Protein AF-A0A4S4D0A0-F1 (afdb_monomer)

Foldseek 3Di:
DPQLQPDQEDACAQVQDQEDDQARQHQNHAYYHQEAHDQHAAHHLHHCVNPANHAYYAHAYDQPDPGAASHPDLNSCVNPARHAEYAYENYEDPDQQSCLNNQNYAYYAHESYEYADANLSLLNNQNHQEDAHHLYEYAAANALSSCLSNQNHQEYHAHNYDYPHDPARDLNVLVSQVNRQNHAEEEDEGAALVSHPQQDAGHQHVWYHYHHHHDPDRDGPVVDDTLAYHAEQYEDDCLSVQPRVLSSQLRHQHYAYYNYARAAELDECVSLVNDLPDDPVSQVRAGNYQEYHAYQHANHQENYDPVVPPRDLHAHDLNHAYYEHEQHANNAEEHAEQSNQQRVLNHAYYYAENNQRHAADYYNPPPPPLVVVVVVVVDPDDQRTNCQNHAYYEYYQHANYQEHEEPSVLQSPLNHAYAYHENHANHAAHYEAPPPDDDPDPDPLDQEERENNRHAEYADEQHQNYQENEQHCPSYAYDAQRHQEAEDENPQNHQFHYNHHDDDNVNHQFYHHDDPPPTHGCVRPDRRRCCVVQRNDQQPDLVCLVVLLVLLVDPDPVSNLVSLLVLLVQLPRSHCRVLVSNVVSVNLLSLLVQLPPLVNVSSVLSSLSSLLSLLLDAPVSLVSNVVSPNLLSLLVQLPPPDPSNVQSSLSSLLSQLQHAVVSLQVNQQSQNQVSLLVCLDPPHDPSSLLSSLSSLLSNLDDPPGFDDDDDRPGGHSLVCLLSLLVQCPDPDPSSVLSSLSSLLSQLPDDPVSVVSNVVSVNVVSLVVVVPPPDDDDSVSSVSVVVSPPPD

Organism: Camellia sinensis var. sinensis (NCBI:txid542762)

Radius of gyration: 34.3 Å; Cα contacts (8 Å, |Δi|>4): 1705; chains: 1; bounding box: 62×75×103 Å

Mean predicted aligned error: 17.69 Å

Structure (mmCIF, N/CA/C/O backbone):
data_AF-A0A4S4D0A0-F1
#
_entry.id   AF-A0A4S4D0A0-F1
#
loop_
_atom_site.group_PDB
_atom_site.id
_atom_site.type_symbol
_atom_site.label_atom_id
_atom_site.label_alt_id
_atom_site.label_comp_id
_atom_site.label_asym_id
_atom_site.label_entity_id
_atom_site.label_seq_id
_atom_site.pdbx_PDB_ins_code
_atom_site.Cartn_x
_atom_site.Cartn_y
_atom_site.Cartn_z
_atom_site.occupancy
_atom_site.B_iso_or_equiv
_atom_site.auth_seq_id
_atom_site.auth_comp_id
_atom_site.auth_asym_id
_atom_site.auth_atom_id
_atom_site.pdbx_PDB_model_num
ATOM 1 N N . MET A 1 1 ? -2.466 -32.183 -51.064 1.00 44.12 1 MET A N 1
ATOM 2 C CA . MET A 1 1 ? -1.767 -31.119 -50.324 1.00 44.12 1 MET A CA 1
ATOM 3 C C . MET A 1 1 ? -1.689 -29.957 -51.279 1.00 44.12 1 MET A C 1
ATOM 5 O O . MET A 1 1 ? -1.099 -30.126 -52.339 1.00 44.12 1 MET A O 1
ATOM 9 N N . ASP A 1 2 ? -2.381 -28.866 -50.972 1.00 50.31 2 ASP A N 1
ATOM 10 C CA . ASP A 1 2 ? -2.256 -27.630 -51.742 1.00 50.31 2 ASP A CA 1
ATOM 11 C C . ASP A 1 2 ? -0.807 -27.138 -51.645 1.00 50.31 2 ASP A C 1
ATOM 13 O O . ASP A 1 2 ? -0.173 -27.303 -50.598 1.00 50.31 2 ASP A O 1
ATOM 17 N N . SER A 1 3 ? -0.248 -26.618 -52.741 1.00 67.12 3 SER A N 1
ATOM 18 C CA . SER A 1 3 ? 1.126 -26.111 -52.716 1.00 67.12 3 SER A CA 1
ATOM 19 C C . SER A 1 3 ? 1.176 -24.865 -51.825 1.00 67.12 3 SER A C 1
ATOM 21 O O . SER A 1 3 ? 0.313 -23.986 -51.909 1.00 67.12 3 SER A O 1
ATOM 23 N N . LEU A 1 4 ? 2.161 -24.810 -50.924 1.00 67.94 4 LEU A N 1
ATOM 24 C CA . LEU A 1 4 ? 2.302 -23.714 -49.960 1.00 67.94 4 LEU A CA 1
ATOM 25 C C . LEU A 1 4 ? 2.791 -22.405 -50.620 1.00 67.94 4 LEU A C 1
ATOM 27 O O . LEU A 1 4 ? 2.812 -21.357 -49.976 1.00 67.94 4 LEU A O 1
ATOM 31 N N . ASP A 1 5 ? 3.090 -22.439 -51.922 1.00 72.75 5 ASP A N 1
ATOM 32 C CA . ASP A 1 5 ? 3.691 -21.350 -52.704 1.00 72.75 5 ASP A CA 1
ATOM 33 C C . ASP A 1 5 ? 2.823 -20.084 -52.808 1.00 72.75 5 ASP A C 1
ATOM 35 O O . ASP A 1 5 ? 3.295 -19.031 -53.245 1.00 72.75 5 ASP A O 1
ATOM 39 N N . GLN A 1 6 ? 1.535 -20.181 -52.465 1.00 76.94 6 GLN A N 1
ATOM 40 C CA . GLN A 1 6 ? 0.570 -19.083 -52.580 1.00 76.94 6 GLN A CA 1
ATOM 41 C C . GLN A 1 6 ? 0.388 -18.288 -51.282 1.00 76.94 6 GLN A C 1
ATOM 43 O O . GLN A 1 6 ? -0.185 -17.197 -51.324 1.00 76.94 6 GLN A O 1
ATOM 48 N N . TYR A 1 7 ? 0.842 -18.809 -50.140 1.00 79.69 7 TYR A N 1
ATOM 49 C CA . TYR A 1 7 ? 0.589 -18.183 -48.845 1.00 79.69 7 TYR A CA 1
ATOM 50 C C . TYR A 1 7 ? 1.586 -17.062 -48.549 1.00 79.69 7 TYR A C 1
ATOM 52 O O . TYR A 1 7 ? 2.797 -17.228 -48.665 1.00 79.69 7 TYR A O 1
ATOM 60 N N . ILE A 1 8 ? 1.047 -15.927 -48.102 1.00 86.00 8 ILE A N 1
ATOM 61 C CA . ILE A 1 8 ? 1.815 -14.743 -47.688 1.00 86.00 8 ILE A CA 1
ATOM 62 C C . ILE A 1 8 ? 2.095 -14.718 -46.180 1.00 86.00 8 ILE A C 1
ATOM 64 O O . ILE A 1 8 ? 2.952 -13.970 -45.721 1.00 86.00 8 ILE A O 1
ATOM 68 N N . GLY A 1 9 ? 1.402 -15.547 -45.397 1.00 89.25 9 GLY A N 1
ATOM 69 C CA . GLY A 1 9 ? 1.583 -15.641 -43.954 1.00 89.25 9 GLY A CA 1
ATOM 70 C C . GLY A 1 9 ? 1.304 -17.047 -43.442 1.00 89.25 9 GLY A C 1
ATOM 71 O O . GLY A 1 9 ? 0.321 -17.670 -43.841 1.00 89.25 9 GLY A O 1
ATOM 72 N N . ILE A 1 10 ? 2.164 -17.539 -42.554 1.00 85.75 10 ILE A N 1
ATOM 73 C CA . ILE A 1 10 ? 2.046 -18.844 -41.904 1.00 85.75 10 ILE A CA 1
ATOM 74 C C . ILE A 1 10 ? 2.204 -18.645 -40.397 1.00 85.75 10 ILE A C 1
ATOM 76 O O . ILE A 1 10 ? 3.176 -18.056 -39.930 1.00 85.75 10 ILE A O 1
ATOM 80 N N . SER A 1 11 ? 1.251 -19.172 -39.630 1.00 86.75 11 SER A N 1
ATOM 81 C CA . SER A 1 11 ? 1.311 -19.200 -38.171 1.00 86.75 11 SER A CA 1
ATOM 82 C C . SER A 1 11 ? 1.212 -20.633 -37.680 1.00 86.75 11 SER A C 1
ATOM 84 O O . SER A 1 11 ? 0.223 -21.318 -37.937 1.00 86.75 11 SER A O 1
ATOM 86 N N . LEU A 1 12 ? 2.247 -21.078 -36.975 1.00 83.62 12 LEU A N 1
ATOM 87 C CA . LEU A 1 12 ? 2.342 -22.397 -36.361 1.00 83.62 12 LEU A CA 1
ATOM 88 C C . LEU A 1 12 ? 2.643 -22.281 -34.862 1.00 83.62 12 LEU A C 1
ATOM 90 O O . LEU A 1 12 ? 3.371 -23.089 -34.289 1.00 83.62 12 LEU A O 1
ATOM 94 N N . ILE A 1 13 ? 2.048 -21.293 -34.201 1.00 83.56 13 ILE A N 1
ATOM 95 C CA . ILE A 1 13 ? 2.205 -21.043 -32.765 1.00 83.56 13 ILE A CA 1
ATOM 96 C C . ILE A 1 13 ? 1.686 -22.241 -31.952 1.00 83.56 13 ILE A C 1
ATOM 98 O O . ILE A 1 13 ? 0.561 -22.686 -32.169 1.00 83.56 13 ILE A O 1
ATOM 102 N N . ARG A 1 14 ? 2.483 -22.751 -31.002 1.00 80.94 14 ARG A N 1
ATOM 103 C CA . ARG A 1 14 ? 2.089 -23.821 -30.053 1.00 80.94 14 ARG A CA 1
ATOM 104 C C . ARG A 1 14 ? 1.618 -25.132 -30.701 1.00 80.94 14 ARG A C 1
ATOM 106 O O . ARG A 1 14 ? 0.795 -25.845 -30.132 1.00 80.94 14 ARG A O 1
ATOM 113 N N . ASN A 1 15 ? 2.167 -25.494 -31.860 1.00 79.19 15 ASN A N 1
ATOM 114 C CA . ASN A 1 15 ? 1.779 -26.707 -32.595 1.00 79.19 15 ASN A CA 1
ATOM 115 C C . ASN A 1 15 ? 2.594 -27.959 -32.229 1.00 79.19 15 ASN A C 1
ATOM 117 O O . ASN A 1 15 ? 2.508 -28.965 -32.927 1.00 79.19 15 ASN A O 1
ATOM 121 N N . GLN A 1 16 ? 3.381 -27.916 -31.146 1.00 78.12 16 GLN A N 1
ATOM 122 C CA . GLN A 1 16 ? 4.231 -29.034 -30.708 1.00 78.12 16 GLN A CA 1
ATOM 123 C C . GLN A 1 16 ? 5.165 -29.537 -31.827 1.00 78.12 16 GLN A C 1
ATOM 125 O O . GLN A 1 16 ? 5.450 -30.725 -31.951 1.00 78.12 16 GLN A O 1
ATOM 130 N N . ILE A 1 17 ? 5.657 -28.623 -32.669 1.00 76.81 17 ILE A N 1
ATOM 131 C CA . ILE A 1 17 ? 6.553 -28.988 -33.767 1.00 76.81 17 ILE A CA 1
ATOM 132 C C . ILE A 1 17 ? 7.895 -29.439 -33.189 1.00 76.81 17 ILE A C 1
ATOM 134 O O . ILE A 1 17 ? 8.588 -28.660 -32.532 1.00 76.81 17 ILE A O 1
ATOM 138 N N . SER A 1 18 ? 8.255 -30.693 -33.462 1.00 74.44 18 SER A N 1
ATOM 139 C CA . SER A 1 18 ? 9.509 -31.324 -33.033 1.00 74.44 18 SER A CA 1
ATOM 140 C C . SER A 1 18 ? 10.595 -31.298 -34.112 1.00 74.44 18 SER A C 1
ATOM 142 O O . SER A 1 18 ? 11.782 -31.273 -33.787 1.00 74.44 18 SER A O 1
ATOM 144 N N . ASN A 1 19 ? 10.203 -31.253 -35.391 1.00 74.19 19 ASN A N 1
ATOM 145 C CA . ASN A 1 19 ? 11.099 -31.211 -36.545 1.00 74.19 19 ASN A CA 1
ATOM 146 C C . ASN A 1 19 ? 10.542 -30.281 -37.628 1.00 74.19 19 ASN A C 1
ATOM 148 O O . ASN A 1 19 ? 9.353 -30.332 -37.941 1.00 74.19 19 ASN A O 1
ATOM 152 N N . LEU A 1 20 ? 11.417 -29.466 -38.215 1.00 77.00 20 LEU A N 1
ATOM 153 C CA . LEU A 1 20 ? 11.122 -28.664 -39.400 1.00 77.00 20 LEU A CA 1
ATOM 154 C C . LEU A 1 20 ? 11.726 -29.325 -40.645 1.00 77.00 20 LEU A C 1
ATOM 156 O O . LEU A 1 20 ? 12.728 -30.036 -40.519 1.00 77.00 20 LEU A O 1
ATOM 160 N N . PRO A 1 21 ? 11.138 -29.112 -41.836 1.00 79.75 21 PRO A N 1
ATOM 161 C CA . PRO A 1 21 ? 11.755 -29.557 -43.079 1.00 79.75 21 PRO A CA 1
ATOM 162 C C . PRO A 1 21 ? 13.109 -28.865 -43.289 1.00 79.75 21 PRO A C 1
ATOM 164 O O . PRO A 1 21 ? 13.346 -27.775 -42.775 1.00 79.75 21 PRO A O 1
ATOM 167 N N . GLU A 1 22 ? 13.994 -29.490 -44.063 1.00 82.25 22 GLU A N 1
ATOM 168 C CA . GLU A 1 22 ? 15.304 -28.911 -44.391 1.00 82.25 22 GLU A CA 1
ATOM 169 C C . GLU A 1 22 ? 15.174 -27.647 -45.252 1.00 82.25 22 GLU A C 1
ATOM 171 O O . GLU A 1 22 ? 15.924 -26.693 -45.061 1.00 82.25 22 GLU A O 1
ATOM 176 N N . VAL A 1 23 ? 14.177 -27.621 -46.139 1.00 82.38 23 VAL A N 1
ATOM 177 C CA . VAL A 1 23 ? 13.806 -26.485 -46.987 1.00 82.38 23 VAL A CA 1
ATOM 178 C C . VAL A 1 23 ? 12.287 -26.347 -46.962 1.00 82.38 23 VAL A C 1
ATOM 180 O O . VAL A 1 23 ? 11.574 -27.345 -47.080 1.00 82.38 23 VAL A O 1
ATOM 183 N N . LEU A 1 24 ? 11.783 -25.120 -46.824 1.00 82.50 24 LEU A N 1
ATOM 184 C CA . LEU A 1 24 ? 10.359 -24.816 -46.954 1.00 82.50 24 LEU A CA 1
ATOM 185 C C . LEU A 1 24 ? 10.135 -23.918 -48.182 1.00 82.50 24 LEU A C 1
ATOM 187 O O . LEU A 1 24 ? 10.548 -22.759 -48.203 1.00 82.50 24 LEU A O 1
ATOM 191 N N . GLU A 1 25 ? 9.509 -24.475 -49.221 1.00 84.31 25 GLU A N 1
ATOM 192 C CA . GLU A 1 25 ? 9.218 -23.781 -50.482 1.00 84.31 25 GLU A CA 1
ATOM 193 C C . GLU A 1 25 ? 8.000 -22.861 -50.325 1.00 84.31 25 GLU A C 1
ATOM 195 O O . GLU A 1 25 ? 6.860 -23.271 -50.522 1.00 84.31 25 GLU A O 1
ATOM 200 N N . CYS A 1 26 ? 8.253 -21.611 -49.927 1.00 85.94 26 CYS A N 1
ATOM 201 C CA . CYS A 1 26 ? 7.234 -20.563 -49.838 1.00 85.94 26 CYS A CA 1
ATOM 202 C C . CYS A 1 26 ? 7.806 -19.206 -50.315 1.00 85.94 26 CYS A C 1
ATOM 204 O O . CYS A 1 26 ? 8.085 -18.331 -49.491 1.00 85.94 26 CYS A O 1
ATOM 206 N N . PRO A 1 27 ? 8.002 -18.987 -51.631 1.00 85.69 27 PRO A N 1
ATOM 207 C CA . PRO A 1 27 ? 8.707 -17.807 -52.151 1.00 85.69 27 PRO A CA 1
ATOM 208 C C . PRO A 1 27 ? 7.995 -16.470 -51.914 1.00 85.69 27 PRO A C 1
ATOM 210 O O . PRO A 1 27 ? 8.669 -15.445 -51.854 1.00 85.69 27 PRO A O 1
ATOM 213 N N . LYS A 1 28 ? 6.664 -16.483 -51.757 1.00 85.88 28 LYS A N 1
ATOM 214 C CA . LYS A 1 28 ? 5.818 -15.302 -51.490 1.00 85.88 28 LYS A CA 1
ATOM 215 C C . LYS A 1 28 ? 5.557 -15.051 -50.001 1.00 85.88 28 LYS A C 1
ATOM 217 O O . LYS A 1 28 ? 4.750 -14.191 -49.652 1.00 85.88 28 LYS A O 1
ATOM 222 N N . LEU A 1 29 ? 6.151 -15.856 -49.120 1.00 88.75 29 LEU A N 1
ATOM 223 C CA . LEU A 1 29 ? 5.878 -15.780 -47.691 1.00 88.75 29 LEU A CA 1
ATOM 224 C C . LEU A 1 29 ? 6.487 -14.509 -47.107 1.00 88.75 29 LEU A C 1
ATOM 226 O O . LEU A 1 29 ? 7.693 -14.315 -47.201 1.00 88.75 29 LEU A O 1
ATOM 230 N N . GLN A 1 30 ? 5.654 -13.695 -46.464 1.00 88.94 30 GLN A N 1
ATOM 231 C CA . GLN A 1 30 ? 6.047 -12.448 -45.810 1.00 88.94 30 GLN A CA 1
ATOM 232 C C . GLN A 1 30 ? 6.069 -12.586 -44.288 1.00 88.94 30 GLN A C 1
ATOM 234 O O . GLN A 1 30 ? 6.922 -11.995 -43.634 1.00 88.94 30 GLN A O 1
ATOM 239 N N . ILE A 1 31 ? 5.169 -13.391 -43.716 1.00 90.69 31 ILE A N 1
ATOM 240 C CA . ILE A 1 31 ? 5.024 -13.544 -42.263 1.00 90.69 31 ILE A CA 1
ATOM 241 C C . ILE A 1 31 ? 5.182 -15.010 -41.868 1.00 90.69 31 ILE A C 1
ATOM 243 O O . ILE A 1 31 ? 4.470 -15.875 -42.381 1.00 90.69 31 ILE A O 1
ATOM 247 N N . LEU A 1 32 ? 6.056 -15.288 -40.904 1.00 88.31 32 LEU A N 1
ATOM 248 C CA . LEU A 1 32 ? 6.221 -16.618 -40.326 1.00 88.31 32 LEU A CA 1
ATOM 249 C C . LEU A 1 32 ? 6.270 -16.554 -38.795 1.00 88.31 32 LEU A C 1
ATOM 251 O O . LEU A 1 32 ? 7.184 -15.971 -38.217 1.00 88.31 32 LEU A O 1
ATOM 255 N N . LEU A 1 33 ? 5.299 -17.191 -38.137 1.00 87.88 33 LEU A N 1
ATOM 256 C CA . LEU A 1 33 ? 5.201 -17.255 -36.675 1.00 87.88 33 LEU A CA 1
ATOM 257 C C . LEU A 1 33 ? 5.378 -18.702 -36.201 1.00 87.88 33 LEU A C 1
ATOM 259 O O . LEU A 1 33 ? 4.558 -19.564 -36.517 1.00 87.88 33 LEU A O 1
ATOM 263 N N . LEU A 1 34 ? 6.432 -18.977 -35.432 1.00 85.06 34 LEU A N 1
ATOM 264 C CA . LEU A 1 34 ? 6.809 -20.319 -34.955 1.00 85.06 34 LEU A CA 1
ATOM 265 C C . LEU A 1 34 ? 6.924 -20.401 -33.422 1.00 85.06 34 LEU A C 1
ATOM 267 O O . LEU A 1 34 ? 7.586 -21.297 -32.889 1.00 85.06 34 LEU A O 1
ATOM 271 N N . GLN A 1 35 ? 6.268 -19.484 -32.714 1.00 85.06 35 GLN A N 1
ATOM 272 C CA . GLN A 1 35 ? 6.348 -19.349 -31.260 1.00 85.06 35 GLN A CA 1
ATOM 273 C C . GLN A 1 35 ? 5.979 -20.642 -30.509 1.00 85.06 35 GLN A C 1
ATOM 275 O O . GLN A 1 35 ? 5.084 -21.386 -30.923 1.00 85.06 35 GLN A O 1
ATOM 280 N N . ASP A 1 36 ? 6.614 -20.870 -29.355 1.00 76.75 36 ASP A N 1
ATOM 281 C CA . ASP A 1 36 ? 6.210 -21.877 -28.355 1.00 76.75 36 ASP A CA 1
ATOM 282 C C . ASP A 1 36 ? 6.034 -23.321 -28.889 1.00 76.75 36 ASP A C 1
ATOM 284 O O . ASP A 1 36 ? 5.210 -24.098 -28.400 1.00 76.75 36 ASP A O 1
ATOM 288 N N . ASN A 1 37 ? 6.810 -23.707 -29.902 1.00 75.12 37 ASN A N 1
ATOM 289 C CA . ASN A 1 37 ? 6.929 -25.102 -30.348 1.00 75.12 37 ASN A CA 1
ATOM 290 C C . ASN A 1 37 ? 7.916 -25.899 -29.465 1.00 75.12 37 ASN A C 1
ATOM 292 O O . ASN A 1 37 ? 8.571 -25.312 -28.600 1.00 75.12 37 ASN A O 1
ATOM 296 N N . GLU A 1 38 ? 8.043 -27.224 -29.660 1.00 67.56 38 GLU A N 1
ATOM 297 C CA . GLU A 1 38 ? 8.786 -28.103 -28.734 1.00 67.56 38 GLU A CA 1
ATOM 298 C C . GLU A 1 38 ? 10.220 -27.621 -28.413 1.00 67.56 38 GLU A C 1
ATOM 300 O O . GLU A 1 38 ? 10.859 -26.833 -29.110 1.00 67.56 38 GLU A O 1
ATOM 305 N N . THR A 1 39 ? 10.787 -28.065 -27.298 1.00 58.25 39 THR A N 1
ATOM 306 C CA . THR A 1 39 ? 12.047 -27.497 -26.787 1.00 58.25 39 THR A CA 1
ATOM 307 C C . THR A 1 39 ? 13.295 -27.899 -27.588 1.00 58.25 39 THR A C 1
ATOM 309 O O . THR A 1 39 ? 14.342 -27.275 -27.414 1.00 58.25 39 THR A O 1
ATOM 312 N N . ALA A 1 40 ? 13.199 -28.896 -28.477 1.00 55.34 40 ALA A N 1
ATOM 313 C CA . ALA A 1 40 ? 14.341 -29.510 -29.162 1.00 55.34 40 ALA A CA 1
ATOM 314 C C . ALA A 1 40 ? 14.500 -29.166 -30.658 1.00 55.34 40 ALA A C 1
ATOM 316 O O . ALA A 1 40 ? 15.570 -29.458 -31.211 1.00 55.34 40 ALA A O 1
ATOM 317 N N . TRP A 1 41 ? 13.492 -28.562 -31.304 1.00 63.69 41 TRP A N 1
ATOM 318 C CA . TRP A 1 41 ? 13.555 -28.271 -32.742 1.00 63.69 41 TRP A CA 1
ATOM 319 C C . TRP A 1 41 ? 14.592 -27.187 -33.054 1.00 63.69 41 TRP A C 1
ATOM 321 O O . TRP A 1 41 ? 14.869 -26.302 -32.240 1.00 63.69 41 TRP A O 1
ATOM 331 N N . SER A 1 42 ? 15.181 -27.278 -34.244 1.00 66.88 42 SER A N 1
ATOM 332 C CA . SER A 1 42 ? 16.131 -26.300 -34.766 1.00 66.88 42 SER A CA 1
ATOM 333 C C . SER A 1 42 ? 15.939 -26.093 -36.258 1.00 66.88 42 SER A C 1
ATOM 335 O O . SER A 1 42 ? 15.625 -27.053 -36.959 1.00 66.88 42 SER A O 1
ATOM 337 N N . CYS A 1 43 ? 16.192 -24.880 -36.742 1.00 72.75 43 CYS A N 1
ATOM 338 C CA . CYS A 1 43 ? 16.231 -24.606 -38.175 1.00 72.75 43 CYS A CA 1
ATOM 339 C C . CYS A 1 43 ? 17.523 -25.164 -38.791 1.00 72.75 43 CYS A C 1
ATOM 341 O O . CYS A 1 43 ? 18.603 -25.037 -38.201 1.00 72.75 43 CYS A O 1
ATOM 343 N N . SER A 1 44 ? 17.418 -25.761 -39.980 1.00 75.44 44 SER A N 1
ATOM 344 C CA . SER A 1 44 ? 18.571 -25.998 -40.854 1.00 75.44 44 SER A CA 1
ATOM 345 C C . SER A 1 44 ? 19.101 -24.660 -41.392 1.00 75.44 44 SER A C 1
ATOM 347 O O . SER A 1 44 ? 18.411 -23.638 -41.371 1.00 75.44 44 SER A O 1
ATOM 349 N N . ASN A 1 45 ? 20.326 -24.669 -41.912 1.00 77.44 45 ASN A N 1
ATOM 350 C CA . ASN A 1 45 ? 20.913 -23.544 -42.645 1.00 77.44 45 ASN A CA 1
ATOM 351 C C . ASN A 1 45 ? 20.150 -23.208 -43.943 1.00 77.44 45 ASN A C 1
ATOM 353 O O . ASN A 1 45 ? 20.210 -22.076 -44.410 1.00 77.44 45 ASN A O 1
ATOM 357 N N . GLU A 1 46 ? 19.418 -24.161 -44.522 1.00 82.25 46 GLU A N 1
ATOM 358 C CA . GLU A 1 46 ? 18.647 -23.945 -45.753 1.00 82.25 46 GLU A CA 1
ATOM 359 C C . GLU A 1 46 ? 17.164 -23.632 -45.515 1.00 82.25 46 GLU A C 1
ATOM 361 O O . GLU A 1 46 ? 16.454 -23.310 -46.472 1.00 82.25 46 GLU A O 1
ATOM 366 N N . PHE A 1 47 ? 16.689 -23.654 -44.264 1.00 84.81 47 PHE A N 1
ATOM 367 C CA . PHE A 1 47 ? 15.262 -23.556 -43.944 1.00 84.81 47 PHE A CA 1
ATOM 368 C C . PHE A 1 47 ? 14.606 -22.307 -44.545 1.00 84.81 47 PHE A C 1
ATOM 370 O O . PHE A 1 47 ? 13.558 -22.397 -45.182 1.00 84.81 47 PHE A O 1
ATOM 377 N N . PHE A 1 48 ? 15.262 -21.153 -44.407 1.00 85.12 48 PHE A N 1
ATOM 378 C CA . PHE A 1 48 ? 14.772 -19.872 -44.917 1.00 85.12 48 PHE A CA 1
ATOM 379 C C . PHE A 1 48 ? 15.230 -19.567 -46.356 1.00 85.12 48 PHE A C 1
ATOM 381 O O . PHE A 1 48 ? 14.911 -18.511 -46.895 1.00 85.12 48 PHE A O 1
ATOM 388 N N . SER A 1 49 ? 15.980 -20.459 -47.013 1.00 84.25 49 SER A N 1
ATOM 389 C CA . SER A 1 49 ? 16.652 -20.169 -48.294 1.00 84.25 49 SER A CA 1
ATOM 390 C C . SER A 1 49 ? 15.708 -19.896 -49.472 1.00 84.25 49 SER A C 1
ATOM 392 O O . SER A 1 49 ? 16.124 -19.291 -50.459 1.00 84.25 49 SER A O 1
ATOM 394 N N . ARG A 1 50 ? 14.449 -20.347 -49.386 1.00 86.31 50 ARG A N 1
ATOM 395 C CA . ARG A 1 50 ? 13.413 -20.173 -50.418 1.00 86.31 50 ARG A CA 1
ATOM 396 C C . ARG A 1 50 ? 12.322 -19.171 -50.028 1.00 86.31 50 ARG A C 1
ATOM 398 O O . ARG A 1 50 ? 11.334 -19.073 -50.745 1.00 86.31 50 ARG A O 1
ATOM 405 N N . MET A 1 51 ? 12.496 -18.421 -48.937 1.00 88.25 51 MET A N 1
ATOM 406 C CA . MET A 1 51 ? 11.557 -17.395 -48.460 1.00 88.25 51 MET A CA 1
ATOM 407 C C . MET A 1 51 ? 12.113 -15.994 -48.747 1.00 88.25 51 MET A C 1
ATOM 409 O O . MET A 1 51 ? 12.629 -15.323 -47.855 1.00 88.25 51 MET A O 1
ATOM 413 N N . ASN A 1 52 ? 12.070 -15.570 -50.011 1.00 82.69 52 ASN A N 1
ATOM 414 C CA . ASN A 1 52 ? 12.746 -14.341 -50.453 1.00 82.69 52 ASN A CA 1
ATOM 415 C C . ASN A 1 52 ? 12.010 -13.052 -50.036 1.00 82.69 52 ASN A C 1
ATOM 417 O O . ASN A 1 52 ? 12.626 -11.990 -49.941 1.00 82.69 52 ASN A O 1
ATOM 421 N N . GLU A 1 53 ? 10.701 -13.143 -49.793 1.00 88.56 53 GLU A N 1
ATOM 422 C CA . GLU A 1 53 ? 9.839 -12.011 -49.427 1.00 88.56 53 GLU A CA 1
ATOM 423 C C . GLU A 1 53 ? 9.576 -11.916 -47.914 1.00 88.56 53 GLU A C 1
ATOM 425 O O . GLU A 1 53 ? 8.737 -11.123 -47.495 1.00 88.56 53 GLU A O 1
ATOM 430 N N . LEU A 1 54 ? 10.278 -12.698 -47.083 1.00 90.19 54 LEU A N 1
ATOM 431 C CA . LEU A 1 54 ? 10.025 -12.755 -45.643 1.00 90.19 54 LEU A CA 1
ATOM 432 C C . LEU A 1 54 ? 10.380 -11.421 -44.972 1.00 90.19 54 LEU A C 1
ATOM 434 O O . LEU A 1 54 ? 11.541 -11.015 -44.958 1.00 90.19 54 LEU A O 1
ATOM 438 N N . THR A 1 55 ? 9.379 -10.758 -44.393 1.00 92.38 55 THR A N 1
ATOM 439 C CA . THR A 1 55 ? 9.516 -9.465 -43.706 1.00 92.38 55 THR A CA 1
ATOM 440 C C . THR A 1 55 ? 9.329 -9.577 -42.196 1.00 92.38 55 THR A C 1
ATOM 442 O O . THR A 1 55 ? 9.939 -8.799 -41.464 1.00 92.38 55 THR A O 1
ATOM 445 N N . VAL A 1 56 ? 8.552 -10.552 -41.711 1.00 94.25 56 VAL A N 1
ATOM 446 C CA . VAL A 1 56 ? 8.263 -10.759 -40.284 1.00 94.25 56 VAL A CA 1
ATOM 447 C C . VAL A 1 56 ? 8.549 -12.200 -39.880 1.00 94.25 56 VAL A C 1
ATOM 449 O O . VAL A 1 56 ? 7.966 -13.137 -40.430 1.00 94.25 56 VAL A O 1
ATOM 452 N N . LEU A 1 57 ? 9.398 -12.369 -38.867 1.00 91.50 57 LEU A N 1
ATOM 453 C CA . LEU A 1 57 ? 9.725 -13.665 -38.289 1.00 91.50 57 LEU A CA 1
ATOM 454 C C . LEU A 1 57 ? 9.653 -13.628 -36.763 1.00 91.50 57 LEU A C 1
ATOM 456 O O . LEU A 1 57 ? 10.320 -12.819 -36.120 1.00 91.50 57 LEU A O 1
ATOM 460 N N . ASP A 1 58 ? 8.905 -14.567 -36.190 1.00 90.25 58 ASP A N 1
ATOM 461 C CA . ASP A 1 58 ? 8.822 -14.749 -34.743 1.00 90.25 58 ASP A CA 1
ATOM 462 C C . ASP A 1 58 ? 9.155 -16.190 -34.343 1.00 90.25 58 ASP A C 1
ATOM 464 O O . ASP A 1 58 ? 8.456 -17.136 -34.722 1.00 90.25 58 ASP A O 1
ATOM 468 N N . LEU A 1 59 ? 10.231 -16.349 -33.568 1.00 87.50 59 LEU A N 1
ATOM 469 C CA . LEU A 1 59 ? 10.715 -17.632 -33.046 1.00 87.50 59 LEU A CA 1
ATOM 470 C C . LEU A 1 59 ? 10.669 -17.692 -31.508 1.00 87.50 59 LEU A C 1
ATOM 472 O O . LEU A 1 59 ? 11.381 -18.502 -30.905 1.00 87.50 59 LEU A O 1
ATOM 476 N N . SER A 1 60 ? 9.870 -16.831 -30.879 1.00 86.44 60 SER A N 1
ATOM 477 C CA . SER A 1 60 ? 9.848 -16.636 -29.429 1.00 86.44 60 SER A CA 1
ATOM 478 C C . SER A 1 60 ? 9.460 -17.890 -28.654 1.00 86.44 60 SER A C 1
ATOM 480 O O . SER A 1 60 ? 8.712 -18.752 -29.130 1.00 86.44 60 SER A O 1
ATOM 482 N N . LYS A 1 61 ? 9.948 -17.987 -27.417 1.00 79.38 61 LYS A N 1
ATOM 483 C CA . LYS A 1 61 ? 9.607 -19.066 -26.488 1.00 79.38 61 LYS A CA 1
ATOM 484 C C . LYS A 1 61 ? 9.268 -18.533 -25.101 1.00 79.38 61 LYS A C 1
ATOM 486 O O . LYS A 1 61 ? 9.820 -17.534 -24.653 1.00 79.38 61 LYS A O 1
ATOM 491 N N . GLN A 1 62 ? 8.400 -19.255 -24.390 1.00 71.19 62 GLN A N 1
ATOM 492 C CA . GLN A 1 62 ? 8.074 -18.953 -22.996 1.00 71.19 62 GLN A CA 1
ATOM 493 C C . GLN A 1 62 ? 9.339 -18.851 -22.102 1.00 71.19 62 GLN A C 1
ATOM 495 O O . GLN A 1 62 ? 10.164 -19.771 -22.104 1.00 71.19 62 GLN A O 1
ATOM 500 N N . PRO A 1 63 ? 9.458 -17.802 -21.264 1.00 58.91 63 PRO A N 1
ATOM 501 C CA . PRO A 1 63 ? 10.700 -17.414 -20.577 1.00 58.91 63 PRO A CA 1
ATOM 502 C C . PRO A 1 63 ? 11.153 -18.326 -19.415 1.00 58.91 63 PRO A C 1
ATOM 504 O O . PRO A 1 63 ? 12.193 -18.078 -18.806 1.00 58.91 63 PRO A O 1
ATOM 507 N N . PHE A 1 64 ? 10.412 -19.395 -19.093 1.00 58.97 64 PHE A N 1
ATOM 508 C CA . PHE A 1 64 ? 10.615 -20.196 -17.870 1.00 58.97 64 PHE A CA 1
ATOM 509 C C . PHE A 1 64 ? 11.138 -21.620 -18.085 1.00 58.97 64 PHE A C 1
ATOM 511 O O . PHE A 1 64 ? 11.301 -22.371 -17.123 1.00 58.97 64 PHE A O 1
ATOM 518 N N . TYR A 1 65 ? 11.433 -22.011 -19.321 1.00 53.84 65 TYR A N 1
ATOM 519 C CA . TYR A 1 65 ? 11.988 -23.330 -19.611 1.00 53.84 65 TYR A CA 1
ATOM 520 C C . TYR A 1 65 ? 13.484 -23.206 -19.947 1.00 53.84 65 TYR A C 1
ATOM 522 O O . TYR A 1 65 ? 13.914 -22.287 -20.640 1.00 53.84 65 TYR A O 1
ATOM 530 N N . ASN A 1 66 ? 14.301 -24.150 -19.473 1.00 51.38 66 ASN A N 1
ATOM 531 C CA . ASN A 1 66 ? 15.737 -24.230 -19.768 1.00 51.38 66 ASN A CA 1
ATOM 532 C C . ASN A 1 66 ? 15.950 -24.693 -21.229 1.00 51.38 66 ASN A C 1
ATOM 534 O O . ASN A 1 66 ? 16.204 -25.872 -21.483 1.00 51.38 66 ASN A O 1
ATOM 538 N N . ILE A 1 67 ? 15.730 -23.796 -22.199 1.00 58.53 67 ILE A N 1
ATOM 539 C CA . ILE A 1 67 ? 15.564 -24.155 -23.618 1.00 58.53 67 ILE A CA 1
ATOM 540 C C . ILE A 1 67 ? 16.830 -23.873 -24.442 1.00 58.53 67 ILE A C 1
ATOM 542 O O . ILE A 1 67 ? 17.538 -22.885 -24.248 1.00 58.53 67 ILE A O 1
ATOM 546 N N . ARG A 1 68 ? 17.110 -24.768 -25.399 1.00 62.47 68 ARG A N 1
ATOM 547 C CA . ARG A 1 68 ? 18.169 -24.619 -26.408 1.00 62.47 68 ARG A CA 1
ATOM 548 C C . ARG A 1 68 ? 17.758 -23.617 -27.493 1.00 62.47 68 ARG A C 1
ATOM 550 O O . ARG A 1 68 ? 16.598 -23.576 -27.888 1.00 62.47 68 ARG A O 1
ATOM 557 N N . ASN A 1 69 ? 18.729 -22.873 -28.021 1.00 67.69 69 ASN A N 1
ATOM 558 C CA . ASN A 1 69 ? 18.532 -21.991 -29.171 1.00 67.69 69 ASN A CA 1
ATOM 559 C C . ASN A 1 69 ? 17.997 -22.781 -30.388 1.00 67.69 69 ASN A C 1
ATOM 561 O O . ASN A 1 69 ? 18.665 -23.740 -30.797 1.00 67.69 69 ASN A O 1
ATOM 565 N N . PRO A 1 70 ? 16.837 -22.419 -30.977 1.00 64.69 70 PRO A N 1
ATOM 566 C CA . PRO A 1 70 ? 16.367 -23.040 -32.218 1.00 64.69 70 PRO A CA 1
ATOM 567 C C . PRO A 1 70 ? 17.265 -22.691 -33.420 1.00 64.69 70 PRO A C 1
ATOM 569 O O . PRO A 1 70 ? 17.305 -23.430 -34.404 1.00 64.69 70 PRO A O 1
ATOM 572 N N . ILE A 1 71 ? 18.044 -21.611 -33.334 1.00 70.69 71 ILE A N 1
ATOM 573 C CA . ILE A 1 71 ? 19.035 -21.209 -34.333 1.00 70.69 71 ILE A CA 1
ATOM 574 C C . ILE A 1 71 ? 20.352 -21.930 -34.008 1.00 70.69 71 ILE A C 1
ATOM 576 O O . ILE A 1 71 ? 21.156 -21.461 -33.204 1.00 70.69 71 ILE A O 1
ATOM 580 N N . ARG A 1 72 ? 20.565 -23.117 -34.595 1.00 64.56 72 ARG A N 1
ATOM 581 C CA . ARG A 1 72 ? 21.812 -23.893 -34.410 1.00 64.56 72 ARG A CA 1
ATOM 582 C C . ARG A 1 72 ? 22.941 -23.462 -35.341 1.00 64.56 72 ARG A C 1
ATOM 584 O O . ARG A 1 72 ? 24.103 -23.590 -34.968 1.00 64.56 72 ARG A O 1
ATOM 591 N N . SER A 1 73 ? 22.601 -22.982 -36.535 1.00 68.06 73 SER A N 1
ATOM 592 C CA . SER A 1 73 ? 23.544 -22.409 -37.491 1.00 68.06 73 SER A CA 1
ATOM 593 C C . SER A 1 73 ? 23.112 -20.971 -37.789 1.00 68.06 73 SER A C 1
ATOM 595 O O . SER A 1 73 ? 22.019 -20.771 -38.325 1.00 68.06 73 SER A O 1
ATOM 597 N N . PRO A 1 74 ? 23.938 -19.971 -37.442 1.00 66.75 74 PRO A N 1
ATOM 598 C CA . PRO A 1 74 ? 23.661 -18.578 -37.774 1.00 66.75 74 PRO A CA 1
ATOM 599 C C . PRO A 1 74 ? 23.568 -18.330 -39.295 1.00 66.75 74 PRO A C 1
ATOM 601 O O . PRO A 1 74 ? 22.936 -17.362 -39.712 1.00 66.75 74 PRO A O 1
ATOM 604 N N . ASP A 1 75 ? 24.104 -19.244 -40.119 1.00 72.06 75 ASP A N 1
ATOM 605 C CA . ASP A 1 75 ? 24.061 -19.187 -41.588 1.00 72.06 75 ASP A CA 1
ATOM 606 C C . ASP A 1 75 ? 22.649 -19.296 -42.176 1.00 72.06 75 ASP A C 1
ATOM 608 O O . ASP A 1 75 ? 22.439 -18.935 -43.334 1.00 72.06 75 ASP A O 1
ATOM 612 N N . ALA A 1 76 ? 21.667 -19.753 -41.388 1.00 74.12 76 ALA A N 1
ATOM 613 C CA . ALA A 1 76 ? 20.269 -19.835 -41.814 1.00 74.12 76 ALA A CA 1
ATOM 614 C C . ALA A 1 76 ? 19.711 -18.485 -42.303 1.00 74.12 76 ALA A C 1
ATOM 616 O O . ALA A 1 76 ? 18.773 -18.445 -43.098 1.00 74.12 76 ALA A O 1
ATOM 617 N N . PHE A 1 77 ? 20.308 -17.380 -41.850 1.00 79.12 77 PHE A N 1
ATOM 618 C CA . PHE A 1 77 ? 19.912 -16.020 -42.193 1.00 79.12 77 PHE A CA 1
ATOM 619 C C . PHE A 1 77 ? 20.734 -15.390 -43.328 1.00 79.12 77 PHE A C 1
ATOM 621 O O . PHE A 1 77 ? 20.400 -14.288 -43.751 1.00 79.12 77 PHE A O 1
ATOM 628 N N . ASN A 1 78 ? 21.751 -16.068 -43.879 1.00 73.25 78 ASN A N 1
ATOM 629 C CA . ASN A 1 78 ? 22.675 -15.476 -44.864 1.00 73.25 78 ASN A CA 1
ATOM 630 C C . ASN A 1 78 ? 21.971 -14.941 -46.130 1.00 73.25 78 ASN A C 1
ATOM 632 O O . ASN A 1 78 ? 22.456 -14.003 -46.757 1.00 73.25 78 ASN A O 1
ATOM 636 N N . ASN A 1 79 ? 20.820 -15.515 -46.499 1.00 71.56 79 ASN A N 1
ATOM 637 C CA . ASN A 1 79 ? 20.044 -15.116 -47.681 1.00 71.56 79 ASN A CA 1
ATOM 638 C C . ASN A 1 79 ? 18.857 -14.188 -47.354 1.00 71.56 79 ASN A C 1
ATOM 640 O O . ASN A 1 79 ? 18.115 -13.795 -48.255 1.00 71.56 79 ASN A O 1
ATOM 644 N N . GLN A 1 80 ? 18.656 -13.842 -46.080 1.00 78.31 80 GLN A N 1
ATOM 645 C CA . GLN A 1 80 ? 17.522 -13.041 -45.625 1.00 78.31 80 GLN A CA 1
ATOM 646 C C . GLN A 1 80 ? 17.817 -11.549 -45.792 1.00 78.31 80 GLN A C 1
ATOM 648 O O . GLN A 1 80 ? 18.387 -10.898 -44.921 1.00 78.31 80 GLN A O 1
ATOM 653 N N . THR A 1 81 ? 17.426 -11.015 -46.950 1.00 80.12 81 THR A N 1
ATOM 654 C CA . THR A 1 81 ? 17.682 -9.620 -47.355 1.00 80.12 81 THR A CA 1
ATOM 655 C C . THR A 1 81 ? 16.466 -8.703 -47.242 1.00 80.12 81 THR A C 1
ATOM 657 O O . THR A 1 81 ? 16.613 -7.502 -47.439 1.00 80.12 81 THR A O 1
ATOM 660 N N . SER A 1 82 ? 15.290 -9.249 -46.919 1.00 88.19 82 SER A N 1
ATOM 661 C CA . SER A 1 82 ? 14.017 -8.510 -46.848 1.00 88.19 82 SER A CA 1
ATOM 662 C C . SER A 1 82 ? 13.470 -8.376 -45.423 1.00 88.19 82 SER A C 1
ATOM 664 O O . SER A 1 82 ? 12.461 -7.705 -45.216 1.00 88.19 82 SER A O 1
ATOM 666 N N . LEU A 1 83 ? 14.107 -9.020 -44.439 1.00 92.31 83 LEU A N 1
ATOM 667 C CA . LEU A 1 83 ? 13.561 -9.145 -43.091 1.00 92.31 83 LEU A CA 1
ATOM 668 C C . LEU A 1 83 ? 13.552 -7.788 -42.374 1.00 92.31 83 LEU A C 1
ATOM 670 O O . LEU A 1 83 ? 14.597 -7.153 -42.236 1.00 92.31 83 LEU A O 1
ATOM 674 N N . GLN A 1 84 ? 12.377 -7.363 -41.911 1.00 95.00 84 GLN A N 1
ATOM 675 C CA . GLN A 1 84 ? 12.147 -6.075 -41.246 1.00 95.00 84 GLN A CA 1
ATOM 676 C C . GLN A 1 84 ? 11.865 -6.239 -39.751 1.00 95.00 84 GLN A C 1
ATOM 678 O O . GLN A 1 84 ? 12.296 -5.411 -38.955 1.00 95.00 84 GLN A O 1
ATOM 683 N N . THR A 1 85 ? 11.168 -7.308 -39.356 1.00 96.69 85 THR A N 1
ATOM 684 C CA . THR A 1 85 ? 10.817 -7.605 -37.962 1.00 96.69 85 THR A CA 1
ATOM 685 C C . THR A 1 85 ? 11.314 -8.984 -37.564 1.00 96.69 85 THR A C 1
ATOM 687 O O . THR A 1 85 ? 11.007 -9.978 -38.226 1.00 96.69 85 THR A O 1
ATOM 690 N N . LEU A 1 86 ? 12.046 -9.042 -36.454 1.00 94.38 86 LEU A N 1
ATOM 691 C CA . LEU A 1 86 ? 12.578 -10.272 -35.886 1.00 94.38 86 LEU A CA 1
ATOM 692 C C . LEU A 1 86 ? 12.323 -10.312 -34.378 1.00 94.38 86 LEU A C 1
ATOM 694 O O . LEU A 1 86 ? 12.810 -9.461 -33.634 1.00 94.38 86 LEU A O 1
ATOM 698 N N . VAL A 1 87 ? 11.582 -11.324 -33.931 1.00 93.38 87 VAL A N 1
ATOM 699 C CA . VAL A 1 87 ? 11.245 -11.536 -32.517 1.00 93.38 87 VAL A CA 1
ATOM 700 C C . VAL A 1 87 ? 11.859 -12.854 -32.053 1.00 93.38 87 VAL A C 1
ATOM 702 O O . VAL A 1 87 ? 11.582 -13.922 -32.605 1.00 93.38 87 VAL A O 1
ATOM 705 N N . LEU A 1 88 ? 12.746 -12.762 -31.065 1.00 90.56 88 LEU A N 1
ATOM 706 C CA . LEU A 1 88 ? 13.558 -13.859 -30.541 1.00 90.56 88 LEU A CA 1
ATOM 707 C C . LEU A 1 88 ? 13.491 -13.890 -29.005 1.00 90.56 88 LEU A C 1
ATOM 709 O O . LEU A 1 88 ? 14.506 -14.063 -28.320 1.00 90.56 88 LEU A O 1
ATOM 713 N N . ASP A 1 89 ? 12.291 -13.711 -28.461 1.00 89.44 89 ASP A N 1
ATOM 714 C CA . ASP A 1 89 ? 12.087 -13.624 -27.019 1.00 89.44 89 ASP A CA 1
ATOM 715 C C . ASP A 1 89 ? 12.298 -14.985 -26.339 1.00 89.44 89 ASP A C 1
ATOM 717 O O . ASP A 1 89 ? 11.968 -16.044 -26.881 1.00 89.44 89 ASP A O 1
ATOM 721 N N . GLY A 1 90 ? 12.882 -14.971 -25.141 1.00 85.38 90 GLY A N 1
ATOM 722 C CA . GLY A 1 90 ? 13.155 -16.169 -24.344 1.00 85.38 90 GLY A CA 1
ATOM 723 C C . GLY A 1 90 ? 14.244 -17.081 -24.925 1.00 85.38 90 GLY A C 1
ATOM 724 O O . GLY A 1 90 ? 14.369 -18.235 -24.509 1.00 85.38 90 GLY A O 1
ATOM 725 N N . ILE A 1 91 ? 15.037 -16.602 -25.893 1.00 84.75 91 ILE A N 1
ATOM 726 C CA . ILE A 1 91 ? 16.091 -17.393 -26.544 1.00 84.75 91 ILE A CA 1
ATOM 727 C C . ILE A 1 91 ? 17.433 -17.277 -25.811 1.00 84.75 91 ILE A C 1
ATOM 729 O O . ILE A 1 91 ? 17.847 -16.209 -25.362 1.00 84.75 91 ILE A O 1
ATOM 733 N N . LYS A 1 92 ? 18.160 -18.400 -25.735 1.00 84.94 92 LYS A N 1
ATOM 734 C CA . LYS A 1 92 ? 19.537 -18.470 -25.233 1.00 84.94 92 LYS A CA 1
ATOM 735 C C . LYS A 1 92 ? 20.558 -18.331 -26.366 1.00 84.94 92 LYS A C 1
ATOM 737 O O . LYS A 1 92 ? 20.715 -19.245 -27.171 1.00 84.94 92 LYS A O 1
ATOM 742 N N . PHE A 1 93 ? 21.306 -17.237 -26.399 1.00 82.81 93 PHE A N 1
ATOM 743 C CA . PHE A 1 93 ? 22.337 -16.957 -27.395 1.00 82.81 93 PHE A CA 1
ATOM 744 C C . PHE A 1 93 ? 23.736 -17.370 -26.930 1.00 82.81 93 PHE A C 1
ATOM 746 O O . PHE A 1 93 ? 24.192 -16.976 -25.856 1.00 82.81 93 PHE A O 1
ATOM 753 N N . GLY A 1 94 ? 24.415 -18.147 -27.781 1.00 76.69 94 GLY A N 1
ATOM 754 C CA . GLY A 1 94 ? 25.852 -18.420 -27.680 1.00 76.69 94 GLY A CA 1
ATOM 755 C C . GLY A 1 94 ? 26.689 -17.510 -28.587 1.00 76.69 94 GLY A C 1
ATOM 756 O O . GLY A 1 94 ? 27.677 -16.964 -28.122 1.00 76.69 94 GLY A O 1
ATOM 757 N N . ASP A 1 95 ? 26.262 -17.327 -29.843 1.00 79.44 95 ASP A N 1
ATOM 758 C CA . ASP A 1 95 ? 26.842 -16.402 -30.832 1.00 79.44 95 ASP A CA 1
ATOM 759 C C . ASP A 1 95 ? 25.716 -15.515 -31.392 1.00 79.44 95 ASP A C 1
ATOM 761 O O . ASP A 1 95 ? 24.618 -15.999 -31.686 1.00 79.44 95 ASP A O 1
ATOM 765 N N . THR A 1 96 ? 25.979 -14.215 -31.514 1.00 86.12 96 THR A N 1
ATOM 766 C CA . THR A 1 96 ? 25.024 -13.198 -31.990 1.00 86.12 96 THR A CA 1
ATOM 767 C C . THR A 1 96 ? 25.462 -12.495 -33.279 1.00 86.12 96 THR A C 1
ATOM 769 O O . THR A 1 96 ? 24.772 -11.595 -33.755 1.00 86.12 96 THR A O 1
ATOM 772 N N . LYS A 1 97 ? 26.582 -12.900 -33.895 1.00 86.62 97 LYS A N 1
ATOM 773 C CA . LYS A 1 97 ? 27.180 -12.226 -35.064 1.00 86.62 97 LYS A CA 1
ATOM 774 C C . LYS A 1 97 ? 26.258 -12.128 -36.273 1.00 86.62 97 LYS A C 1
ATOM 776 O O . LYS A 1 97 ? 26.333 -11.139 -37.000 1.00 86.62 97 LYS A O 1
ATOM 781 N N . PHE A 1 98 ? 25.391 -13.118 -36.482 1.00 85.94 98 PHE A N 1
ATOM 782 C CA . PHE A 1 98 ? 24.452 -13.120 -37.608 1.00 85.94 98 PHE A CA 1
ATOM 783 C C . PHE A 1 98 ? 23.489 -11.936 -37.584 1.00 85.94 98 PHE A C 1
ATOM 785 O O . PHE A 1 98 ? 23.109 -11.462 -38.651 1.00 85.94 98 PHE A O 1
ATOM 792 N N . LEU A 1 99 ? 23.147 -11.414 -36.396 1.00 89.88 99 LEU A N 1
ATOM 793 C CA . LEU A 1 99 ? 22.273 -10.247 -36.280 1.00 89.88 99 LEU A CA 1
ATOM 794 C C . LEU A 1 99 ? 22.826 -9.084 -37.107 1.00 89.88 99 LEU A C 1
ATOM 796 O O . LEU A 1 99 ? 22.074 -8.440 -37.822 1.00 89.88 99 LEU A O 1
ATOM 800 N N . GLY A 1 100 ? 24.146 -8.878 -37.119 1.00 89.25 100 GLY A N 1
ATOM 801 C CA . GLY A 1 100 ? 24.767 -7.773 -37.853 1.00 89.25 100 GLY A CA 1
ATOM 802 C C . GLY A 1 100 ? 24.667 -7.856 -39.382 1.00 89.25 100 GLY A C 1
ATOM 803 O O . GLY A 1 100 ? 24.981 -6.872 -40.060 1.00 89.25 100 GLY A O 1
ATOM 804 N N . GLN A 1 101 ? 24.239 -8.997 -39.934 1.00 88.44 101 GLN A N 1
ATOM 805 C CA . GLN A 1 101 ? 24.029 -9.197 -41.371 1.00 88.44 101 GLN A CA 1
ATOM 806 C C . GLN A 1 101 ? 22.626 -8.769 -41.831 1.00 88.44 101 GLN A C 1
ATOM 808 O O . GLN A 1 101 ? 22.440 -8.466 -43.007 1.00 88.44 101 GLN A O 1
ATOM 813 N N . LEU A 1 102 ? 21.655 -8.681 -40.915 1.00 91.69 102 LEU A N 1
ATOM 814 C CA . LEU A 1 102 ? 20.249 -8.375 -41.203 1.00 91.69 102 LEU A CA 1
ATOM 815 C C . LEU A 1 102 ? 20.022 -6.866 -41.401 1.00 91.69 102 LEU A C 1
ATOM 817 O O . LEU A 1 102 ? 19.314 -6.213 -40.642 1.00 91.69 102 LEU A O 1
ATOM 821 N N . LYS A 1 103 ? 20.653 -6.276 -42.422 1.00 91.19 103 LYS A N 1
ATOM 822 C CA . LYS A 1 103 ? 20.721 -4.812 -42.613 1.00 91.19 103 LYS A CA 1
ATOM 823 C C . LYS A 1 103 ? 19.371 -4.115 -42.817 1.00 91.19 103 LYS A C 1
ATOM 825 O O . LYS A 1 103 ? 19.292 -2.903 -42.632 1.00 91.19 103 LYS A O 1
ATOM 830 N N . THR A 1 104 ? 18.334 -4.842 -43.217 1.00 93.38 104 THR A N 1
ATOM 831 C CA . THR A 1 104 ? 16.977 -4.313 -43.438 1.00 93.38 104 THR A CA 1
ATOM 832 C C . THR A 1 104 ? 16.118 -4.275 -42.181 1.00 93.38 104 THR A C 1
ATOM 834 O O . THR A 1 104 ? 14.986 -3.807 -42.247 1.00 93.38 104 THR A O 1
ATOM 837 N N . LEU A 1 105 ? 16.632 -4.768 -41.052 1.00 95.88 105 LEU A N 1
ATOM 838 C CA . LEU A 1 105 ? 15.852 -4.908 -39.835 1.00 95.88 105 LEU A CA 1
ATOM 839 C C . LEU A 1 105 ? 15.498 -3.541 -39.234 1.00 95.88 105 LEU A C 1
ATOM 841 O O . LEU A 1 105 ? 16.378 -2.720 -38.971 1.00 95.88 105 LEU A O 1
ATOM 845 N N . GLU A 1 106 ? 14.207 -3.337 -38.985 1.00 97.31 106 GLU A N 1
ATOM 846 C CA . GLU A 1 106 ? 13.639 -2.158 -38.328 1.00 97.31 106 GLU A CA 1
ATOM 847 C C . GLU A 1 106 ? 13.217 -2.466 -36.883 1.00 97.31 106 GLU A C 1
ATOM 849 O O . GLU A 1 106 ? 13.314 -1.599 -36.017 1.00 97.31 106 GLU A O 1
ATOM 854 N N . VAL A 1 107 ? 12.787 -3.700 -36.601 1.00 98.00 107 VAL A N 1
ATOM 855 C CA . VAL A 1 107 ? 12.270 -4.127 -35.293 1.00 98.00 107 VAL A CA 1
ATOM 856 C C . VAL A 1 107 ? 12.997 -5.387 -34.832 1.00 98.00 107 VAL A C 1
ATOM 858 O O . VAL A 1 107 ? 12.967 -6.414 -35.515 1.00 98.00 107 VAL A O 1
ATOM 861 N N . LEU A 1 108 ? 13.620 -5.318 -33.655 1.00 97.44 108 LEU A N 1
ATOM 862 C CA . LEU A 1 108 ? 14.290 -6.446 -33.013 1.00 97.44 108 LEU A CA 1
ATOM 863 C C . LEU A 1 108 ? 13.833 -6.587 -31.562 1.00 97.44 108 LEU A C 1
ATOM 865 O O . LEU A 1 108 ? 14.090 -5.704 -30.743 1.00 97.44 108 LEU A O 1
ATOM 869 N N . SER A 1 109 ? 13.217 -7.725 -31.243 1.00 95.88 109 SER A N 1
ATOM 870 C CA . SER A 1 109 ? 12.850 -8.088 -29.872 1.00 95.88 109 SER A CA 1
ATOM 871 C C . SER A 1 109 ? 13.673 -9.273 -29.372 1.00 95.88 109 SER A C 1
ATOM 873 O O . SER A 1 109 ? 13.817 -10.290 -30.055 1.00 95.88 109 SER A O 1
ATOM 875 N N . LEU A 1 110 ? 14.244 -9.103 -28.184 1.00 92.62 110 LEU A N 1
ATOM 876 C CA . LEU A 1 110 ? 15.113 -10.025 -27.456 1.00 92.62 110 LEU A CA 1
ATOM 877 C C . LEU A 1 110 ? 14.681 -10.089 -25.980 1.00 92.62 110 LEU A C 1
ATOM 879 O O . LEU A 1 110 ? 15.521 -10.189 -25.075 1.00 92.62 110 LEU A O 1
ATOM 883 N N . ARG A 1 111 ? 13.377 -9.983 -25.704 1.00 89.94 111 ARG A N 1
ATOM 884 C CA . ARG A 1 111 ? 12.868 -9.974 -24.331 1.00 89.94 111 ARG A CA 1
ATOM 885 C C . ARG A 1 111 ? 13.173 -11.285 -23.639 1.00 89.94 111 ARG A C 1
ATOM 887 O O . ARG A 1 111 ? 13.079 -12.350 -24.242 1.00 89.94 111 ARG A O 1
ATOM 894 N N . HIS A 1 112 ? 13.525 -11.232 -22.360 1.00 87.88 112 HIS A N 1
ATOM 895 C CA . HIS A 1 112 ? 13.868 -12.415 -21.566 1.00 87.88 112 HIS A CA 1
ATOM 896 C C . HIS A 1 112 ? 14.970 -13.297 -22.197 1.00 87.88 112 HIS A C 1
ATOM 898 O O . HIS A 1 112 ? 15.129 -14.459 -21.815 1.00 87.88 112 HIS A O 1
ATOM 904 N N . ALA A 1 113 ? 15.733 -12.778 -23.167 1.00 88.12 113 ALA A N 1
ATOM 905 C CA . ALA A 1 113 ? 16.814 -13.513 -23.804 1.00 88.12 113 ALA A CA 1
ATOM 906 C C . ALA A 1 113 ? 17.981 -13.717 -22.832 1.00 88.12 113 ALA A C 1
ATOM 908 O O . ALA A 1 113 ? 18.210 -12.915 -21.927 1.00 88.12 113 ALA A O 1
ATOM 909 N N . PHE A 1 114 ? 18.753 -14.782 -23.035 1.00 86.62 114 PHE A N 1
ATOM 910 C CA . PHE A 1 114 ? 19.979 -15.043 -22.285 1.00 86.62 114 PHE A CA 1
ATOM 911 C C . PHE A 1 114 ? 21.188 -14.903 -23.201 1.00 86.62 114 PHE A C 1
ATOM 913 O O . PHE A 1 114 ? 21.277 -15.620 -24.194 1.00 86.62 114 PHE A O 1
ATOM 920 N N . PHE A 1 115 ? 22.150 -14.056 -22.847 1.00 85.31 115 PHE A N 1
ATOM 921 C CA . PHE A 1 115 ? 23.361 -13.847 -23.638 1.00 85.31 115 PHE A CA 1
ATOM 922 C C . PHE A 1 115 ? 24.602 -14.363 -22.913 1.00 85.31 115 PHE A C 1
ATOM 924 O O . PHE A 1 115 ? 24.903 -13.941 -21.795 1.00 85.31 115 PHE A O 1
ATOM 931 N N . SER A 1 116 ? 25.361 -15.234 -23.581 1.00 84.69 116 SER A N 1
ATOM 932 C CA . SER A 1 116 ? 26.699 -15.636 -23.129 1.00 84.69 116 SER A CA 1
ATOM 933 C C . SER A 1 116 ? 27.784 -14.600 -23.451 1.00 84.69 116 SER A C 1
ATOM 935 O O . SER A 1 116 ? 28.797 -14.553 -22.761 1.00 84.69 116 SER A O 1
ATOM 937 N N . GLU A 1 117 ? 27.576 -13.758 -24.465 1.00 84.75 117 GLU A N 1
ATOM 938 C CA . GLU A 1 117 ? 28.493 -12.690 -24.883 1.00 84.75 117 GLU A CA 1
ATOM 939 C C . GLU A 1 117 ? 27.727 -11.425 -25.293 1.00 84.75 117 GLU A C 1
ATOM 941 O O . GLU A 1 117 ? 26.543 -11.495 -25.634 1.00 84.75 117 GLU A O 1
ATOM 946 N N . ALA A 1 118 ? 28.396 -10.267 -25.260 1.00 84.31 118 ALA A N 1
ATOM 947 C CA . ALA A 1 118 ? 27.782 -8.996 -25.633 1.00 84.31 118 ALA A CA 1
ATOM 948 C C . ALA A 1 118 ? 27.309 -9.018 -27.096 1.00 84.31 118 ALA A C 1
ATOM 950 O O . ALA A 1 118 ? 28.135 -9.303 -27.971 1.00 84.31 118 ALA A O 1
ATOM 951 N N . PRO A 1 119 ? 26.037 -8.668 -27.394 1.00 88.12 119 PRO A N 1
ATOM 952 C CA . PRO A 1 119 ? 25.487 -8.700 -28.748 1.00 88.12 119 PRO A CA 1
ATOM 953 C C . PRO A 1 119 ? 25.963 -7.513 -29.602 1.00 88.12 119 PRO A C 1
ATOM 955 O O . PRO A 1 119 ? 25.185 -6.775 -30.201 1.00 88.12 119 PRO A O 1
ATOM 958 N N . ASN A 1 120 ? 27.282 -7.334 -29.691 1.00 89.31 120 ASN A N 1
ATOM 959 C CA . ASN A 1 120 ? 27.947 -6.210 -30.350 1.00 89.31 120 ASN A CA 1
ATOM 960 C C . ASN A 1 120 ? 27.592 -6.080 -31.834 1.00 89.31 120 ASN A C 1
ATOM 962 O O . ASN A 1 120 ? 27.709 -4.992 -32.389 1.00 89.31 120 ASN A O 1
ATOM 966 N N . ALA A 1 121 ? 27.160 -7.167 -32.475 1.00 91.69 121 ALA A N 1
ATOM 967 C CA . ALA A 1 121 ? 26.718 -7.160 -33.863 1.00 91.69 121 ALA A CA 1
ATOM 968 C C . ALA A 1 121 ? 25.453 -6.315 -34.086 1.00 91.69 121 ALA A C 1
ATOM 970 O O . ALA A 1 121 ? 25.235 -5.865 -35.204 1.00 91.69 121 ALA A O 1
ATOM 971 N N . ILE A 1 122 ? 24.664 -6.020 -33.043 1.00 94.62 122 ILE A N 1
ATOM 972 C CA . ILE A 1 122 ? 23.501 -5.120 -33.141 1.00 94.62 122 ILE A CA 1
ATOM 973 C C . ILE A 1 122 ? 23.911 -3.733 -33.655 1.00 94.62 122 ILE A C 1
ATOM 975 O O . ILE A 1 122 ? 23.159 -3.126 -34.407 1.00 94.62 122 ILE A O 1
ATOM 979 N N . ARG A 1 123 ? 25.135 -3.266 -33.365 1.00 94.62 123 ARG A N 1
ATOM 980 C CA . ARG A 1 123 ? 25.663 -1.969 -33.837 1.00 94.62 123 ARG A CA 1
ATOM 981 C C . ARG A 1 123 ? 25.649 -1.805 -35.364 1.00 94.62 123 ARG A C 1
ATOM 983 O O . ARG A 1 123 ? 25.777 -0.705 -35.884 1.00 94.62 123 ARG A O 1
ATOM 990 N N . GLU A 1 124 ? 25.587 -2.922 -36.078 1.00 94.88 124 GLU A N 1
ATOM 991 C CA . GLU A 1 124 ? 25.633 -3.006 -37.530 1.00 94.88 124 GLU A CA 1
ATOM 992 C C . GLU A 1 124 ? 24.236 -2.833 -38.174 1.00 94.88 124 GLU A C 1
ATOM 994 O O . GLU A 1 124 ? 24.142 -2.759 -39.405 1.00 94.88 124 GLU A O 1
ATOM 999 N N . LEU A 1 125 ? 23.170 -2.781 -37.359 1.00 95.38 125 LEU A N 1
ATOM 1000 C CA . LEU A 1 125 ? 21.756 -2.665 -37.738 1.00 95.38 125 LEU A CA 1
ATOM 1001 C C . LEU A 1 125 ? 21.301 -1.200 -37.818 1.00 95.38 125 LEU A C 1
ATOM 1003 O O . LEU A 1 125 ? 20.437 -0.746 -37.079 1.00 95.38 125 LEU A O 1
ATOM 1007 N N . THR A 1 126 ? 21.884 -0.418 -38.720 1.00 94.06 126 THR A N 1
ATOM 1008 C CA . THR A 1 126 ? 21.681 1.045 -38.759 1.00 94.06 126 THR A CA 1
ATOM 1009 C C . THR A 1 126 ? 20.264 1.508 -39.131 1.00 94.06 126 THR A C 1
ATOM 1011 O O . THR A 1 126 ? 19.957 2.687 -38.964 1.00 94.06 126 THR A O 1
ATOM 1014 N N . ASN A 1 127 ? 19.409 0.616 -39.642 1.00 95.06 127 ASN A N 1
ATOM 1015 C CA . ASN A 1 127 ? 17.997 0.892 -39.948 1.00 95.06 127 ASN A CA 1
ATOM 1016 C C . ASN A 1 127 ? 17.054 0.585 -38.774 1.00 95.06 127 ASN A C 1
ATOM 1018 O O . ASN A 1 127 ? 15.849 0.790 -38.895 1.00 95.06 127 ASN A O 1
ATOM 1022 N N . LEU A 1 128 ? 17.588 0.100 -37.649 1.00 97.75 128 LEU A N 1
ATOM 1023 C CA . LEU A 1 128 ? 16.782 -0.306 -36.511 1.00 97.75 128 LEU A CA 1
ATOM 1024 C C . LEU A 1 128 ? 16.056 0.900 -35.904 1.00 97.75 128 LEU A C 1
ATOM 1026 O O . LEU A 1 128 ? 16.675 1.915 -35.577 1.00 97.75 128 LEU A O 1
ATOM 1030 N N . ARG A 1 129 ? 14.743 0.753 -35.739 1.00 97.44 129 ARG A N 1
ATOM 1031 C CA . ARG A 1 129 ? 13.824 1.727 -35.141 1.00 97.44 129 ARG A CA 1
ATOM 1032 C C . ARG A 1 129 ? 13.382 1.284 -33.749 1.00 97.44 129 ARG A C 1
ATOM 1034 O O . ARG A 1 129 ? 13.211 2.138 -32.888 1.00 97.44 129 ARG A O 1
ATOM 1041 N N . LEU A 1 130 ? 13.271 -0.023 -33.503 1.00 98.25 130 LEU A N 1
ATOM 1042 C CA . LEU A 1 130 ? 12.919 -0.591 -32.200 1.00 98.25 130 LEU A CA 1
ATOM 1043 C C . LEU A 1 130 ? 13.921 -1.666 -31.782 1.00 98.25 130 LEU A C 1
ATOM 1045 O O . LEU A 1 130 ? 14.138 -2.637 -32.510 1.00 98.25 130 LEU A O 1
ATOM 1049 N N . LEU A 1 131 ? 14.479 -1.508 -30.580 1.00 97.31 131 LEU A N 1
ATOM 1050 C CA . LEU A 1 131 ? 15.259 -2.537 -29.896 1.00 97.31 131 LEU A CA 1
ATOM 1051 C C . LEU A 1 131 ? 14.659 -2.834 -28.520 1.00 97.31 131 LEU A C 1
ATOM 1053 O O . LEU A 1 131 ? 14.689 -1.976 -27.635 1.00 97.31 131 LEU A O 1
ATOM 1057 N N . ASP A 1 132 ? 14.183 -4.063 -28.325 1.00 95.31 132 ASP A N 1
ATOM 1058 C CA . ASP A 1 132 ? 13.692 -4.542 -27.035 1.00 95.31 132 ASP A CA 1
ATOM 1059 C C . ASP A 1 132 ? 14.604 -5.628 -26.459 1.00 95.31 132 ASP A C 1
ATOM 1061 O O . ASP A 1 132 ? 14.825 -6.668 -27.069 1.00 95.31 132 ASP A O 1
ATOM 1065 N N . MET A 1 133 ? 15.160 -5.377 -25.277 1.00 92.50 133 MET A N 1
ATOM 1066 C CA . MET A 1 133 ? 15.959 -6.320 -24.491 1.00 92.50 133 MET A CA 1
ATOM 1067 C C . MET A 1 133 ? 15.426 -6.443 -23.055 1.00 92.50 133 MET A C 1
ATOM 1069 O O . MET A 1 133 ? 16.182 -6.787 -22.137 1.00 92.50 133 MET A O 1
ATOM 1073 N N . THR A 1 134 ? 14.143 -6.137 -22.844 1.00 89.06 134 THR A N 1
ATOM 1074 C CA . THR A 1 134 ? 13.486 -6.142 -21.534 1.00 89.06 134 THR A CA 1
ATOM 1075 C C . THR A 1 134 ? 13.678 -7.483 -20.839 1.00 89.06 134 THR A C 1
ATOM 1077 O O . THR A 1 134 ? 13.488 -8.545 -21.430 1.00 89.06 134 THR A O 1
ATOM 1080 N N . GLU A 1 135 ? 14.081 -7.438 -19.571 1.00 86.06 135 GLU A N 1
ATOM 1081 C CA . GLU A 1 135 ? 14.276 -8.610 -18.713 1.00 86.06 135 GLU A CA 1
ATOM 1082 C C . GLU A 1 135 ? 15.256 -9.661 -19.254 1.00 86.06 135 GLU A C 1
ATOM 1084 O O . GLU A 1 135 ? 15.245 -10.823 -18.837 1.00 86.06 135 GLU A O 1
ATOM 1089 N N . SER A 1 136 ? 16.146 -9.257 -20.163 1.00 86.75 136 SER A N 1
ATOM 1090 C CA . SER A 1 136 ? 17.235 -10.112 -20.620 1.00 86.75 136 SER A CA 1
ATOM 1091 C C . SER A 1 136 ? 18.268 -10.373 -19.514 1.00 86.75 136 SER A C 1
ATOM 1093 O O . SER A 1 136 ? 18.442 -9.599 -18.565 1.00 86.75 136 SER A O 1
ATOM 1095 N N . ARG A 1 137 ? 18.948 -11.517 -19.623 1.00 84.00 137 ARG A N 1
ATOM 1096 C CA . ARG A 1 137 ? 19.947 -12.013 -18.671 1.00 84.00 137 ARG A CA 1
ATOM 1097 C C . ARG A 1 137 ? 21.309 -12.107 -19.336 1.00 84.00 137 ARG A C 1
ATOM 1099 O O . ARG A 1 137 ? 21.425 -12.678 -20.420 1.00 84.00 137 ARG A O 1
ATOM 1106 N N . HIS A 1 138 ? 22.347 -11.608 -18.677 1.00 81.81 138 HIS A N 1
ATOM 1107 C CA . HIS A 1 138 ? 23.710 -11.680 -19.203 1.00 81.81 138 HIS A CA 1
ATOM 1108 C C . HIS A 1 138 ? 24.792 -11.535 -18.123 1.00 81.81 138 HIS A C 1
ATOM 1110 O O . HIS A 1 138 ? 24.503 -11.212 -16.976 1.00 81.81 138 HIS A O 1
ATOM 1116 N N . GLU A 1 139 ? 26.057 -11.766 -18.482 1.00 80.94 139 GLU A N 1
ATOM 1117 C CA . GLU A 1 139 ? 27.224 -11.674 -17.578 1.00 80.94 139 GLU A CA 1
ATOM 1118 C C . GLU A 1 139 ? 28.263 -10.627 -18.034 1.00 80.94 139 GLU A C 1
ATOM 1120 O O . GLU A 1 139 ? 29.447 -10.726 -17.725 1.00 80.94 139 GLU A O 1
ATOM 1125 N N . PHE A 1 140 ? 27.833 -9.607 -18.782 1.00 82.31 140 PHE A N 1
ATOM 1126 C CA . PHE A 1 140 ? 28.670 -8.495 -19.271 1.00 82.31 140 PHE A CA 1
ATOM 1127 C C . PHE A 1 140 ? 27.963 -7.133 -19.121 1.00 82.31 140 PHE A C 1
ATOM 1129 O O . PHE A 1 140 ? 26.766 -7.086 -18.854 1.00 82.31 140 PHE A O 1
ATOM 1136 N N . LEU A 1 141 ? 28.680 -6.019 -19.304 1.00 82.44 141 LEU A N 1
ATOM 1137 C CA . LEU A 1 141 ? 28.075 -4.688 -19.466 1.00 82.44 141 LEU A CA 1
ATOM 1138 C C . LEU A 1 141 ? 27.607 -4.506 -20.914 1.00 82.44 141 LEU A C 1
ATOM 1140 O O . LEU A 1 141 ? 28.343 -4.854 -21.835 1.00 82.44 141 LEU A O 1
ATOM 1144 N N . ILE A 1 142 ? 26.413 -3.952 -21.124 1.00 86.12 142 ILE A N 1
ATOM 1145 C CA . ILE A 1 142 ? 25.936 -3.542 -22.449 1.00 86.12 142 ILE A CA 1
ATOM 1146 C C . ILE A 1 142 ? 26.734 -2.304 -22.858 1.00 86.12 142 ILE A C 1
ATOM 1148 O O . ILE A 1 142 ? 26.574 -1.252 -22.229 1.00 86.12 142 ILE A O 1
ATOM 1152 N N . PRO A 1 143 ? 27.589 -2.398 -23.890 1.00 87.44 143 PRO A N 1
ATOM 1153 C CA . PRO A 1 143 ? 28.494 -1.314 -24.205 1.00 87.44 143 PRO A CA 1
ATOM 1154 C C . PRO A 1 143 ? 27.766 -0.195 -24.948 1.00 87.44 143 PRO A C 1
ATOM 1156 O O . PRO A 1 143 ? 26.944 -0.441 -25.834 1.00 87.44 143 PRO A O 1
ATOM 1159 N N . ALA A 1 144 ? 28.133 1.054 -24.659 1.00 89.31 144 ALA A N 1
ATOM 1160 C CA . ALA A 1 144 ? 27.601 2.225 -25.368 1.00 89.31 144 ALA A CA 1
ATOM 1161 C C . ALA A 1 144 ? 27.777 2.112 -26.895 1.00 89.31 144 ALA A C 1
ATOM 1163 O O . ALA A 1 144 ? 26.918 2.521 -27.676 1.00 89.31 144 ALA A O 1
ATOM 1164 N N . THR A 1 145 ? 28.889 1.511 -27.327 1.00 90.75 145 THR A N 1
ATOM 1165 C CA . THR A 1 145 ? 29.241 1.302 -28.739 1.00 90.75 145 THR A CA 1
ATOM 1166 C C . THR A 1 145 ? 28.271 0.391 -29.489 1.00 90.75 145 THR A C 1
ATOM 1168 O O . THR A 1 145 ? 28.270 0.417 -30.718 1.00 90.75 145 THR A O 1
ATOM 1171 N N . MET A 1 146 ? 27.439 -0.380 -28.782 1.00 91.94 146 MET A N 1
ATOM 1172 C CA . MET A 1 146 ? 26.382 -1.190 -29.386 1.00 91.94 146 MET A CA 1
ATOM 1173 C C . MET A 1 146 ? 25.238 -0.326 -29.924 1.00 91.94 146 MET A C 1
ATOM 1175 O O . MET A 1 146 ? 24.716 -0.608 -30.997 1.00 91.94 146 MET A O 1
ATOM 1179 N N . VAL A 1 147 ? 24.854 0.722 -29.190 1.00 92.00 147 VAL A N 1
ATOM 1180 C CA . VAL A 1 147 ? 23.675 1.546 -29.508 1.00 92.00 147 VAL A CA 1
ATOM 1181 C C . VAL A 1 147 ? 24.023 2.849 -30.221 1.00 92.00 147 VAL A C 1
ATOM 1183 O O . VAL A 1 147 ? 23.201 3.362 -30.969 1.00 92.00 147 VAL A O 1
ATOM 1186 N N . LEU A 1 148 ? 25.236 3.384 -30.034 1.00 91.81 148 LEU A N 1
ATOM 1187 C CA . LEU A 1 148 ? 25.661 4.657 -30.636 1.00 91.81 148 LEU A CA 1
ATOM 1188 C C . LEU A 1 148 ? 25.471 4.736 -32.167 1.00 91.81 148 LEU A C 1
ATOM 1190 O O . LEU A 1 148 ? 25.096 5.807 -32.641 1.00 91.81 148 LEU A O 1
ATOM 1194 N N . PRO A 1 149 ? 25.700 3.666 -32.956 1.00 94.75 149 PRO A N 1
ATOM 1195 C CA . PRO A 1 149 ? 25.486 3.714 -34.404 1.00 94.75 149 PRO A CA 1
ATOM 1196 C C . PRO A 1 149 ? 24.016 3.631 -34.845 1.00 94.75 149 PRO A C 1
ATOM 1198 O O . PRO A 1 149 ? 23.744 3.750 -36.037 1.00 94.75 149 PRO A O 1
ATOM 1201 N N . LEU A 1 150 ? 23.066 3.414 -33.931 1.00 94.69 150 LEU A N 1
ATOM 1202 C CA . LEU A 1 150 ? 21.643 3.225 -34.235 1.00 94.69 150 LEU A CA 1
ATOM 1203 C C . LEU A 1 150 ? 20.919 4.576 -34.309 1.00 94.69 150 LEU A C 1
ATOM 1205 O O . LEU A 1 150 ? 20.067 4.904 -33.488 1.00 94.69 150 LEU A O 1
ATOM 1209 N N . PHE A 1 151 ? 21.292 5.406 -35.280 1.00 90.69 151 PHE A N 1
ATOM 1210 C CA . PHE A 1 151 ? 20.826 6.794 -35.350 1.00 90.69 151 PHE A CA 1
ATOM 1211 C C . PHE A 1 151 ? 19.328 6.945 -35.662 1.00 90.69 151 PHE A C 1
ATOM 1213 O O . PHE A 1 151 ? 18.760 7.974 -35.306 1.00 90.69 151 PHE A O 1
ATOM 1220 N N . HIS A 1 152 ? 18.690 5.937 -36.269 1.00 94.56 152 HIS A N 1
ATOM 1221 C CA . HIS A 1 152 ? 17.243 5.893 -36.534 1.00 94.56 152 HIS A CA 1
ATOM 1222 C C . HIS A 1 152 ? 16.410 5.304 -35.387 1.00 94.56 152 HIS A C 1
ATOM 1224 O O . HIS A 1 152 ? 15.198 5.170 -35.536 1.00 94.56 152 HIS A O 1
ATOM 1230 N N . LEU A 1 153 ? 17.032 4.934 -34.263 1.00 97.19 153 LEU A N 1
ATOM 1231 C CA . LEU A 1 153 ? 16.330 4.273 -33.169 1.00 97.19 153 LEU A CA 1
ATOM 1232 C C . LEU A 1 153 ? 15.276 5.209 -32.555 1.00 97.19 153 LEU A C 1
ATOM 1234 O O . LEU A 1 153 ? 15.602 6.284 -32.049 1.00 97.19 153 LEU A O 1
ATOM 1238 N N . GLU A 1 154 ? 14.019 4.775 -32.598 1.00 97.19 154 GLU A N 1
ATOM 1239 C CA . GLU A 1 154 ? 12.840 5.462 -32.062 1.00 97.19 154 GLU A CA 1
ATOM 1240 C C . GLU A 1 154 ? 12.450 4.909 -30.686 1.00 97.19 154 GLU A C 1
ATOM 1242 O O . GLU A 1 154 ? 12.016 5.666 -29.814 1.00 97.19 154 GLU A O 1
ATOM 1247 N N . GLU A 1 155 ? 12.657 3.610 -30.461 1.00 97.38 155 GLU A N 1
ATOM 1248 C CA . GLU A 1 155 ? 12.260 2.912 -29.242 1.00 97.38 155 GLU A CA 1
ATOM 1249 C C . GLU A 1 155 ? 13.380 2.015 -28.702 1.00 97.38 155 GLU A C 1
ATOM 1251 O O . GLU A 1 155 ? 13.953 1.192 -29.423 1.00 97.38 155 GLU A O 1
ATOM 1256 N N . LEU A 1 156 ? 13.686 2.169 -27.412 1.00 96.06 156 LEU A N 1
ATOM 1257 C CA . LEU A 1 156 ? 14.725 1.405 -26.726 1.00 96.06 156 LEU A CA 1
ATOM 1258 C C . LEU A 1 156 ? 14.227 0.887 -25.374 1.00 96.06 156 LEU A C 1
ATOM 1260 O O . LEU A 1 156 ? 14.008 1.662 -24.437 1.00 96.06 156 LEU A O 1
ATOM 1264 N N . TYR A 1 157 ? 14.128 -0.435 -25.252 1.00 93.75 157 TYR A N 1
ATOM 1265 C CA . TYR A 1 157 ? 13.663 -1.096 -24.039 1.00 93.75 157 TYR A CA 1
ATOM 1266 C C . TYR A 1 157 ? 14.784 -1.902 -23.377 1.00 93.75 157 TYR A C 1
ATOM 1268 O O . TYR A 1 157 ? 15.183 -2.963 -23.844 1.00 93.75 157 TYR A O 1
ATOM 1276 N N . LEU A 1 158 ? 15.315 -1.376 -22.274 1.00 90.50 158 LEU A N 1
ATOM 1277 C CA . LEU A 1 158 ? 16.399 -1.959 -21.476 1.00 90.50 158 LEU A CA 1
ATOM 1278 C C . LEU A 1 158 ? 15.995 -2.166 -20.005 1.00 90.50 158 LEU A C 1
ATOM 1280 O O . LEU A 1 158 ? 16.836 -2.146 -19.101 1.00 90.50 158 LEU A O 1
ATOM 1284 N N . PHE A 1 159 ? 14.698 -2.289 -19.728 1.00 84.62 159 PHE A N 1
ATOM 1285 C CA . PHE A 1 159 ? 14.194 -2.419 -18.365 1.00 84.62 159 PHE A CA 1
ATOM 1286 C C . PHE A 1 159 ? 14.363 -3.842 -17.824 1.00 84.62 159 PHE A C 1
ATOM 1288 O O . PHE A 1 159 ? 14.259 -4.808 -18.570 1.00 84.62 159 PHE A O 1
ATOM 1295 N N . GLY A 1 160 ? 14.617 -3.990 -16.520 1.00 76.31 160 GLY A N 1
ATOM 1296 C CA . GLY A 1 160 ? 14.664 -5.308 -15.870 1.00 76.31 160 GLY A CA 1
ATOM 1297 C C . GLY A 1 160 ? 15.839 -6.196 -16.291 1.00 76.31 160 GLY A C 1
ATOM 1298 O O . GLY A 1 160 ? 15.852 -7.380 -15.974 1.00 76.31 160 GLY A O 1
ATOM 1299 N N . ILE A 1 161 ? 16.830 -5.652 -16.997 1.00 75.25 161 ILE A N 1
ATOM 1300 C CA . ILE A 1 161 ? 18.024 -6.393 -17.399 1.00 75.25 161 ILE A CA 1
ATOM 1301 C C . ILE A 1 161 ? 18.811 -6.820 -16.155 1.00 75.25 161 ILE A C 1
ATOM 1303 O O . ILE A 1 161 ? 19.144 -5.990 -15.305 1.00 75.25 161 ILE A O 1
ATOM 1307 N N . THR A 1 162 ? 19.117 -8.114 -16.049 1.00 69.19 162 THR A N 1
ATOM 1308 C CA . THR A 1 162 ? 19.743 -8.703 -14.854 1.00 69.19 162 THR A CA 1
ATOM 1309 C C . THR A 1 162 ? 21.061 -9.404 -15.162 1.00 69.19 162 THR A C 1
ATOM 1311 O O . THR A 1 162 ? 21.253 -10.007 -16.219 1.00 69.19 162 THR A O 1
ATOM 1314 N N . SER A 1 163 ? 21.973 -9.363 -14.191 1.00 68.31 163 SER A N 1
ATOM 1315 C CA . SER A 1 163 ? 23.208 -10.140 -14.198 1.00 68.31 163 SER A CA 1
ATOM 1316 C C . SER A 1 163 ? 23.522 -10.634 -12.786 1.00 68.31 163 SER A C 1
ATOM 1318 O O . SER A 1 163 ? 23.363 -9.899 -11.813 1.00 68.31 163 SER A O 1
ATOM 1320 N N . SER A 1 164 ? 23.943 -11.895 -12.671 1.00 64.31 164 SER A N 1
ATOM 1321 C CA . SER A 1 164 ? 24.344 -12.526 -11.404 1.00 64.31 164 SER A CA 1
ATOM 1322 C C . S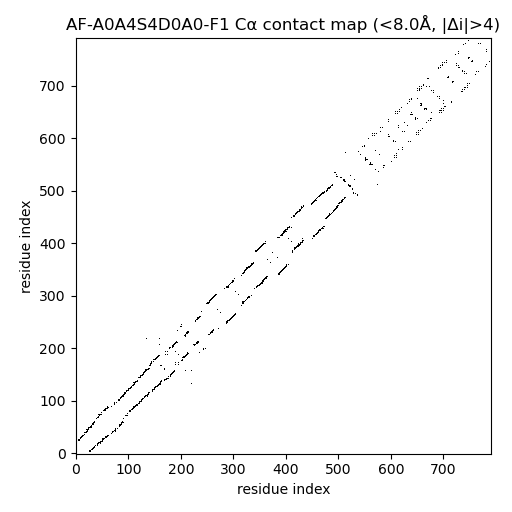ER A 1 164 ? 25.703 -12.027 -10.906 1.00 64.31 164 SER A C 1
ATOM 1324 O O . SER A 1 164 ? 25.962 -12.041 -9.705 1.00 64.31 164 SER A O 1
ATOM 1326 N N . SER A 1 165 ? 26.569 -11.596 -11.824 1.00 61.16 165 SER A N 1
ATOM 1327 C CA . SER A 1 165 ? 27.956 -11.205 -11.562 1.00 61.16 165 SER A CA 1
ATOM 1328 C C . SER A 1 165 ? 28.180 -9.694 -11.639 1.00 61.16 165 SER A C 1
ATOM 1330 O O . SER A 1 165 ? 29.111 -9.182 -11.017 1.00 61.16 165 SER A O 1
ATOM 1332 N N . ILE A 1 166 ? 27.334 -8.965 -12.372 1.00 60.81 166 ILE A N 1
ATOM 1333 C CA . ILE A 1 166 ? 27.504 -7.535 -12.633 1.00 60.81 166 ILE A CA 1
ATOM 1334 C C . ILE A 1 166 ? 26.270 -6.781 -12.144 1.00 60.81 166 ILE A C 1
ATOM 1336 O O . ILE A 1 166 ? 25.180 -6.917 -12.679 1.00 60.81 166 ILE A O 1
ATOM 1340 N N . GLY A 1 167 ? 26.428 -5.929 -11.134 1.00 62.97 167 GLY A N 1
ATOM 1341 C CA . GLY A 1 167 ? 25.279 -5.231 -10.547 1.00 62.97 167 GLY A CA 1
ATOM 1342 C C . GLY A 1 167 ? 24.543 -4.265 -11.492 1.00 62.97 167 GLY A C 1
ATOM 1343 O O . GLY A 1 167 ? 23.389 -3.941 -11.232 1.00 62.97 167 GLY A O 1
ATOM 1344 N N . CYS A 1 168 ? 25.191 -3.780 -12.563 1.00 68.31 168 CYS A N 1
ATOM 1345 C CA . CYS A 1 168 ? 24.753 -2.589 -13.308 1.00 68.31 168 CYS A CA 1
ATOM 1346 C C . CYS A 1 168 ? 24.869 -2.751 -14.839 1.00 68.31 168 CYS A C 1
ATOM 1348 O O . CYS A 1 168 ? 25.753 -2.146 -15.446 1.00 68.31 168 CYS A O 1
ATOM 1350 N N . PRO A 1 169 ? 24.012 -3.542 -15.504 1.00 69.56 169 PRO A N 1
ATOM 1351 C CA . PRO A 1 169 ? 24.343 -4.048 -16.832 1.00 69.56 169 PRO A CA 1
ATOM 1352 C C . PRO A 1 169 ? 24.197 -3.023 -17.974 1.00 69.56 169 PRO A C 1
ATOM 1354 O O . PRO A 1 169 ? 24.970 -3.073 -18.922 1.00 69.56 169 PRO A O 1
ATOM 1357 N N . ALA A 1 170 ? 23.280 -2.052 -17.883 1.00 77.56 170 ALA A N 1
ATOM 1358 C CA . ALA A 1 170 ? 23.017 -1.056 -18.939 1.00 77.56 170 ALA A CA 1
ATOM 1359 C C . ALA A 1 170 ? 23.727 0.301 -18.734 1.00 77.56 170 ALA A C 1
ATOM 1361 O O . ALA A 1 170 ? 23.379 1.305 -19.354 1.00 77.56 170 ALA A O 1
ATOM 1362 N N . VAL A 1 171 ? 24.707 0.364 -17.832 1.00 79.12 171 VAL A N 1
ATOM 1363 C CA . VAL A 1 171 ? 25.250 1.630 -17.326 1.00 79.12 171 VAL A CA 1
ATOM 1364 C C . VAL A 1 171 ? 25.934 2.496 -18.390 1.00 79.12 171 VAL A C 1
ATOM 1366 O O . VAL A 1 171 ? 25.762 3.713 -18.402 1.00 79.12 171 VAL A O 1
ATOM 1369 N N . GLU A 1 172 ? 26.666 1.887 -19.326 1.00 84.88 172 GLU A N 1
ATOM 1370 C CA . GLU A 1 172 ? 27.370 2.627 -20.379 1.00 84.88 172 GLU A CA 1
ATOM 1371 C C . GLU A 1 172 ? 26.400 3.247 -21.393 1.00 84.88 172 GLU A C 1
ATOM 1373 O O . GLU A 1 172 ? 26.674 4.312 -21.951 1.00 84.88 172 GLU A O 1
ATOM 1378 N N . VAL A 1 173 ? 25.234 2.623 -21.593 1.00 88.12 173 VAL A N 1
ATOM 1379 C CA . VAL A 1 173 ? 24.204 3.101 -22.523 1.00 88.12 173 VAL A CA 1
ATOM 1380 C C . VAL A 1 173 ? 23.660 4.465 -22.102 1.00 88.12 173 VAL A C 1
ATOM 1382 O O . VAL A 1 173 ? 23.361 5.282 -22.971 1.00 88.12 173 VAL A O 1
ATOM 1385 N N . VAL A 1 174 ? 23.611 4.768 -20.798 1.00 88.12 174 VAL A N 1
ATOM 1386 C CA . VAL A 1 174 ? 23.103 6.049 -20.274 1.00 88.12 174 VAL A CA 1
ATOM 1387 C C . VAL A 1 174 ? 23.787 7.237 -20.956 1.00 88.12 174 VAL A C 1
ATOM 1389 O O . VAL A 1 174 ? 23.114 8.145 -21.437 1.00 88.12 174 VAL A O 1
ATOM 1392 N N . ALA A 1 175 ? 25.116 7.211 -21.084 1.00 83.38 175 ALA A N 1
ATOM 1393 C CA . ALA A 1 175 ? 25.869 8.288 -21.726 1.00 83.38 175 ALA A CA 1
ATOM 1394 C C . ALA A 1 175 ? 25.630 8.379 -23.247 1.00 83.38 175 ALA A C 1
ATOM 1396 O O . ALA A 1 175 ? 25.785 9.459 -23.828 1.00 83.38 175 ALA A O 1
ATOM 1397 N N . ALA A 1 176 ? 25.250 7.270 -23.888 1.00 89.56 176 ALA A N 1
ATOM 1398 C CA . ALA A 1 176 ? 24.963 7.203 -25.318 1.00 89.56 176 ALA A CA 1
ATOM 1399 C C . ALA A 1 176 ? 23.589 7.780 -25.679 1.00 89.56 176 ALA A C 1
ATOM 1401 O O . ALA A 1 176 ? 23.459 8.339 -26.766 1.00 89.56 176 ALA A O 1
ATOM 1402 N N . LEU A 1 177 ? 22.604 7.718 -24.771 1.00 90.44 177 LEU A N 1
ATOM 1403 C CA . LEU A 1 177 ? 21.215 8.136 -25.024 1.00 90.44 177 LEU A CA 1
ATOM 1404 C C . LEU A 1 177 ? 21.101 9.542 -25.631 1.00 90.44 177 LEU A C 1
ATOM 1406 O O . LEU A 1 177 ? 20.326 9.746 -26.556 1.00 90.44 177 LEU A O 1
ATOM 1410 N N . ARG A 1 178 ? 21.917 10.505 -25.176 1.00 86.31 178 ARG A N 1
ATOM 1411 C CA . ARG A 1 178 ? 21.924 11.888 -25.705 1.00 86.31 178 ARG A CA 1
ATOM 1412 C C . ARG A 1 178 ? 22.293 11.997 -27.191 1.00 86.31 178 ARG A C 1
ATOM 1414 O O . ARG A 1 178 ? 22.111 13.053 -27.783 1.00 86.31 178 ARG A O 1
ATOM 1421 N N . SER A 1 179 ? 22.887 10.946 -27.752 1.00 88.88 179 SER A N 1
ATOM 1422 C CA . SER A 1 179 ? 23.365 10.888 -29.137 1.00 88.88 179 SER A CA 1
ATOM 1423 C C . SER A 1 179 ? 22.377 10.168 -30.060 1.00 88.88 179 SER A C 1
ATOM 1425 O O . SER A 1 179 ? 22.699 9.966 -31.225 1.00 88.88 179 SER A O 1
ATOM 1427 N N . LEU A 1 180 ? 21.201 9.776 -29.552 1.00 92.19 180 LEU A N 1
ATOM 1428 C CA . LEU A 1 180 ? 20.128 9.128 -30.308 1.00 92.19 180 LEU A CA 1
ATOM 1429 C C . LEU A 1 180 ? 19.051 10.177 -30.650 1.00 92.19 180 LEU A C 1
ATOM 1431 O O . LEU A 1 180 ? 18.206 10.479 -29.805 1.00 92.19 180 LEU A O 1
ATOM 1435 N N . PRO A 1 181 ? 19.086 10.788 -31.852 1.00 89.81 181 PRO A N 1
ATOM 1436 C CA . PRO A 1 181 ? 18.296 11.983 -32.163 1.00 89.81 181 PRO A CA 1
ATOM 1437 C C . PRO A 1 181 ? 16.798 11.715 -32.354 1.00 89.81 181 PRO A C 1
ATOM 1439 O O . PRO A 1 181 ? 16.001 12.643 -32.236 1.00 89.81 181 PRO A O 1
ATOM 1442 N N . HIS A 1 182 ? 16.415 10.473 -32.661 1.00 93.69 182 HIS A N 1
ATOM 1443 C CA . HIS A 1 182 ? 15.032 10.080 -32.946 1.00 93.69 182 HIS A CA 1
ATOM 1444 C C . HIS A 1 182 ? 14.367 9.303 -31.805 1.00 93.69 182 HIS A C 1
ATOM 1446 O O . HIS A 1 182 ? 13.214 8.903 -31.948 1.00 93.69 182 HIS A O 1
ATOM 1452 N N . LEU A 1 183 ? 15.054 9.124 -30.670 1.00 95.44 183 LEU A N 1
ATOM 1453 C CA . LEU A 1 183 ? 14.549 8.322 -29.562 1.00 95.44 183 LEU A CA 1
ATOM 1454 C C . LEU A 1 183 ? 13.342 8.996 -28.896 1.00 95.44 183 LEU A C 1
ATOM 1456 O O . LEU A 1 183 ? 13.463 10.061 -28.290 1.00 95.44 183 LEU A O 1
ATOM 1460 N N . LYS A 1 184 ? 12.189 8.332 -28.977 1.00 93.75 184 LYS A N 1
ATOM 1461 C CA . LYS A 1 184 ? 10.897 8.772 -28.435 1.00 93.75 184 LYS A CA 1
ATOM 1462 C C . LYS A 1 184 ? 10.461 7.948 -27.232 1.00 93.75 184 LYS A C 1
ATOM 1464 O O . LYS A 1 184 ? 9.848 8.504 -26.321 1.00 93.75 184 LYS A O 1
ATOM 1469 N N . MET A 1 185 ? 10.781 6.655 -27.225 1.00 94.88 185 MET A N 1
ATOM 1470 C CA . MET A 1 185 ? 10.365 5.710 -26.189 1.00 94.88 185 MET A CA 1
ATOM 1471 C C . MET A 1 185 ? 11.586 5.119 -25.492 1.00 94.88 185 MET A C 1
ATOM 1473 O O . MET A 1 185 ? 12.492 4.606 -26.149 1.00 94.88 185 MET A O 1
ATOM 1477 N N . LEU A 1 186 ? 11.616 5.182 -24.161 1.00 94.25 186 LEU A N 1
ATOM 1478 C CA . LEU A 1 186 ? 12.726 4.644 -23.376 1.00 94.25 186 LEU A CA 1
ATOM 1479 C C . LEU A 1 186 ? 12.234 3.943 -22.117 1.00 94.25 186 LEU A C 1
ATOM 1481 O O . LEU A 1 186 ? 11.628 4.571 -21.251 1.00 94.25 186 LEU A O 1
ATOM 1485 N N . THR A 1 187 ? 12.608 2.680 -21.942 1.00 92.44 187 THR A N 1
ATOM 1486 C CA . THR A 1 187 ? 12.502 2.021 -20.635 1.00 92.44 187 THR A CA 1
ATOM 1487 C C . THR A 1 187 ? 13.888 1.620 -20.157 1.00 92.44 187 THR A C 1
ATOM 1489 O O . THR A 1 187 ? 14.587 0.901 -20.866 1.00 92.44 187 THR A O 1
ATOM 1492 N N . ILE A 1 188 ? 14.317 2.080 -18.984 1.00 88.94 188 ILE A N 1
ATOM 1493 C CA . ILE A 1 188 ? 15.670 1.813 -18.480 1.00 88.94 188 ILE A CA 1
ATOM 1494 C C . ILE A 1 188 ? 15.696 1.779 -16.954 1.00 88.94 188 ILE A C 1
ATOM 1496 O O . ILE A 1 188 ? 15.012 2.555 -16.285 1.00 88.94 188 ILE A O 1
ATOM 1500 N N . SER A 1 189 ? 16.525 0.889 -16.411 1.00 85.75 189 SER A N 1
ATOM 1501 C CA . SER A 1 189 ? 16.872 0.867 -14.992 1.00 85.75 189 SER A CA 1
ATOM 1502 C C . SER A 1 189 ? 18.333 1.269 -14.812 1.00 85.75 189 SER A C 1
ATOM 1504 O O . SER A 1 189 ? 19.240 0.643 -15.359 1.00 85.75 189 SER A O 1
ATOM 1506 N N . ILE A 1 190 ? 18.555 2.319 -14.034 1.00 82.75 190 ILE A N 1
ATOM 1507 C CA . ILE A 1 190 ? 19.854 2.878 -13.689 1.00 82.75 190 ILE A CA 1
ATOM 1508 C C . ILE A 1 190 ? 20.063 2.605 -12.196 1.00 82.75 190 ILE A C 1
ATOM 1510 O O . ILE A 1 190 ? 19.261 3.035 -11.384 1.00 82.75 190 ILE A O 1
ATOM 1514 N N . PRO A 1 191 ? 21.111 1.894 -11.782 1.00 77.00 191 PRO A N 1
ATOM 1515 C CA . PRO A 1 191 ? 21.227 1.420 -10.399 1.00 77.00 191 PRO A CA 1
ATOM 1516 C C . PRO A 1 191 ? 21.585 2.512 -9.386 1.00 77.00 191 PRO A C 1
ATOM 1518 O O . PRO A 1 191 ? 21.308 2.355 -8.199 1.00 77.00 191 PRO A O 1
ATOM 1521 N N . ASP A 1 192 ? 22.209 3.599 -9.835 1.00 77.81 192 ASP A N 1
ATOM 1522 C CA . ASP A 1 192 ? 22.629 4.711 -8.985 1.00 77.81 192 ASP A CA 1
ATOM 1523 C C . ASP A 1 192 ? 22.733 6.007 -9.807 1.00 77.81 192 ASP A C 1
ATOM 1525 O O . ASP A 1 192 ? 23.057 5.981 -10.997 1.00 77.81 192 ASP A O 1
ATOM 1529 N N . ILE A 1 193 ? 22.477 7.151 -9.172 1.00 76.56 193 ILE A N 1
ATOM 1530 C CA . ILE A 1 193 ? 22.566 8.470 -9.807 1.00 76.56 193 ILE A CA 1
ATOM 1531 C C . ILE A 1 193 ? 23.984 8.810 -10.282 1.00 76.56 193 ILE A C 1
ATOM 1533 O O . ILE A 1 193 ? 24.144 9.548 -11.249 1.00 76.56 193 ILE A O 1
ATOM 1537 N N . THR A 1 194 ? 25.015 8.253 -9.644 1.00 78.75 194 THR A N 1
ATOM 1538 C CA . THR A 1 194 ? 26.432 8.457 -9.993 1.00 78.75 194 THR A CA 1
ATOM 1539 C C . THR A 1 194 ? 26.775 8.040 -11.423 1.00 78.75 194 THR A C 1
ATOM 1541 O O . THR A 1 194 ? 27.754 8.529 -11.985 1.00 78.75 194 THR A O 1
ATOM 1544 N N . TYR A 1 195 ? 25.955 7.183 -12.034 1.00 79.19 195 TYR A N 1
ATOM 1545 C CA . TYR A 1 195 ? 26.102 6.766 -13.426 1.00 79.19 195 TYR A CA 1
ATOM 1546 C C . TYR A 1 195 ? 25.488 7.740 -14.434 1.00 79.19 195 TYR A C 1
ATOM 1548 O O . TYR A 1 195 ? 25.727 7.613 -15.634 1.00 79.19 195 TYR A O 1
ATOM 1556 N N . ILE A 1 196 ? 24.715 8.721 -13.967 1.00 80.88 196 ILE A N 1
ATOM 1557 C CA . ILE A 1 196 ? 24.203 9.805 -14.799 1.00 80.88 196 ILE A CA 1
ATOM 1558 C C . ILE A 1 196 ? 25.241 10.937 -14.792 1.00 80.88 196 ILE A C 1
ATOM 1560 O O . ILE A 1 196 ? 25.529 11.500 -13.732 1.00 80.88 196 ILE A O 1
ATOM 1564 N N . PRO A 1 197 ? 25.820 11.311 -15.950 1.00 80.06 197 PRO A N 1
ATOM 1565 C CA . PRO A 1 197 ? 26.747 12.438 -16.012 1.00 80.06 197 PRO A CA 1
ATOM 1566 C C . PRO A 1 197 ? 26.100 13.732 -15.490 1.00 80.06 197 PRO A C 1
ATOM 1568 O O . PRO A 1 197 ? 24.930 13.990 -15.754 1.00 80.06 197 PRO A O 1
ATOM 1571 N N . LYS A 1 198 ? 26.863 14.591 -14.801 1.00 74.94 198 LYS A N 1
ATOM 1572 C CA . LYS A 1 198 ? 26.323 15.817 -14.167 1.00 74.94 198 LYS A CA 1
ATOM 1573 C C . LYS A 1 198 ? 25.578 16.745 -15.138 1.00 74.94 198 LYS A C 1
ATOM 1575 O O . LYS A 1 198 ? 24.536 17.288 -14.791 1.00 74.94 198 LYS A O 1
ATOM 1580 N N . ASP A 1 199 ? 26.087 16.884 -16.361 1.00 75.25 199 ASP A N 1
ATOM 1581 C CA . ASP A 1 199 ? 25.486 17.710 -17.420 1.00 75.25 199 ASP A CA 1
ATOM 1582 C C . ASP A 1 199 ? 24.583 16.918 -18.375 1.00 75.25 199 ASP A C 1
ATOM 1584 O O . ASP A 1 199 ? 24.233 17.409 -19.453 1.00 75.25 199 ASP A O 1
ATOM 1588 N N . PHE A 1 200 ? 24.238 15.679 -18.016 1.00 81.44 200 PHE A N 1
ATOM 1589 C CA . PHE A 1 200 ? 23.387 14.832 -18.835 1.00 81.44 200 PHE A CA 1
ATOM 1590 C C . PHE A 1 200 ? 22.007 15.459 -19.021 1.00 81.44 200 PHE A C 1
ATOM 1592 O O . PHE A 1 200 ? 21.489 16.162 -18.155 1.00 81.44 200 PHE A O 1
ATOM 1599 N N . VAL A 1 201 ? 21.421 15.193 -20.182 1.00 81.25 201 VAL A N 1
ATOM 1600 C CA . VAL A 1 201 ? 20.070 15.587 -20.552 1.00 81.25 201 VAL A CA 1
ATOM 1601 C C . VAL A 1 201 ? 19.487 14.416 -21.333 1.00 81.25 201 VAL A C 1
ATOM 1603 O O . VAL A 1 201 ? 20.093 13.969 -22.307 1.00 81.25 201 VAL A O 1
ATOM 1606 N N . PHE A 1 202 ? 18.339 13.905 -20.886 1.00 85.56 202 PHE A N 1
ATOM 1607 C CA . PHE A 1 202 ? 17.603 12.898 -21.645 1.00 85.56 202 PHE A CA 1
ATOM 1608 C C . PHE A 1 202 ? 17.119 13.494 -22.980 1.00 85.56 202 PHE A C 1
ATOM 1610 O O . PHE A 1 202 ? 16.800 14.687 -23.016 1.00 85.56 202 PHE A O 1
ATOM 1617 N N . PRO A 1 203 ? 17.029 12.685 -24.054 1.00 86.00 203 PRO A N 1
ATOM 1618 C CA . PRO A 1 203 ? 16.340 13.073 -25.284 1.00 86.00 203 PRO A CA 1
ATOM 1619 C C . PRO A 1 203 ? 14.907 13.560 -25.023 1.00 86.00 203 PRO A C 1
ATOM 1621 O O . PRO A 1 203 ? 14.344 13.341 -23.946 1.00 86.00 203 PRO A O 1
ATOM 1624 N N . GLU A 1 204 ? 14.290 14.208 -26.012 1.00 83.62 204 GLU A N 1
ATOM 1625 C CA . GLU A 1 204 ? 12.884 14.617 -25.925 1.00 83.62 204 GLU A CA 1
ATOM 1626 C C . GLU A 1 204 ? 11.939 13.413 -26.060 1.00 83.62 204 GLU A C 1
ATOM 1628 O O . GLU A 1 204 ? 11.322 13.187 -27.096 1.00 83.62 204 GLU A O 1
ATOM 1633 N N . LEU A 1 205 ? 11.823 12.640 -24.981 1.00 89.94 205 LEU A N 1
ATOM 1634 C CA . LEU A 1 205 ? 11.014 11.426 -24.931 1.00 89.94 205 LEU A CA 1
ATOM 1635 C C . LEU A 1 205 ? 9.509 11.753 -24.971 1.00 89.94 205 LEU A C 1
ATOM 1637 O O . LEU A 1 205 ? 9.017 12.637 -24.258 1.00 89.94 205 LEU A O 1
ATOM 1641 N N . GLU A 1 206 ? 8.765 11.017 -25.792 1.00 90.81 206 GLU A N 1
ATOM 1642 C CA . GLU A 1 206 ? 7.299 11.029 -25.840 1.00 90.81 206 GLU A CA 1
ATOM 1643 C C . GLU A 1 206 ? 6.708 10.151 -24.728 1.00 90.81 206 GLU A C 1
ATOM 1645 O O . GLU A 1 206 ? 5.709 10.532 -24.112 1.00 90.81 206 GLU A O 1
ATOM 1650 N N . SER A 1 207 ? 7.359 9.026 -24.414 1.00 92.62 207 SER A N 1
ATOM 1651 C CA . SER A 1 207 ? 7.033 8.204 -23.249 1.00 92.62 207 SER A CA 1
ATOM 1652 C C . SER A 1 207 ? 8.257 7.493 -22.677 1.00 92.62 207 SER A C 1
ATOM 1654 O O . SER A 1 207 ? 9.201 7.147 -23.388 1.00 92.62 207 SER A O 1
ATOM 1656 N N . PHE A 1 208 ? 8.256 7.284 -21.360 1.00 93.12 208 PHE A N 1
ATOM 1657 C CA . PHE A 1 208 ? 9.359 6.617 -20.683 1.00 93.12 208 PHE A CA 1
ATOM 1658 C C . PHE A 1 208 ? 8.947 5.843 -19.428 1.00 93.12 208 PHE A C 1
ATOM 1660 O O . PHE A 1 208 ? 7.971 6.186 -18.763 1.00 93.12 208 PHE A O 1
ATOM 1667 N N . ILE A 1 209 ? 9.748 4.838 -19.077 1.00 92.44 209 ILE A N 1
ATOM 1668 C CA . ILE A 1 209 ? 9.751 4.179 -17.766 1.00 92.44 209 ILE A CA 1
ATOM 1669 C C . ILE A 1 209 ? 11.198 4.196 -17.274 1.00 92.44 209 ILE A C 1
ATOM 1671 O O . ILE A 1 209 ? 12.036 3.417 -17.727 1.00 92.44 209 ILE A O 1
ATOM 1675 N N . ILE A 1 210 ? 11.514 5.131 -16.383 1.00 90.38 210 ILE A N 1
ATOM 1676 C CA . ILE A 1 210 ? 12.880 5.354 -15.904 1.00 90.38 210 ILE A CA 1
ATOM 1677 C C . ILE A 1 210 ? 12.933 5.034 -14.420 1.00 90.38 210 ILE A C 1
ATOM 1679 O O . ILE A 1 210 ? 12.224 5.630 -13.610 1.00 90.38 210 ILE A O 1
ATOM 1683 N N . PHE A 1 211 ? 13.796 4.094 -14.066 1.00 88.19 211 PHE A N 1
ATOM 1684 C CA . PHE A 1 211 ? 14.079 3.738 -12.686 1.00 88.19 211 PHE A CA 1
ATOM 1685 C C . PHE A 1 211 ? 15.518 4.117 -12.381 1.00 88.19 211 PHE A C 1
ATOM 1687 O O . PHE A 1 211 ? 16.417 3.771 -13.139 1.00 88.19 211 PHE A O 1
ATOM 1694 N N . ILE A 1 212 ? 15.738 4.854 -11.298 1.00 85.88 212 ILE A N 1
ATOM 1695 C CA . ILE A 1 212 ? 17.066 5.269 -10.851 1.00 85.88 212 ILE A CA 1
ATOM 1696 C C . ILE A 1 212 ? 17.194 4.876 -9.387 1.00 85.88 212 ILE A C 1
ATOM 1698 O O . ILE A 1 212 ? 16.432 5.366 -8.557 1.00 85.88 212 ILE A O 1
ATOM 1702 N N . GLY A 1 213 ? 18.140 3.997 -9.073 1.00 80.50 213 GLY A N 1
ATOM 1703 C CA . GLY A 1 213 ? 18.306 3.439 -7.742 1.00 80.50 213 GLY A CA 1
ATOM 1704 C C . GLY A 1 213 ? 18.280 1.923 -7.664 1.00 80.50 213 GLY A C 1
ATOM 1705 O O . GLY A 1 213 ?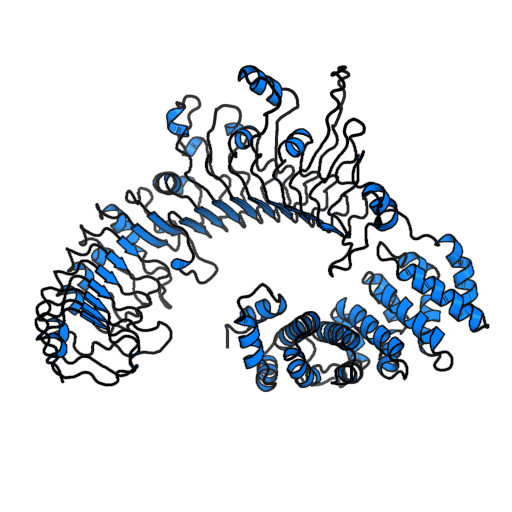 17.788 1.235 -8.560 1.00 80.50 213 GLY A O 1
ATOM 1706 N N . LYS A 1 214 ? 18.742 1.390 -6.530 1.00 69.81 214 LYS A N 1
ATOM 1707 C CA . LYS A 1 214 ? 18.560 -0.028 -6.202 1.00 69.81 214 LYS A CA 1
ATOM 1708 C C . LYS A 1 214 ? 17.086 -0.304 -5.926 1.00 69.81 214 LYS A C 1
ATOM 1710 O O . LYS A 1 214 ? 16.486 0.352 -5.078 1.00 69.81 214 LYS A O 1
ATOM 1715 N N . LEU A 1 215 ? 16.519 -1.295 -6.603 1.00 60.91 215 LEU A N 1
ATOM 1716 C CA . LEU A 1 215 ? 15.153 -1.749 -6.356 1.00 60.91 215 LEU A CA 1
ATOM 1717 C C . LEU A 1 215 ? 15.142 -2.809 -5.257 1.00 60.91 215 LEU A C 1
ATOM 1719 O O . LEU A 1 215 ? 16.030 -3.654 -5.189 1.00 60.91 215 LEU A O 1
ATOM 1723 N N . SER A 1 216 ? 14.143 -2.751 -4.379 1.00 49.00 216 SER A N 1
ATOM 1724 C CA . SER A 1 216 ? 13.983 -3.674 -3.247 1.00 49.00 216 SER A CA 1
ATOM 1725 C C . SER A 1 216 ? 13.218 -4.960 -3.600 1.00 49.00 216 SER A C 1
ATOM 1727 O O . SER A 1 216 ? 13.029 -5.809 -2.734 1.00 49.00 216 SER A O 1
ATOM 1729 N N . TYR A 1 217 ? 12.773 -5.116 -4.851 1.00 53.81 217 TYR A N 1
ATOM 1730 C CA . TYR A 1 217 ? 11.998 -6.258 -5.353 1.00 53.81 217 TYR A CA 1
ATOM 1731 C C . TYR A 1 217 ? 12.193 -6.427 -6.870 1.00 53.81 217 TYR A C 1
ATOM 1733 O O . TYR A 1 217 ? 12.666 -5.507 -7.536 1.00 53.81 217 TYR A O 1
ATOM 1741 N N . GLN A 1 218 ? 11.850 -7.601 -7.421 1.00 54.69 218 GLN A N 1
ATOM 1742 C CA . GLN A 1 218 ? 11.835 -7.820 -8.875 1.00 54.69 218 GLN A CA 1
ATOM 1743 C C . GLN A 1 218 ? 10.762 -6.942 -9.519 1.00 54.69 218 GLN A C 1
ATOM 1745 O O . GLN A 1 218 ? 9.612 -6.942 -9.082 1.00 54.69 218 GLN A O 1
ATOM 1750 N N . VAL A 1 219 ? 11.149 -6.191 -10.548 1.00 61.28 219 VAL A N 1
ATOM 1751 C CA . VAL A 1 219 ? 10.280 -5.229 -11.222 1.00 61.28 219 VAL A CA 1
ATOM 1752 C C . VAL A 1 219 ? 10.118 -5.627 -12.684 1.00 61.28 219 VAL A C 1
ATOM 1754 O O . VAL A 1 219 ? 11.114 -5.859 -13.361 1.00 61.28 219 VAL A O 1
ATOM 1757 N N . VAL A 1 220 ? 8.868 -5.681 -13.149 1.00 62.12 220 VAL A N 1
ATOM 1758 C CA . VAL A 1 220 ? 8.477 -6.033 -14.525 1.00 62.12 220 VAL A CA 1
ATOM 1759 C C . VAL A 1 220 ? 7.964 -4.777 -15.221 1.00 62.12 220 VAL A C 1
ATOM 1761 O O . VAL A 1 220 ? 7.099 -4.092 -14.671 1.00 62.12 220 VAL A O 1
ATOM 1764 N N . ALA A 1 221 ? 8.488 -4.462 -16.409 1.00 62.28 221 ALA A N 1
ATOM 1765 C CA . ALA A 1 221 ? 8.195 -3.205 -17.114 1.00 62.28 221 ALA A CA 1
ATOM 1766 C C . ALA A 1 221 ? 6.697 -3.020 -17.418 1.00 62.28 221 ALA A C 1
ATOM 1768 O O . ALA A 1 221 ? 6.177 -1.911 -17.323 1.00 62.28 221 ALA A O 1
ATOM 1769 N N . GLU A 1 222 ? 6.002 -4.116 -17.733 1.00 65.12 222 GLU A N 1
ATOM 1770 C CA . GLU A 1 222 ? 4.588 -4.138 -18.142 1.00 65.12 222 GLU A CA 1
ATOM 1771 C C . GLU A 1 222 ? 3.616 -3.665 -17.049 1.00 65.12 222 GLU A C 1
ATOM 1773 O O . GLU A 1 222 ? 2.475 -3.321 -17.342 1.00 65.12 222 GLU A O 1
ATOM 1778 N N . ASN A 1 223 ? 4.065 -3.600 -15.792 1.00 76.12 223 ASN A N 1
ATOM 1779 C CA . ASN A 1 223 ? 3.239 -3.171 -14.662 1.00 76.12 223 ASN A CA 1
ATOM 1780 C C . ASN A 1 223 ? 3.186 -1.644 -14.476 1.00 76.12 223 ASN A C 1
ATOM 1782 O O . ASN A 1 223 ? 2.569 -1.175 -13.517 1.00 76.12 223 ASN A O 1
ATOM 1786 N N . TYR A 1 224 ? 3.846 -0.865 -15.339 1.00 81.31 224 TYR A N 1
ATOM 1787 C CA . TYR A 1 224 ? 3.989 0.580 -15.168 1.00 81.31 224 TYR A CA 1
ATOM 1788 C C . TYR A 1 224 ? 3.342 1.373 -16.296 1.00 81.31 224 TYR A C 1
ATOM 1790 O O . TYR A 1 224 ? 3.509 1.085 -17.479 1.00 81.31 224 TYR A O 1
ATOM 1798 N N . SER A 1 225 ? 2.636 2.432 -15.904 1.00 84.38 225 SER A N 1
ATOM 1799 C CA . SER A 1 225 ? 2.092 3.423 -16.827 1.00 84.38 225 SER A CA 1
ATOM 1800 C C . SER A 1 225 ? 3.211 4.147 -17.595 1.00 84.38 225 SER A C 1
ATOM 1802 O O . SER A 1 225 ? 4.308 4.330 -17.063 1.00 84.38 225 SER A O 1
ATOM 1804 N N . PRO A 1 226 ? 2.944 4.646 -18.812 1.00 89.38 226 PRO A N 1
ATOM 1805 C CA . PRO A 1 226 ? 3.849 5.553 -19.514 1.00 89.38 226 PRO A CA 1
ATOM 1806 C C . PRO A 1 226 ? 4.201 6.800 -18.692 1.00 89.38 226 PRO A C 1
ATOM 1808 O O . PRO A 1 226 ? 3.369 7.316 -17.944 1.00 89.38 226 PRO A O 1
ATOM 1811 N N . ASN A 1 227 ? 5.401 7.342 -18.914 1.00 93.31 227 ASN A N 1
ATOM 1812 C CA . ASN A 1 227 ? 5.946 8.522 -18.226 1.00 93.31 227 ASN A CA 1
ATOM 1813 C C . ASN A 1 227 ? 6.107 8.326 -16.708 1.00 93.31 227 ASN A C 1
ATOM 1815 O O . ASN A 1 227 ? 5.811 9.222 -15.908 1.00 93.31 227 ASN A O 1
ATOM 1819 N N . TYR A 1 228 ? 6.591 7.143 -16.327 1.00 92.94 228 TYR A N 1
ATOM 1820 C CA . TYR A 1 228 ? 6.851 6.754 -14.946 1.00 92.94 228 TYR A CA 1
ATOM 1821 C C . TYR A 1 228 ? 8.313 7.004 -14.573 1.00 92.94 228 TYR A C 1
ATOM 1823 O O . TYR A 1 228 ? 9.231 6.504 -15.229 1.00 92.94 228 TYR A O 1
ATOM 1831 N N . LEU A 1 229 ? 8.530 7.755 -13.493 1.00 91.81 229 LEU A N 1
ATOM 1832 C CA . LEU A 1 229 ? 9.846 7.989 -12.907 1.00 91.81 229 LEU A CA 1
ATOM 1833 C C . LEU A 1 229 ? 9.901 7.424 -11.484 1.00 91.81 229 LEU A C 1
ATOM 1835 O O . LEU A 1 229 ? 9.180 7.882 -10.596 1.00 91.81 229 LEU A O 1
ATOM 1839 N N . SER A 1 230 ? 10.800 6.467 -11.258 1.00 90.00 230 SER A N 1
ATOM 1840 C CA . SER A 1 230 ? 11.127 5.955 -9.926 1.00 90.00 230 SER A CA 1
ATOM 1841 C C . SER A 1 230 ? 12.517 6.405 -9.509 1.00 90.00 230 SER A C 1
ATOM 1843 O O . SER A 1 230 ? 13.485 6.139 -10.216 1.00 90.00 230 SER A O 1
ATOM 1845 N N . LEU A 1 231 ? 12.627 7.014 -8.336 1.00 88.19 231 LEU A N 1
ATOM 1846 C CA . LEU A 1 231 ? 13.882 7.353 -7.675 1.00 88.19 231 LEU A CA 1
ATOM 1847 C C . LEU A 1 231 ? 13.945 6.566 -6.363 1.00 88.19 231 LEU A C 1
ATOM 1849 O O . LEU A 1 231 ? 13.071 6.729 -5.517 1.00 88.19 231 LEU A O 1
ATOM 1853 N N . ALA A 1 232 ? 14.930 5.689 -6.191 1.00 87.06 232 ALA A N 1
ATOM 1854 C CA . ALA A 1 232 ? 15.031 4.830 -5.014 1.00 87.06 232 ALA A CA 1
ATOM 1855 C C . ALA A 1 232 ? 16.455 4.793 -4.448 1.00 87.06 232 ALA A C 1
ATOM 1857 O O . ALA A 1 232 ? 17.415 4.716 -5.203 1.00 87.06 232 ALA A O 1
ATOM 1858 N N . ASN A 1 233 ? 16.623 4.778 -3.124 1.00 79.38 233 ASN A N 1
ATOM 1859 C CA . ASN A 1 233 ? 17.930 4.551 -2.483 1.00 79.38 233 ASN A CA 1
ATOM 1860 C C . ASN A 1 233 ? 19.050 5.496 -2.979 1.00 79.38 233 ASN A C 1
ATOM 1862 O O . ASN A 1 233 ? 20.208 5.087 -3.085 1.00 79.38 233 ASN A O 1
ATOM 1866 N N . LEU A 1 234 ? 18.713 6.740 -3.337 1.00 74.69 234 LEU A N 1
ATOM 1867 C CA . LEU A 1 234 ? 19.690 7.694 -3.860 1.00 74.69 234 LEU A CA 1
ATOM 1868 C C . LEU A 1 234 ? 20.448 8.369 -2.714 1.00 74.69 234 LEU A C 1
ATOM 1870 O O . LEU A 1 234 ? 19.838 8.885 -1.776 1.00 74.69 234 LEU A O 1
ATOM 1874 N N . VAL A 1 235 ? 21.778 8.394 -2.832 1.00 64.50 235 VAL A N 1
ATOM 1875 C CA . VAL A 1 235 ? 22.693 9.051 -1.891 1.00 64.50 235 VAL A CA 1
ATOM 1876 C C . VAL A 1 235 ? 23.244 10.322 -2.547 1.00 64.50 235 VAL A C 1
ATOM 1878 O O . VAL A 1 235 ? 23.912 10.251 -3.578 1.00 64.50 235 VAL A O 1
ATOM 1881 N N . GLY A 1 236 ? 22.944 11.490 -1.974 1.00 60.47 236 GLY A N 1
ATOM 1882 C CA . GLY A 1 236 ? 23.452 12.795 -2.412 1.00 60.47 236 GLY A CA 1
ATOM 1883 C C . GLY A 1 236 ? 22.383 13.890 -2.525 1.00 60.47 236 GLY A C 1
ATOM 1884 O O . GLY A 1 236 ? 21.197 13.612 -2.698 1.00 60.47 236 GLY A O 1
ATOM 1885 N N . THR A 1 237 ? 22.828 15.149 -2.476 1.00 57.41 237 THR A N 1
ATOM 1886 C CA . THR A 1 237 ? 21.964 16.339 -2.468 1.00 57.41 237 THR A CA 1
ATOM 1887 C C . THR A 1 237 ? 21.241 16.570 -3.805 1.00 57.41 237 THR A C 1
ATOM 1889 O O . THR A 1 237 ? 21.786 16.291 -4.881 1.00 57.41 237 THR A O 1
ATOM 1892 N N . MET A 1 238 ? 20.027 17.147 -3.753 1.00 54.94 238 MET A N 1
ATOM 1893 C CA . MET A 1 238 ? 19.212 17.490 -4.939 1.00 54.94 238 MET A CA 1
ATOM 1894 C C . MET A 1 238 ? 19.913 18.418 -5.943 1.00 54.94 238 MET A C 1
ATOM 1896 O O . MET A 1 238 ? 19.570 18.412 -7.129 1.00 54.94 238 MET A O 1
ATOM 1900 N N . VAL A 1 239 ? 20.960 19.131 -5.519 1.00 52.75 239 VAL A N 1
ATOM 1901 C CA . VAL A 1 239 ? 21.783 19.995 -6.378 1.00 52.75 239 VAL A CA 1
ATOM 1902 C C . VAL A 1 239 ? 22.333 19.211 -7.578 1.00 52.75 239 VAL A C 1
ATOM 1904 O O . VAL A 1 239 ? 22.371 19.728 -8.698 1.00 52.75 239 VAL A O 1
ATOM 1907 N N . ASN A 1 240 ? 22.667 17.928 -7.382 1.00 54.44 240 ASN A N 1
ATOM 1908 C CA . ASN A 1 240 ? 23.148 17.031 -8.440 1.00 54.44 240 ASN A CA 1
ATOM 1909 C C . ASN A 1 240 ? 22.041 16.541 -9.396 1.00 54.44 240 ASN A C 1
ATOM 1911 O O . ASN A 1 240 ? 22.338 15.912 -10.409 1.00 54.44 240 ASN A O 1
ATOM 1915 N N . TRP A 1 241 ? 20.766 16.779 -9.080 1.00 62.50 241 TRP A N 1
ATOM 1916 C CA . TRP A 1 241 ? 19.617 16.246 -9.819 1.00 62.50 241 TRP A CA 1
ATOM 1917 C C . TRP A 1 241 ? 19.068 17.281 -10.816 1.00 62.50 241 TRP A C 1
ATOM 1919 O O . TRP A 1 241 ? 18.335 16.956 -11.746 1.00 62.50 241 TRP A O 1
ATOM 1929 N N . SER A 1 242 ? 19.442 18.549 -10.651 1.00 62.00 242 SER A N 1
ATOM 1930 C CA . SER A 1 242 ? 18.643 19.699 -11.079 1.00 62.00 242 SER A CA 1
ATOM 1931 C C . SER A 1 242 ? 18.429 19.888 -12.589 1.00 62.00 242 SER A C 1
ATOM 1933 O O . SER A 1 242 ? 17.447 20.528 -12.958 1.00 62.00 242 SER A O 1
ATOM 1935 N N . LYS A 1 243 ? 19.285 19.388 -13.491 1.00 69.69 243 LYS A N 1
ATOM 1936 C CA . LYS A 1 243 ? 19.146 19.681 -14.935 1.00 69.69 243 LYS A CA 1
ATOM 1937 C C . LYS A 1 243 ? 18.293 18.655 -15.682 1.00 69.69 243 LYS A C 1
ATOM 1939 O O . LYS A 1 243 ? 17.266 19.022 -16.253 1.00 69.69 243 LYS A O 1
ATOM 1944 N N . TRP A 1 244 ? 18.680 17.379 -15.657 1.00 76.69 244 TRP A N 1
ATOM 1945 C CA . TRP A 1 244 ? 17.931 16.316 -16.338 1.00 76.69 244 TRP A CA 1
ATOM 1946 C C . TRP A 1 244 ? 16.600 16.020 -15.638 1.00 76.69 244 TRP A C 1
ATOM 1948 O O . TRP A 1 244 ? 15.596 15.810 -16.320 1.00 76.69 244 TRP A O 1
ATOM 1958 N N . LEU A 1 245 ? 16.557 16.069 -14.298 1.00 77.00 245 LEU A N 1
ATOM 1959 C CA . LEU A 1 245 ? 15.353 15.732 -13.537 1.00 77.00 245 LEU A CA 1
ATOM 1960 C C . LEU A 1 245 ? 14.211 16.686 -13.876 1.00 77.00 245 LEU A C 1
ATOM 1962 O O . LEU A 1 245 ? 13.096 16.240 -14.116 1.00 77.00 245 LEU A O 1
ATOM 1966 N N . LYS A 1 246 ? 14.489 17.990 -13.994 1.00 74.31 246 LYS A N 1
ATOM 1967 C CA . LYS A 1 246 ? 13.483 18.980 -14.408 1.00 74.31 246 LYS A CA 1
ATOM 1968 C C . LYS A 1 246 ? 12.875 18.659 -15.769 1.00 74.31 246 LYS A C 1
ATOM 1970 O O . LYS A 1 246 ? 11.686 18.884 -15.964 1.00 74.31 246 LYS A O 1
ATOM 1975 N N . MET A 1 247 ? 13.672 18.167 -16.718 1.00 74.50 247 MET A N 1
ATOM 1976 C CA . MET A 1 247 ? 13.183 17.843 -18.061 1.00 74.50 247 MET A CA 1
ATOM 1977 C C . MET A 1 247 ? 12.292 16.604 -18.054 1.00 74.50 247 MET A C 1
ATOM 1979 O O . MET A 1 247 ? 11.207 16.641 -18.631 1.00 74.50 247 MET A O 1
ATOM 1983 N N . VAL A 1 248 ? 12.705 15.551 -17.347 1.00 80.88 248 VAL A N 1
ATOM 1984 C CA . VAL A 1 248 ? 11.914 14.318 -17.220 1.00 80.88 248 VAL A CA 1
ATOM 1985 C C . VAL A 1 248 ? 10.630 14.582 -16.425 1.00 80.88 248 VAL A C 1
ATOM 1987 O O . VAL A 1 248 ? 9.542 14.203 -16.854 1.00 80.88 248 VAL A O 1
ATOM 1990 N N . LEU A 1 249 ? 10.716 15.331 -15.321 1.00 79.69 249 LEU A N 1
ATOM 1991 C CA . LEU A 1 249 ? 9.568 15.664 -14.478 1.00 79.69 249 LEU A CA 1
ATOM 1992 C C . LEU A 1 249 ? 8.507 16.527 -15.177 1.00 79.69 249 LEU A C 1
ATOM 1994 O O . LEU A 1 249 ? 7.329 16.421 -14.843 1.00 79.69 249 LEU A O 1
ATOM 1998 N N . LYS A 1 250 ? 8.873 17.352 -16.170 1.00 79.00 250 LYS A N 1
ATOM 1999 C CA . LYS A 1 250 ? 7.885 18.092 -16.983 1.00 79.00 250 LYS A CA 1
ATOM 2000 C C . LYS A 1 250 ? 6.910 17.157 -17.706 1.00 79.00 250 LYS A C 1
ATOM 2002 O O . LYS A 1 250 ? 5.760 17.532 -17.935 1.00 79.00 250 LYS A O 1
ATOM 2007 N N . ARG A 1 251 ? 7.361 15.958 -18.079 1.00 85.25 251 ARG A N 1
ATOM 2008 C CA . ARG A 1 251 ? 6.564 14.959 -18.805 1.00 85.25 251 ARG A CA 1
ATOM 2009 C C . ARG A 1 251 ? 6.057 13.826 -17.913 1.00 85.25 251 ARG A C 1
ATOM 2011 O O . ARG A 1 251 ? 5.075 13.194 -18.280 1.00 85.25 251 ARG A O 1
ATOM 2018 N N . ALA A 1 252 ? 6.678 13.609 -16.753 1.00 88.88 252 ALA A N 1
ATOM 2019 C CA . ALA A 1 252 ? 6.274 12.575 -15.808 1.00 88.88 252 ALA A CA 1
ATOM 2020 C C . ALA A 1 252 ? 4.803 12.724 -15.390 1.00 88.88 252 ALA A C 1
ATOM 2022 O O . ALA A 1 252 ? 4.370 13.798 -14.963 1.00 88.88 252 ALA A O 1
ATOM 2023 N N . THR A 1 253 ? 4.062 11.622 -15.491 1.00 92.69 253 THR A N 1
ATOM 2024 C CA . THR A 1 253 ? 2.693 11.478 -14.971 1.00 92.69 253 THR A CA 1
ATOM 2025 C C . THR A 1 253 ? 2.693 10.732 -13.639 1.00 92.69 253 THR A C 1
ATOM 2027 O O . THR A 1 253 ? 1.832 10.984 -12.802 1.00 92.69 253 THR A O 1
ATOM 2030 N N . HIS A 1 254 ? 3.696 9.884 -13.399 1.00 93.25 254 HIS A N 1
ATOM 2031 C CA . HIS A 1 254 ? 3.863 9.136 -12.156 1.00 93.25 254 HIS A CA 1
ATOM 2032 C C . HIS A 1 254 ? 5.275 9.354 -11.610 1.00 93.25 254 HIS A C 1
ATOM 2034 O O . HIS A 1 254 ? 6.264 9.173 -12.324 1.00 93.25 254 HIS A O 1
ATOM 2040 N N . LEU A 1 255 ? 5.369 9.737 -10.337 1.00 91.44 255 LEU A N 1
ATOM 2041 C CA . LEU A 1 255 ? 6.629 9.967 -9.641 1.00 91.44 255 LEU A CA 1
ATOM 2042 C C . LEU A 1 255 ? 6.622 9.205 -8.326 1.00 91.44 255 LEU A C 1
ATOM 2044 O O . LEU A 1 255 ? 5.794 9.459 -7.450 1.00 91.44 255 LEU A O 1
ATOM 2048 N N . ARG A 1 256 ? 7.592 8.310 -8.173 1.00 90.75 256 ARG A N 1
ATOM 2049 C CA . ARG A 1 256 ? 7.837 7.571 -6.939 1.00 90.75 256 ARG A CA 1
ATOM 2050 C C . ARG A 1 256 ? 9.230 7.895 -6.422 1.00 90.75 256 ARG A C 1
ATOM 2052 O O . ARG A 1 256 ? 10.201 7.723 -7.150 1.00 90.75 256 ARG A O 1
ATOM 2059 N N . ILE A 1 257 ? 9.329 8.338 -5.173 1.00 89.38 257 ILE A N 1
ATOM 2060 C CA . ILE A 1 257 ? 10.599 8.607 -4.491 1.00 89.38 257 ILE A CA 1
ATOM 2061 C C . ILE A 1 257 ? 10.638 7.787 -3.207 1.00 89.38 257 ILE A C 1
ATOM 2063 O O . ILE A 1 257 ? 9.790 7.975 -2.332 1.00 89.38 257 ILE A O 1
ATOM 2067 N N . GLU A 1 258 ? 11.604 6.875 -3.093 1.00 89.44 258 GLU A N 1
ATOM 2068 C CA . GLU A 1 258 ? 11.726 5.976 -1.945 1.00 89.44 258 GLU A CA 1
ATOM 2069 C C . GLU A 1 258 ? 13.149 5.928 -1.374 1.00 89.44 258 GLU A C 1
ATOM 2071 O O . GLU A 1 258 ? 14.118 5.853 -2.122 1.00 89.44 258 GLU A O 1
ATOM 2076 N N . TYR A 1 259 ? 13.300 5.899 -0.048 1.00 86.75 259 TYR A N 1
ATOM 2077 C CA . TYR A 1 259 ? 14.597 5.662 0.613 1.00 86.75 259 TYR A CA 1
ATOM 2078 C C . TYR A 1 259 ? 15.724 6.652 0.232 1.00 86.75 259 TYR A C 1
ATOM 2080 O O . TYR A 1 259 ? 16.902 6.300 0.250 1.00 86.75 259 TYR A O 1
ATOM 2088 N N . CYS A 1 260 ? 15.392 7.894 -0.132 1.00 84.25 260 CYS A N 1
ATOM 2089 C CA . CYS A 1 260 ? 16.383 8.932 -0.433 1.00 84.25 260 CYS A CA 1
ATOM 2090 C C . CYS A 1 260 ? 16.728 9.711 0.847 1.00 84.25 260 CYS A C 1
ATOM 2092 O O . CYS A 1 260 ? 15.943 10.547 1.300 1.00 84.25 260 CYS A O 1
ATOM 2094 N N . SER A 1 261 ? 17.899 9.443 1.432 1.00 78.31 261 SER A N 1
ATOM 2095 C CA . SER A 1 261 ? 18.263 9.904 2.783 1.00 78.31 261 SER A CA 1
ATOM 2096 C C . SER A 1 261 ? 18.491 11.413 2.909 1.00 78.31 261 SER A C 1
ATOM 2098 O O . SER A 1 261 ? 18.314 11.962 3.990 1.00 78.31 261 SER A O 1
ATOM 2100 N N . GLU A 1 262 ? 18.868 12.099 1.829 1.00 79.31 262 GLU A N 1
ATOM 2101 C CA . GLU A 1 262 ? 19.135 13.551 1.814 1.00 79.31 262 GLU A CA 1
ATOM 2102 C C . GLU A 1 262 ? 17.999 14.366 1.163 1.00 79.31 262 GLU A C 1
ATOM 2104 O O . GLU A 1 262 ? 18.147 15.556 0.884 1.00 79.31 262 GLU A O 1
ATOM 2109 N N . PHE A 1 263 ? 16.853 13.737 0.888 1.00 82.00 263 PHE A N 1
ATOM 2110 C CA . PHE A 1 263 ? 15.750 14.375 0.174 1.00 82.00 263 PHE A CA 1
ATOM 2111 C C . PHE A 1 263 ? 14.850 15.176 1.124 1.00 82.00 263 PHE A C 1
ATOM 2113 O O . PHE A 1 263 ? 13.929 14.630 1.730 1.00 82.00 263 PHE A O 1
ATOM 2120 N N . GLU A 1 264 ? 15.117 16.478 1.257 1.00 85.19 264 GLU A N 1
ATOM 2121 C CA . GLU A 1 264 ? 14.359 17.350 2.166 1.00 85.19 264 GLU A CA 1
ATOM 2122 C C . GLU A 1 264 ? 13.066 17.912 1.561 1.00 85.19 264 GLU A C 1
ATOM 2124 O O . GLU A 1 264 ? 12.036 17.936 2.233 1.00 85.19 264 GLU A O 1
ATOM 2129 N N . TYR A 1 265 ? 13.109 18.363 0.306 1.00 79.88 265 TYR A N 1
ATOM 2130 C CA . TYR A 1 265 ? 11.980 18.991 -0.380 1.00 79.88 265 TYR A CA 1
ATOM 2131 C C . TYR A 1 265 ? 11.897 18.511 -1.822 1.00 79.88 265 TYR A C 1
ATOM 2133 O O . TYR A 1 265 ? 12.925 18.286 -2.446 1.00 79.88 265 TYR A O 1
ATOM 2141 N N . LEU A 1 266 ? 10.688 18.412 -2.379 1.00 77.38 266 LEU A N 1
ATOM 2142 C CA . LEU A 1 266 ? 10.512 18.081 -3.799 1.00 77.38 266 LEU A CA 1
ATOM 2143 C C . LEU A 1 266 ? 10.837 19.271 -4.714 1.00 77.38 266 LEU A C 1
ATOM 2145 O O . LEU A 1 266 ? 11.323 19.089 -5.831 1.00 77.38 266 LEU A O 1
ATOM 2149 N N . ILE A 1 267 ? 10.561 20.489 -4.247 1.00 72.75 267 ILE A N 1
ATOM 2150 C CA . ILE A 1 267 ? 10.776 21.731 -4.990 1.00 72.75 267 ILE A CA 1
ATOM 2151 C C . ILE A 1 267 ? 11.552 22.709 -4.106 1.00 72.75 267 ILE A C 1
ATOM 2153 O O . ILE A 1 267 ? 11.071 23.106 -3.046 1.00 72.75 267 ILE A O 1
ATOM 2157 N N . THR A 1 268 ? 12.728 23.140 -4.561 1.00 65.44 268 THR A N 1
ATOM 2158 C CA . THR A 1 268 ? 13.566 24.158 -3.908 1.00 65.44 268 THR A CA 1
ATOM 2159 C C . THR A 1 268 ? 13.603 25.438 -4.761 1.00 65.44 268 THR A C 1
ATOM 2161 O O . THR A 1 268 ? 13.707 25.393 -5.988 1.00 65.44 268 THR A O 1
ATOM 2164 N N . THR A 1 269 ? 13.480 26.613 -4.138 1.00 59.22 269 THR A N 1
ATOM 2165 C CA . THR A 1 269 ? 13.417 27.913 -4.843 1.00 59.22 269 THR A CA 1
ATOM 2166 C C . THR A 1 269 ? 14.701 28.236 -5.605 1.00 59.22 269 THR A C 1
ATOM 2168 O O . THR A 1 269 ? 14.646 28.694 -6.748 1.00 59.22 269 THR A O 1
ATOM 2171 N N . GLU A 1 270 ? 15.850 27.963 -4.986 1.00 59.22 270 GLU A N 1
ATOM 2172 C CA . GLU A 1 270 ? 17.180 28.229 -5.542 1.00 59.22 270 GLU A CA 1
ATOM 2173 C C . GLU A 1 270 ? 17.461 27.369 -6.777 1.00 59.22 270 GLU A C 1
ATOM 2175 O O . GLU A 1 270 ? 17.876 27.885 -7.816 1.00 59.22 270 GLU A O 1
ATOM 2180 N N . GLU A 1 271 ? 17.178 26.065 -6.710 1.00 58.62 271 GLU A N 1
ATOM 2181 C CA . GLU A 1 271 ? 17.516 25.156 -7.804 1.00 58.62 271 GLU A CA 1
ATOM 2182 C C . GLU A 1 271 ? 16.589 25.355 -8.993 1.00 58.62 271 GLU A C 1
ATOM 2184 O O . GLU A 1 271 ? 17.046 25.268 -10.127 1.00 58.62 271 GLU A O 1
ATOM 2189 N N . TRP A 1 272 ? 15.306 25.658 -8.782 1.00 58.03 272 TRP A N 1
ATOM 2190 C CA . TRP A 1 272 ? 14.358 25.900 -9.873 1.00 58.03 272 TRP A CA 1
ATOM 2191 C C . TRP A 1 272 ? 14.486 27.293 -10.513 1.00 58.03 272 TRP A C 1
ATOM 2193 O O . TRP A 1 272 ? 13.752 27.586 -11.454 1.00 58.03 272 TRP A O 1
ATOM 2203 N N . GLY A 1 273 ? 15.457 28.114 -10.087 1.00 52.56 273 GLY A N 1
ATOM 2204 C CA . GLY A 1 273 ? 15.721 29.435 -10.672 1.00 52.56 273 GLY A CA 1
ATOM 2205 C C . GLY A 1 273 ? 14.620 30.451 -10.371 1.00 52.56 273 GLY A C 1
ATOM 2206 O O . GLY A 1 273 ? 14.427 31.410 -11.120 1.00 52.56 273 GLY A O 1
ATOM 2207 N N . ILE A 1 274 ? 13.879 30.231 -9.286 1.00 53.06 274 ILE A N 1
ATOM 2208 C CA . ILE A 1 274 ? 12.714 31.026 -8.910 1.00 53.06 274 ILE A CA 1
ATOM 2209 C C . ILE A 1 274 ? 13.233 32.221 -8.122 1.00 53.06 274 ILE A C 1
ATOM 2211 O O . ILE A 1 274 ? 13.199 32.276 -6.896 1.00 53.06 274 ILE A O 1
ATOM 2215 N N . LEU A 1 275 ? 13.799 33.171 -8.863 1.00 50.00 275 LEU A N 1
ATOM 2216 C CA . LEU A 1 275 ? 14.113 34.493 -8.344 1.00 50.00 275 LEU A CA 1
ATOM 2217 C C . LEU A 1 275 ? 12.808 35.145 -7.877 1.00 50.00 275 LEU A C 1
ATOM 2219 O O . LEU A 1 275 ? 11.757 34.951 -8.488 1.00 50.00 275 LEU A O 1
ATOM 2223 N N . SER A 1 276 ? 12.879 36.002 -6.860 1.00 49.75 276 SER A N 1
ATOM 2224 C CA . SER A 1 276 ? 11.743 36.811 -6.382 1.00 49.75 276 SER A CA 1
ATOM 2225 C C . SER A 1 276 ? 11.088 37.691 -7.468 1.00 49.75 276 SER A C 1
ATOM 2227 O O . SER A 1 276 ? 10.044 38.289 -7.224 1.00 49.75 276 SER A O 1
ATOM 2229 N N . GLN A 1 277 ? 11.682 37.759 -8.667 1.00 48.22 277 GLN A N 1
ATOM 2230 C CA . GLN A 1 277 ? 11.223 38.492 -9.851 1.00 48.22 277 GLN A CA 1
ATOM 2231 C C . GLN A 1 277 ? 10.844 37.595 -11.055 1.00 48.22 277 GLN A C 1
ATOM 2233 O O . GLN A 1 277 ? 10.598 38.123 -12.140 1.00 48.22 277 GLN A O 1
ATOM 2238 N N . ALA A 1 278 ? 10.812 36.261 -10.917 1.00 43.81 278 ALA A N 1
ATOM 2239 C CA . ALA A 1 278 ? 10.491 35.348 -12.023 1.00 43.81 278 ALA A CA 1
ATOM 2240 C C . ALA A 1 278 ? 9.061 35.573 -12.567 1.00 43.81 278 ALA A C 1
ATOM 2242 O O . ALA A 1 278 ? 8.103 35.729 -11.805 1.00 43.81 278 ALA A O 1
ATOM 2243 N N . GLN A 1 279 ? 8.903 35.606 -13.897 1.00 47.22 279 GLN A N 1
ATOM 2244 C CA . GLN A 1 279 ? 7.606 35.833 -14.544 1.00 47.22 279 GLN A CA 1
ATOM 2245 C C . GLN A 1 279 ? 6.700 34.591 -14.455 1.00 47.22 279 GLN A C 1
ATOM 2247 O O . GLN A 1 279 ? 7.153 33.452 -14.535 1.00 47.22 279 GLN A O 1
ATOM 2252 N N . LEU A 1 280 ? 5.382 34.820 -14.378 1.00 45.22 280 LEU A N 1
ATOM 2253 C CA . LEU A 1 280 ? 4.321 33.808 -14.210 1.00 45.22 280 LEU A CA 1
ATOM 2254 C C . LEU A 1 280 ? 4.374 32.629 -15.212 1.00 45.22 280 LEU A C 1
ATOM 2256 O O . LEU A 1 280 ? 3.827 31.564 -14.935 1.00 45.22 280 LEU A O 1
ATOM 2260 N N . ARG A 1 281 ? 4.991 32.819 -16.388 1.00 45.62 281 ARG A N 1
ATOM 2261 C CA . ARG A 1 281 ? 5.039 31.826 -17.476 1.00 45.62 281 ARG A CA 1
ATOM 2262 C C . ARG A 1 281 ? 6.048 30.700 -17.235 1.00 45.62 281 ARG A C 1
ATOM 2264 O O . ARG A 1 281 ? 5.814 29.596 -17.716 1.00 45.62 281 ARG A O 1
ATOM 2271 N N . ASP A 1 282 ? 7.097 30.930 -16.446 1.00 44.41 282 ASP A N 1
ATOM 2272 C CA . ASP A 1 282 ? 8.122 29.906 -16.179 1.00 44.41 282 ASP A CA 1
ATOM 2273 C C . ASP A 1 282 ? 7.659 28.867 -15.139 1.00 44.41 282 ASP A C 1
ATOM 2275 O O . ASP A 1 282 ? 8.136 27.733 -15.120 1.00 44.41 282 ASP A O 1
ATOM 2279 N N . LEU A 1 283 ? 6.661 29.227 -14.322 1.00 49.16 283 LEU A N 1
ATOM 2280 C CA . LEU A 1 283 ? 6.084 28.392 -13.260 1.00 49.16 283 LEU A CA 1
ATOM 2281 C C . LEU A 1 283 ? 4.864 27.568 -13.710 1.00 49.16 283 LEU A C 1
ATOM 2283 O O . LEU A 1 283 ? 4.443 26.670 -12.989 1.00 49.16 283 LEU A O 1
ATOM 2287 N N . GLN A 1 284 ? 4.305 27.823 -14.902 1.00 50.19 284 GLN A N 1
ATOM 2288 C CA . GLN A 1 284 ? 3.166 27.063 -15.453 1.00 50.19 284 GLN A CA 1
ATOM 2289 C C . GLN A 1 284 ? 3.513 25.613 -15.850 1.00 50.19 284 GLN A C 1
ATOM 2291 O O . GLN A 1 284 ? 2.619 24.842 -16.188 1.00 50.19 284 GLN A O 1
ATOM 2296 N N . LEU A 1 285 ? 4.793 25.230 -15.828 1.00 51.75 285 LEU A N 1
ATOM 2297 C CA . LEU A 1 285 ? 5.298 23.968 -16.389 1.00 51.75 285 LEU A CA 1
ATOM 2298 C C . LEU A 1 285 ? 5.524 22.859 -15.353 1.00 51.75 285 LEU A C 1
ATOM 2300 O O . LEU A 1 285 ? 6.073 21.806 -15.686 1.00 51.75 285 LEU A O 1
ATOM 2304 N N . LEU A 1 286 ? 5.147 23.090 -14.099 1.00 57.12 286 LEU A N 1
ATOM 2305 C CA . LEU A 1 286 ? 5.447 22.178 -13.006 1.00 57.12 286 LEU A CA 1
ATOM 2306 C C . LEU A 1 286 ? 4.396 21.064 -12.941 1.00 57.12 286 LEU A C 1
ATOM 2308 O O . LEU A 1 286 ? 3.430 21.093 -12.176 1.00 57.12 286 LEU A O 1
ATOM 2312 N N . PHE A 1 287 ? 4.715 20.058 -13.755 1.00 64.81 287 PHE A N 1
ATOM 2313 C CA . PHE A 1 287 ? 4.347 18.653 -13.654 1.00 64.81 287 PHE A CA 1
ATOM 2314 C C . PHE A 1 287 ? 2.996 18.269 -14.270 1.00 64.81 287 PHE A C 1
ATOM 2316 O O . PHE A 1 287 ? 1.926 18.648 -13.798 1.00 64.81 287 PHE A O 1
ATOM 2323 N N . ASN A 1 288 ? 3.056 17.388 -15.274 1.00 78.81 288 ASN A N 1
ATOM 2324 C CA . ASN A 1 288 ? 1.917 16.592 -15.745 1.00 78.81 288 ASN A CA 1
ATOM 2325 C C . ASN A 1 288 ? 1.553 15.466 -14.759 1.00 78.81 288 ASN A C 1
ATOM 2327 O O . ASN A 1 288 ? 0.929 14.484 -15.149 1.00 78.81 288 ASN A O 1
ATOM 2331 N N . LEU A 1 289 ? 1.963 15.603 -13.497 1.00 86.62 289 LEU A N 1
ATOM 2332 C CA . LEU A 1 289 ? 1.892 14.548 -12.509 1.00 86.62 289 LEU A CA 1
ATOM 2333 C C . LEU A 1 289 ? 0.446 14.282 -12.114 1.00 86.62 289 LEU A C 1
ATOM 2335 O O . LEU A 1 289 ? -0.266 15.189 -11.686 1.00 86.62 289 LEU A O 1
ATOM 2339 N N . GLU A 1 290 ? 0.058 13.025 -12.240 1.00 91.88 290 GLU A N 1
ATOM 2340 C CA . GLU A 1 290 ? -1.224 12.465 -11.832 1.00 91.88 290 GLU A CA 1
ATOM 2341 C C . GLU A 1 290 ? -1.068 11.673 -10.528 1.00 91.88 290 GLU A C 1
ATOM 2343 O O . GLU A 1 290 ? -1.965 11.706 -9.684 1.00 91.88 290 GLU A O 1
ATOM 2348 N N . GLU A 1 291 ? 0.093 11.048 -10.302 1.00 92.62 291 GLU A N 1
ATOM 2349 C CA . GLU A 1 291 ? 0.404 10.309 -9.075 1.00 92.62 291 GLU A CA 1
ATOM 2350 C C . GLU A 1 291 ? 1.772 10.684 -8.485 1.00 92.62 291 GLU A C 1
ATOM 2352 O O . GLU A 1 291 ? 2.802 10.627 -9.161 1.00 92.62 291 GLU A O 1
ATOM 2357 N N . LEU A 1 292 ? 1.779 11.011 -7.189 1.00 92.06 292 LEU A N 1
ATOM 2358 C CA . LEU A 1 292 ? 2.978 11.264 -6.392 1.00 92.06 292 LEU A CA 1
ATOM 2359 C C . LEU A 1 292 ? 3.052 10.302 -5.202 1.00 92.06 292 LEU A C 1
ATOM 2361 O O . LEU A 1 292 ? 2.184 10.314 -4.328 1.00 92.06 292 LEU A O 1
ATOM 2365 N N . VAL A 1 293 ? 4.128 9.519 -5.133 1.00 92.75 293 VAL A N 1
ATOM 2366 C CA . VAL A 1 293 ? 4.417 8.606 -4.020 1.00 92.75 293 VAL A CA 1
ATOM 2367 C C . VAL A 1 293 ? 5.751 8.968 -3.376 1.00 92.75 293 VAL A C 1
ATOM 2369 O O . VAL A 1 293 ? 6.796 8.916 -4.019 1.00 92.75 293 VAL A O 1
ATOM 2372 N N . LEU A 1 294 ? 5.715 9.290 -2.087 1.00 92.56 294 LEU A N 1
ATOM 2373 C CA . LEU A 1 294 ? 6.871 9.603 -1.252 1.00 92.56 294 LEU A CA 1
ATOM 2374 C C . LEU A 1 294 ? 6.942 8.578 -0.120 1.00 92.56 294 LEU A C 1
ATOM 2376 O O . LEU A 1 294 ? 5.991 8.457 0.654 1.00 92.56 294 LEU A O 1
ATOM 2380 N N . ARG A 1 295 ? 8.033 7.810 -0.032 1.00 92.44 295 ARG A N 1
ATOM 2381 C CA . ARG A 1 295 ? 8.121 6.685 0.906 1.00 92.44 295 ARG A CA 1
ATOM 2382 C C . ARG A 1 295 ? 9.477 6.577 1.603 1.00 92.44 295 ARG A C 1
ATOM 2384 O O . ARG A 1 295 ? 10.505 6.578 0.941 1.00 92.44 295 ARG A O 1
ATOM 2391 N N . ASN A 1 296 ? 9.494 6.364 2.917 1.00 90.75 296 ASN A N 1
ATOM 2392 C CA . ASN A 1 296 ? 10.727 6.149 3.691 1.00 90.75 296 ASN A CA 1
ATOM 2393 C C . ASN A 1 296 ? 11.755 7.278 3.473 1.00 90.75 296 ASN A C 1
ATOM 2395 O O . ASN A 1 296 ? 12.904 7.017 3.121 1.00 90.75 296 ASN A O 1
ATOM 2399 N N . LEU A 1 297 ? 11.317 8.534 3.589 1.00 89.75 297 LEU A N 1
ATOM 2400 C CA . LEU A 1 297 ? 12.171 9.706 3.391 1.00 89.75 297 LEU A CA 1
ATOM 2401 C C . LEU A 1 297 ? 12.439 10.370 4.743 1.00 89.75 297 LEU A C 1
ATOM 2403 O O . LEU A 1 297 ? 11.675 11.222 5.199 1.00 89.75 297 LEU A O 1
ATOM 2407 N N . ASP A 1 298 ? 13.524 9.958 5.395 1.00 87.50 298 ASP A N 1
ATOM 2408 C CA . ASP A 1 298 ? 13.809 10.329 6.786 1.00 87.50 298 ASP A CA 1
ATOM 2409 C C . ASP A 1 298 ? 14.043 11.830 6.979 1.00 87.50 298 ASP A C 1
ATOM 2411 O O . ASP A 1 298 ? 13.651 12.377 8.006 1.00 87.50 298 ASP A O 1
ATOM 2415 N N . CYS A 1 299 ? 14.624 12.513 5.989 1.00 88.81 299 CYS A N 1
ATOM 2416 C CA . CYS A 1 299 ? 14.899 13.954 6.028 1.00 88.81 299 CYS A CA 1
ATOM 2417 C C . CYS A 1 299 ? 13.827 14.808 5.336 1.00 88.81 299 CYS A C 1
ATOM 2419 O O . CYS A 1 299 ? 13.966 16.030 5.308 1.00 88.81 299 CYS A O 1
ATOM 2421 N N . PHE A 1 300 ? 12.765 14.205 4.787 1.00 89.19 300 PHE A N 1
ATOM 2422 C CA . PHE A 1 300 ? 11.735 14.938 4.050 1.00 89.19 300 PHE A CA 1
ATOM 2423 C C . PHE A 1 300 ? 10.940 15.855 4.977 1.00 89.19 300 PHE A C 1
ATOM 2425 O O . PHE A 1 300 ? 10.295 15.393 5.915 1.00 89.19 300 PHE A O 1
ATOM 2432 N N . LYS A 1 301 ? 10.991 17.158 4.697 1.00 86.56 301 LYS A N 1
ATOM 2433 C CA . LYS A 1 301 ? 10.378 18.234 5.487 1.00 86.56 301 LYS A CA 1
ATOM 2434 C C . LYS A 1 301 ? 9.084 18.759 4.872 1.00 86.56 301 LYS A C 1
ATOM 2436 O O . LYS A 1 301 ? 8.301 19.378 5.582 1.00 86.56 301 LYS A O 1
ATOM 2441 N N . GLY A 1 302 ? 8.848 18.535 3.580 1.00 82.31 302 GLY A N 1
ATOM 2442 C CA . GLY A 1 302 ? 7.633 18.978 2.899 1.00 82.31 302 GLY A CA 1
ATOM 2443 C C . GLY A 1 302 ? 7.797 19.045 1.386 1.00 82.31 302 GLY A C 1
ATOM 2444 O O . GLY A 1 302 ? 8.886 18.872 0.851 1.00 82.31 302 GLY A O 1
ATOM 2445 N N . ILE A 1 303 ? 6.713 19.315 0.660 1.00 78.94 303 ILE A N 1
ATOM 2446 C CA . ILE A 1 303 ? 6.780 19.413 -0.808 1.00 78.94 303 ILE A CA 1
ATOM 2447 C C . ILE A 1 303 ? 7.630 20.622 -1.238 1.00 78.94 303 ILE A C 1
ATOM 2449 O O . ILE A 1 303 ? 8.408 20.526 -2.188 1.00 78.94 303 ILE A O 1
ATOM 2453 N N . CYS A 1 304 ? 7.523 21.736 -0.513 1.00 73.50 304 CYS A N 1
ATOM 2454 C CA . CYS A 1 304 ? 8.322 22.941 -0.714 1.00 73.50 304 CYS A CA 1
ATOM 2455 C C . CYS A 1 304 ? 8.637 23.626 0.634 1.00 73.50 304 CYS A C 1
ATOM 2457 O O . CYS A 1 304 ? 7.886 23.440 1.596 1.00 73.50 304 CYS A O 1
ATOM 2459 N N . PRO A 1 305 ? 9.729 24.410 0.733 1.00 70.25 305 PRO A N 1
ATOM 2460 C CA . PRO A 1 305 ? 10.044 25.184 1.931 1.00 70.25 305 PRO A CA 1
ATOM 2461 C C . PRO A 1 305 ? 8.978 26.240 2.245 1.00 70.25 305 PRO A C 1
ATOM 2463 O O . PRO A 1 305 ? 8.480 26.913 1.344 1.00 70.25 305 PRO A O 1
ATOM 2466 N N . ALA A 1 306 ? 8.700 26.474 3.531 1.00 63.34 306 ALA A N 1
ATOM 2467 C CA . ALA A 1 306 ? 7.705 27.461 3.967 1.00 63.34 306 ALA A CA 1
ATOM 2468 C C . ALA A 1 306 ? 7.991 28.893 3.462 1.00 63.34 306 ALA A C 1
ATOM 2470 O O . ALA A 1 306 ? 7.072 29.636 3.124 1.00 63.34 306 ALA A O 1
ATOM 2471 N N . SER A 1 307 ? 9.269 29.267 3.333 1.00 57.62 307 SER A N 1
ATOM 2472 C CA . SER A 1 307 ? 9.708 30.562 2.791 1.00 57.62 307 SER A CA 1
ATOM 2473 C C . SER A 1 307 ? 9.357 30.771 1.311 1.00 57.62 307 SER A C 1
ATOM 2475 O O . SER A 1 307 ? 9.267 31.912 0.861 1.00 57.62 307 SER A O 1
ATOM 2477 N N . ALA A 1 308 ? 9.132 29.694 0.551 1.00 55.62 308 ALA A N 1
ATOM 2478 C CA . ALA A 1 308 ? 8.717 29.760 -0.848 1.00 55.62 308 ALA A CA 1
ATOM 2479 C C . ALA A 1 308 ? 7.240 30.168 -0.998 1.00 55.62 308 ALA A C 1
ATOM 2481 O O . ALA A 1 308 ? 6.849 30.748 -2.010 1.00 55.62 308 ALA A O 1
ATOM 2482 N N . LEU A 1 309 ? 6.413 29.896 0.017 1.00 54.12 309 LEU A N 1
ATOM 2483 C CA . LEU A 1 309 ? 4.957 30.047 -0.040 1.00 54.12 309 LEU A CA 1
ATOM 2484 C C . LEU A 1 309 ? 4.477 31.488 0.180 1.00 54.12 309 LEU A C 1
ATOM 2486 O O . LEU A 1 309 ? 3.349 31.804 -0.184 1.00 54.12 309 LEU A O 1
ATOM 2490 N N . THR A 1 310 ? 5.304 32.372 0.740 1.00 47.91 310 THR A N 1
ATOM 2491 C CA . THR A 1 310 ? 4.901 33.741 1.115 1.00 47.91 310 THR A CA 1
ATOM 2492 C C . THR A 1 310 ? 5.042 34.770 -0.012 1.00 47.91 310 THR A C 1
ATOM 2494 O O . THR A 1 310 ? 4.572 35.895 0.134 1.00 47.91 310 THR A O 1
ATOM 2497 N N . THR A 1 311 ? 5.675 34.422 -1.140 1.00 43.88 311 THR A N 1
ATOM 2498 C CA . THR A 1 311 ? 6.121 35.417 -2.138 1.00 43.88 311 THR A CA 1
ATOM 2499 C C . THR A 1 311 ? 5.624 35.207 -3.571 1.00 43.88 311 THR A C 1
ATOM 2501 O O . THR A 1 311 ? 5.819 36.095 -4.397 1.00 43.88 311 THR A O 1
ATOM 2504 N N . SER A 1 312 ? 4.977 34.087 -3.921 1.00 48.22 312 SER A N 1
ATOM 2505 C CA . SER A 1 312 ? 4.648 33.800 -5.333 1.00 48.22 312 SER A CA 1
ATOM 2506 C C . SER A 1 312 ? 3.305 33.087 -5.540 1.00 48.22 312 SER A C 1
ATOM 2508 O O . SER A 1 312 ? 2.854 32.292 -4.722 1.00 48.22 312 SER A O 1
ATOM 2510 N N . ARG A 1 313 ? 2.649 33.363 -6.678 1.00 51.66 313 ARG A N 1
ATOM 2511 C CA . ARG A 1 313 ? 1.489 32.609 -7.189 1.00 51.66 313 ARG A CA 1
ATOM 2512 C C . ARG A 1 313 ? 1.983 31.308 -7.839 1.00 51.66 313 ARG A C 1
ATOM 2514 O O . ARG A 1 313 ? 2.123 31.248 -9.058 1.00 51.66 313 ARG A O 1
ATOM 2521 N N . TRP A 1 314 ? 2.298 30.296 -7.036 1.00 52.28 314 TRP A N 1
ATOM 2522 C CA . TRP A 1 314 ? 2.755 28.990 -7.527 1.00 52.28 314 TRP A CA 1
ATOM 2523 C C . TRP A 1 314 ? 1.595 28.184 -8.129 1.00 52.28 314 TRP A C 1
ATOM 2525 O O . TRP A 1 314 ? 0.531 28.072 -7.525 1.00 52.28 314 TRP A O 1
ATOM 2535 N N . LEU A 1 315 ? 1.805 27.597 -9.311 1.00 54.25 315 LEU A N 1
ATOM 2536 C CA . LEU A 1 315 ? 0.952 26.547 -9.877 1.00 54.25 315 LEU A CA 1
ATOM 2537 C C . LEU A 1 315 ? 1.756 25.246 -9.872 1.00 54.25 315 LEU A C 1
ATOM 2539 O O . LEU A 1 315 ? 2.604 25.050 -10.734 1.00 54.25 315 LEU A O 1
ATOM 2543 N N . CYS A 1 316 ? 1.532 24.375 -8.893 1.00 61.72 316 CYS A N 1
ATOM 2544 C CA . CYS A 1 316 ? 2.164 23.056 -8.853 1.00 61.72 316 CYS A CA 1
ATOM 2545 C C . CYS A 1 316 ? 1.086 21.973 -8.941 1.00 61.72 316 CYS A C 1
ATOM 2547 O O . CYS A 1 316 ? 0.080 22.046 -8.240 1.00 61.72 316 CYS A O 1
ATOM 2549 N N . PHE A 1 317 ? 1.315 20.979 -9.803 1.00 73.62 317 PHE A N 1
ATOM 2550 C CA . PHE A 1 317 ? 0.523 19.750 -9.921 1.00 73.62 317 PHE A CA 1
ATOM 2551 C C . PHE A 1 317 ? -0.969 19.913 -10.294 1.00 73.62 317 PHE A C 1
ATOM 2553 O O . PHE A 1 317 ? -1.839 19.323 -9.651 1.00 73.62 317 PHE A O 1
ATOM 2560 N N . PRO A 1 318 ? -1.305 20.639 -11.377 1.00 74.06 318 PRO A N 1
ATOM 2561 C CA . PRO A 1 318 ? -2.693 20.870 -11.785 1.00 74.06 318 PRO A CA 1
ATOM 2562 C C . PRO A 1 318 ? -3.439 19.606 -12.240 1.00 74.06 318 PRO A C 1
ATOM 2564 O O . PRO A 1 318 ? -4.617 19.707 -12.550 1.00 74.06 318 PRO A O 1
ATOM 2567 N N . LYS A 1 319 ? -2.779 18.445 -12.343 1.00 83.44 319 LYS A N 1
ATOM 2568 C CA . LYS A 1 319 ? -3.374 17.162 -12.756 1.00 83.44 319 LYS A CA 1
ATOM 2569 C C . LYS A 1 319 ? -3.335 16.090 -11.663 1.00 83.44 319 LYS A C 1
ATOM 2571 O O . LYS A 1 319 ? -3.762 14.970 -11.923 1.00 83.44 319 LYS A O 1
ATOM 2576 N N . LEU A 1 320 ? -2.834 16.407 -10.466 1.00 87.75 320 LEU A N 1
ATOM 2577 C CA . LEU A 1 320 ? -2.602 15.399 -9.432 1.00 87.75 320 LEU A CA 1
ATOM 2578 C C . LEU A 1 320 ? -3.917 14.798 -8.953 1.00 87.75 320 LEU A C 1
ATOM 2580 O O . LEU A 1 320 ? -4.791 15.526 -8.490 1.00 87.75 320 LEU A O 1
ATOM 2584 N N . ARG A 1 321 ? -4.013 13.472 -9.042 1.00 91.81 321 ARG A N 1
ATOM 2585 C CA . ARG A 1 321 ? -5.147 12.656 -8.598 1.00 91.81 321 ARG A CA 1
ATOM 2586 C C . ARG A 1 321 ? -4.824 11.848 -7.354 1.00 91.81 321 ARG A C 1
ATOM 2588 O O . ARG A 1 321 ? -5.703 11.638 -6.527 1.00 91.81 321 ARG A O 1
ATOM 2595 N N . SER A 1 322 ? -3.575 11.422 -7.196 1.00 93.88 322 SER A N 1
ATOM 2596 C CA . SER A 1 322 ? -3.150 10.580 -6.079 1.00 93.88 322 SER A CA 1
ATOM 2597 C C . SER A 1 322 ? -1.896 11.134 -5.413 1.00 93.88 322 SER A C 1
ATOM 2599 O O . SER A 1 322 ? -0.885 11.379 -6.072 1.00 93.88 322 SER A O 1
ATOM 2601 N N . LEU A 1 323 ? -1.960 11.309 -4.093 1.00 93.62 323 LEU A N 1
ATOM 2602 C CA . LEU A 1 323 ? -0.822 11.657 -3.250 1.00 93.62 323 LEU A CA 1
ATOM 2603 C C . LEU A 1 323 ? -0.692 10.641 -2.113 1.00 93.62 323 LEU A C 1
ATOM 2605 O O . LEU A 1 323 ? -1.588 10.499 -1.282 1.00 93.62 323 LEU A O 1
ATOM 2609 N N . THR A 1 324 ? 0.444 9.952 -2.055 1.00 95.62 324 THR A N 1
ATOM 2610 C CA . THR A 1 324 ? 0.791 9.040 -0.961 1.00 95.62 324 THR A CA 1
ATOM 2611 C C . THR A 1 324 ? 2.090 9.482 -0.304 1.00 95.62 324 THR A C 1
ATOM 2613 O O . THR A 1 324 ? 3.125 9.557 -0.960 1.00 95.62 324 THR A O 1
ATOM 2616 N N . VAL A 1 325 ? 2.044 9.714 1.006 1.00 95.19 325 VAL A N 1
ATOM 2617 C CA . VAL A 1 325 ? 3.206 10.005 1.850 1.00 95.19 325 VAL A CA 1
ATOM 2618 C C . VAL A 1 325 ? 3.273 8.944 2.938 1.00 95.19 325 VAL A C 1
ATOM 2620 O O . VAL A 1 325 ? 2.334 8.784 3.713 1.00 95.19 325 VAL A O 1
ATOM 2623 N N . ASN A 1 326 ? 4.354 8.170 2.966 1.00 95.06 326 ASN A N 1
ATOM 2624 C CA . ASN A 1 326 ? 4.486 7.023 3.855 1.00 95.06 326 ASN A CA 1
ATOM 2625 C C . ASN A 1 326 ? 5.859 7.005 4.529 1.00 95.06 326 ASN A C 1
ATOM 2627 O O . ASN A 1 326 ? 6.881 6.981 3.850 1.00 95.06 326 ASN A O 1
ATOM 2631 N N . ASN A 1 327 ? 5.884 6.936 5.856 1.00 92.75 327 ASN A N 1
ATOM 2632 C CA . ASN A 1 327 ? 7.098 6.816 6.652 1.00 92.75 327 ASN A CA 1
ATOM 2633 C C . ASN A 1 327 ? 8.094 7.962 6.376 1.00 92.75 327 ASN A C 1
ATOM 2635 O O . ASN A 1 327 ? 9.257 7.734 6.055 1.00 92.75 327 ASN A O 1
ATOM 2639 N N . CYS A 1 328 ? 7.612 9.206 6.446 1.00 91.81 328 CYS A N 1
ATOM 2640 C CA . CYS A 1 328 ? 8.437 10.415 6.347 1.00 91.81 328 CYS A CA 1
ATOM 2641 C C . CYS A 1 328 ? 8.510 11.074 7.731 1.00 91.81 328 CYS A C 1
ATOM 2643 O O . CYS A 1 328 ? 7.610 11.822 8.114 1.00 91.81 328 CYS A O 1
ATOM 2645 N N . SER A 1 329 ? 9.550 10.750 8.501 1.00 87.56 329 SER A N 1
ATOM 2646 C CA . SER A 1 329 ? 9.630 11.038 9.942 1.00 87.56 329 SER A CA 1
ATOM 2647 C C . SER A 1 329 ? 10.016 12.483 10.287 1.00 87.56 329 SER A C 1
ATOM 2649 O O . SER A 1 329 ? 9.711 12.945 11.387 1.00 87.56 329 SER A O 1
ATOM 2651 N N . SER A 1 330 ? 10.655 13.221 9.371 1.00 89.06 330 SER A N 1
ATOM 2652 C CA . SER A 1 330 ? 10.991 14.647 9.557 1.00 89.06 330 SER A CA 1
ATOM 2653 C C . SER A 1 330 ? 9.919 15.623 9.072 1.00 89.06 330 SER A C 1
ATOM 2655 O O . SER A 1 330 ? 10.068 16.828 9.275 1.00 89.06 330 SER A O 1
ATOM 2657 N N . LEU A 1 331 ? 8.831 15.130 8.480 1.00 87.50 331 LEU A N 1
ATOM 2658 C CA . LEU A 1 331 ? 7.711 15.956 8.045 1.00 87.50 331 LEU A CA 1
ATOM 2659 C C . LEU A 1 331 ? 6.929 16.411 9.285 1.00 87.50 331 LEU A C 1
ATOM 2661 O O . LEU A 1 331 ? 6.168 15.624 9.844 1.00 87.50 331 LEU A O 1
ATOM 2665 N N . SER A 1 332 ? 7.159 17.646 9.745 1.00 79.69 332 SER A N 1
ATOM 2666 C CA . SER A 1 332 ? 6.673 18.092 11.059 1.00 79.69 332 SER A CA 1
ATOM 2667 C C . SER A 1 332 ? 5.510 19.083 11.030 1.00 79.69 332 SER A C 1
ATOM 2669 O O . SER A 1 332 ? 4.598 18.952 11.829 1.00 79.69 332 SER A O 1
ATOM 2671 N N . THR A 1 333 ? 5.499 20.074 10.138 1.00 78.69 333 THR A N 1
ATOM 2672 C CA . THR A 1 333 ? 4.519 21.172 10.229 1.00 78.69 333 THR A CA 1
ATOM 2673 C C . THR A 1 333 ? 3.241 20.882 9.446 1.00 78.69 333 THR A C 1
ATOM 2675 O O . THR A 1 333 ? 2.225 20.493 10.014 1.00 78.69 333 THR A O 1
ATOM 2678 N N . VAL A 1 334 ? 3.292 21.065 8.129 1.00 81.75 334 VAL A N 1
ATOM 2679 C CA . VAL A 1 334 ? 2.131 21.035 7.238 1.00 81.75 334 VAL A CA 1
ATOM 2680 C C . VAL A 1 334 ? 2.496 20.257 5.984 1.00 81.75 334 VAL A C 1
ATOM 2682 O O . VAL A 1 334 ? 3.484 20.581 5.322 1.00 81.75 334 VAL A O 1
ATOM 2685 N N . LEU A 1 335 ? 1.680 19.267 5.616 1.00 83.38 335 LEU A N 1
ATOM 2686 C CA . LEU A 1 335 ? 1.866 18.567 4.343 1.00 83.38 335 LEU A CA 1
ATOM 2687 C C . LEU A 1 335 ? 1.362 19.401 3.154 1.00 83.38 335 LEU A C 1
ATOM 2689 O O . LEU A 1 335 ? 2.089 19.574 2.174 1.00 83.38 335 LEU A O 1
ATOM 2693 N N . LEU A 1 336 ? 0.123 19.899 3.231 1.00 83.56 336 LEU A N 1
ATOM 2694 C CA . LEU A 1 336 ? -0.538 20.647 2.160 1.00 83.56 336 LEU A CA 1
ATOM 2695 C C . LEU A 1 336 ? -0.887 22.081 2.601 1.00 83.56 336 LEU A C 1
ATOM 2697 O O . LEU A 1 336 ? -1.950 22.303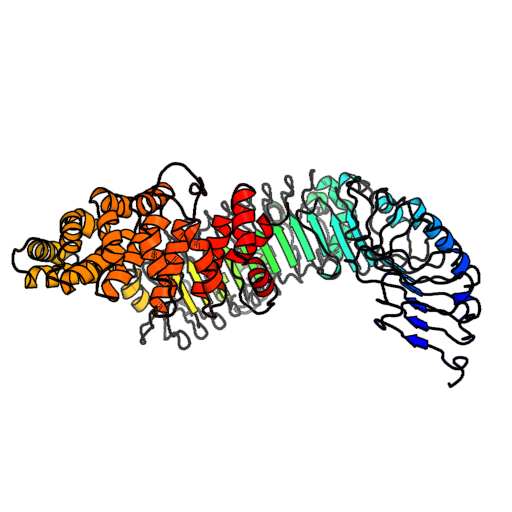 3.186 1.00 83.56 336 LEU A O 1
ATOM 2701 N N . PRO A 1 337 ? -0.019 23.068 2.313 1.00 76.00 337 PRO A N 1
ATOM 2702 C CA . PRO A 1 337 ? -0.268 24.468 2.648 1.00 76.00 337 PRO A CA 1
ATOM 2703 C C . PRO A 1 337 ? -1.356 25.105 1.771 1.00 76.00 337 PRO A C 1
ATOM 2705 O O . PRO A 1 337 ? -1.583 24.676 0.639 1.00 76.00 337 PRO A O 1
ATOM 2708 N N . PHE A 1 338 ? -1.972 26.193 2.242 1.00 71.31 338 PHE A N 1
ATOM 2709 C CA . PHE A 1 338 ? -3.137 26.838 1.610 1.00 71.31 338 PHE A CA 1
ATOM 2710 C C . PHE A 1 338 ? -2.964 27.109 0.109 1.00 71.31 338 PHE A C 1
ATOM 2712 O O . PHE A 1 338 ? -3.831 26.784 -0.705 1.00 71.31 338 PHE A O 1
ATOM 2719 N N . ASN A 1 339 ? -1.805 27.645 -0.283 1.00 65.31 339 ASN A N 1
ATOM 2720 C CA . ASN A 1 339 ? -1.511 27.973 -1.681 1.00 65.31 339 ASN A CA 1
ATOM 2721 C C . ASN A 1 339 ? -1.493 26.739 -2.598 1.00 65.31 339 ASN A C 1
ATOM 2723 O O . ASN A 1 339 ? -1.787 26.859 -3.787 1.00 65.31 339 ASN A O 1
ATOM 2727 N N . PHE A 1 340 ? -1.187 25.558 -2.055 1.00 69.75 340 PHE A N 1
ATOM 2728 C CA . PHE A 1 340 ? -1.286 24.288 -2.774 1.00 69.75 340 PHE A CA 1
ATOM 2729 C C . PHE A 1 340 ? -2.746 23.834 -2.918 1.00 69.75 340 PHE A C 1
ATOM 2731 O O . PHE A 1 340 ? -3.150 23.362 -3.981 1.00 69.75 340 PHE A O 1
ATOM 2738 N N . LEU A 1 341 ? -3.568 24.029 -1.884 1.00 71.25 341 LEU A N 1
ATOM 2739 C CA . LEU A 1 341 ? -4.963 23.568 -1.847 1.00 71.25 341 LEU A CA 1
ATOM 2740 C C . LEU A 1 341 ? -5.861 24.236 -2.891 1.00 71.25 341 LEU A C 1
ATOM 2742 O O . LEU A 1 341 ? -6.781 23.603 -3.406 1.00 71.25 341 LEU A O 1
ATOM 2746 N N . LEU A 1 342 ? -5.563 25.481 -3.274 1.00 64.75 342 LEU A N 1
ATOM 2747 C CA . LEU A 1 342 ? -6.301 26.215 -4.309 1.00 64.75 342 LEU A CA 1
ATOM 2748 C C . LEU A 1 342 ? -6.178 25.621 -5.724 1.00 64.75 342 LEU A C 1
ATOM 2750 O O . LEU A 1 342 ? -6.805 26.150 -6.644 1.00 64.75 342 LEU A O 1
ATOM 2754 N N . ARG A 1 343 ? -5.324 24.610 -5.938 1.00 69.44 343 ARG A N 1
ATOM 2755 C CA . ARG A 1 343 ? -5.009 24.070 -7.274 1.00 69.44 343 ARG A CA 1
ATOM 2756 C C . ARG A 1 343 ? -4.992 22.543 -7.359 1.00 69.44 343 ARG A C 1
ATOM 2758 O O . ARG A 1 343 ? -4.849 22.014 -8.457 1.00 69.44 343 ARG A O 1
ATOM 2765 N N . LEU A 1 344 ? -5.230 21.837 -6.253 1.00 75.44 344 LEU A N 1
ATOM 2766 C CA . LEU A 1 344 ? -5.392 20.376 -6.208 1.00 75.44 344 LEU A CA 1
ATOM 2767 C C . LEU A 1 344 ? -6.821 19.945 -6.580 1.00 75.44 344 LEU A C 1
ATOM 2769 O O . LEU A 1 344 ? -7.422 19.091 -5.935 1.00 75.44 344 LEU A O 1
ATOM 2773 N N . GLN A 1 345 ? -7.367 20.544 -7.640 1.00 75.00 345 GLN A N 1
ATOM 2774 C CA . GLN A 1 345 ? -8.770 20.373 -8.023 1.00 75.00 345 GLN A CA 1
ATOM 2775 C C . GLN A 1 345 ? -9.113 18.962 -8.510 1.00 75.00 345 GLN A C 1
ATOM 2777 O O . GLN A 1 345 ? -10.280 18.598 -8.550 1.00 75.00 345 GLN A O 1
ATOM 2782 N N . HIS A 1 346 ? -8.116 18.164 -8.895 1.00 85.00 346 HIS A N 1
ATOM 2783 C CA . HIS A 1 346 ? -8.301 16.793 -9.373 1.00 85.00 346 HIS A CA 1
ATOM 2784 C C . HIS A 1 346 ? -7.877 15.738 -8.352 1.00 85.00 346 HIS A C 1
ATOM 2786 O O . HIS A 1 346 ? -7.914 14.560 -8.687 1.00 85.00 346 HIS A O 1
ATOM 2792 N N . LEU A 1 347 ? -7.473 16.131 -7.137 1.00 89.12 347 LEU A N 1
ATOM 2793 C CA . LEU A 1 347 ? -6.995 15.178 -6.143 1.00 89.12 347 LEU A CA 1
ATOM 2794 C C . LEU A 1 347 ? -8.155 14.294 -5.680 1.00 89.12 347 LEU A C 1
ATOM 2796 O O . LEU A 1 347 ? -9.114 14.797 -5.109 1.00 89.12 347 LEU A O 1
ATOM 2800 N N . GLU A 1 348 ? -8.042 12.990 -5.912 1.00 93.69 348 GLU A N 1
ATOM 2801 C CA . GLU A 1 348 ? -9.043 11.963 -5.605 1.00 93.69 348 GLU A CA 1
ATOM 2802 C C . GLU A 1 348 ? -8.640 11.102 -4.404 1.00 93.69 348 GLU A C 1
ATOM 2804 O O . GLU A 1 348 ? -9.496 10.645 -3.645 1.00 93.69 348 GLU A O 1
ATOM 2809 N N . MET A 1 349 ? -7.337 10.895 -4.211 1.00 95.19 349 MET A N 1
ATOM 2810 C CA . MET A 1 349 ? -6.783 10.036 -3.172 1.00 95.19 349 MET A CA 1
ATOM 2811 C C . MET A 1 349 ? -5.661 10.743 -2.415 1.00 95.19 349 MET A C 1
ATOM 2813 O O . MET A 1 349 ? -4.677 11.183 -3.010 1.00 95.19 349 MET A O 1
ATOM 2817 N N . LEU A 1 350 ? -5.769 10.755 -1.087 1.00 95.50 350 LEU A N 1
ATOM 2818 C CA . LEU A 1 350 ? -4.706 11.178 -0.183 1.00 95.50 350 LEU A CA 1
ATOM 2819 C C . LEU A 1 350 ? -4.444 10.097 0.870 1.00 95.50 350 LEU A C 1
ATOM 2821 O O . LEU A 1 350 ? -5.355 9.670 1.582 1.00 95.50 350 LEU A O 1
ATOM 2825 N N . ARG A 1 351 ? -3.188 9.654 0.984 1.00 97.44 351 ARG A N 1
ATOM 2826 C CA . ARG A 1 351 ? -2.738 8.744 2.046 1.00 97.44 351 ARG A CA 1
ATOM 2827 C C . ARG A 1 351 ? -1.548 9.328 2.784 1.00 97.44 351 ARG A C 1
ATOM 2829 O O . ARG A 1 351 ? -0.551 9.675 2.154 1.00 97.44 351 ARG A O 1
ATOM 2836 N N . VAL A 1 352 ? -1.641 9.376 4.105 1.00 96.69 352 VAL A N 1
ATOM 2837 C CA . VAL A 1 352 ? -0.579 9.833 5.001 1.00 96.69 352 VAL A CA 1
ATOM 2838 C C . VAL A 1 352 ? -0.375 8.766 6.069 1.00 96.69 352 VAL A C 1
ATOM 2840 O O . VAL A 1 352 ? -1.248 8.535 6.898 1.00 96.69 352 VAL A O 1
ATOM 2843 N N . ILE A 1 353 ? 0.747 8.058 6.009 1.00 95.44 353 ILE A N 1
ATOM 2844 C CA . ILE A 1 353 ? 0.989 6.855 6.812 1.00 95.44 353 ILE A CA 1
ATOM 2845 C C . ILE A 1 353 ? 2.327 7.008 7.531 1.00 95.44 353 ILE A C 1
ATOM 2847 O O . ILE A 1 353 ? 3.328 7.313 6.891 1.00 95.44 353 ILE A O 1
ATOM 2851 N N . LYS A 1 354 ? 2.380 6.758 8.843 1.00 93.62 354 LYS A N 1
ATOM 2852 C CA . LYS A 1 354 ? 3.621 6.763 9.644 1.00 93.62 354 LYS A CA 1
ATOM 2853 C C . LYS A 1 354 ? 4.419 8.075 9.547 1.00 93.62 354 LYS A C 1
ATOM 2855 O O . LYS A 1 354 ? 5.645 8.072 9.481 1.00 93.62 354 LYS A O 1
ATOM 2860 N N . CYS A 1 355 ? 3.730 9.213 9.519 1.00 92.94 355 CYS A N 1
ATOM 2861 C CA . CYS A 1 355 ? 4.346 10.540 9.591 1.00 92.94 355 CYS A CA 1
ATOM 2862 C C . CYS A 1 355 ? 4.269 11.055 11.033 1.00 92.94 355 CYS A C 1
ATOM 2864 O O . CYS A 1 355 ? 3.414 11.867 11.373 1.00 92.94 355 CYS A O 1
ATOM 2866 N N . GLU A 1 356 ? 5.134 10.534 11.907 1.00 88.06 356 GLU A N 1
ATOM 2867 C CA . GLU A 1 356 ? 4.998 10.680 13.365 1.00 88.06 356 GLU A CA 1
ATOM 2868 C C . GLU A 1 356 ? 5.029 12.130 13.863 1.00 88.06 356 GLU A C 1
ATOM 2870 O O . GLU A 1 356 ? 4.312 12.458 14.806 1.00 88.06 356 GLU A O 1
ATOM 2875 N N . LYS A 1 357 ? 5.829 12.995 13.227 1.00 90.69 357 LYS A N 1
ATOM 2876 C CA . LYS A 1 357 ? 5.968 14.406 13.614 1.00 90.69 357 LYS A CA 1
ATOM 2877 C C . LYS A 1 357 ? 4.919 15.329 12.999 1.00 90.69 357 LYS A C 1
ATOM 2879 O O . LYS A 1 357 ? 4.905 16.490 13.381 1.00 90.69 357 LYS A O 1
ATOM 2884 N N . LEU A 1 358 ? 4.090 14.852 12.068 1.00 91.50 358 LEU A N 1
ATOM 2885 C CA . LEU A 1 358 ? 3.175 15.699 11.306 1.00 91.50 358 LEU A CA 1
ATOM 2886 C C . LEU A 1 358 ? 2.094 16.296 12.214 1.00 91.50 358 LEU A C 1
ATOM 2888 O O . LEU A 1 358 ? 1.279 15.562 12.770 1.00 91.50 358 LEU A O 1
ATOM 2892 N N . GLU A 1 359 ? 2.069 17.622 12.312 1.00 89.56 359 GLU A N 1
ATOM 2893 C CA . GLU A 1 359 ? 1.094 18.366 13.114 1.00 89.56 359 GLU A CA 1
ATOM 2894 C C . GLU A 1 359 ? -0.208 18.643 12.357 1.00 89.56 359 GLU A C 1
ATOM 2896 O O . GLU A 1 359 ? -1.274 18.625 12.969 1.00 89.56 359 GLU A O 1
ATOM 2901 N N . GLN A 1 360 ? -0.142 18.897 11.043 1.00 87.69 360 GLN A N 1
ATOM 2902 C CA . GLN A 1 360 ? -1.310 19.215 10.214 1.00 87.69 360 GLN A CA 1
ATOM 2903 C C . GLN A 1 360 ? -1.202 18.614 8.807 1.00 87.69 360 GLN A C 1
ATOM 2905 O O . GLN A 1 360 ? -0.202 18.768 8.106 1.00 87.69 360 GLN A O 1
ATOM 2910 N N . VAL A 1 361 ? -2.274 17.966 8.339 1.00 88.00 361 VAL A N 1
ATOM 2911 C CA . VAL A 1 361 ? -2.354 17.495 6.943 1.00 88.00 361 VAL A CA 1
ATOM 2912 C C . VAL A 1 361 ? -2.591 18.670 5.992 1.00 88.00 361 VAL A C 1
ATOM 2914 O O . VAL A 1 361 ? -1.945 18.761 4.948 1.00 88.00 361 VAL A O 1
ATOM 2917 N N . PHE A 1 362 ? -3.485 19.582 6.373 1.00 84.62 362 PHE A N 1
ATOM 2918 C CA . PHE A 1 362 ? -3.917 20.729 5.582 1.00 84.62 362 PHE A CA 1
ATOM 2919 C C . PHE A 1 362 ? -3.763 22.021 6.392 1.00 84.62 362 PHE A C 1
ATOM 2921 O O . PHE A 1 362 ? -4.144 22.036 7.558 1.00 84.62 362 PHE A O 1
ATOM 2928 N N . ASP A 1 363 ? -3.281 23.097 5.770 1.00 74.69 363 ASP A N 1
ATOM 2929 C CA . ASP A 1 363 ? -3.205 24.439 6.374 1.00 74.69 363 ASP A CA 1
ATOM 2930 C C . ASP A 1 363 ? -3.955 25.453 5.502 1.00 74.69 363 ASP A C 1
ATOM 2932 O O . ASP A 1 363 ? -3.777 25.477 4.285 1.00 74.69 363 ASP A O 1
ATOM 2936 N N . PHE A 1 364 ? -4.798 26.285 6.117 1.00 59.91 364 PHE A N 1
ATOM 2937 C CA . PHE A 1 364 ? -5.596 27.326 5.459 1.00 59.91 364 PHE A CA 1
ATOM 2938 C C . PHE A 1 364 ? -5.159 28.761 5.813 1.00 59.91 364 PHE A C 1
ATOM 2940 O O . PHE A 1 364 ? -5.783 29.725 5.363 1.00 59.91 364 PHE A O 1
ATOM 2947 N N . GLY A 1 365 ? -4.069 28.911 6.574 1.00 57.00 365 GLY A N 1
ATOM 2948 C CA . GLY A 1 365 ? -3.677 30.172 7.197 1.00 57.00 365 GLY A CA 1
ATOM 2949 C C . GLY A 1 365 ? -4.613 30.568 8.345 1.00 57.00 365 GLY A C 1
ATOM 2950 O O . GLY A 1 365 ? -5.614 29.906 8.618 1.00 57.00 365 GLY A O 1
ATOM 2951 N N . SER A 1 366 ? -4.299 31.666 9.038 1.00 52.69 366 SER A N 1
ATOM 2952 C CA . SER A 1 366 ? -5.201 32.231 10.047 1.00 52.69 366 SER A CA 1
ATOM 2953 C C . SER A 1 366 ? -6.498 32.728 9.393 1.00 52.69 366 SER A C 1
ATOM 2955 O O . SER A 1 366 ? -6.476 33.298 8.294 1.00 52.69 366 SER A O 1
ATOM 2957 N N . GLU A 1 367 ? -7.636 32.513 10.065 1.00 46.28 367 GLU A N 1
ATOM 2958 C CA . GLU A 1 367 ? -8.952 33.015 9.650 1.00 46.28 367 GLU A CA 1
ATOM 2959 C C . GLU A 1 367 ? -8.893 34.546 9.488 1.00 46.28 367 GLU A C 1
ATOM 2961 O O . GLU A 1 367 ? -8.967 35.310 10.444 1.00 46.28 367 GLU A O 1
ATOM 2966 N N . GLY A 1 368 ? -8.651 35.013 8.261 1.00 40.78 368 GLY A N 1
ATOM 2967 C CA . GLY A 1 368 ? -8.505 36.437 7.955 1.00 40.78 368 GLY A CA 1
ATOM 2968 C C . GLY A 1 368 ? -7.642 36.728 6.728 1.00 40.78 368 GLY A C 1
ATOM 2969 O O . GLY A 1 368 ? -8.023 37.565 5.910 1.00 40.78 368 GLY A O 1
ATOM 2970 N N . GLU A 1 369 ? -6.524 36.023 6.530 1.00 42.09 369 GLU A N 1
ATOM 2971 C CA . GLU A 1 369 ? -5.685 36.206 5.329 1.00 42.09 369 GLU A CA 1
ATOM 2972 C C . GLU A 1 369 ? -6.220 35.426 4.126 1.00 42.09 369 GLU A C 1
ATOM 2974 O O . GLU A 1 369 ? -6.330 35.990 3.033 1.00 42.09 369 GLU A O 1
ATOM 2979 N N . GLY A 1 370 ? -6.669 34.182 4.342 1.00 42.66 370 GLY A N 1
ATOM 2980 C CA . GLY A 1 370 ? -7.380 33.401 3.328 1.00 42.66 370 GLY A CA 1
ATOM 2981 C C . GLY A 1 370 ? -8.625 34.139 2.825 1.00 42.66 370 GLY A C 1
ATOM 2982 O O . GLY A 1 370 ? -8.786 34.334 1.623 1.00 42.66 370 GLY A O 1
ATOM 2983 N N . MET A 1 371 ? -9.453 34.674 3.732 1.00 37.59 371 MET A N 1
ATOM 2984 C CA . MET A 1 371 ? -10.649 35.452 3.367 1.00 37.59 371 MET A CA 1
ATOM 2985 C C . MET A 1 371 ? -10.335 36.793 2.675 1.00 37.59 371 MET A C 1
ATOM 2987 O O . MET A 1 371 ? -11.058 37.181 1.755 1.00 37.59 371 MET A O 1
ATOM 2991 N N . LYS A 1 372 ? -9.249 37.493 3.044 1.00 40.31 372 LYS A N 1
ATOM 2992 C CA . LYS A 1 372 ? -8.806 38.730 2.361 1.00 40.31 372 LYS A CA 1
ATOM 2993 C C . LYS A 1 372 ? -8.260 38.482 0.950 1.00 40.31 372 LYS A C 1
ATOM 2995 O O . LYS A 1 372 ? -8.492 39.288 0.051 1.00 40.31 372 LYS A O 1
ATOM 3000 N N . LEU A 1 373 ? -7.553 37.374 0.722 1.00 42.12 373 LEU A N 1
ATOM 3001 C CA . LEU A 1 373 ? -7.095 36.993 -0.620 1.00 42.12 373 LEU A CA 1
ATOM 3002 C C . LEU A 1 373 ? -8.265 36.560 -1.512 1.00 42.12 373 LEU A C 1
ATOM 3004 O O . LEU A 1 373 ? -8.315 36.935 -2.685 1.00 42.12 373 LEU A O 1
ATOM 3008 N N . LEU A 1 374 ? -9.238 35.846 -0.946 1.00 38.75 374 LEU A N 1
ATOM 3009 C CA . LEU A 1 374 ? -10.449 35.407 -1.642 1.00 38.75 374 LEU A CA 1
ATOM 3010 C C . LEU A 1 374 ? -11.371 36.575 -2.030 1.00 38.75 374 LEU A C 1
ATOM 3012 O O . LEU A 1 374 ? -11.936 36.558 -3.124 1.00 38.75 374 LEU A O 1
ATOM 3016 N N . SER A 1 375 ? -11.462 37.625 -1.204 1.00 38.56 375 SER A N 1
ATOM 3017 C CA . SER A 1 375 ? -12.217 38.842 -1.541 1.00 38.56 375 SER A CA 1
ATOM 3018 C C . SER A 1 375 ? -11.549 39.680 -2.641 1.00 38.56 375 SER A C 1
ATOM 3020 O O . SER A 1 375 ? -12.243 40.276 -3.463 1.00 38.56 375 SER A O 1
ATOM 3022 N N . SER A 1 376 ? -10.214 39.652 -2.750 1.00 38.31 376 SER A N 1
ATOM 3023 C CA . SER A 1 376 ? -9.473 40.316 -3.840 1.00 38.31 376 SER A CA 1
ATOM 3024 C C . SER A 1 376 ? -9.613 39.636 -5.215 1.00 38.31 376 SER A C 1
ATOM 3026 O O . SER A 1 376 ? -9.334 40.257 -6.241 1.00 38.31 376 SER A O 1
ATOM 3028 N N . LEU A 1 377 ? -10.066 38.375 -5.256 1.00 39.66 377 LEU A N 1
ATOM 3029 C CA . LEU A 1 377 ? -10.262 37.588 -6.484 1.00 39.66 377 LEU A CA 1
ATOM 3030 C C . LEU A 1 377 ? -11.672 37.727 -7.091 1.00 39.66 377 LEU A C 1
ATOM 3032 O O . LEU A 1 377 ? -12.005 36.992 -8.018 1.00 39.66 377 LEU A O 1
ATOM 3036 N N . ASN A 1 378 ? -12.489 38.671 -6.604 1.00 34.16 378 ASN A N 1
ATOM 3037 C CA . ASN A 1 378 ? -13.840 38.966 -7.102 1.00 34.16 378 ASN A CA 1
ATOM 3038 C C . ASN A 1 378 ? -14.726 37.710 -7.266 1.00 34.16 378 ASN A C 1
ATOM 3040 O O . ASN A 1 378 ? -15.496 37.589 -8.217 1.00 34.16 378 ASN A O 1
ATOM 3044 N N . CYS A 1 379 ? -14.586 36.748 -6.350 1.00 33.31 379 CYS A N 1
ATOM 3045 C CA . CYS A 1 379 ? -15.392 35.533 -6.321 1.00 33.31 379 CYS A CA 1
ATOM 3046 C C . CYS A 1 379 ? -16.554 35.742 -5.352 1.00 33.31 379 CYS A C 1
ATOM 3048 O O . CYS A 1 379 ? -16.405 35.649 -4.136 1.00 33.31 379 CYS A O 1
ATOM 3050 N N . SER A 1 380 ? -17.717 36.070 -5.899 1.00 31.58 380 SER A N 1
ATOM 3051 C CA . SER A 1 380 ? -18.966 36.124 -5.150 1.00 31.58 380 SER A CA 1
ATOM 3052 C C . SER A 1 380 ? -19.391 34.690 -4.805 1.00 31.58 380 SER A C 1
ATOM 3054 O O . SER A 1 380 ? -19.606 33.882 -5.701 1.00 31.58 380 SER A O 1
ATOM 3056 N N . SER A 1 381 ? -19.570 34.403 -3.513 1.00 37.78 381 SER A N 1
ATOM 3057 C CA . SER A 1 381 ? -20.208 33.206 -2.928 1.00 37.78 381 SER A CA 1
ATOM 3058 C C . SER A 1 381 ? -19.410 31.878 -2.856 1.00 37.78 381 SER A C 1
ATOM 3060 O O . SER A 1 381 ? -19.075 31.252 -3.853 1.00 37.78 381 SER A O 1
ATOM 3062 N N . ARG A 1 382 ? -19.198 31.407 -1.613 1.00 41.84 382 ARG A N 1
ATOM 3063 C CA . ARG A 1 382 ? -19.207 30.001 -1.126 1.00 41.84 382 ARG A CA 1
ATOM 3064 C C . ARG A 1 382 ? -18.327 28.915 -1.804 1.00 41.84 382 ARG A C 1
ATOM 3066 O O . ARG A 1 382 ? -18.490 27.751 -1.461 1.00 41.84 382 ARG A O 1
ATOM 3073 N N . GLN A 1 383 ? -17.367 29.232 -2.678 1.00 44.72 383 GLN A N 1
ATOM 3074 C CA . GLN A 1 383 ? -16.552 28.238 -3.425 1.00 44.72 383 GLN A CA 1
ATOM 3075 C C . GLN A 1 383 ? -15.046 28.241 -3.077 1.00 44.72 383 GLN A C 1
ATOM 3077 O O . GLN A 1 383 ? -14.193 28.326 -3.960 1.00 44.72 383 GLN A O 1
ATOM 3082 N N . HIS A 1 384 ? -14.677 28.203 -1.797 1.00 49.66 384 HIS A N 1
ATOM 3083 C CA . HIS A 1 384 ? -13.338 28.660 -1.393 1.00 49.66 384 HIS A CA 1
ATOM 3084 C C . HIS A 1 384 ? -12.263 27.588 -1.109 1.00 49.66 384 HIS A C 1
ATOM 3086 O O . HIS A 1 384 ? -11.145 27.953 -0.753 1.00 49.66 384 HIS A O 1
ATOM 3092 N N . VAL A 1 385 ? -12.517 26.300 -1.384 1.00 53.16 385 VAL A N 1
ATOM 3093 C CA . VAL A 1 385 ? -11.485 25.235 -1.428 1.00 53.16 385 VAL A CA 1
ATOM 3094 C C . VAL A 1 385 ? -11.797 24.267 -2.574 1.00 53.16 385 VAL A C 1
ATOM 3096 O O . VAL A 1 385 ? -12.919 23.779 -2.667 1.00 53.16 385 VAL A O 1
ATOM 3099 N N . GLN A 1 386 ? -10.825 23.967 -3.442 1.00 59.31 386 GLN A N 1
ATOM 3100 C CA . GLN A 1 386 ? -11.028 23.113 -4.626 1.00 59.31 386 GLN A CA 1
ATOM 3101 C C . GLN A 1 386 ? -10.744 21.620 -4.379 1.00 59.31 386 GLN A C 1
ATOM 3103 O O . GLN A 1 386 ? -10.643 20.866 -5.336 1.00 59.31 386 GLN A O 1
ATOM 3108 N N . LEU A 1 387 ? -10.685 21.137 -3.132 1.00 67.25 387 LEU A N 1
ATOM 3109 C CA . LEU A 1 387 ? -10.577 19.692 -2.836 1.00 67.25 387 LEU A CA 1
ATOM 3110 C C . LEU A 1 387 ? -11.877 18.914 -3.137 1.00 67.25 387 LEU A C 1
ATOM 3112 O O . LEU A 1 387 ? -12.127 17.851 -2.575 1.00 67.25 387 LEU A O 1
ATOM 3116 N N . SER A 1 388 ? -12.719 19.439 -4.026 1.00 68.31 388 SER A N 1
ATOM 3117 C CA . SER A 1 388 ? -14.054 18.932 -4.317 1.00 68.31 388 SER A CA 1
ATOM 3118 C C . SER A 1 388 ? -14.056 17.509 -4.851 1.00 68.31 388 SER A C 1
ATOM 3120 O O . SER A 1 388 ? -15.072 16.855 -4.708 1.00 68.31 388 SER A O 1
ATOM 3122 N N . ASN A 1 389 ? -12.958 17.039 -5.449 1.00 83.38 389 ASN A N 1
ATOM 3123 C CA . ASN A 1 389 ? -12.874 15.710 -6.056 1.00 83.38 389 ASN A CA 1
ATOM 3124 C C . ASN A 1 389 ? -12.236 14.650 -5.146 1.00 83.38 389 ASN A C 1
ATOM 3126 O O . ASN A 1 389 ? -12.068 13.514 -5.583 1.00 83.38 389 ASN A O 1
ATOM 3130 N N . LEU A 1 390 ? -11.881 14.985 -3.898 1.00 90.12 390 LEU A N 1
ATOM 3131 C CA . LEU A 1 390 ? -11.258 14.025 -2.988 1.00 90.12 390 LEU A CA 1
ATOM 3132 C C . LEU A 1 390 ? -12.284 12.967 -2.571 1.00 90.12 390 LEU A C 1
ATOM 3134 O O . LEU A 1 390 ? -13.293 13.302 -1.962 1.00 90.12 390 LEU A O 1
ATOM 3138 N N . ARG A 1 391 ? -12.003 11.693 -2.872 1.00 94.44 391 ARG A N 1
ATOM 3139 C CA . ARG A 1 391 ? -12.883 10.537 -2.614 1.00 94.44 391 ARG A CA 1
ATOM 3140 C C . ARG A 1 391 ? -12.355 9.630 -1.511 1.00 94.44 391 ARG A C 1
ATOM 3142 O O . ARG A 1 391 ? -13.144 9.010 -0.804 1.00 94.44 391 ARG A O 1
ATOM 3149 N N . TYR A 1 392 ? -11.037 9.548 -1.348 1.00 96.69 392 TYR A N 1
ATOM 3150 C CA . TYR A 1 392 ? -10.396 8.659 -0.383 1.00 96.69 392 TYR A CA 1
ATOM 3151 C C . TYR A 1 392 ? -9.358 9.409 0.451 1.00 96.69 392 TYR A C 1
ATOM 3153 O O . TYR A 1 392 ? -8.384 9.936 -0.093 1.00 96.69 392 TYR A O 1
ATOM 3161 N N . LEU A 1 393 ? -9.535 9.398 1.773 1.00 96.88 393 LEU A N 1
ATOM 3162 C CA . LEU A 1 393 ? -8.557 9.897 2.733 1.00 96.88 393 LEU A CA 1
ATOM 3163 C C . LEU A 1 393 ? -8.205 8.816 3.754 1.00 96.88 393 LEU A C 1
ATOM 3165 O O . LEU A 1 393 ? -9.077 8.285 4.441 1.00 96.88 393 LEU A O 1
ATOM 3169 N N . HIS A 1 394 ? -6.911 8.538 3.886 1.00 97.88 394 HIS A N 1
ATOM 3170 C CA . HIS A 1 394 ? -6.382 7.609 4.878 1.00 97.88 394 HIS A CA 1
ATOM 3171 C C . HIS A 1 394 ? -5.239 8.261 5.647 1.00 97.88 394 HIS A C 1
ATOM 3173 O O . HIS A 1 394 ? -4.219 8.620 5.058 1.00 97.88 394 HIS A O 1
ATOM 3179 N N . VAL A 1 395 ? -5.405 8.375 6.962 1.00 97.44 395 VAL A N 1
ATOM 3180 C CA . VAL A 1 395 ? -4.369 8.803 7.900 1.00 97.44 395 VAL A CA 1
ATOM 3181 C C . VAL A 1 395 ? -4.066 7.673 8.886 1.00 97.44 395 VAL A C 1
ATOM 3183 O O . VAL A 1 395 ? -4.946 7.250 9.628 1.00 97.44 395 VAL A O 1
ATOM 3186 N N . GLU A 1 396 ? -2.832 7.177 8.904 1.00 96.38 396 GLU A N 1
ATOM 3187 C CA . GLU A 1 396 ? -2.415 6.070 9.774 1.00 96.38 396 GLU A CA 1
ATOM 3188 C C . GLU A 1 396 ? -1.131 6.416 10.530 1.00 96.38 396 GLU A C 1
ATOM 3190 O O . GLU A 1 396 ? -0.180 6.932 9.942 1.00 96.38 396 GLU A O 1
ATOM 3195 N N . SER A 1 397 ? -1.073 6.111 11.829 1.00 94.00 397 SER A N 1
ATOM 3196 C CA . SER A 1 397 ? 0.140 6.240 12.655 1.00 94.00 397 SER A CA 1
ATOM 3197 C C . SER A 1 397 ? 0.806 7.628 12.592 1.00 94.00 397 SER A C 1
ATOM 3199 O O . SER A 1 397 ? 2.031 7.740 12.524 1.00 94.00 397 SER A O 1
ATOM 3201 N N . CYS A 1 398 ? 0.013 8.704 12.583 1.00 92.31 398 CYS A N 1
ATOM 3202 C CA . CYS A 1 398 ? 0.503 10.088 12.612 1.00 92.31 398 CYS A CA 1
ATOM 3203 C C . CYS A 1 398 ? 0.410 10.636 14.044 1.00 92.31 398 CYS A C 1
ATOM 3205 O O . CYS A 1 398 ? -0.630 11.141 14.463 1.00 92.31 398 CYS A O 1
ATOM 3207 N N . GLY A 1 399 ? 1.490 10.470 14.813 1.00 85.69 399 GLY A N 1
ATOM 3208 C CA . GLY A 1 399 ? 1.499 10.627 16.272 1.00 85.69 399 GLY A CA 1
ATOM 3209 C C . GLY A 1 399 ? 1.211 12.034 16.802 1.00 85.69 399 GLY A C 1
ATOM 3210 O O . GLY A 1 399 ? 0.613 12.136 17.865 1.00 85.69 399 GLY A O 1
ATOM 3211 N N . LYS A 1 400 ? 1.593 13.096 16.079 1.00 92.31 400 LYS A N 1
ATOM 3212 C CA . LYS A 1 400 ? 1.390 14.505 16.483 1.00 92.31 400 LYS A CA 1
ATOM 3213 C C . LYS A 1 400 ? 0.123 15.161 15.937 1.00 92.31 400 LYS A C 1
ATOM 3215 O O . LYS A 1 400 ? -0.179 16.300 16.290 1.00 92.31 400 LYS A O 1
ATOM 3220 N N . LEU A 1 401 ? -0.623 14.457 15.092 1.00 93.31 401 LEU A N 1
ATOM 3221 C CA . LEU A 1 401 ? -1.807 15.003 14.450 1.00 93.31 401 LEU A CA 1
ATOM 3222 C C . LEU A 1 401 ? -2.981 15.017 15.435 1.00 93.31 401 LEU A C 1
ATOM 3224 O O . LEU A 1 401 ? -3.465 13.960 15.841 1.00 93.31 401 LEU A O 1
ATOM 3228 N N . LYS A 1 402 ? -3.458 16.216 15.783 1.00 92.88 402 LYS A N 1
ATOM 3229 C CA . LYS A 1 402 ? -4.577 16.408 16.724 1.00 92.88 402 LYS A CA 1
ATOM 3230 C C . LYS A 1 402 ? -5.949 16.409 16.068 1.00 92.88 402 LYS A C 1
ATOM 3232 O O . LYS A 1 402 ? -6.933 16.057 16.713 1.00 92.88 402 LYS A O 1
ATOM 3237 N N . TYR A 1 403 ? -6.005 16.823 14.808 1.00 92.75 403 TYR A N 1
ATOM 3238 C CA . TYR A 1 403 ? -7.211 16.821 13.995 1.00 92.75 403 TYR A CA 1
ATOM 3239 C C . TYR A 1 403 ? -6.884 16.591 12.526 1.00 92.75 403 TYR A C 1
ATOM 3241 O O . TYR A 1 403 ? -5.773 16.867 12.079 1.00 92.75 403 TYR A O 1
ATOM 3249 N N . VAL A 1 404 ? -7.850 16.081 11.760 1.00 91.00 404 VAL A N 1
ATOM 3250 C CA . VAL A 1 404 ? -7.681 15.866 10.314 1.00 91.00 404 VAL A CA 1
ATOM 3251 C C . VAL A 1 404 ? -8.099 17.108 9.533 1.00 91.00 404 VAL A C 1
ATOM 3253 O O . VAL A 1 404 ? -7.401 17.521 8.609 1.00 91.00 404 VAL A O 1
ATOM 3256 N N . PHE A 1 405 ? -9.225 17.715 9.914 1.00 84.94 405 PHE A N 1
ATOM 3257 C CA . PHE A 1 405 ? -9.817 18.846 9.207 1.00 84.94 405 PHE A CA 1
ATOM 3258 C C . PHE A 1 405 ? -10.083 20.030 10.129 1.00 84.94 405 PHE A C 1
ATOM 3260 O O . PHE A 1 405 ? -10.470 19.861 11.281 1.00 84.94 405 PHE A O 1
ATOM 3267 N N . GLN A 1 406 ? -9.993 21.232 9.572 1.00 79.94 406 GLN A N 1
ATOM 3268 C CA . GLN A 1 406 ? -10.730 22.388 10.079 1.00 79.94 406 GLN A CA 1
ATOM 3269 C C . GLN A 1 406 ? -12.152 22.397 9.475 1.00 79.94 406 GLN A C 1
ATOM 3271 O O . GLN A 1 406 ? -12.345 21.833 8.389 1.00 79.94 406 GLN A O 1
ATOM 3276 N N . PRO A 1 407 ? -13.150 23.045 10.109 1.00 78.00 407 PRO A N 1
ATOM 3277 C CA . PRO A 1 407 ? -14.533 23.059 9.618 1.00 78.00 407 PRO A CA 1
ATOM 3278 C C . PRO A 1 407 ? -14.681 23.541 8.167 1.00 78.00 407 PRO A C 1
ATOM 3280 O O . PRO A 1 407 ? -15.439 22.960 7.393 1.00 78.00 407 PRO A O 1
ATOM 3283 N N . SER A 1 408 ? -13.908 24.555 7.771 1.00 74.06 408 SER A N 1
ATOM 3284 C CA . SER A 1 408 ? -13.878 25.099 6.405 1.00 74.06 408 SER A CA 1
ATOM 3285 C C . SER A 1 408 ? -13.463 24.063 5.352 1.00 74.06 408 SER A C 1
ATOM 3287 O O . SER A 1 408 ? -14.016 24.035 4.253 1.00 74.06 408 SER A O 1
ATOM 3289 N N . ILE A 1 409 ? -12.522 23.177 5.694 1.00 77.00 409 ILE A N 1
ATOM 3290 C CA . ILE A 1 409 ? -12.049 22.101 4.815 1.00 77.00 409 ILE A CA 1
ATOM 3291 C C . ILE A 1 409 ? -13.084 20.987 4.755 1.00 77.00 409 ILE A C 1
ATOM 3293 O O . ILE A 1 409 ? -13.429 20.543 3.664 1.00 77.00 409 ILE A O 1
ATOM 3297 N N . ALA A 1 410 ? -13.611 20.569 5.908 1.00 79.94 410 ALA A N 1
ATOM 3298 C CA . ALA A 1 410 ? -14.643 19.539 5.981 1.00 79.94 410 ALA A CA 1
ATOM 3299 C C . ALA A 1 410 ? -15.843 19.875 5.076 1.00 79.94 410 ALA A C 1
ATOM 3301 O O . ALA A 1 410 ? -16.327 19.009 4.352 1.00 79.94 410 ALA A O 1
ATOM 3302 N N . GLN A 1 411 ? -16.247 21.150 5.032 1.00 75.75 411 GLN A N 1
ATOM 3303 C CA . GLN A 1 411 ? -17.339 21.624 4.180 1.00 75.75 411 GLN A CA 1
ATOM 3304 C C . GLN A 1 411 ? -17.053 21.495 2.675 1.00 75.75 411 GLN A C 1
ATOM 3306 O O . GLN A 1 411 ? -17.973 21.312 1.879 1.00 75.75 411 GLN A O 1
ATOM 3311 N N . ALA A 1 412 ? -15.791 21.587 2.260 1.00 74.62 412 ALA A N 1
ATOM 3312 C CA . ALA A 1 412 ? -15.423 21.487 0.852 1.00 74.62 412 ALA A CA 1
ATOM 3313 C C . ALA A 1 412 ? -15.411 20.041 0.322 1.00 74.62 412 ALA A C 1
ATOM 3315 O O . ALA A 1 412 ? -15.485 19.831 -0.891 1.00 74.62 412 ALA A O 1
ATOM 3316 N N . LEU A 1 413 ? -15.357 19.044 1.211 1.00 79.00 413 LEU A N 1
ATOM 3317 C CA . LEU A 1 413 ? -15.144 17.624 0.902 1.00 79.00 413 LEU A CA 1
ATOM 3318 C C . LEU A 1 413 ? -16.447 16.843 0.648 1.00 79.00 413 LEU A C 1
ATOM 3320 O O . LEU A 1 413 ? -16.642 15.735 1.144 1.00 79.00 413 LEU A O 1
ATOM 3324 N N . HIS A 1 414 ? -17.349 17.402 -0.157 1.00 78.62 414 HIS A N 1
ATOM 3325 C CA . HIS A 1 414 ? -18.670 16.819 -0.434 1.00 78.62 414 HIS A CA 1
ATOM 3326 C C . HIS A 1 414 ? -18.639 15.498 -1.236 1.00 78.62 414 HIS A C 1
ATOM 3328 O O . HIS A 1 414 ? -19.590 14.713 -1.159 1.00 78.62 414 HIS A O 1
ATOM 3334 N N . GLN A 1 415 ? -17.561 15.225 -1.985 1.00 86.44 415 GLN A N 1
ATOM 3335 C CA . GLN A 1 415 ? -17.362 13.966 -2.727 1.00 86.44 415 GLN A CA 1
ATOM 3336 C C . GLN A 1 415 ? -16.556 12.910 -1.956 1.00 86.44 415 GLN A C 1
ATOM 3338 O O . GLN A 1 415 ? -16.296 11.838 -2.502 1.00 86.44 415 GLN A O 1
ATOM 3343 N N . LEU A 1 416 ? -16.161 13.177 -0.705 1.00 92.44 416 LEU A N 1
ATOM 3344 C CA . LEU A 1 416 ? -15.401 12.209 0.085 1.00 92.44 416 LEU A CA 1
ATOM 3345 C C . LEU A 1 416 ? -16.253 10.964 0.330 1.00 92.44 416 LEU A C 1
ATOM 3347 O O . LEU A 1 416 ? -17.348 11.075 0.867 1.00 92.44 416 LEU A O 1
ATOM 3351 N N . GLU A 1 417 ? -15.748 9.792 -0.055 1.00 96.06 417 GLU A N 1
ATOM 3352 C CA . GLU A 1 417 ? -16.438 8.501 0.062 1.00 96.06 417 GLU A CA 1
ATOM 3353 C C . GLU A 1 417 ? -15.881 7.648 1.205 1.00 96.06 417 GLU A C 1
ATOM 3355 O O . GLU A 1 417 ? -16.644 6.954 1.879 1.00 96.06 417 GLU A O 1
ATOM 3360 N N . TYR A 1 418 ? -14.571 7.727 1.452 1.00 97.31 418 TYR A N 1
ATOM 3361 C CA . TYR A 1 418 ? -13.868 6.913 2.442 1.00 97.31 418 TYR A CA 1
ATOM 3362 C C . TYR A 1 418 ? -12.975 7.781 3.325 1.00 97.31 418 TYR A C 1
ATOM 3364 O O . TYR A 1 418 ? -12.107 8.501 2.822 1.00 97.31 418 TYR A O 1
ATOM 3372 N N . LEU A 1 419 ? -13.156 7.665 4.640 1.00 97.62 419 LEU A N 1
ATOM 3373 C CA . LEU A 1 419 ? -12.335 8.332 5.645 1.00 97.62 419 LEU A CA 1
ATOM 3374 C C . LEU A 1 419 ? -11.821 7.328 6.674 1.00 97.62 419 LEU A C 1
ATOM 3376 O O . LEU A 1 419 ? -12.579 6.853 7.524 1.00 97.62 419 LEU A O 1
ATOM 3380 N N . TRP A 1 420 ? -10.530 7.016 6.615 1.00 97.56 420 TRP A N 1
ATOM 3381 C CA . TRP A 1 420 ? -9.884 6.086 7.541 1.00 97.56 420 TRP A CA 1
ATOM 3382 C C . TRP A 1 420 ? -8.839 6.812 8.381 1.00 97.56 420 TRP A C 1
ATOM 3384 O O . TRP A 1 420 ? -7.935 7.451 7.844 1.00 97.56 420 TRP A O 1
ATOM 3394 N N . VAL A 1 421 ? -8.966 6.705 9.701 1.00 97.50 421 VAL A N 1
ATOM 3395 C CA . VAL A 1 421 ? -8.038 7.286 10.672 1.00 97.50 421 VAL A CA 1
ATOM 3396 C C . VAL A 1 421 ? -7.675 6.215 11.692 1.00 97.50 421 VAL A C 1
ATOM 3398 O O . VAL A 1 421 ? -8.527 5.772 12.470 1.00 97.50 421 VAL A O 1
ATOM 3401 N N . THR A 1 422 ? -6.422 5.762 11.674 1.00 94.94 422 THR A N 1
ATOM 3402 C CA . THR A 1 422 ? -5.985 4.610 12.472 1.00 94.94 422 THR A CA 1
ATOM 3403 C C . THR A 1 422 ? -4.672 4.865 13.210 1.00 94.94 422 THR A C 1
ATOM 3405 O O . THR A 1 422 ? -3.748 5.444 12.654 1.00 94.94 422 THR A O 1
ATOM 3408 N N . ASP A 1 423 ? -4.548 4.416 14.460 1.00 93.00 423 ASP A N 1
ATOM 3409 C CA . ASP A 1 423 ? -3.296 4.496 15.245 1.00 93.00 423 ASP A CA 1
ATOM 3410 C C . ASP A 1 423 ? -2.704 5.911 15.425 1.00 93.00 423 ASP A C 1
ATOM 3412 O O . ASP A 1 423 ? -1.499 6.065 15.612 1.00 93.00 423 ASP A O 1
ATOM 3416 N N . CYS A 1 424 ? -3.518 6.968 15.379 1.00 93.25 424 CYS A N 1
ATOM 3417 C CA . CYS A 1 424 ? -3.071 8.332 15.679 1.00 93.25 424 CYS A CA 1
ATOM 3418 C C . CYS A 1 424 ? -3.287 8.637 17.171 1.00 93.25 424 CYS A C 1
ATOM 3420 O O . CYS A 1 424 ? -4.412 8.884 17.609 1.00 93.25 424 CYS A O 1
ATOM 3422 N N . GLU A 1 425 ? -2.214 8.589 17.965 1.00 90.94 425 GLU A N 1
ATOM 3423 C CA . GLU A 1 425 ? -2.291 8.635 19.432 1.00 90.94 425 GLU A CA 1
ATOM 3424 C C . GLU A 1 425 ? -2.757 9.984 19.999 1.00 90.94 425 GLU A C 1
ATOM 3426 O O . GLU A 1 425 ? -3.576 9.992 20.918 1.00 90.94 425 GLU A O 1
ATOM 3431 N N . GLU A 1 426 ? -2.279 11.116 19.467 1.00 94.38 426 GLU A N 1
ATOM 3432 C CA . GLU A 1 426 ? -2.672 12.468 19.911 1.00 94.38 426 GLU A CA 1
ATOM 3433 C C . GLU A 1 426 ? -3.928 13.009 19.211 1.00 94.38 426 GLU A C 1
ATOM 3435 O O . GLU A 1 426 ? -4.301 14.152 19.450 1.00 94.38 426 GLU A O 1
ATOM 3440 N N . MET A 1 427 ? -4.613 12.205 18.391 1.00 95.38 427 MET A N 1
ATOM 3441 C CA . MET A 1 427 ? -5.850 12.620 17.724 1.00 95.38 427 MET A CA 1
ATOM 3442 C C . MET A 1 427 ? -6.923 12.973 18.765 1.00 95.38 427 MET A C 1
ATOM 3444 O O . MET A 1 427 ? -7.379 12.098 19.501 1.00 95.38 427 MET A O 1
ATOM 3448 N N . GLU A 1 428 ? -7.325 14.243 18.821 1.00 93.50 428 GLU A N 1
ATOM 3449 C CA . GLU A 1 428 ? -8.319 14.791 19.751 1.00 93.50 428 GLU A CA 1
ATOM 3450 C C . GLU A 1 428 ? -9.713 14.838 19.098 1.00 93.50 428 GLU A C 1
ATOM 3452 O O . GLU A 1 428 ? -10.703 14.457 19.730 1.00 93.50 428 GLU A O 1
ATOM 3457 N N . GLU A 1 429 ? -9.798 15.239 17.826 1.00 92.94 429 GLU A N 1
ATOM 3458 C CA . GLU A 1 429 ? -11.038 15.349 17.039 1.00 92.94 429 GLU A CA 1
ATOM 3459 C C . GLU A 1 429 ? -10.783 15.022 15.563 1.00 92.94 429 GLU A C 1
ATOM 3461 O O . GLU A 1 429 ? -9.666 15.162 15.094 1.00 92.94 429 GLU A O 1
ATOM 3466 N N . ILE A 1 430 ? -11.789 14.624 14.781 1.00 93.69 430 ILE A N 1
ATOM 3467 C CA . ILE A 1 430 ? -11.600 14.457 13.323 1.00 93.69 430 ILE A CA 1
ATOM 3468 C C . ILE A 1 430 ? -11.703 15.807 12.609 1.00 93.69 430 ILE A C 1
ATOM 3470 O O . ILE A 1 430 ? -10.855 16.143 11.779 1.00 93.69 430 ILE A O 1
ATOM 3474 N N . VAL A 1 431 ? -12.716 16.591 12.969 1.00 89.44 431 VAL A N 1
ATOM 3475 C CA . VAL A 1 431 ? -12.905 17.985 12.572 1.00 89.44 431 VAL A CA 1
ATOM 3476 C C . VAL A 1 431 ? -12.726 18.847 13.817 1.00 89.44 431 VAL A C 1
ATOM 3478 O O . VAL A 1 431 ? -13.481 18.694 14.777 1.00 89.44 431 VAL A O 1
ATOM 3481 N N . ALA A 1 432 ? -11.743 19.744 13.794 1.00 86.69 432 ALA A N 1
ATOM 3482 C CA . ALA A 1 432 ? -11.463 20.658 14.894 1.00 86.69 432 ALA A CA 1
ATOM 3483 C C . ALA A 1 432 ? -12.675 21.548 15.199 1.00 86.69 432 ALA A C 1
ATOM 3485 O O . ALA A 1 432 ? -13.276 22.124 14.289 1.00 86.69 432 ALA A O 1
ATOM 3486 N N . ALA A 1 433 ? -13.001 21.706 16.478 1.00 73.62 433 ALA A N 1
ATOM 3487 C CA . ALA A 1 433 ? -13.908 22.750 16.940 1.00 73.62 433 ALA A CA 1
ATOM 3488 C C . ALA A 1 433 ? -13.359 24.153 16.605 1.00 73.62 433 ALA A C 1
ATOM 3490 O O . ALA A 1 433 ? -12.148 24.377 16.668 1.00 73.62 433 ALA A O 1
ATOM 3491 N N . LYS A 1 434 ? -14.230 25.130 16.297 1.00 63.94 434 LYS A N 1
ATOM 3492 C CA . LYS A 1 434 ? -13.812 26.541 16.166 1.00 63.94 434 LYS A CA 1
ATOM 3493 C C . LYS A 1 434 ? -13.129 26.992 17.465 1.00 63.94 434 LYS A C 1
ATOM 3495 O O . LYS A 1 434 ? -13.786 27.119 18.498 1.00 63.94 434 LYS A O 1
ATOM 3500 N N . GLN A 1 435 ? -11.824 27.247 17.430 1.00 51.66 435 GLN A N 1
ATOM 3501 C CA . GLN A 1 435 ? -11.116 27.848 18.559 1.00 51.66 435 GLN A CA 1
ATOM 3502 C C . GLN A 1 435 ? -11.350 29.362 18.545 1.00 51.66 435 GLN A C 1
ATOM 3504 O O . GLN A 1 435 ? -10.595 30.113 17.939 1.00 51.66 435 GLN A O 1
ATOM 3509 N N . ASN A 1 436 ? -12.400 29.823 19.227 1.00 43.12 436 ASN A N 1
ATOM 3510 C CA . ASN A 1 436 ? -12.561 31.244 19.538 1.00 43.12 436 ASN A CA 1
ATOM 3511 C C . ASN A 1 436 ? -11.628 31.630 20.697 1.00 43.12 436 ASN A C 1
ATOM 3513 O O . ASN A 1 436 ? -12.070 31.792 21.835 1.00 43.12 436 ASN A O 1
ATOM 3517 N N . GLU A 1 437 ? -10.336 31.814 20.425 1.00 38.84 437 GLU A N 1
ATOM 3518 C CA . GLU A 1 437 ? -9.475 32.575 21.333 1.00 38.84 437 GLU A CA 1
ATOM 3519 C C . GLU A 1 437 ? -9.632 34.081 21.053 1.00 38.84 437 GLU A C 1
ATOM 3521 O O . GLU A 1 437 ? -8.928 34.687 20.251 1.00 38.84 437 GLU A O 1
ATOM 3526 N N . GLY A 1 438 ? -10.580 34.710 21.755 1.00 37.47 438 GLY A N 1
ATOM 3527 C CA . GLY A 1 438 ? -10.402 36.092 22.215 1.00 37.47 438 GLY A CA 1
ATOM 3528 C C . GLY A 1 438 ? -10.908 37.260 21.360 1.00 37.47 438 GLY A C 1
ATOM 3529 O O . GLY A 1 438 ? -10.647 38.396 21.750 1.00 37.47 438 GLY A O 1
ATOM 3530 N N . GLN A 1 439 ? -11.657 37.067 20.270 1.00 36.44 439 GLN A N 1
ATOM 3531 C CA . GLN A 1 439 ? -12.298 38.195 19.572 1.00 36.44 439 GLN A CA 1
ATOM 3532 C C . GLN A 1 439 ? -13.819 38.050 19.539 1.00 36.44 439 GLN A C 1
ATOM 3534 O O . GLN A 1 439 ? -14.391 37.314 18.745 1.00 36.44 439 GLN A O 1
ATOM 3539 N N . GLN A 1 440 ? -14.473 38.797 20.432 1.00 36.16 440 GLN A N 1
ATOM 3540 C CA . GLN A 1 440 ? -15.886 39.143 20.326 1.00 36.16 440 GLN A CA 1
ATOM 3541 C C . GLN A 1 440 ? -16.071 40.023 19.083 1.00 36.16 440 GLN A C 1
ATOM 3543 O O . GLN A 1 440 ? -15.956 41.245 19.153 1.00 36.16 440 GLN A O 1
ATOM 3548 N N . GLN A 1 441 ? -16.332 39.410 17.936 1.00 37.41 441 GLN A N 1
ATOM 3549 C CA . GLN A 1 441 ? -17.070 40.070 16.869 1.00 37.41 441 GLN A CA 1
ATOM 3550 C C . GLN A 1 441 ? -18.337 39.257 16.636 1.00 37.41 441 GLN A C 1
ATOM 3552 O O . GLN A 1 441 ? -18.283 38.048 16.431 1.00 37.41 441 GLN A O 1
ATOM 3557 N N . GLU A 1 442 ? -19.479 39.932 16.766 1.00 39.22 442 GLU A N 1
ATOM 3558 C CA . GLU A 1 442 ? -20.796 39.431 16.385 1.00 39.22 442 GLU A CA 1
ATOM 3559 C C . GLU A 1 442 ? -20.798 39.176 14.869 1.00 39.22 442 GLU A C 1
ATOM 3561 O O . GLU A 1 442 ? -21.242 40.010 14.084 1.00 39.22 442 GLU A O 1
ATOM 3566 N N . GLU A 1 443 ? -20.242 38.048 14.429 1.00 40.97 443 GLU A N 1
ATOM 3567 C CA . GLU A 1 443 ? -20.498 37.545 13.083 1.00 40.97 443 GLU A CA 1
ATOM 3568 C C . GLU A 1 443 ? -21.945 37.042 13.030 1.00 40.97 443 GLU A C 1
ATOM 3570 O O . GLU A 1 443 ? -22.407 36.336 13.932 1.00 40.97 443 GLU A O 1
ATOM 3575 N N . GLU A 1 444 ? -22.680 37.441 11.987 1.00 37.59 444 GLU A N 1
ATOM 3576 C CA . GLU A 1 444 ? -24.034 36.962 11.710 1.00 37.59 444 GLU A CA 1
ATOM 3577 C C . GLU A 1 444 ? -24.094 35.440 11.897 1.00 37.59 444 GLU A C 1
ATOM 3579 O O . GLU A 1 444 ? -23.320 34.702 11.284 1.00 37.59 444 GLU A O 1
ATOM 3584 N N . ARG A 1 445 ? -25.031 34.967 12.733 1.00 40.31 445 ARG A N 1
ATOM 3585 C CA . ARG A 1 445 ? -25.412 33.551 12.821 1.00 40.31 445 ARG A CA 1
ATOM 3586 C C . ARG A 1 445 ? -25.884 33.094 11.447 1.00 40.31 445 ARG A C 1
ATOM 3588 O O . ARG A 1 445 ? -27.070 33.153 11.130 1.00 40.31 445 ARG A O 1
ATOM 3595 N N . VAL A 1 446 ? -24.960 32.657 10.611 1.00 45.00 446 VAL A N 1
ATOM 3596 C CA . VAL A 1 446 ? -25.315 31.929 9.411 1.00 45.00 446 VAL A CA 1
ATOM 3597 C C . VAL A 1 446 ? -25.506 30.484 9.848 1.00 45.00 446 VAL A C 1
ATOM 3599 O O . VAL A 1 446 ? -24.574 29.838 10.320 1.00 45.00 446 VAL A O 1
ATOM 3602 N N . ASP A 1 447 ? -26.748 30.028 9.733 1.00 48.66 447 ASP A N 1
ATOM 3603 C CA . ASP A 1 447 ? -27.207 28.662 9.976 1.00 48.66 447 ASP A CA 1
ATOM 3604 C C . ASP A 1 447 ? -26.515 27.726 8.967 1.00 48.66 447 ASP A C 1
ATOM 3606 O O . ASP A 1 447 ? -26.996 27.478 7.857 1.00 48.66 447 ASP A O 1
ATOM 3610 N N . TYR A 1 448 ? -25.277 27.338 9.272 1.00 63.06 448 TYR A N 1
ATOM 3611 C CA . TYR A 1 448 ? -24.495 26.437 8.437 1.00 63.06 448 TYR A CA 1
ATOM 3612 C C . TYR A 1 448 ? -24.816 25.000 8.838 1.00 63.06 448 TYR A C 1
ATOM 3614 O O . TYR A 1 448 ? -25.002 24.684 10.002 1.00 63.06 448 TYR A O 1
ATOM 3622 N N . LYS A 1 449 ? -24.879 24.105 7.858 1.00 73.62 449 LYS A N 1
ATOM 3623 C CA . LYS A 1 449 ? -25.133 22.678 8.051 1.00 73.62 449 LYS A CA 1
ATOM 3624 C C . LYS A 1 449 ? -24.013 21.902 7.377 1.00 73.62 449 LYS A C 1
ATOM 3626 O O . LYS A 1 449 ? -23.682 22.200 6.228 1.00 73.62 449 LYS A O 1
ATOM 3631 N N . MET A 1 450 ? -23.428 20.934 8.077 1.00 80.44 450 MET A N 1
ATOM 3632 C CA . MET A 1 450 ? -22.313 20.135 7.568 1.00 80.44 450 MET A CA 1
ATOM 3633 C C . MET A 1 450 ? -22.837 18.820 6.988 1.00 80.44 450 MET A C 1
ATOM 3635 O O . MET A 1 450 ? -23.233 17.922 7.727 1.00 80.44 450 MET A O 1
ATOM 3639 N N . VAL A 1 451 ? -22.854 18.697 5.660 1.00 84.31 451 VAL A N 1
ATOM 3640 C CA . VAL A 1 451 ? -23.407 17.520 4.972 1.00 84.31 451 VAL A CA 1
ATOM 3641 C C . VAL A 1 451 ? -22.295 16.758 4.258 1.00 84.31 451 VAL A C 1
ATOM 3643 O O . VAL A 1 451 ? -21.721 17.252 3.289 1.00 84.31 451 VAL A O 1
ATOM 3646 N N . PHE A 1 452 ? -22.023 15.531 4.703 1.00 87.50 452 PHE A N 1
ATOM 3647 C CA . PHE A 1 452 ? -21.118 14.606 4.017 1.00 87.50 452 PHE A CA 1
ATOM 3648 C C . PHE A 1 452 ? -21.913 13.738 3.034 1.00 87.50 452 PHE A C 1
ATOM 3650 O O . PHE A 1 452 ? -22.261 12.592 3.322 1.00 87.50 452 PHE A O 1
ATOM 3657 N N . GLU A 1 453 ? -22.247 14.307 1.874 1.00 87.44 453 GLU A N 1
ATOM 3658 C CA . GLU A 1 453 ? -23.232 13.721 0.957 1.00 87.44 453 GLU A CA 1
ATOM 3659 C C . GLU A 1 453 ? -22.804 12.375 0.353 1.00 87.44 453 GLU A C 1
ATOM 3661 O O . GLU A 1 453 ? -23.631 11.470 0.207 1.00 87.44 453 GLU A O 1
ATOM 3666 N N . SER A 1 454 ? -21.511 12.213 0.065 1.00 92.00 454 SER A N 1
ATOM 3667 C CA . SER A 1 454 ? -20.967 11.021 -0.603 1.00 92.00 454 SER A CA 1
ATOM 3668 C C . SER A 1 454 ? -20.275 10.032 0.338 1.00 92.00 454 SER A C 1
ATOM 3670 O O . SER A 1 454 ? -19.854 8.971 -0.119 1.00 92.00 454 SER A O 1
ATOM 3672 N N . LEU A 1 455 ? -20.162 10.342 1.635 1.00 94.56 455 LEU A N 1
ATOM 3673 C CA . LEU A 1 455 ? -19.348 9.566 2.574 1.00 94.56 455 LEU A CA 1
ATOM 3674 C C . LEU A 1 455 ? -20.014 8.229 2.887 1.00 94.56 455 LEU A C 1
ATOM 3676 O O . LEU A 1 455 ? -21.055 8.191 3.537 1.00 94.56 455 LEU A O 1
ATOM 3680 N N . LYS A 1 456 ? -19.407 7.140 2.408 1.00 95.44 456 LYS A N 1
ATOM 3681 C CA . LYS A 1 456 ? -19.896 5.760 2.536 1.00 95.44 456 LYS A CA 1
ATOM 3682 C C . LYS A 1 456 ? -19.318 5.063 3.752 1.00 95.44 456 LYS A C 1
ATOM 3684 O O . LYS A 1 456 ? -20.001 4.249 4.371 1.00 95.44 456 LYS A O 1
ATOM 3689 N N . GLU A 1 457 ? -18.070 5.368 4.093 1.00 95.12 457 GLU A N 1
ATOM 3690 C CA . GLU A 1 457 ? -17.346 4.617 5.108 1.00 95.12 457 GLU A CA 1
ATOM 3691 C C . GLU A 1 457 ? -16.443 5.492 5.974 1.00 95.12 457 GLU A C 1
ATOM 3693 O O . GLU A 1 457 ? -15.590 6.232 5.477 1.00 95.12 457 GLU A O 1
ATOM 3698 N N . ILE A 1 458 ? -16.600 5.335 7.288 1.00 95.94 458 ILE A N 1
ATOM 3699 C CA . ILE A 1 458 ? -15.744 5.944 8.305 1.00 95.94 458 ILE A CA 1
ATOM 3700 C C . ILE A 1 458 ? -15.124 4.827 9.147 1.00 95.94 458 ILE A C 1
ATOM 3702 O O . ILE A 1 458 ? -15.844 4.018 9.733 1.00 95.94 458 ILE A O 1
ATOM 3706 N N . ARG A 1 459 ? -13.791 4.806 9.253 1.00 94.94 459 ARG A N 1
ATOM 3707 C CA . ARG A 1 459 ? -13.061 3.914 10.169 1.00 94.94 459 ARG A CA 1
ATOM 3708 C C . ARG A 1 459 ? -12.211 4.722 11.132 1.00 94.94 459 ARG A C 1
ATOM 3710 O O . ARG A 1 459 ? -11.251 5.357 10.705 1.00 94.94 459 ARG A O 1
ATOM 3717 N N . LEU A 1 460 ? -12.540 4.659 12.418 1.00 95.44 460 LEU A N 1
ATOM 3718 C CA . LEU A 1 460 ? -11.799 5.286 13.509 1.00 95.44 460 LEU A CA 1
ATOM 3719 C C . LEU A 1 460 ? -11.287 4.182 14.438 1.00 95.44 460 LEU A C 1
ATOM 3721 O O . LEU A 1 460 ? -12.054 3.567 15.179 1.00 95.44 460 LEU A O 1
ATOM 3725 N N . ILE A 1 461 ? -9.993 3.874 14.357 1.00 90.06 461 ILE A N 1
ATOM 3726 C CA . ILE A 1 461 ? -9.425 2.660 14.964 1.00 90.06 461 ILE A CA 1
ATOM 3727 C C . ILE A 1 461 ? -8.178 3.014 15.776 1.00 90.06 461 ILE A C 1
ATOM 3729 O O . ILE A 1 461 ? -7.247 3.621 15.266 1.00 90.06 461 ILE A O 1
ATOM 3733 N N . ARG A 1 462 ? -8.115 2.575 17.037 1.00 87.94 462 ARG A N 1
ATOM 3734 C CA . ARG A 1 462 ? -6.976 2.790 17.950 1.00 87.94 462 ARG A CA 1
ATOM 3735 C C . ARG A 1 462 ? -6.619 4.276 18.104 1.00 87.94 462 ARG A C 1
ATOM 3737 O O . ARG A 1 462 ? -5.462 4.655 17.987 1.00 87.94 462 ARG A O 1
ATOM 3744 N N . LEU A 1 463 ? -7.624 5.101 18.408 1.00 93.00 463 LEU A N 1
ATOM 3745 C CA . LEU A 1 463 ? -7.473 6.541 18.662 1.00 93.00 463 LEU A CA 1
ATOM 3746 C C . LEU A 1 463 ? -7.744 6.843 20.150 1.00 93.00 463 LEU A C 1
ATOM 3748 O O . LEU A 1 463 ? -8.864 7.209 20.516 1.00 93.00 463 LEU A O 1
ATOM 3752 N N . PRO A 1 464 ? -6.766 6.634 21.053 1.00 86.62 464 PRO A N 1
ATOM 3753 C CA . PRO A 1 464 ? -6.998 6.644 22.498 1.00 86.62 464 PRO A CA 1
ATOM 3754 C C . PRO A 1 464 ? -7.417 8.012 23.055 1.00 86.62 464 PRO A C 1
ATOM 3756 O O . PRO A 1 464 ? -8.087 8.043 24.089 1.00 86.62 464 PRO A O 1
ATOM 3759 N N . ASN A 1 465 ? -7.046 9.115 22.393 1.00 91.88 465 ASN A N 1
ATOM 3760 C CA . ASN A 1 465 ? -7.377 10.477 22.818 1.00 91.88 465 ASN A CA 1
ATOM 3761 C C . ASN A 1 465 ? -8.585 11.099 22.106 1.00 91.88 465 ASN A C 1
ATOM 3763 O O . ASN A 1 465 ? -9.010 12.182 22.510 1.00 91.88 465 ASN A O 1
ATOM 3767 N N . LEU A 1 466 ? -9.175 10.401 21.130 1.00 93.75 466 LEU A N 1
ATOM 3768 C CA . LEU A 1 466 ? -10.270 10.943 20.335 1.00 93.75 466 LEU A CA 1
ATOM 3769 C C . LEU A 1 466 ? -11.482 11.210 21.225 1.00 93.75 466 LEU A C 1
ATOM 3771 O O . LEU A 1 466 ? -12.009 10.290 21.848 1.00 93.75 466 LEU A O 1
ATOM 3775 N N . SER A 1 467 ? -11.928 12.460 21.256 1.00 91.00 467 SER A N 1
ATOM 3776 C CA . SER A 1 467 ? -13.078 12.929 22.029 1.00 91.00 467 SER A CA 1
ATOM 3777 C C . SER A 1 467 ? -14.391 12.888 21.238 1.00 91.00 467 SER A C 1
ATOM 3779 O O . SER A 1 467 ? -15.459 12.730 21.827 1.00 91.00 467 SER A O 1
ATOM 3781 N N . GLY A 1 468 ? -14.321 12.949 19.911 1.00 90.94 468 GLY A N 1
ATOM 3782 C CA . GLY A 1 468 ? -15.457 12.836 19.001 1.00 90.94 468 GLY A CA 1
ATOM 3783 C C . GLY A 1 468 ? -15.033 13.081 17.556 1.00 90.94 468 GLY A C 1
ATOM 3784 O O . GLY A 1 468 ? -13.892 13.452 17.289 1.00 90.94 468 GLY A O 1
ATOM 3785 N N . PHE A 1 469 ? -15.950 12.892 16.610 1.00 90.81 469 PHE A N 1
ATOM 3786 C CA . PHE A 1 469 ? -15.765 13.355 15.234 1.00 90.81 469 PHE A CA 1
ATOM 3787 C C . PHE A 1 469 ? -15.631 14.884 15.198 1.00 90.81 469 PHE A C 1
ATOM 3789 O O . PHE A 1 469 ? -14.740 15.396 14.531 1.00 90.81 469 PHE A O 1
ATOM 3796 N N . CYS A 1 470 ? -16.471 15.597 15.952 1.00 87.81 470 CYS A N 1
ATOM 3797 C CA . CYS A 1 470 ? -16.375 17.038 16.204 1.00 87.81 470 CYS A CA 1
ATOM 3798 C C . CYS A 1 470 ? -17.147 17.371 17.490 1.00 87.81 470 CYS A C 1
ATOM 3800 O O . CYS A 1 470 ? -18.324 17.033 17.587 1.00 87.81 470 CYS A O 1
ATOM 3802 N N . THR A 1 471 ? -16.521 17.988 18.488 1.00 79.94 471 THR A N 1
ATOM 3803 C CA . THR A 1 471 ? -17.107 18.226 19.821 1.00 79.94 471 THR A CA 1
ATOM 3804 C C . THR A 1 471 ? -17.501 19.676 20.084 1.00 79.94 471 THR A C 1
ATOM 3806 O O . THR A 1 471 ? -18.348 19.905 20.943 1.00 79.94 471 THR A O 1
ATOM 3809 N N . GLY A 1 472 ? -16.966 20.642 19.330 1.00 70.06 472 GLY A N 1
ATOM 3810 C CA . GLY A 1 472 ? -17.420 22.036 19.342 1.00 70.06 472 GLY A CA 1
ATOM 3811 C C . GLY A 1 472 ? -18.102 22.407 18.027 1.00 70.06 472 GLY A C 1
ATOM 3812 O O . GLY A 1 472 ? -17.467 22.429 16.976 1.00 70.06 472 GLY A O 1
ATOM 3813 N N . GLY A 1 473 ? -19.407 22.672 18.086 1.00 59.34 473 GLY A N 1
ATOM 3814 C CA . GLY A 1 473 ? -20.236 22.892 16.898 1.00 59.34 473 GLY A CA 1
ATOM 3815 C C . GLY A 1 473 ? -21.724 23.039 17.209 1.00 59.34 473 GLY A C 1
ATOM 3816 O O . GLY A 1 473 ? -22.557 22.625 16.409 1.00 59.34 473 GLY A O 1
ATOM 3817 N N . ASP A 1 474 ? -22.079 23.605 18.366 1.00 58.03 474 ASP A N 1
ATOM 3818 C CA . ASP A 1 474 ? -23.487 23.851 18.727 1.00 58.03 474 ASP A CA 1
ATOM 3819 C C . ASP A 1 474 ? -24.203 24.761 17.705 1.00 58.03 474 ASP A C 1
ATOM 3821 O O . ASP A 1 474 ? -25.431 24.779 17.638 1.00 58.03 474 ASP A O 1
ATOM 3825 N N . ASP A 1 475 ? -23.431 25.470 16.875 1.00 57.66 475 ASP A N 1
ATOM 3826 C CA . ASP A 1 475 ? -23.903 26.365 15.821 1.00 57.66 475 ASP A CA 1
ATOM 3827 C C . ASP A 1 475 ? -24.212 25.672 14.473 1.00 57.66 475 ASP A C 1
ATOM 3829 O O . ASP A 1 475 ? -24.754 26.334 13.590 1.00 57.66 475 ASP A O 1
ATOM 3833 N N . PHE A 1 476 ? -23.867 24.387 14.260 1.00 69.00 476 PHE A N 1
ATOM 3834 C CA . PHE A 1 476 ? -24.124 23.691 12.983 1.00 69.00 476 PHE A CA 1
ATOM 3835 C C . PHE A 1 476 ? -24.258 22.156 13.101 1.00 69.00 476 PHE A C 1
ATOM 3837 O O . PHE A 1 476 ? -23.341 21.493 13.589 1.00 69.00 476 PHE A O 1
ATOM 3844 N N . PRO A 1 477 ? -25.336 21.539 12.576 1.00 77.44 477 PRO A N 1
ATOM 3845 C CA . PRO A 1 477 ? -25.513 20.093 12.649 1.00 77.44 477 PRO A CA 1
ATOM 3846 C C . PRO A 1 477 ? -24.832 19.316 11.518 1.00 77.44 477 PRO A C 1
ATOM 3848 O O . PRO A 1 477 ? -24.728 19.788 10.382 1.00 77.44 477 PRO A O 1
ATOM 3851 N N . PHE A 1 478 ? -24.443 18.075 11.825 1.00 85.00 478 PHE A N 1
ATOM 3852 C CA . PHE A 1 478 ? -23.885 17.116 10.866 1.00 85.00 478 PHE A CA 1
ATOM 3853 C C . PHE A 1 478 ? -24.949 16.175 10.273 1.00 85.00 478 PHE A C 1
ATOM 3855 O O . PHE A 1 478 ? -25.852 15.721 10.987 1.00 85.00 478 PHE A O 1
ATOM 3862 N N . GLU A 1 479 ? -24.795 15.831 8.990 1.00 86.44 479 GLU A N 1
ATOM 3863 C CA . GLU A 1 479 ? -25.585 14.816 8.276 1.00 86.44 479 GLU A CA 1
ATOM 3864 C C . GLU A 1 479 ? -24.741 13.838 7.452 1.00 86.44 479 GLU A C 1
ATOM 3866 O O . GLU A 1 479 ? -23.739 14.209 6.837 1.00 86.44 479 GLU A O 1
ATOM 3871 N N . TRP A 1 480 ? -25.223 12.590 7.392 1.00 89.69 480 TRP A N 1
ATOM 3872 C CA . TRP A 1 480 ? -24.527 11.443 6.793 1.00 89.69 480 TRP A CA 1
ATOM 3873 C C . TRP A 1 480 ? -25.464 10.622 5.878 1.00 89.69 480 TRP A C 1
ATOM 3875 O O . TRP A 1 480 ? -25.743 9.451 6.154 1.00 89.69 480 TRP A O 1
ATOM 3885 N N . PRO A 1 481 ? -26.014 11.209 4.800 1.00 90.00 481 PRO A N 1
ATOM 3886 C CA . PRO A 1 481 ? -27.054 10.569 3.986 1.00 90.00 481 PRO A CA 1
ATOM 3887 C C . PRO A 1 481 ? -26.591 9.285 3.276 1.00 90.00 481 PRO A C 1
ATOM 3889 O O . PRO A 1 481 ? -27.411 8.407 2.995 1.00 90.00 481 PRO A O 1
ATOM 3892 N N . SER A 1 482 ? -25.289 9.152 3.001 1.00 94.00 482 SER A N 1
ATOM 3893 C CA . SER A 1 482 ? -24.720 8.007 2.278 1.00 94.00 482 SER A CA 1
ATOM 3894 C C . SER A 1 482 ? -23.919 7.031 3.138 1.00 94.00 482 SER A C 1
ATOM 3896 O O . SER A 1 482 ? -23.389 6.074 2.582 1.00 94.00 482 SER A O 1
ATOM 3898 N N . LEU A 1 483 ? -23.851 7.227 4.459 1.00 94.38 483 LEU A N 1
ATOM 3899 C CA . LEU A 1 483 ? -22.998 6.414 5.326 1.00 94.38 483 LEU A CA 1
ATOM 3900 C C . LEU A 1 483 ? -23.531 4.982 5.429 1.00 94.38 483 LEU A C 1
ATOM 3902 O O . LEU A 1 483 ? -24.626 4.756 5.936 1.00 94.38 483 LEU A O 1
ATOM 3906 N N . GLU A 1 484 ? -22.747 4.021 4.949 1.00 93.06 484 GLU A N 1
ATOM 3907 C CA . GLU A 1 484 ? -23.077 2.593 4.893 1.00 93.06 484 GLU A CA 1
ATOM 3908 C C . GLU A 1 484 ? -22.329 1.793 5.963 1.00 93.06 484 GLU A C 1
ATOM 3910 O O . GLU A 1 484 ? -22.863 0.814 6.485 1.00 93.06 484 GLU A O 1
ATOM 3915 N N . ARG A 1 485 ? -21.106 2.216 6.311 1.00 91.50 485 ARG A N 1
ATOM 3916 C CA . ARG A 1 485 ? -20.257 1.540 7.294 1.00 91.50 485 ARG A CA 1
ATOM 3917 C C . ARG A 1 485 ? -19.588 2.532 8.240 1.00 91.50 485 ARG A C 1
ATOM 3919 O O . ARG A 1 485 ? -18.931 3.478 7.809 1.00 91.50 485 ARG A O 1
ATOM 3926 N N . LEU A 1 486 ? -19.704 2.262 9.536 1.00 93.19 486 LEU A N 1
ATOM 3927 C CA . LEU A 1 486 ? -18.991 2.973 10.591 1.00 93.19 486 LEU A CA 1
ATOM 3928 C C . LEU A 1 486 ? -18.264 1.958 11.476 1.00 93.19 486 LEU A C 1
ATOM 3930 O O . LEU A 1 486 ? -18.900 1.076 12.047 1.00 93.19 486 LEU A O 1
ATOM 3934 N N . GLU A 1 487 ? -16.947 2.093 11.604 1.00 89.69 487 GLU A N 1
ATOM 3935 C CA . GLU A 1 487 ? -16.129 1.296 12.523 1.00 89.69 487 GLU A CA 1
ATOM 3936 C C . GLU A 1 487 ? -15.514 2.207 13.591 1.00 89.69 487 GLU A C 1
ATOM 3938 O O . GLU A 1 487 ? -14.798 3.156 13.266 1.00 89.69 487 GLU A O 1
ATOM 3943 N N . LEU A 1 488 ? -15.788 1.912 14.864 1.00 89.62 488 LEU A N 1
ATOM 3944 C CA . LEU A 1 488 ? -15.257 2.614 16.033 1.00 89.62 488 LEU A CA 1
ATOM 3945 C C . LEU A 1 488 ? -14.553 1.603 16.939 1.00 89.62 488 LEU A C 1
ATOM 3947 O O . LEU A 1 488 ? -15.193 0.869 17.685 1.00 89.62 488 LEU A O 1
ATOM 3951 N N . PHE A 1 489 ? -13.224 1.553 16.914 1.00 85.25 489 PHE A N 1
ATOM 3952 C CA . PHE A 1 489 ? -12.474 0.575 17.702 1.00 85.25 489 PHE A CA 1
ATOM 3953 C C . PHE A 1 489 ? -11.413 1.235 18.574 1.00 85.25 489 PHE A C 1
ATOM 3955 O O . PHE A 1 489 ? -10.569 1.972 18.081 1.00 85.25 489 PHE A O 1
ATOM 3962 N N . LYS A 1 490 ? -11.384 0.917 19.875 1.00 82.25 490 LYS A N 1
ATOM 3963 C CA . LYS A 1 490 ? -10.389 1.446 20.836 1.00 82.25 490 LYS A CA 1
ATOM 3964 C C . LYS A 1 490 ? -10.304 2.996 20.876 1.00 82.25 490 LYS A C 1
ATOM 3966 O O . LYS A 1 490 ? -9.220 3.540 21.076 1.00 82.25 490 LYS A O 1
ATOM 3971 N N . CYS A 1 491 ? -11.438 3.698 20.776 1.00 85.06 491 CYS A N 1
ATOM 3972 C CA . CYS A 1 491 ? -11.562 5.163 20.916 1.00 85.06 491 CYS A CA 1
ATOM 3973 C C . CYS A 1 491 ? -12.015 5.572 22.335 1.00 85.06 491 CYS A C 1
ATOM 3975 O O . CYS A 1 491 ? -13.139 6.013 22.548 1.00 85.06 491 CYS A O 1
ATOM 3977 N N . ARG A 1 492 ? -11.163 5.353 23.344 1.00 79.31 492 ARG A N 1
ATOM 3978 C CA . ARG A 1 492 ? -11.579 5.302 24.766 1.00 79.31 492 ARG A CA 1
ATOM 3979 C C . ARG A 1 492 ? -12.029 6.629 25.389 1.00 79.31 492 ARG A C 1
ATOM 3981 O O . ARG A 1 492 ? -12.726 6.598 26.396 1.00 79.31 492 ARG A O 1
ATOM 3988 N N . LYS A 1 493 ? -11.592 7.774 24.858 1.00 86.81 493 LYS A N 1
ATOM 3989 C CA . LYS A 1 493 ? -11.953 9.105 25.380 1.00 86.81 493 LYS A CA 1
ATOM 3990 C C . LYS A 1 493 ? -13.141 9.743 24.661 1.00 86.81 493 LYS A C 1
ATOM 3992 O O . LYS A 1 493 ? -13.472 10.889 24.968 1.00 86.81 493 LYS A O 1
ATOM 3997 N N . MET A 1 494 ? -13.774 9.020 23.740 1.00 88.50 494 MET A N 1
ATOM 3998 C CA . MET A 1 494 ? -14.872 9.547 22.942 1.00 88.50 494 MET A CA 1
ATOM 3999 C C . MET A 1 494 ? -16.040 9.892 23.865 1.00 88.50 494 MET A C 1
ATOM 4001 O O . MET A 1 494 ? -16.406 9.078 24.699 1.00 88.50 494 MET A O 1
ATOM 4005 N N . LYS A 1 495 ? -16.583 11.107 23.759 1.00 86.62 495 LYS A N 1
ATOM 4006 C CA . LYS A 1 495 ? -17.679 11.651 24.585 1.00 86.62 495 LYS A CA 1
ATOM 4007 C C . LYS A 1 495 ? -18.963 11.873 23.796 1.00 86.62 495 LYS A C 1
ATOM 4009 O O . LYS A 1 495 ? -20.032 11.995 24.381 1.00 86.62 495 LYS A O 1
ATOM 4014 N N . THR A 1 496 ? -18.859 11.950 22.480 1.00 86.75 496 THR A N 1
ATOM 4015 C CA . THR A 1 496 ? -19.977 12.056 21.546 1.00 86.75 496 THR A CA 1
ATOM 4016 C C . THR A 1 496 ? -19.489 11.618 20.168 1.00 86.75 496 THR A C 1
ATOM 4018 O O . THR A 1 496 ? -18.277 11.526 19.953 1.00 86.75 496 THR A O 1
ATOM 4021 N N . PHE A 1 497 ? -20.398 11.349 19.229 1.00 89.44 497 PHE A N 1
ATOM 4022 C CA . PHE A 1 497 ? -19.998 11.253 17.830 1.00 89.44 497 PHE A CA 1
ATOM 4023 C C . PHE A 1 497 ? -19.772 12.652 17.258 1.00 89.44 497 PHE A C 1
ATOM 4025 O O . PHE A 1 497 ? -18.648 12.966 16.894 1.00 89.44 497 PHE A O 1
ATOM 4032 N N . ALA A 1 498 ? -20.778 13.526 17.270 1.00 86.50 498 ALA A N 1
ATOM 4033 C CA . ALA A 1 498 ? -20.644 14.937 16.895 1.00 86.50 498 ALA A CA 1
ATOM 4034 C C . ALA A 1 498 ? -21.436 15.856 17.850 1.00 86.50 498 ALA A C 1
ATOM 4036 O O . ALA A 1 498 ? -22.355 15.384 18.519 1.00 86.50 498 ALA A O 1
ATOM 4037 N N . ALA A 1 499 ? -21.098 17.149 17.933 1.00 76.44 499 ALA A N 1
ATOM 4038 C CA . ALA A 1 499 ? -21.740 18.122 18.831 1.00 76.44 499 ALA A CA 1
ATOM 4039 C C . ALA A 1 499 ? -23.264 18.180 18.634 1.00 76.44 499 ALA A C 1
ATOM 4041 O O . ALA A 1 499 ? -24.030 17.951 19.569 1.00 76.44 499 ALA A O 1
ATOM 4042 N N . THR A 1 500 ? -23.706 18.360 17.388 1.00 71.06 500 THR A N 1
ATOM 4043 C CA . THR A 1 500 ? -25.113 18.260 16.994 1.00 71.06 500 THR A CA 1
ATOM 4044 C C . THR A 1 500 ? -25.248 17.354 15.765 1.00 71.06 500 THR A C 1
ATOM 4046 O O . THR A 1 500 ? -24.522 17.474 14.777 1.00 71.06 500 THR A O 1
ATOM 4049 N N . THR A 1 501 ? -26.172 16.394 15.823 1.00 67.12 501 THR A N 1
ATOM 4050 C CA . THR A 1 501 ? -26.540 15.538 14.683 1.00 67.12 501 THR A CA 1
ATOM 4051 C C . THR A 1 501 ? -28.014 15.791 14.372 1.00 67.12 501 THR A C 1
ATOM 4053 O O . THR A 1 501 ? -28.834 15.812 15.286 1.00 67.12 501 THR A O 1
ATOM 4056 N N . SER A 1 502 ? -28.355 16.085 13.109 1.00 56.72 502 SER A N 1
ATOM 4057 C CA . SER A 1 502 ? -29.709 16.570 12.744 1.00 56.72 502 SER A CA 1
ATOM 4058 C C . SER A 1 502 ? -30.662 15.508 12.191 1.00 56.72 502 SER A C 1
ATOM 4060 O O . SER A 1 502 ? -31.814 15.825 11.900 1.00 56.72 502 SER A O 1
ATOM 4062 N N . GLY A 1 503 ? -30.248 14.245 12.071 1.00 60.75 503 GLY A N 1
ATOM 4063 C CA . GLY A 1 503 ? -31.131 13.224 11.512 1.00 60.75 503 GLY A CA 1
ATOM 4064 C C . GLY A 1 503 ? -30.523 11.836 11.366 1.00 60.75 503 GLY A C 1
ATOM 4065 O O . GLY A 1 503 ? -29.341 11.614 11.629 1.00 60.75 503 GLY A O 1
ATOM 4066 N N . SER A 1 504 ? -31.383 10.899 10.947 1.00 65.94 504 SER A N 1
ATOM 4067 C CA . SER A 1 504 ? -31.067 9.484 10.730 1.00 65.94 504 SER A CA 1
ATOM 4068 C C . SER A 1 504 ? -29.909 9.299 9.753 1.00 65.94 504 SER A C 1
ATOM 4070 O O . SER A 1 504 ? -29.816 10.028 8.769 1.00 65.94 504 SER A O 1
ATOM 4072 N N . THR A 1 505 ? -29.105 8.263 9.957 1.00 84.38 505 THR A N 1
ATOM 4073 C CA . THR A 1 505 ? -28.139 7.737 8.988 1.00 84.38 505 THR A CA 1
ATOM 4074 C C . THR A 1 505 ? -28.809 6.619 8.173 1.00 84.38 505 THR A C 1
ATOM 4076 O O . THR A 1 505 ? -28.722 5.448 8.536 1.00 84.38 505 THR A O 1
ATOM 4079 N N . PRO A 1 506 ? -29.542 6.932 7.084 1.00 84.12 506 PRO A N 1
ATOM 4080 C CA . PRO A 1 506 ? -30.556 6.031 6.522 1.00 84.12 506 PRO A CA 1
ATOM 4081 C C . PRO A 1 506 ? -29.982 4.737 5.932 1.00 84.12 506 PRO A C 1
ATOM 4083 O O . PRO A 1 506 ? -30.684 3.730 5.854 1.00 84.12 506 PRO A O 1
ATOM 4086 N N . LYS A 1 507 ? -28.718 4.760 5.496 1.00 89.81 507 LYS A N 1
ATOM 4087 C CA . LYS A 1 507 ? -28.031 3.596 4.924 1.00 89.81 507 LYS A CA 1
ATOM 4088 C C . LYS A 1 507 ? -27.224 2.799 5.954 1.00 89.81 507 LYS A C 1
ATOM 4090 O O . LYS A 1 507 ? -26.856 1.661 5.664 1.00 89.81 507 LYS A O 1
ATOM 4095 N N . LEU A 1 508 ? -26.985 3.351 7.146 1.00 90.75 508 LEU A N 1
ATOM 4096 C CA . LEU A 1 508 ? -26.167 2.714 8.172 1.00 90.75 508 LEU A CA 1
ATOM 4097 C C . LEU A 1 508 ? -27.017 1.716 8.958 1.00 90.75 508 LEU A C 1
ATOM 4099 O O . LEU A 1 508 ? -27.937 2.094 9.681 1.00 90.75 508 LEU A O 1
ATOM 4103 N N . LYS A 1 509 ? -26.700 0.428 8.825 1.00 86.81 509 LYS A N 1
ATOM 4104 C CA . LYS A 1 509 ? -27.440 -0.647 9.508 1.00 86.81 509 LYS A CA 1
ATOM 4105 C C . LYS A 1 509 ? -26.824 -1.026 10.847 1.00 86.81 509 LYS A C 1
ATOM 4107 O O . LYS A 1 509 ? -27.551 -1.292 11.803 1.00 86.81 509 LYS A O 1
ATOM 4112 N N . GLU A 1 510 ? -25.501 -1.054 10.906 1.00 85.19 510 GLU A N 1
ATOM 4113 C CA . GLU A 1 510 ? -24.731 -1.512 12.055 1.00 85.19 510 GLU A CA 1
ATOM 4114 C C . GLU A 1 510 ? -23.434 -0.715 12.201 1.00 85.19 510 GLU A C 1
ATOM 4116 O O . GLU A 1 510 ? -22.935 -0.136 11.234 1.00 85.19 510 GLU A O 1
ATOM 4121 N N . VAL A 1 511 ? -22.894 -0.692 13.417 1.00 85.19 511 VAL A N 1
ATOM 4122 C CA . VAL A 1 511 ? -21.616 -0.054 13.745 1.00 85.19 511 VAL A CA 1
ATOM 4123 C C . VAL A 1 511 ? -20.652 -1.117 14.259 1.00 85.19 511 VAL A C 1
ATOM 4125 O O . VAL A 1 511 ? -20.955 -1.826 15.218 1.00 85.19 511 VAL A O 1
ATOM 4128 N N . GLY A 1 512 ? -19.486 -1.241 13.627 1.00 82.00 512 GLY A N 1
ATOM 4129 C CA . GLY A 1 512 ? -18.455 -2.201 14.017 1.00 82.00 512 GLY A CA 1
ATOM 4130 C C . GLY A 1 512 ? -17.633 -1.705 15.206 1.00 82.00 512 GLY A C 1
ATOM 4131 O O . GLY A 1 512 ? -17.056 -0.622 15.138 1.00 82.00 512 GLY A O 1
ATOM 4132 N N . LEU A 1 513 ? -17.533 -2.508 16.271 1.00 72.00 513 LEU A N 1
ATOM 4133 C CA . LEU A 1 513 ? -16.744 -2.199 17.478 1.00 72.00 513 LEU A CA 1
ATOM 4134 C C . LEU A 1 513 ? -15.560 -3.161 17.699 1.00 72.00 513 LEU A C 1
ATOM 4136 O O . LEU A 1 513 ? -15.003 -3.227 18.793 1.00 72.00 513 LEU A O 1
ATOM 4140 N N . GLY A 1 514 ? -15.146 -3.918 16.676 1.00 61.56 514 GLY A N 1
ATOM 4141 C CA . GLY A 1 514 ? -14.104 -4.945 16.787 1.00 61.56 514 GLY A CA 1
ATOM 4142 C C . GLY A 1 514 ? -13.513 -5.391 15.446 1.00 61.56 514 GLY A C 1
ATOM 4143 O O . GLY A 1 514 ? -14.009 -5.032 14.384 1.00 61.56 514 GLY A O 1
ATOM 4144 N N . TRP A 1 515 ? -12.450 -6.203 15.501 1.00 46.16 515 TRP A N 1
ATOM 4145 C CA . TRP A 1 515 ? -11.673 -6.648 14.329 1.00 46.16 515 TRP A CA 1
ATOM 4146 C C . TRP A 1 515 ? -12.413 -7.616 13.389 1.00 46.16 515 TRP A C 1
ATOM 4148 O O . TRP A 1 515 ? -11.931 -7.857 12.287 1.00 46.16 515 TRP A O 1
ATOM 4158 N N . PHE A 1 516 ? -13.546 -8.188 13.813 1.00 44.84 516 PHE A N 1
ATOM 4159 C CA . PHE A 1 516 ? -14.177 -9.338 13.146 1.00 44.84 516 PHE A CA 1
ATOM 4160 C C . PHE A 1 516 ? -15.579 -9.068 12.578 1.00 44.84 516 PHE A C 1
ATOM 4162 O O . PHE A 1 516 ? -16.317 -10.007 12.306 1.00 44.84 516 PHE A O 1
ATOM 4169 N N . GLY A 1 517 ? -15.961 -7.804 12.376 1.00 44.88 517 GLY A N 1
ATOM 4170 C CA . GLY A 1 517 ? -17.183 -7.480 11.629 1.00 44.88 517 GLY A CA 1
ATOM 4171 C C . GLY A 1 517 ? -18.506 -7.852 12.312 1.00 44.88 517 GLY A C 1
ATOM 4172 O O . GLY A 1 517 ? -19.539 -7.824 11.655 1.00 44.88 517 GLY A O 1
ATOM 4173 N N . SER A 1 518 ? -18.520 -8.167 13.612 1.00 56.47 518 SER A N 1
ATOM 4174 C CA . SER A 1 518 ? -19.763 -8.165 14.391 1.00 56.47 518 SER A CA 1
ATOM 4175 C C . SER A 1 518 ? -20.188 -6.712 14.616 1.00 56.47 518 SER A C 1
ATOM 4177 O O . SER A 1 518 ? -19.703 -6.043 15.532 1.00 56.47 518 SER A O 1
ATOM 4179 N N . GLY A 1 519 ? -21.020 -6.190 13.717 1.00 65.00 519 GLY A N 1
ATOM 4180 C CA . GLY A 1 519 ? -21.628 -4.878 13.871 1.00 65.00 519 GLY A CA 1
ATOM 4181 C C . GLY A 1 519 ? -22.759 -4.918 14.895 1.00 65.00 519 GLY A C 1
ATOM 4182 O O . GLY A 1 519 ? -23.552 -5.858 14.928 1.00 65.00 519 GLY A O 1
ATOM 4183 N N . ILE A 1 520 ? -22.855 -3.891 15.737 1.00 74.56 520 ILE A N 1
ATOM 4184 C CA . ILE A 1 520 ? -24.032 -3.695 16.583 1.00 74.56 520 ILE A CA 1
ATOM 4185 C C . ILE A 1 520 ? -25.090 -2.981 15.738 1.00 74.56 520 ILE A C 1
ATOM 4187 O O . ILE A 1 520 ? -24.810 -1.890 15.228 1.00 74.56 520 ILE A O 1
ATOM 4191 N N . PRO A 1 521 ? -26.301 -3.545 15.582 1.00 80.06 521 PRO A N 1
ATOM 4192 C CA . PRO A 1 521 ? -27.365 -2.894 14.832 1.00 80.06 521 PRO A CA 1
ATOM 4193 C C . PRO A 1 521 ? -27.714 -1.523 15.422 1.00 80.06 521 PRO A C 1
ATOM 4195 O O . PRO A 1 521 ? -27.857 -1.381 16.635 1.00 80.06 521 PRO A O 1
ATOM 4198 N N . LEU A 1 522 ? -27.917 -0.522 14.564 1.00 80.81 522 LEU A N 1
ATOM 4199 C CA . LEU A 1 522 ? -28.210 0.848 14.993 1.00 80.81 522 LEU A CA 1
ATOM 4200 C C . LEU A 1 522 ? -29.619 0.983 15.607 1.00 80.81 522 LEU A C 1
ATOM 4202 O O . LEU A 1 522 ? -29.855 1.859 16.427 1.00 80.81 522 LEU A O 1
ATOM 4206 N N . GLN A 1 523 ? -30.564 0.115 15.221 1.00 80.75 523 GLN A N 1
ATOM 4207 C CA . GLN A 1 523 ? -31.935 0.037 15.770 1.00 80.75 523 GLN A CA 1
ATOM 4208 C C . GLN A 1 523 ? -32.700 1.378 15.826 1.00 80.75 523 GLN A C 1
ATOM 4210 O O . GLN A 1 523 ? -33.563 1.572 16.676 1.00 80.75 523 GLN A O 1
ATOM 4215 N N . GLY A 1 524 ? -32.403 2.307 14.913 1.00 77.62 524 GLY A N 1
ATOM 4216 C CA . GLY A 1 524 ? -33.031 3.632 14.879 1.00 77.62 524 GLY A CA 1
ATOM 4217 C C . GLY A 1 524 ? -32.459 4.647 15.876 1.00 77.62 524 GLY A C 1
ATOM 4218 O O . GLY A 1 524 ? -32.973 5.761 15.933 1.00 77.62 524 GLY A O 1
ATOM 4219 N N . MET A 1 525 ? -31.406 4.296 16.624 1.00 82.88 525 MET A N 1
ATOM 4220 C CA . MET A 1 525 ? -30.626 5.254 17.410 1.00 82.88 525 MET A CA 1
ATOM 4221 C C . MET A 1 525 ? -29.906 6.241 16.487 1.00 82.88 525 MET A C 1
ATOM 4223 O O . MET A 1 525 ? -29.455 5.875 15.400 1.00 82.88 525 MET A O 1
ATOM 4227 N N . ASP A 1 526 ? -29.740 7.483 16.934 1.00 87.31 526 ASP A N 1
ATOM 4228 C CA . ASP A 1 526 ? -28.760 8.372 16.309 1.00 87.31 526 ASP A CA 1
ATOM 4229 C C . ASP A 1 526 ? -27.321 7.981 16.714 1.00 87.31 526 ASP A C 1
ATOM 4231 O O . ASP A 1 526 ? -27.093 7.186 17.633 1.00 87.31 526 ASP A O 1
ATOM 4235 N N . LEU A 1 527 ? -26.320 8.524 16.014 1.00 88.88 527 LEU A N 1
ATOM 4236 C CA . LEU A 1 527 ? -24.915 8.185 16.268 1.00 88.88 527 LEU A CA 1
ATOM 4237 C C . LEU A 1 527 ? -24.437 8.614 17.663 1.00 88.88 527 LEU A C 1
ATOM 4239 O O . LEU A 1 527 ? -23.599 7.934 18.255 1.00 88.88 527 LEU A O 1
ATOM 4243 N N . ASN A 1 528 ? -24.965 9.712 18.210 1.00 88.69 528 ASN A N 1
ATOM 4244 C CA . ASN A 1 528 ? -24.600 10.173 19.546 1.00 88.69 528 ASN A CA 1
ATOM 4245 C C . ASN A 1 528 ? -25.180 9.240 20.612 1.00 88.69 528 ASN A C 1
ATOM 4247 O O . ASN A 1 528 ? -24.449 8.828 21.508 1.00 88.69 528 ASN A O 1
ATOM 4251 N N . GLN A 1 529 ? -26.450 8.847 20.494 1.00 86.38 529 GLN A N 1
ATOM 4252 C CA . GLN A 1 529 ? -27.097 7.839 21.337 1.00 86.38 529 GLN A CA 1
ATOM 4253 C C . GLN A 1 529 ? -26.346 6.511 21.281 1.00 86.38 529 GLN A C 1
ATOM 4255 O O . GLN A 1 529 ? -26.059 5.921 22.324 1.00 86.38 529 GLN A O 1
ATOM 4260 N N . PHE A 1 530 ? -25.972 6.068 20.076 1.00 86.19 530 PHE A N 1
ATOM 4261 C CA . PHE A 1 530 ? -25.193 4.852 19.897 1.00 86.19 530 PHE A CA 1
ATOM 4262 C C . PHE A 1 530 ? -23.863 4.930 20.657 1.00 86.19 530 PHE A C 1
ATOM 4264 O O . PHE A 1 530 ? -23.551 4.018 21.422 1.00 86.19 530 PHE A O 1
ATOM 4271 N N . VAL A 1 531 ? -23.110 6.025 20.497 1.00 86.25 531 VAL A N 1
ATOM 4272 C CA . VAL A 1 531 ? -21.838 6.255 21.201 1.00 86.25 531 VAL A CA 1
ATOM 4273 C C . VAL A 1 531 ? -22.045 6.345 22.715 1.00 86.25 531 VAL A C 1
ATOM 4275 O O . VAL A 1 531 ? -21.277 5.744 23.463 1.00 86.25 531 VAL A O 1
ATOM 4278 N N . GLN A 1 532 ? -23.101 7.005 23.197 1.00 84.06 532 GLN A N 1
ATOM 4279 C CA . GLN A 1 532 ? -23.412 7.040 24.629 1.00 84.06 532 GLN A CA 1
ATOM 4280 C C . GLN A 1 532 ? -23.642 5.640 25.191 1.00 84.06 532 GLN A C 1
ATOM 4282 O O . GLN A 1 532 ? -23.052 5.292 26.207 1.00 84.06 532 GLN A O 1
ATOM 4287 N N . ILE A 1 533 ? -24.451 4.818 24.526 1.00 77.31 533 ILE A N 1
ATOM 4288 C CA . ILE A 1 533 ? -24.811 3.488 25.027 1.00 77.31 533 ILE A CA 1
ATOM 4289 C C . ILE A 1 533 ? -23.647 2.506 24.874 1.00 77.31 533 ILE A C 1
ATOM 4291 O O . ILE A 1 533 ? -23.312 1.805 25.823 1.00 77.31 533 ILE A O 1
ATOM 4295 N N . HIS A 1 534 ? -23.010 2.458 23.708 1.00 77.00 534 HIS A N 1
ATOM 4296 C CA . HIS A 1 534 ? -22.086 1.377 23.367 1.00 77.00 534 HIS A CA 1
ATOM 4297 C C . HIS A 1 534 ? -20.614 1.760 23.494 1.00 77.00 534 HIS A C 1
ATOM 4299 O O . HIS A 1 534 ? -19.795 0.860 23.564 1.00 77.00 534 HIS A O 1
ATOM 4305 N N . VAL A 1 535 ? -20.243 3.043 23.527 1.00 76.31 535 VAL A N 1
ATOM 4306 C CA . VAL A 1 535 ? -18.829 3.473 23.592 1.00 76.31 535 VAL A CA 1
ATOM 4307 C C . VAL A 1 535 ? -18.491 4.128 24.936 1.00 76.31 535 VAL A C 1
ATOM 4309 O O . VAL A 1 535 ? -17.419 3.872 25.479 1.00 76.31 535 VAL A O 1
ATOM 4312 N N . ILE A 1 536 ? -19.395 4.951 25.480 1.00 73.25 536 ILE A N 1
ATOM 4313 C CA . ILE A 1 536 ? -19.168 5.754 26.697 1.00 73.25 536 ILE A CA 1
ATOM 4314 C C . ILE A 1 536 ? -19.701 5.087 27.946 1.00 73.25 536 ILE A C 1
ATOM 4316 O O . ILE A 1 536 ? -19.041 5.148 28.987 1.00 73.25 536 ILE A O 1
ATOM 4320 N N . SER A 1 537 ? -20.932 4.563 27.888 1.00 57.88 537 SER A N 1
ATOM 4321 C CA . SER A 1 537 ? -21.612 4.168 29.109 1.00 57.88 537 SER A CA 1
ATOM 4322 C C . SER A 1 537 ? -20.778 3.113 29.816 1.00 57.88 537 SER A C 1
ATOM 4324 O O . SER A 1 537 ? -20.398 2.084 29.253 1.00 57.88 537 SER A O 1
ATOM 4326 N N . LYS A 1 538 ? -20.434 3.420 31.073 1.00 51.31 538 LYS A N 1
ATOM 4327 C CA . LYS A 1 538 ? -19.838 2.425 31.951 1.00 51.31 538 LYS A CA 1
ATOM 4328 C C . LYS A 1 538 ? -20.806 1.251 32.003 1.00 51.31 538 LYS A C 1
ATOM 4330 O O . LYS A 1 538 ? -22.014 1.488 32.092 1.00 51.31 538 LYS A O 1
ATOM 4335 N N . PRO A 1 539 ? -20.295 0.014 31.996 1.00 48.66 539 PRO A N 1
ATOM 4336 C CA . PRO A 1 539 ? -21.131 -1.168 32.044 1.00 48.66 539 PRO A CA 1
ATOM 4337 C C . PRO A 1 539 ? -22.155 -1.024 33.183 1.00 48.66 539 PRO A C 1
ATOM 4339 O O . PRO A 1 539 ? -21.757 -0.851 34.343 1.00 48.66 539 PRO A O 1
ATOM 4342 N N . PRO A 1 540 ? -23.469 -1.042 32.897 1.00 45.50 540 PRO A N 1
ATOM 4343 C CA . PRO A 1 540 ? -24.472 -0.941 33.942 1.00 45.50 540 PRO A CA 1
ATOM 4344 C C . PRO A 1 540 ? -24.396 -2.233 34.760 1.00 45.50 540 PRO A C 1
ATOM 4346 O O . PRO A 1 540 ? -24.790 -3.271 34.229 1.00 45.50 540 PRO A O 1
ATOM 4349 N N . LYS A 1 541 ? -23.821 -2.168 35.985 1.00 56.53 541 LYS A N 1
ATOM 4350 C CA . LYS A 1 541 ? -23.883 -3.137 37.127 1.00 56.53 541 LYS A CA 1
ATOM 4351 C C . LYS A 1 541 ? -22.675 -3.143 38.093 1.00 56.53 541 LYS A C 1
ATOM 4353 O O . LYS A 1 541 ? -22.581 -4.031 38.932 1.00 56.53 541 LYS A O 1
ATOM 4358 N N . LEU A 1 542 ? -21.753 -2.177 38.061 1.00 62.19 542 LEU A N 1
ATOM 4359 C CA . LEU A 1 542 ? -20.630 -2.157 39.027 1.00 62.19 542 LEU A CA 1
ATOM 4360 C C . LEU A 1 542 ? -21.082 -2.130 40.510 1.00 62.19 542 LEU A C 1
ATOM 4362 O O . LEU A 1 542 ? -20.431 -2.737 41.356 1.00 62.19 542 LEU A O 1
ATOM 4366 N N . GLU A 1 543 ? -22.223 -1.505 40.825 1.00 68.81 543 GLU A N 1
ATOM 4367 C CA . GLU A 1 543 ? -22.782 -1.443 42.190 1.00 68.81 543 GLU A CA 1
ATOM 4368 C C . GLU A 1 543 ? -23.243 -2.804 42.740 1.00 68.81 543 GLU A C 1
ATOM 4370 O O . GLU A 1 543 ? -23.277 -2.990 43.955 1.00 68.81 543 GLU A O 1
ATOM 4375 N N . SER A 1 544 ? -23.568 -3.778 41.878 1.00 79.19 544 SER A N 1
ATOM 4376 C CA . SER A 1 544 ? -24.015 -5.108 42.312 1.00 79.19 544 SER A CA 1
ATOM 4377 C C . SER A 1 544 ? -22.866 -6.079 42.584 1.00 79.19 544 SER A C 1
ATOM 4379 O O . SER A 1 544 ? -23.119 -7.169 43.098 1.00 79.19 544 SER A O 1
ATOM 4381 N N . ILE A 1 545 ? -21.610 -5.703 42.293 1.00 87.75 545 ILE A N 1
ATOM 4382 C CA . ILE A 1 545 ? -20.441 -6.572 42.500 1.00 87.75 545 ILE A CA 1
ATOM 4383 C C . ILE A 1 545 ? -20.379 -7.126 43.932 1.00 87.75 545 ILE A C 1
ATOM 4385 O O . ILE A 1 545 ? -20.224 -8.337 44.056 1.00 87.75 545 ILE A O 1
ATOM 4389 N N . PRO A 1 546 ? -20.562 -6.343 45.015 1.00 91.06 546 PRO A N 1
ATOM 4390 C CA . PRO A 1 546 ? -20.520 -6.891 46.372 1.00 91.06 546 PRO A CA 1
ATOM 4391 C C . PRO A 1 546 ? -21.548 -8.006 46.629 1.00 91.06 546 PRO A C 1
ATOM 4393 O O . PRO A 1 546 ? -21.218 -9.005 47.263 1.00 91.06 546 PRO A O 1
ATOM 4396 N N . LEU A 1 547 ? -22.772 -7.875 46.102 1.00 89.81 547 LEU A N 1
ATOM 4397 C CA . LEU A 1 547 ? -23.813 -8.906 46.220 1.00 89.81 547 LEU A CA 1
ATOM 4398 C C . LEU A 1 547 ? -23.479 -10.143 45.379 1.00 89.81 547 LEU A C 1
ATOM 4400 O O . LEU A 1 547 ? -23.651 -11.273 45.830 1.00 89.81 547 LEU A O 1
ATOM 4404 N N . MET A 1 548 ? -22.943 -9.940 44.176 1.00 93.75 548 MET A N 1
ATOM 4405 C CA . MET A 1 548 ? -22.486 -11.034 43.320 1.00 93.75 548 MET A CA 1
ATOM 4406 C C . MET A 1 548 ? -21.326 -11.798 43.971 1.00 93.75 548 MET A C 1
ATOM 4408 O O . MET A 1 548 ? -21.312 -13.024 43.953 1.00 93.75 548 MET A O 1
ATOM 4412 N N . VAL A 1 549 ? -20.377 -11.101 44.608 1.00 95.75 549 VAL A N 1
ATOM 4413 C CA . VAL A 1 549 ? -19.303 -11.734 45.388 1.00 95.75 549 VAL A CA 1
ATOM 4414 C C . VAL A 1 549 ? -19.908 -12.626 46.477 1.00 95.75 549 VAL A C 1
ATOM 4416 O O . VAL A 1 549 ? -19.536 -13.791 46.564 1.00 95.75 549 VAL A O 1
ATOM 4419 N N . GLN A 1 550 ? -20.889 -12.141 47.249 1.00 93.81 550 GLN A N 1
ATOM 4420 C CA . GLN A 1 550 ? -21.560 -12.962 48.269 1.00 93.81 550 GLN A CA 1
ATOM 4421 C C . GLN A 1 550 ? -22.198 -14.230 47.682 1.00 93.81 550 GLN A C 1
ATOM 4423 O O . GLN A 1 550 ? -22.050 -15.301 48.265 1.00 93.81 550 GLN A O 1
ATOM 4428 N N . GLY A 1 551 ? -22.849 -14.140 46.518 1.00 95.75 551 GLY A N 1
ATOM 4429 C CA . GLY A 1 551 ? -23.422 -15.308 45.842 1.00 95.75 551 GLY A CA 1
ATOM 4430 C C . GLY A 1 551 ? -22.368 -16.321 45.375 1.00 95.75 551 GLY A C 1
ATOM 4431 O O . GLY A 1 551 ? -22.554 -17.521 45.557 1.00 95.75 551 GLY A O 1
ATOM 4432 N N . VAL A 1 552 ? -21.221 -15.857 44.862 1.00 96.56 552 VAL A N 1
ATOM 4433 C CA . VAL A 1 552 ? -20.084 -16.718 44.468 1.00 96.56 552 VAL A CA 1
ATOM 4434 C C . VAL A 1 552 ? -19.480 -17.465 45.668 1.00 96.56 552 VAL A C 1
ATOM 4436 O O . VAL A 1 552 ? -19.041 -18.607 45.530 1.00 96.56 552 VAL A O 1
ATOM 4439 N N . TRP A 1 553 ? -19.473 -16.851 46.852 1.00 96.69 553 TRP A N 1
ATOM 4440 C CA . TRP A 1 553 ? -18.968 -17.463 48.089 1.00 96.69 553 TRP A CA 1
ATOM 4441 C C . TRP A 1 553 ? -20.048 -18.163 48.929 1.00 96.69 553 TRP A C 1
ATOM 4443 O O . TRP A 1 553 ? -19.738 -18.687 49.995 1.00 96.69 553 TRP A O 1
ATOM 4453 N N . SER A 1 554 ? -21.298 -18.196 48.461 1.00 94.94 554 SER A N 1
ATOM 4454 C CA . SER A 1 554 ? -22.389 -18.931 49.109 1.00 94.94 554 SER A CA 1
ATOM 4455 C C . SER A 1 554 ? -22.154 -20.445 49.050 1.00 94.94 554 SER A C 1
ATOM 4457 O O . SER A 1 554 ? -21.447 -20.931 48.169 1.00 94.94 554 SER A O 1
ATOM 4459 N N . GLU A 1 555 ? -22.787 -21.201 49.946 1.00 92.62 555 GLU A N 1
ATOM 4460 C CA . GLU A 1 555 ? -22.858 -22.672 49.889 1.00 92.62 555 GLU A CA 1
ATOM 4461 C C . GLU A 1 555 ? -24.026 -23.172 49.017 1.00 92.62 555 GLU A C 1
ATOM 4463 O O . GLU A 1 555 ? -24.081 -24.349 48.667 1.00 92.62 555 GLU A O 1
A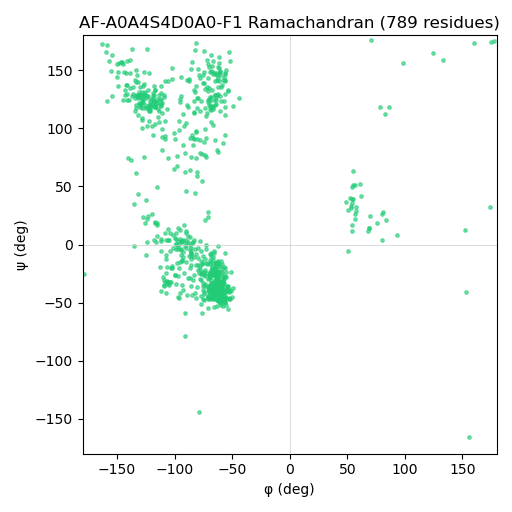TOM 4468 N N . ASP A 1 556 ? -24.960 -22.289 48.645 1.00 95.12 556 ASP A N 1
ATOM 4469 C CA . ASP A 1 556 ? -26.103 -22.619 47.788 1.00 95.12 556 ASP A CA 1
ATOM 4470 C C . ASP A 1 556 ? -25.703 -22.646 46.295 1.00 95.12 556 ASP A C 1
ATOM 4472 O O . ASP A 1 556 ? -25.342 -21.599 45.742 1.00 95.12 556 ASP A O 1
ATOM 4476 N N . PRO A 1 557 ? -25.811 -23.800 45.601 1.00 94.19 557 PRO A N 1
ATOM 4477 C CA . PRO A 1 557 ? -25.509 -23.906 44.175 1.00 94.19 557 PRO A CA 1
ATOM 4478 C C . PRO A 1 557 ? -26.318 -22.955 43.286 1.00 94.19 557 PRO A C 1
ATOM 4480 O O . PRO A 1 557 ? -25.797 -22.487 42.272 1.00 94.19 557 PRO A O 1
ATOM 4483 N N . ALA A 1 558 ? -27.573 -22.651 43.639 1.00 94.38 558 ALA A N 1
ATOM 4484 C CA . ALA A 1 558 ? -28.403 -21.747 42.845 1.00 94.38 558 ALA A CA 1
ATOM 4485 C C . ALA A 1 558 ? -27.864 -20.309 42.907 1.00 94.38 558 ALA A C 1
ATOM 4487 O O . ALA A 1 558 ? -27.663 -19.684 41.864 1.00 94.38 558 ALA A O 1
ATOM 4488 N N . ALA A 1 559 ? -27.531 -19.831 44.111 1.00 94.38 559 ALA A N 1
ATOM 4489 C CA . ALA A 1 559 ? -26.876 -18.540 44.312 1.00 94.38 559 ALA A CA 1
ATOM 4490 C C . ALA A 1 559 ? -25.509 -18.447 43.607 1.00 94.38 559 ALA A C 1
ATOM 4492 O O . ALA A 1 559 ? -25.198 -17.416 43.005 1.00 94.38 559 ALA A O 1
ATOM 4493 N N . GLN A 1 560 ? -24.713 -19.525 43.623 1.00 97.44 560 GLN A N 1
ATOM 4494 C CA . GLN A 1 560 ? -23.433 -19.585 42.904 1.00 97.44 560 GLN A CA 1
ATOM 4495 C C . GLN A 1 560 ? -23.630 -19.436 41.388 1.00 97.44 560 GLN A C 1
ATOM 4497 O O . GLN A 1 560 ? -22.954 -18.624 40.754 1.00 97.44 560 GLN A O 1
ATOM 4502 N N . ILE A 1 561 ? -24.572 -20.184 40.800 1.00 93.50 561 ILE A N 1
ATOM 4503 C CA . ILE A 1 561 ? -24.883 -20.116 39.361 1.00 93.50 561 ILE A CA 1
ATOM 4504 C C . ILE A 1 561 ? -25.373 -18.723 38.982 1.00 93.50 561 ILE A C 1
ATOM 4506 O O . ILE A 1 561 ? -24.898 -18.151 37.998 1.00 93.50 561 ILE A O 1
ATOM 4510 N N . GLU A 1 562 ? -26.303 -18.161 39.753 1.00 93.38 562 GLU A N 1
ATOM 4511 C CA . GLU A 1 562 ? -26.855 -16.840 39.479 1.00 93.38 562 GLU A CA 1
ATOM 4512 C C . GLU A 1 562 ? -25.761 -15.767 39.506 1.00 93.38 562 GLU A C 1
ATOM 4514 O O . GLU A 1 562 ? -25.614 -15.005 38.545 1.00 93.38 562 GLU A O 1
ATOM 4519 N N . ALA A 1 563 ? -24.944 -15.739 40.558 1.00 95.75 563 ALA A N 1
ATOM 4520 C CA . ALA A 1 563 ? -23.889 -14.749 40.702 1.00 95.75 563 ALA A CA 1
ATOM 4521 C C . ALA A 1 563 ? -22.797 -14.885 39.630 1.00 95.75 563 ALA A C 1
ATOM 4523 O O . ALA A 1 563 ? -22.394 -13.883 39.029 1.00 95.75 563 ALA A O 1
ATOM 4524 N N . THR A 1 564 ? -22.360 -16.109 39.317 1.00 95.44 564 THR A N 1
ATOM 4525 C CA . THR A 1 564 ? -21.395 -16.353 38.234 1.00 95.44 564 THR A CA 1
ATOM 4526 C C . THR A 1 564 ? -21.971 -15.954 36.874 1.00 95.44 564 THR A C 1
ATOM 4528 O O . THR A 1 564 ? -21.274 -15.319 36.083 1.00 95.44 564 THR A O 1
ATOM 4531 N N . THR A 1 565 ? -23.259 -16.212 36.621 1.00 89.88 565 THR A N 1
ATOM 4532 C CA . THR A 1 565 ? -23.947 -15.749 35.402 1.00 89.88 565 THR A CA 1
ATOM 4533 C C . THR A 1 565 ? -23.934 -14.224 35.308 1.00 89.88 565 THR A C 1
ATOM 4535 O O . THR A 1 565 ? -23.722 -13.659 34.233 1.00 89.88 565 THR A O 1
ATOM 4538 N N . GLN A 1 566 ? -24.153 -13.523 36.424 1.00 90.00 566 GLN A N 1
ATOM 4539 C CA . GLN A 1 566 ? -24.091 -12.062 36.457 1.00 90.00 566 GLN A CA 1
ATOM 4540 C C . GLN A 1 566 ? -22.672 -11.549 36.166 1.00 90.00 566 GLN A C 1
ATOM 4542 O O . GLN A 1 566 ? -22.525 -10.629 35.360 1.00 90.00 566 GLN A O 1
ATOM 4547 N N . PHE A 1 567 ? -21.632 -12.171 36.734 1.00 93.38 567 PHE A N 1
ATOM 4548 C CA . PHE A 1 567 ? -20.237 -11.820 36.441 1.00 93.38 567 PHE A CA 1
ATOM 4549 C C . PHE A 1 567 ? -19.881 -12.075 34.983 1.00 93.38 567 PHE A C 1
ATOM 4551 O O . PHE A 1 567 ? -19.292 -11.214 34.333 1.00 93.38 567 PHE A O 1
ATOM 4558 N N . ARG A 1 568 ? -20.293 -13.218 34.432 1.00 91.31 568 ARG A N 1
ATOM 4559 C CA . ARG A 1 568 ? -20.103 -13.520 33.018 1.00 91.31 568 ARG A CA 1
ATOM 4560 C C . ARG A 1 568 ? -20.774 -12.468 32.134 1.00 91.31 568 ARG A C 1
ATOM 4562 O O . ARG A 1 568 ? -20.138 -11.977 31.204 1.00 91.31 568 ARG A O 1
ATOM 4569 N N . LYS A 1 569 ? -22.027 -12.087 32.415 1.00 82.75 569 LYS A N 1
ATOM 4570 C CA . LYS A 1 569 ? -22.728 -11.019 31.673 1.00 82.75 569 LYS A CA 1
ATOM 4571 C C . LYS A 1 569 ? -21.962 -9.702 31.733 1.00 82.75 569 LYS A C 1
ATOM 4573 O O . LYS A 1 569 ? -21.801 -9.067 30.700 1.00 82.75 569 LYS A O 1
ATOM 4578 N N . LEU A 1 570 ? -21.465 -9.332 32.913 1.00 84.69 570 LEU A N 1
ATOM 4579 C CA . LEU A 1 570 ? -20.670 -8.122 33.115 1.00 84.69 570 LEU A CA 1
ATOM 4580 C C . LEU A 1 570 ? -19.367 -8.148 32.295 1.00 84.69 570 LEU A C 1
ATOM 4582 O O . LEU A 1 570 ? -19.006 -7.159 31.670 1.00 84.69 570 LEU A O 1
ATOM 4586 N N . LEU A 1 571 ? -18.695 -9.298 32.246 1.00 84.88 571 LEU A N 1
ATOM 4587 C CA . LEU A 1 571 ? -17.467 -9.505 31.475 1.00 84.88 571 LEU A CA 1
ATOM 4588 C C . LEU A 1 571 ? -17.699 -9.677 29.966 1.00 84.88 571 LEU A C 1
ATOM 4590 O O . LEU A 1 571 ? -16.743 -9.625 29.206 1.00 84.88 571 LEU A O 1
ATOM 4594 N N . SER A 1 572 ? -18.939 -9.916 29.526 1.00 77.75 572 SER A N 1
ATOM 4595 C CA . SER A 1 572 ? -19.296 -10.083 28.104 1.00 77.75 572 SER A CA 1
ATOM 4596 C C . SER A 1 572 ? -19.636 -8.754 27.421 1.00 77.75 572 SER A C 1
ATOM 4598 O O . SER A 1 572 ? -20.142 -8.751 26.304 1.00 77.75 572 SER A O 1
ATOM 4600 N N . ILE A 1 573 ? -19.428 -7.630 28.107 1.00 72.50 573 ILE A N 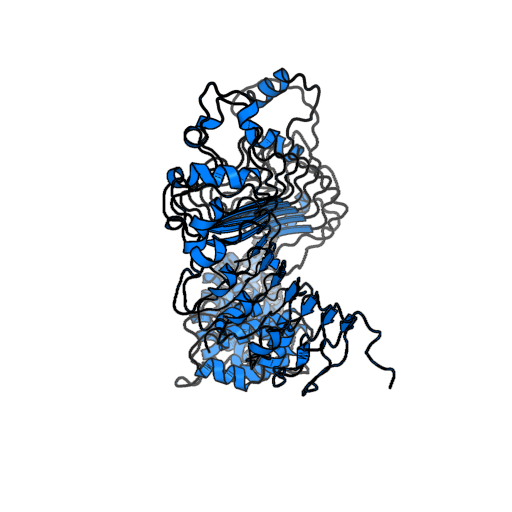1
ATOM 4601 C CA . ILE A 1 573 ? -19.701 -6.300 27.568 1.00 72.50 573 ILE A CA 1
ATOM 4602 C C . ILE A 1 573 ? -18.618 -5.982 26.542 1.00 72.50 573 ILE A C 1
ATOM 4604 O O . ILE A 1 573 ? -17.438 -5.925 26.877 1.00 72.50 573 ILE A O 1
ATOM 4608 N N . GLU A 1 574 ? -19.030 -5.805 25.288 1.00 50.28 574 GLU A N 1
ATOM 4609 C CA . GLU A 1 574 ? -18.119 -5.685 24.142 1.00 50.28 574 GLU A CA 1
ATOM 4610 C C . GLU A 1 574 ? -17.209 -4.449 24.237 1.00 50.28 574 GLU A C 1
ATOM 4612 O O . GLU A 1 574 ? -16.056 -4.486 23.803 1.00 50.28 574 GLU A O 1
ATOM 4617 N N . CYS A 1 575 ? -17.682 -3.382 24.889 1.00 45.19 575 CYS A N 1
ATOM 4618 C CA . CYS A 1 575 ? -16.937 -2.144 25.071 1.00 45.19 575 CYS A CA 1
ATOM 4619 C C . CYS A 1 575 ? -16.472 -1.959 26.510 1.00 45.19 575 CYS A C 1
ATOM 4621 O O . CYS A 1 575 ? -17.239 -1.603 27.400 1.00 45.19 575 CYS A O 1
ATOM 4623 N N . SER A 1 576 ? -15.169 -2.163 26.709 1.00 57.91 576 SER A N 1
ATOM 4624 C CA . SER A 1 576 ? -14.488 -1.985 27.994 1.00 57.91 576 SER A CA 1
ATOM 4625 C C . SER A 1 576 ? -15.132 -2.792 29.135 1.00 57.91 576 SER A C 1
ATOM 4627 O O . SER A 1 576 ? -15.603 -2.198 30.112 1.00 57.91 576 SER A O 1
ATOM 4629 N N . PRO A 1 577 ? -15.136 -4.138 29.050 1.00 75.88 577 PRO A N 1
ATOM 4630 C CA . PRO A 1 577 ? -15.608 -4.965 30.154 1.00 75.88 577 PRO A CA 1
ATOM 4631 C C . PRO A 1 577 ? -14.805 -4.631 31.425 1.00 75.88 577 PRO A C 1
ATOM 4633 O O . PRO A 1 577 ? -13.592 -4.408 31.333 1.00 75.88 577 PRO A O 1
ATOM 4636 N N . PRO A 1 578 ? -15.434 -4.596 32.614 1.00 83.12 578 PRO A N 1
ATOM 4637 C CA . PRO A 1 578 ? -14.787 -4.174 33.856 1.00 83.12 578 PRO A CA 1
ATOM 4638 C C . PRO A 1 578 ? -13.947 -5.320 34.445 1.00 83.12 578 PRO A C 1
ATOM 4640 O O . PRO A 1 578 ? -14.210 -5.834 35.534 1.00 83.12 578 PRO A O 1
ATOM 4643 N N . ILE A 1 579 ? -12.969 -5.798 33.668 1.00 87.81 579 ILE A N 1
ATOM 4644 C CA . ILE A 1 579 ? -12.129 -6.951 34.011 1.00 87.81 579 ILE A CA 1
ATOM 4645 C C . ILE A 1 579 ? -11.303 -6.643 35.265 1.00 87.81 579 ILE A C 1
ATOM 4647 O O . ILE A 1 579 ? -11.220 -7.482 36.162 1.00 87.81 579 ILE A O 1
ATOM 4651 N N . ASP A 1 580 ? -10.748 -5.431 35.364 1.00 84.38 580 ASP A N 1
ATOM 4652 C CA . ASP A 1 580 ? -9.963 -4.997 36.523 1.00 84.38 580 ASP A CA 1
ATOM 4653 C C . ASP A 1 580 ? -10.790 -5.011 37.810 1.00 84.38 580 ASP A C 1
ATOM 4655 O O . ASP A 1 580 ? -10.306 -5.436 38.857 1.00 84.38 580 ASP A O 1
ATOM 4659 N N . GLU A 1 581 ? -12.043 -4.565 37.754 1.00 88.44 581 GLU A N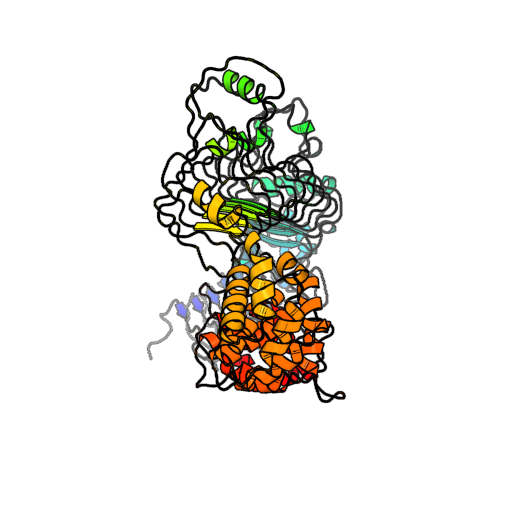 1
ATOM 4660 C CA . GLU A 1 581 ? -12.946 -4.550 38.900 1.00 88.44 581 GLU A CA 1
ATOM 4661 C C . GLU A 1 581 ? -13.353 -5.962 39.318 1.00 88.44 581 GLU A C 1
ATOM 4663 O O . GLU A 1 581 ? -13.383 -6.251 40.514 1.00 88.44 581 GLU A O 1
ATOM 4668 N N . VAL A 1 582 ? -13.599 -6.865 38.363 1.00 92.19 582 VAL A N 1
ATOM 4669 C CA . VAL A 1 582 ? -13.889 -8.275 38.667 1.00 92.19 582 VAL A CA 1
ATOM 4670 C C . VAL A 1 582 ? -12.674 -8.975 39.282 1.00 92.19 582 VAL A C 1
ATOM 4672 O O . VAL A 1 582 ? -12.823 -9.713 40.255 1.00 92.19 582 VAL A O 1
ATOM 4675 N N . ILE A 1 583 ? -11.464 -8.717 38.778 1.00 92.00 583 ILE A N 1
ATOM 4676 C CA . ILE A 1 583 ? -10.227 -9.245 39.371 1.00 92.00 583 ILE A CA 1
ATOM 4677 C C . ILE A 1 583 ? -10.040 -8.700 40.793 1.00 92.00 583 ILE A C 1
ATOM 4679 O O . ILE A 1 583 ? -9.818 -9.477 41.721 1.00 92.00 583 ILE A O 1
ATOM 4683 N N . LYS A 1 584 ? -10.193 -7.383 40.991 1.00 91.94 584 LYS A N 1
ATOM 4684 C CA . LYS A 1 584 ? -10.096 -6.735 42.312 1.00 91.94 584 LYS A CA 1
ATOM 4685 C C . LYS A 1 584 ? -11.163 -7.217 43.295 1.00 91.94 584 LYS A C 1
ATOM 4687 O O . LYS A 1 584 ? -10.911 -7.211 44.496 1.00 91.94 584 LYS A O 1
ATOM 4692 N N . ALA A 1 585 ? -12.322 -7.665 42.808 1.00 93.31 585 ALA A N 1
ATOM 4693 C CA . ALA A 1 585 ? -13.366 -8.271 43.633 1.00 93.31 585 ALA A CA 1
ATOM 4694 C C . ALA A 1 585 ? -12.971 -9.649 44.208 1.00 93.31 585 ALA A C 1
ATOM 4696 O O . ALA A 1 585 ? -13.684 -10.179 45.058 1.00 93.31 585 ALA A O 1
ATOM 4697 N N . GLY A 1 586 ? -11.851 -10.237 43.766 1.00 94.94 586 GLY A N 1
ATOM 4698 C CA . GLY A 1 586 ? -11.278 -11.447 44.360 1.00 94.94 586 GLY A CA 1
ATOM 4699 C C . GLY A 1 586 ? -12.002 -12.747 44.002 1.00 94.94 586 GLY A C 1
ATOM 4700 O O . GLY A 1 586 ? -11.831 -13.748 44.692 1.00 94.94 586 GLY A O 1
ATOM 4701 N N . VAL A 1 587 ? -12.813 -12.762 42.937 1.00 96.75 587 VAL A N 1
ATOM 4702 C CA . VAL A 1 587 ? -13.625 -13.937 42.555 1.00 96.75 587 VAL A CA 1
ATOM 4703 C C . VAL A 1 587 ? -12.890 -14.952 41.674 1.00 96.75 587 VAL A C 1
ATOM 4705 O O . VAL A 1 587 ? -13.309 -16.105 41.602 1.00 96.75 587 VAL A O 1
ATOM 4708 N N . VAL A 1 588 ? -11.774 -14.572 41.039 1.00 97.31 588 VAL A N 1
ATOM 4709 C CA . VAL A 1 588 ? -11.014 -15.445 40.119 1.00 97.31 588 VAL A CA 1
ATOM 4710 C C . VAL A 1 588 ? -10.572 -16.781 40.750 1.00 97.31 588 VAL A C 1
ATOM 4712 O O . VAL A 1 588 ? -10.818 -17.809 40.119 1.00 97.31 588 VAL A O 1
ATOM 4715 N N . PRO A 1 589 ? -10.002 -16.842 41.975 1.00 97.25 589 PRO A N 1
ATOM 4716 C CA . PRO A 1 589 ? -9.660 -18.123 42.602 1.00 97.25 589 PRO A CA 1
ATOM 4717 C C . PRO A 1 589 ? -10.867 -19.064 42.727 1.00 97.25 589 PRO A C 1
ATOM 4719 O O . PRO A 1 589 ? -10.779 -20.249 42.404 1.00 97.25 589 PRO A O 1
ATOM 4722 N N . ARG A 1 590 ? -12.018 -18.521 43.145 1.00 97.62 590 ARG A N 1
ATOM 4723 C CA . ARG A 1 590 ? -13.261 -19.286 43.308 1.00 97.62 590 ARG A CA 1
ATOM 4724 C C . ARG A 1 590 ? -13.831 -19.724 41.961 1.00 97.62 590 ARG A C 1
ATOM 4726 O O . ARG A 1 590 ? -14.332 -20.837 41.832 1.00 97.62 590 ARG A O 1
ATOM 4733 N N . PHE A 1 591 ? -13.681 -18.897 40.928 1.00 98.19 591 PHE A N 1
ATOM 4734 C CA . PHE A 1 591 ? -14.037 -19.275 39.564 1.00 98.19 591 PHE A CA 1
ATOM 4735 C C . PHE A 1 591 ? -13.213 -20.458 39.049 1.00 98.19 591 PHE A C 1
ATOM 4737 O O . PHE A 1 591 ? -13.765 -21.376 38.442 1.00 98.19 591 PHE A O 1
ATOM 4744 N N . VAL A 1 592 ? -11.909 -20.489 39.331 1.00 97.50 592 VAL A N 1
ATOM 4745 C CA . VAL A 1 592 ? -11.059 -21.628 38.955 1.00 97.50 592 VAL A CA 1
ATOM 4746 C C . VAL A 1 592 ? -11.459 -22.904 39.703 1.00 97.50 592 VAL A C 1
ATOM 4748 O O . VAL A 1 592 ? -11.437 -23.991 39.121 1.00 97.50 592 VAL A O 1
ATOM 4751 N N . GLU A 1 593 ? -11.881 -22.797 40.964 1.00 95.94 593 GLU A N 1
ATOM 4752 C CA . GLU A 1 593 ? -12.431 -23.929 41.717 1.00 95.94 593 GLU A CA 1
ATOM 4753 C C . GLU A 1 593 ? -13.714 -24.477 41.070 1.00 95.94 593 GLU A C 1
ATOM 4755 O O . GLU A 1 593 ? -13.839 -25.689 40.868 1.00 95.94 593 GLU A O 1
ATOM 4760 N N . PHE A 1 594 ? -14.630 -23.592 40.660 1.00 97.56 594 PHE A N 1
ATOM 4761 C CA . PHE A 1 594 ? -15.883 -23.961 39.997 1.00 97.56 594 PHE A CA 1
ATOM 4762 C C . PHE A 1 594 ? -15.691 -24.687 38.660 1.00 97.56 594 PHE A C 1
ATOM 4764 O O . PHE A 1 594 ? -16.522 -25.529 38.321 1.00 97.56 594 PHE A O 1
ATOM 4771 N N . LEU A 1 595 ? -14.578 -24.478 37.940 1.00 96.88 595 LEU A N 1
ATOM 4772 C CA . LEU A 1 595 ? -14.251 -25.291 36.755 1.00 96.88 595 LEU A CA 1
ATOM 4773 C C . LEU A 1 595 ? -14.188 -26.795 37.085 1.00 96.88 595 LEU A C 1
ATOM 4775 O O . LEU A 1 595 ? -14.453 -27.633 36.224 1.00 96.88 595 LEU A O 1
ATOM 4779 N N . GLY A 1 596 ? -13.851 -27.156 38.329 1.00 93.31 596 GLY A N 1
ATOM 4780 C CA . GLY A 1 596 ? -13.767 -28.540 38.798 1.00 93.31 596 GLY A CA 1
ATOM 4781 C C . GLY A 1 596 ? -15.098 -29.186 39.200 1.00 93.31 596 GLY A C 1
ATOM 4782 O O . GLY A 1 596 ? -15.108 -30.390 39.454 1.00 93.31 596 GLY A O 1
ATOM 4783 N N . ARG A 1 597 ? -16.206 -28.435 39.260 1.00 92.44 597 ARG A N 1
ATOM 4784 C CA . ARG A 1 597 ? -17.520 -28.920 39.722 1.00 92.44 597 ARG A CA 1
ATOM 4785 C C . ARG A 1 597 ? -18.269 -29.676 38.625 1.00 92.44 597 ARG A C 1
ATOM 4787 O O . ARG A 1 597 ? -19.224 -29.175 38.039 1.00 92.44 597 ARG A O 1
ATOM 4794 N N . GLN A 1 598 ? -17.828 -30.902 38.343 1.00 88.38 598 GLN A N 1
ATOM 4795 C CA . GLN A 1 598 ? -18.473 -31.788 37.360 1.00 88.38 598 GLN A CA 1
ATOM 4796 C C . GLN A 1 598 ? -19.928 -32.132 37.725 1.00 88.38 598 GLN A C 1
ATOM 4798 O O . GLN A 1 598 ? -20.725 -32.450 36.847 1.00 88.38 598 GLN A O 1
ATOM 4803 N N . ASP A 1 599 ? -20.276 -32.042 39.008 1.00 90.94 599 ASP A N 1
ATOM 4804 C CA . ASP A 1 599 ? -21.628 -32.205 39.541 1.00 90.94 599 ASP A CA 1
ATOM 4805 C C . ASP A 1 599 ? -22.565 -31.028 39.205 1.00 90.94 599 ASP A C 1
ATOM 4807 O O . ASP A 1 599 ? -23.781 -31.185 39.285 1.00 90.94 599 ASP A O 1
ATOM 4811 N N . LEU A 1 600 ? -22.026 -29.877 38.774 1.00 91.94 600 LEU A N 1
ATOM 4812 C CA . LEU A 1 600 ? -22.786 -28.680 38.387 1.00 91.94 600 LEU A CA 1
ATOM 4813 C C . LEU A 1 600 ? -22.400 -28.179 36.976 1.00 91.94 600 LEU A C 1
ATOM 4815 O O . LEU A 1 600 ? -21.744 -27.140 36.843 1.00 91.94 600 LEU A O 1
ATOM 4819 N N . PRO A 1 601 ? -22.846 -28.847 35.892 1.00 89.25 601 PRO A N 1
ATOM 4820 C CA . PRO A 1 601 ? -22.462 -28.496 34.518 1.00 89.25 601 PRO A CA 1
ATOM 4821 C C . PRO A 1 601 ? -22.800 -27.056 34.106 1.00 89.25 601 PRO A C 1
ATOM 4823 O O . PRO A 1 601 ? -22.037 -26.427 33.375 1.00 89.25 601 PRO A O 1
ATOM 4826 N N . GLN A 1 602 ? -23.919 -26.509 34.592 1.00 91.06 602 GLN A N 1
ATOM 4827 C CA . GLN A 1 602 ? -24.309 -25.124 34.308 1.00 91.06 602 GLN A CA 1
ATOM 4828 C C . GLN A 1 602 ? -23.340 -24.120 34.946 1.00 91.06 602 GLN A C 1
ATOM 4830 O O . GLN A 1 602 ? -22.921 -23.171 34.288 1.00 91.06 602 GLN A O 1
ATOM 4835 N N . LEU A 1 603 ? -22.939 -24.350 36.201 1.00 94.94 603 LEU A N 1
ATOM 4836 C CA . LEU A 1 603 ? -21.948 -23.511 36.877 1.00 94.94 603 LEU A CA 1
ATOM 4837 C C . LEU A 1 603 ? -20.596 -23.586 36.158 1.00 94.94 603 LEU A C 1
ATOM 4839 O O . LEU A 1 603 ? -19.962 -22.559 35.926 1.00 94.94 603 LEU A O 1
ATOM 4843 N N . GLN A 1 604 ? -20.190 -24.798 35.767 1.00 94.88 604 GLN A N 1
ATOM 4844 C CA . GLN A 1 604 ? -18.963 -25.044 35.012 1.00 94.88 604 GLN A CA 1
ATOM 4845 C C . GLN A 1 604 ? -18.956 -24.304 33.661 1.00 94.88 604 GLN A C 1
ATOM 4847 O O . GLN A 1 604 ? -17.928 -23.749 33.276 1.00 94.88 604 GLN A O 1
ATOM 4852 N N . PHE A 1 605 ? -20.089 -24.252 32.956 1.00 92.06 605 PHE A N 1
ATOM 4853 C CA . PHE A 1 605 ? -20.229 -23.487 31.715 1.00 92.06 605 PHE A CA 1
ATOM 4854 C C . PHE A 1 605 ? -20.110 -21.974 31.940 1.00 92.06 605 PHE A C 1
ATOM 4856 O O . PHE A 1 605 ? -19.274 -21.322 31.311 1.00 92.06 605 PHE A O 1
ATOM 4863 N N . GLU A 1 606 ? -20.904 -21.418 32.860 1.00 94.25 606 GLU A N 1
ATOM 4864 C CA . GLU A 1 606 ? -20.920 -19.974 33.131 1.00 94.25 606 GLU A CA 1
ATOM 4865 C C . GLU A 1 606 ? -19.542 -19.476 33.585 1.00 94.25 606 GLU A C 1
ATOM 4867 O O . GLU A 1 606 ? -19.078 -18.418 33.152 1.00 94.25 606 GLU A O 1
ATOM 4872 N N . VAL A 1 607 ? -18.848 -20.265 34.411 1.00 96.69 607 VAL A N 1
ATOM 4873 C CA . VAL A 1 607 ? -17.526 -19.895 34.914 1.00 96.69 607 VAL A CA 1
ATOM 4874 C C . VAL A 1 607 ? -16.421 -20.049 33.869 1.00 96.69 607 VAL A C 1
ATOM 4876 O O . VAL A 1 607 ? -15.523 -19.206 33.807 1.00 96.69 607 VAL A O 1
ATOM 4879 N N . ALA A 1 608 ? -16.496 -21.068 33.004 1.00 94.25 608 ALA A N 1
ATOM 4880 C CA . ALA A 1 608 ? -15.570 -21.212 31.882 1.00 94.25 608 ALA A CA 1
ATOM 4881 C C . ALA A 1 608 ? -15.680 -20.019 30.926 1.00 94.25 608 ALA A C 1
ATOM 4883 O O . ALA A 1 608 ? -14.662 -19.468 30.502 1.00 94.25 608 ALA A O 1
ATOM 4884 N N . TRP A 1 609 ? -16.902 -19.560 30.649 1.00 92.44 609 TRP A N 1
ATOM 4885 C CA . TRP A 1 609 ? -17.130 -18.374 29.829 1.00 92.44 609 TRP A CA 1
ATOM 4886 C C . TRP A 1 609 ? -16.632 -17.096 30.523 1.00 92.44 609 TRP A C 1
ATOM 4888 O O . TRP A 1 609 ? -15.909 -16.306 29.914 1.00 92.44 609 TRP A O 1
ATOM 4898 N N . ALA A 1 610 ? -16.924 -16.910 31.816 1.00 95.06 610 ALA A N 1
ATOM 4899 C CA . ALA A 1 610 ? -16.432 -15.756 32.572 1.00 95.06 610 ALA A CA 1
ATOM 4900 C C . ALA A 1 610 ? -14.896 -15.651 32.518 1.00 95.06 610 ALA A C 1
ATOM 4902 O O . ALA A 1 610 ? -14.356 -14.604 32.164 1.00 95.06 610 ALA A O 1
ATOM 4903 N N . LEU A 1 611 ? -14.185 -16.746 32.797 1.00 96.00 611 LEU A N 1
ATOM 4904 C CA . LEU A 1 611 ? -12.721 -16.777 32.767 1.00 96.00 611 LEU A CA 1
ATOM 4905 C C . LEU A 1 611 ? -12.143 -16.625 31.351 1.00 96.00 611 LEU A C 1
ATOM 4907 O O . LEU A 1 611 ? -11.075 -16.034 31.203 1.00 96.00 611 LEU A O 1
ATOM 4911 N N . THR A 1 612 ? -12.849 -17.082 30.311 1.00 92.50 612 THR A N 1
ATOM 4912 C CA . THR A 1 612 ? -12.469 -16.826 28.908 1.00 92.50 612 THR A CA 1
ATOM 4913 C C . THR A 1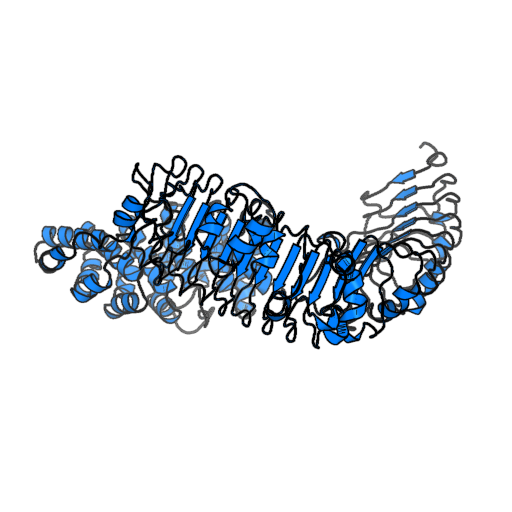 612 ? -12.447 -15.329 28.609 1.00 92.50 612 THR A C 1
ATOM 4915 O O . THR A 1 612 ? -11.499 -14.838 27.993 1.00 92.50 612 THR A O 1
ATOM 4918 N N . ASN A 1 613 ? -13.453 -14.593 29.094 1.00 89.12 613 ASN A N 1
ATOM 4919 C CA . ASN A 1 613 ? -13.528 -13.145 28.918 1.00 89.12 613 ASN A CA 1
ATOM 4920 C C . ASN A 1 613 ? -12.443 -12.423 29.728 1.00 89.12 613 ASN A C 1
ATOM 4922 O O . ASN A 1 613 ? -11.828 -11.502 29.202 1.00 89.12 613 ASN A O 1
ATOM 4926 N N . VAL A 1 614 ? -12.122 -12.871 30.950 1.00 91.44 614 VAL A N 1
ATOM 4927 C CA . VAL A 1 614 ? -10.955 -12.345 31.692 1.00 91.44 614 VAL A CA 1
ATOM 4928 C C . VAL A 1 614 ? -9.659 -12.573 30.902 1.00 91.44 614 VAL A C 1
ATOM 4930 O O . VAL A 1 614 ? -8.850 -11.657 30.766 1.00 91.44 614 VAL A O 1
ATOM 4933 N N . ALA A 1 615 ? -9.483 -13.762 30.317 1.00 90.50 615 ALA A N 1
ATOM 4934 C CA . ALA A 1 615 ? -8.308 -14.105 29.515 1.00 90.50 615 ALA A CA 1
ATOM 4935 C C . ALA A 1 615 ? -8.215 -13.347 28.175 1.00 90.50 615 ALA A C 1
ATOM 4937 O O . ALA A 1 615 ? -7.148 -13.323 27.577 1.00 90.50 615 ALA A O 1
ATOM 4938 N N . SER A 1 616 ? -9.292 -12.710 27.699 1.00 86.06 616 SER A N 1
ATOM 4939 C CA 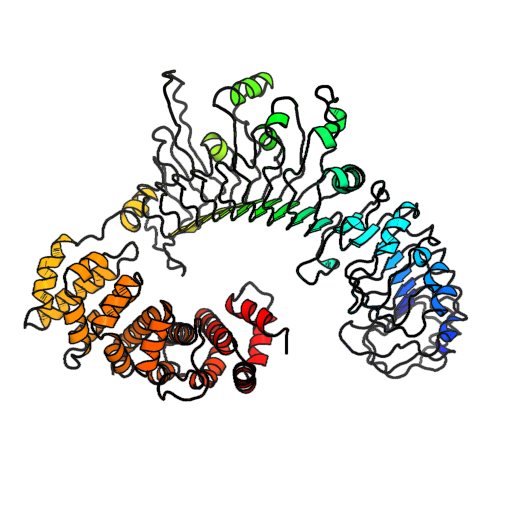. SER A 1 616 ? -9.263 -11.831 26.514 1.00 86.06 616 SER A CA 1
ATOM 4940 C C . SER A 1 616 ? -8.726 -10.415 26.794 1.00 86.06 616 SER A C 1
ATOM 4942 O O . SER A 1 616 ? -8.637 -9.594 25.880 1.00 86.06 616 SER A O 1
ATOM 4944 N N . GLY A 1 617 ? -8.407 -10.119 28.060 1.00 85.38 617 GLY A N 1
ATOM 4945 C CA . GLY A 1 617 ? -7.936 -8.820 28.526 1.00 85.38 617 GLY A CA 1
ATOM 4946 C C . GLY A 1 617 ? -6.455 -8.536 28.239 1.00 85.38 617 GLY A C 1
ATOM 4947 O O . GLY A 1 617 ? -5.904 -8.872 27.195 1.00 85.38 617 GLY A O 1
ATOM 4948 N N . THR A 1 618 ? -5.806 -7.844 29.171 1.00 84.50 618 THR A N 1
ATOM 4949 C CA . THR A 1 618 ? -4.373 -7.511 29.110 1.00 84.50 618 THR A CA 1
ATOM 4950 C C . THR A 1 618 ? -3.498 -8.674 29.592 1.00 84.50 618 THR A C 1
ATOM 4952 O O . THR A 1 618 ? -3.984 -9.583 30.264 1.00 84.50 618 THR A O 1
ATOM 4955 N N . SER A 1 619 ? -2.185 -8.616 29.345 1.00 84.38 619 SER A N 1
ATOM 4956 C CA . SER A 1 619 ? -1.231 -9.610 29.867 1.00 84.38 619 SER A CA 1
ATOM 4957 C C . SER A 1 619 ? -1.264 -9.729 31.398 1.00 84.38 619 SER A C 1
ATOM 4959 O O . SER A 1 619 ? -1.039 -10.807 31.942 1.00 84.38 619 SER A O 1
ATOM 4961 N N . GLU A 1 620 ? -1.607 -8.649 32.107 1.00 86.50 620 GLU A N 1
ATOM 4962 C CA . GLU A 1 620 ? -1.825 -8.665 33.557 1.00 86.50 620 GLU A CA 1
ATOM 4963 C C . GLU A 1 620 ? -3.057 -9.504 33.937 1.00 86.50 620 GLU A C 1
ATOM 4965 O O . GLU A 1 620 ? -2.994 -10.333 34.841 1.00 86.50 620 GLU A O 1
ATOM 4970 N N . HIS A 1 621 ? -4.165 -9.363 33.201 1.00 92.25 621 HIS A N 1
ATOM 4971 C CA . HIS A 1 621 ? -5.377 -10.168 33.412 1.00 92.25 621 HIS A CA 1
ATOM 4972 C C . HIS A 1 621 ? -5.111 -11.657 33.177 1.00 92.25 621 HIS A C 1
ATOM 4974 O O . HIS A 1 621 ? -5.533 -12.501 33.970 1.00 92.25 621 HIS A O 1
ATOM 4980 N N . ILE A 1 622 ? -4.356 -11.978 32.124 1.00 91.38 622 ILE A N 1
ATOM 4981 C CA . ILE A 1 622 ? -3.949 -13.349 31.798 1.00 91.38 622 ILE A CA 1
ATOM 4982 C C . ILE A 1 622 ? -3.015 -13.916 32.873 1.00 91.38 622 ILE A C 1
ATOM 4984 O O . ILE A 1 622 ? -3.176 -15.072 33.269 1.00 91.38 622 ILE A O 1
ATOM 4988 N N . ARG A 1 623 ? -2.086 -13.108 33.408 1.00 92.25 623 ARG A N 1
ATOM 4989 C CA . ARG A 1 623 ? -1.216 -13.514 34.521 1.00 92.25 623 ARG A CA 1
ATOM 4990 C C . ARG A 1 623 ? -2.035 -13.972 35.726 1.00 92.25 623 ARG A C 1
ATOM 4992 O O . ARG A 1 623 ? -1.773 -15.055 36.240 1.00 92.25 623 ARG A O 1
ATOM 4999 N N . VAL A 1 624 ? -3.066 -13.217 36.110 1.00 94.44 624 VAL A N 1
ATOM 5000 C CA . VAL A 1 624 ? -3.955 -13.585 37.225 1.00 94.44 624 VAL A CA 1
ATOM 5001 C C . VAL A 1 624 ? -4.639 -14.933 36.969 1.00 94.44 624 VAL A C 1
ATOM 5003 O O . VAL A 1 624 ? -4.658 -15.787 37.854 1.00 94.44 624 VAL A O 1
ATOM 5006 N N . VAL A 1 625 ? -5.168 -15.168 35.765 1.00 94.12 625 VAL A N 1
ATOM 5007 C CA . VAL A 1 625 ? -5.800 -16.453 35.395 1.00 94.12 625 VAL A CA 1
ATOM 5008 C C . VAL A 1 625 ? -4.801 -17.619 35.484 1.00 94.12 625 VAL A C 1
ATOM 5010 O O . VAL A 1 625 ? -5.143 -18.701 35.975 1.00 94.12 625 VAL A O 1
ATOM 5013 N N . ASN A 1 626 ? -3.557 -17.397 35.056 1.00 92.81 626 ASN A N 1
ATOM 5014 C CA . ASN A 1 626 ? -2.494 -18.401 35.079 1.00 92.81 626 ASN A CA 1
ATOM 5015 C C . ASN A 1 626 ? -2.011 -18.720 36.503 1.00 92.81 626 ASN A C 1
ATOM 5017 O O . ASN A 1 626 ? -1.912 -19.895 36.856 1.00 92.81 626 ASN A O 1
ATOM 5021 N N . GLU A 1 627 ? -1.757 -17.701 37.330 1.00 93.94 627 GLU A N 1
ATOM 5022 C CA . GLU A 1 627 ? -1.287 -17.845 38.719 1.00 93.94 627 GLU A CA 1
ATOM 5023 C C . GLU A 1 627 ? -2.283 -18.609 39.601 1.00 93.94 627 GLU A C 1
ATOM 5025 O O . GLU A 1 627 ? -1.877 -19.364 40.483 1.00 93.94 627 GLU A O 1
ATOM 5030 N N . HIS A 1 628 ? -3.584 -18.486 39.322 1.00 96.12 628 HIS A N 1
ATOM 5031 C CA . HIS A 1 628 ? -4.634 -19.218 40.036 1.00 96.12 628 HIS A CA 1
ATOM 5032 C C . HIS A 1 628 ? -4.881 -20.638 39.494 1.00 96.12 628 HIS A C 1
ATOM 5034 O O . HIS A 1 628 ? -5.753 -21.340 40.001 1.00 96.12 628 HIS A O 1
ATOM 5040 N N . GLY A 1 629 ? -4.124 -21.094 38.489 1.00 95.62 629 GLY A N 1
ATOM 5041 C CA . GLY A 1 629 ? -4.161 -22.482 38.017 1.00 95.62 629 GLY A CA 1
ATOM 5042 C C . GLY A 1 629 ? -5.313 -22.821 37.065 1.00 95.62 629 GLY A C 1
ATOM 5043 O O . GLY A 1 629 ? -5.734 -23.978 37.005 1.00 95.62 629 GLY A O 1
ATOM 5044 N N . ALA A 1 630 ? -5.828 -21.855 36.296 1.00 97.00 630 ALA A N 1
ATOM 5045 C CA . ALA A 1 630 ? -6.934 -22.103 35.365 1.00 97.00 630 ALA A CA 1
ATOM 5046 C C . ALA A 1 630 ? -6.542 -22.985 34.161 1.00 97.00 630 ALA A C 1
ATOM 5048 O O . ALA A 1 630 ? -7.338 -23.811 33.717 1.00 97.00 630 ALA A O 1
ATOM 5049 N N . VAL A 1 631 ? -5.313 -22.852 33.645 1.00 97.44 631 VAL A N 1
ATOM 5050 C CA . VAL A 1 631 ? -4.825 -23.582 32.454 1.00 97.44 631 VAL A CA 1
ATOM 5051 C C . VAL A 1 631 ? -4.997 -25.106 32.564 1.00 97.44 631 VAL A C 1
ATOM 5053 O O . VAL A 1 631 ? -5.666 -25.672 31.697 1.00 97.44 631 VAL A O 1
ATOM 5056 N N . PRO A 1 632 ? -4.485 -25.805 33.601 1.00 97.12 632 PRO A N 1
ATOM 5057 C CA . PRO A 1 632 ? -4.682 -27.252 33.721 1.00 97.12 632 PRO A CA 1
ATOM 5058 C C . PRO A 1 632 ? -6.162 -27.646 33.825 1.00 97.12 632 PRO A C 1
ATOM 5060 O O . PRO A 1 632 ? -6.553 -28.696 33.318 1.00 97.12 632 PRO A O 1
ATOM 5063 N N . LYS A 1 633 ? -7.012 -26.803 34.432 1.00 97.50 633 LYS A N 1
ATOM 5064 C CA . LYS A 1 633 ? -8.461 -27.043 34.491 1.00 97.50 633 LYS A CA 1
ATOM 5065 C C . LYS A 1 633 ? -9.090 -26.953 33.103 1.00 97.50 633 LYS A C 1
ATOM 5067 O O . LYS A 1 633 ? -9.816 -27.864 32.727 1.00 97.50 633 LYS A O 1
ATOM 5072 N N . PHE A 1 634 ? -8.766 -25.929 32.313 1.00 98.19 634 PHE A N 1
ATOM 5073 C CA . PHE A 1 634 ? -9.256 -25.822 30.937 1.00 98.19 634 PHE A CA 1
ATOM 5074 C C . PHE A 1 634 ? -8.803 -26.986 30.055 1.00 98.19 634 PHE A C 1
ATOM 5076 O O . PHE A 1 634 ? -9.607 -27.496 29.280 1.00 98.19 634 PHE A O 1
ATOM 5083 N N . VAL A 1 635 ? -7.564 -27.468 30.210 1.00 97.50 635 VAL A N 1
ATOM 5084 C CA . VAL A 1 635 ? -7.097 -28.658 29.478 1.00 97.50 635 VAL A CA 1
ATOM 5085 C C . VAL A 1 635 ? -7.949 -29.887 29.807 1.00 97.50 635 VAL A C 1
ATOM 5087 O O . VAL A 1 635 ? -8.335 -30.614 28.895 1.00 97.50 635 VAL A O 1
ATOM 5090 N N . LEU A 1 636 ? -8.306 -30.098 31.079 1.00 96.12 636 LEU A N 1
ATOM 5091 C CA . LEU A 1 636 ? -9.222 -31.177 31.473 1.00 96.12 636 LEU A CA 1
ATOM 5092 C C . LEU A 1 636 ? -10.624 -30.994 30.868 1.00 96.12 636 LEU A C 1
ATOM 5094 O O . LEU A 1 636 ? -11.253 -31.971 30.459 1.00 96.12 636 LEU A O 1
ATOM 5098 N N . LEU A 1 637 ? -11.104 -29.751 30.776 1.00 96.75 637 LEU A N 1
ATOM 5099 C CA . LEU A 1 637 ? -12.420 -29.428 30.221 1.00 96.75 637 LEU A CA 1
ATOM 5100 C C . LEU A 1 637 ? -12.534 -29.647 28.711 1.00 96.75 637 LEU A C 1
ATOM 5102 O O . LEU A 1 637 ? -13.656 -29.789 28.231 1.00 96.75 637 LEU A O 1
ATOM 5106 N N . LEU A 1 638 ? -11.426 -29.776 27.972 1.00 96.56 638 LEU A N 1
ATOM 5107 C CA . LEU A 1 638 ? -11.452 -30.196 26.562 1.00 96.56 638 LEU A CA 1
ATOM 5108 C C . LEU A 1 638 ? -12.024 -31.612 26.367 1.00 96.56 638 LEU A C 1
ATOM 5110 O O . LEU A 1 638 ? -12.397 -31.968 25.254 1.00 96.56 638 LEU A O 1
ATOM 5114 N N . SER A 1 639 ? -12.148 -32.399 27.437 1.00 93.88 639 SER A N 1
ATOM 5115 C CA . SER A 1 639 ? -12.797 -33.716 27.437 1.00 93.88 639 SER A CA 1
ATOM 5116 C C . SER A 1 639 ? -14.177 -33.708 28.112 1.00 93.88 639 SER A C 1
ATOM 5118 O O . SER A 1 639 ? -14.704 -34.771 28.436 1.00 93.88 639 SER A O 1
ATOM 5120 N N . SER A 1 640 ? -14.768 -32.532 28.365 1.00 93.81 640 SER A N 1
ATOM 5121 C CA . SER A 1 640 ? -16.096 -32.423 28.983 1.00 93.81 640 SER A CA 1
ATOM 5122 C C . SER A 1 640 ? -17.183 -33.052 28.106 1.00 93.81 640 SER A C 1
ATOM 5124 O O . SER A 1 640 ? -17.148 -32.948 26.879 1.00 93.81 640 SER A O 1
ATOM 5126 N N . ALA A 1 641 ? -18.197 -33.650 28.736 1.00 90.94 641 ALA A N 1
ATOM 5127 C CA . ALA A 1 641 ? -19.379 -34.153 28.037 1.00 90.94 641 ALA A CA 1
ATOM 5128 C C . ALA A 1 641 ? -20.214 -33.024 27.396 1.00 90.94 641 ALA A C 1
ATOM 5130 O O . ALA A 1 641 ? -20.959 -33.281 26.455 1.00 90.94 641 ALA A O 1
ATOM 5131 N N . SER A 1 642 ? -20.072 -31.780 27.870 1.00 91.12 642 SER A N 1
ATOM 5132 C CA . SER A 1 642 ? -20.770 -30.612 27.322 1.00 91.12 642 SER A CA 1
ATOM 5133 C C . SER A 1 642 ? -19.971 -29.955 26.194 1.00 91.12 642 SER A C 1
ATOM 5135 O O . SER A 1 642 ? -18.854 -29.485 26.419 1.00 91.12 642 SER A O 1
ATOM 5137 N N . ASP A 1 643 ? -20.564 -29.887 24.996 1.00 88.31 643 ASP A N 1
ATOM 5138 C CA . ASP A 1 643 ? -20.014 -29.165 23.838 1.00 88.31 643 ASP A CA 1
ATOM 5139 C C . ASP A 1 643 ? -19.670 -27.715 24.194 1.00 88.31 643 ASP A C 1
ATOM 5141 O O . ASP A 1 643 ? -18.571 -27.251 23.894 1.00 88.31 643 ASP A O 1
ATOM 5145 N N . ASP A 1 644 ? -20.586 -27.032 24.883 1.00 87.69 644 ASP A N 1
ATOM 5146 C CA . ASP A 1 644 ? -20.460 -25.614 25.211 1.00 87.69 644 ASP A CA 1
ATOM 5147 C C . ASP A 1 644 ? -19.284 -25.367 26.165 1.00 87.69 644 ASP A C 1
ATOM 5149 O O . ASP A 1 644 ? -18.528 -24.409 26.007 1.00 87.69 644 ASP A O 1
ATOM 5153 N N . VAL A 1 645 ? -19.066 -26.268 27.129 1.00 93.12 645 VAL A N 1
ATOM 5154 C CA . VAL A 1 645 ? -17.920 -26.195 28.049 1.00 93.12 645 VAL A CA 1
ATOM 5155 C C . VAL A 1 645 ? -16.605 -26.439 27.309 1.00 93.12 645 VAL A C 1
ATOM 5157 O O . VAL A 1 645 ? -15.645 -25.693 27.522 1.00 93.12 645 VAL A O 1
ATOM 5160 N N . ARG A 1 646 ? -16.551 -27.451 26.427 1.00 95.00 646 ARG A N 1
ATOM 5161 C CA . ARG A 1 646 ? -15.358 -27.705 25.599 1.00 95.00 646 ARG A CA 1
ATOM 5162 C C . ARG A 1 646 ? -15.020 -26.480 24.760 1.00 95.00 646 ARG A C 1
ATOM 5164 O O . ARG A 1 646 ? -13.857 -26.109 24.654 1.00 95.00 646 ARG A O 1
ATOM 5171 N N . GLU A 1 647 ? -16.034 -25.826 24.209 1.00 91.44 647 GLU A N 1
ATOM 5172 C CA . GLU A 1 647 ? -15.870 -24.656 23.359 1.00 91.44 647 GLU A CA 1
ATOM 5173 C C . GLU A 1 647 ? -15.288 -23.452 24.110 1.00 91.44 647 GLU A C 1
ATOM 5175 O O . GLU A 1 647 ? -14.344 -22.824 23.624 1.00 91.44 647 GLU A O 1
ATOM 5180 N N . GLN A 1 648 ? -15.795 -23.151 25.311 1.00 94.69 648 GLN A N 1
ATOM 5181 C CA . GLN A 1 648 ? -15.217 -22.092 26.145 1.00 94.69 648 GLN A CA 1
ATOM 5182 C C . GLN A 1 648 ? -13.785 -22.437 26.567 1.00 94.69 648 GLN A C 1
ATOM 5184 O O . GLN A 1 648 ? -12.910 -21.577 26.535 1.00 94.69 648 GLN A O 1
ATOM 5189 N N . ALA A 1 649 ? -13.502 -23.705 26.881 1.00 96.88 649 ALA A N 1
ATOM 5190 C CA . ALA A 1 649 ? -12.152 -24.142 27.226 1.00 96.88 649 ALA A CA 1
ATOM 5191 C C . ALA A 1 649 ? -11.159 -23.982 26.060 1.00 96.88 649 ALA A C 1
ATOM 5193 O O . ALA A 1 649 ? -10.053 -23.479 26.268 1.00 96.88 649 ALA A O 1
ATOM 5194 N N . VAL A 1 650 ? -11.552 -24.345 24.832 1.00 96.75 650 VAL A N 1
ATOM 5195 C CA . VAL A 1 650 ? -10.754 -24.093 23.617 1.00 96.75 650 VAL A CA 1
ATOM 5196 C C . VAL A 1 650 ? -10.457 -22.602 23.474 1.00 96.75 650 VAL A C 1
ATOM 5198 O O . VAL A 1 650 ? -9.314 -22.216 23.223 1.00 96.75 650 VAL A O 1
ATOM 5201 N N . TRP A 1 651 ? -11.476 -21.762 23.656 1.00 93.12 651 TRP A N 1
ATOM 5202 C CA . TRP A 1 651 ? -11.343 -20.322 23.477 1.00 93.12 651 TRP A CA 1
ATOM 5203 C C . TRP A 1 651 ? -10.435 -19.685 24.536 1.00 93.12 651 TRP A C 1
ATOM 5205 O O . TRP A 1 651 ? -9.523 -18.935 24.184 1.00 93.12 651 TRP A O 1
ATOM 5215 N N . ALA A 1 652 ? -10.606 -20.050 25.811 1.00 95.44 652 ALA A N 1
ATOM 5216 C CA . ALA A 1 652 ? -9.745 -19.610 26.906 1.00 95.44 652 ALA A CA 1
ATOM 5217 C C . ALA A 1 652 ? -8.277 -19.977 26.662 1.00 95.44 652 ALA A C 1
ATOM 5219 O O . ALA A 1 652 ? -7.399 -19.123 26.773 1.00 95.44 652 ALA A O 1
ATOM 5220 N N . LEU A 1 653 ? -8.000 -21.230 26.283 1.00 97.44 653 LEU A N 1
ATOM 5221 C CA . LEU A 1 653 ? -6.636 -21.689 26.005 1.00 97.44 653 LEU A CA 1
ATOM 5222 C C . LEU A 1 653 ? -6.021 -20.959 24.807 1.00 97.44 653 LEU A C 1
ATOM 5224 O O . LEU A 1 653 ? -4.833 -20.643 24.835 1.00 97.44 653 LEU A O 1
ATOM 5228 N N . GLY A 1 654 ? -6.819 -20.656 23.780 1.00 94.31 654 GLY A N 1
ATOM 5229 C CA . GLY A 1 654 ? -6.379 -19.855 22.643 1.00 94.31 654 GLY A CA 1
ATOM 5230 C C . GLY A 1 654 ? -6.047 -18.407 23.021 1.00 94.31 654 GLY A C 1
ATOM 5231 O O . GLY A 1 654 ? -5.030 -17.897 22.550 1.00 94.31 654 GLY A O 1
ATOM 5232 N N . ASN A 1 655 ? -6.839 -17.771 23.897 1.00 92.56 655 ASN A N 1
ATOM 5233 C CA . ASN A 1 655 ? -6.562 -16.429 24.432 1.00 92.56 655 ASN A CA 1
ATOM 5234 C C . ASN A 1 655 ? -5.256 -16.415 25.241 1.00 92.56 655 ASN A C 1
ATOM 5236 O O . ASN A 1 655 ? -4.385 -15.588 24.984 1.00 92.56 655 ASN A O 1
ATOM 5240 N N . VAL A 1 656 ? -5.078 -17.379 26.153 1.00 94.38 656 VAL A N 1
ATOM 5241 C CA . VAL A 1 656 ? -3.855 -17.498 26.965 1.00 94.38 656 VAL A CA 1
ATOM 5242 C C . VAL A 1 656 ? -2.629 -17.737 26.080 1.00 94.38 656 VAL A C 1
ATOM 5244 O O . VAL A 1 656 ? -1.628 -17.042 26.218 1.00 94.38 656 VAL A O 1
ATOM 5247 N N . ALA A 1 657 ? -2.691 -18.682 25.138 1.00 93.00 657 ALA A N 1
ATOM 5248 C CA . ALA A 1 657 ? -1.559 -18.978 24.256 1.00 93.00 657 ALA A CA 1
ATOM 5249 C C . ALA A 1 657 ? -1.216 -17.823 23.298 1.00 93.00 657 ALA A C 1
ATOM 5251 O O . ALA A 1 657 ? -0.070 -17.706 22.868 1.00 93.00 657 ALA A O 1
ATOM 5252 N N . GLY A 1 658 ? -2.193 -16.977 22.955 1.00 89.75 658 GLY A N 1
ATOM 5253 C CA . GLY A 1 658 ? -2.015 -15.844 22.047 1.00 89.75 658 GLY A CA 1
ATOM 5254 C C . GLY A 1 658 ? -1.284 -14.638 22.649 1.00 89.75 658 GLY A C 1
ATOM 5255 O O . GLY A 1 658 ? -0.832 -13.787 21.884 1.00 89.75 658 GLY A O 1
ATOM 5256 N N . ASP A 1 659 ? -1.160 -14.563 23.977 1.00 90.81 659 ASP A N 1
ATOM 5257 C CA . ASP A 1 659 ? -0.550 -13.432 24.692 1.00 90.81 659 ASP A CA 1
ATOM 5258 C C . ASP A 1 659 ? 0.970 -13.353 24.514 1.00 90.81 659 ASP A C 1
ATOM 5260 O O . ASP A 1 659 ? 1.507 -12.333 24.084 1.00 90.81 659 ASP A O 1
ATOM 5264 N N . SER A 1 660 ? 1.679 -14.437 24.831 1.00 86.75 660 SER A N 1
ATOM 5265 C CA . SER A 1 660 ? 3.142 -14.456 24.827 1.00 86.75 660 SER A CA 1
ATOM 5266 C C . SER A 1 660 ? 3.705 -15.875 24.664 1.00 86.75 660 SER A C 1
ATOM 5268 O O . SER A 1 660 ? 3.026 -16.853 24.994 1.00 86.75 660 SER A O 1
ATOM 5270 N N . PRO A 1 661 ? 4.967 -16.025 24.204 1.00 86.25 661 PRO A N 1
ATOM 5271 C CA . PRO A 1 661 ? 5.621 -17.332 24.092 1.00 86.25 661 PRO A CA 1
ATOM 5272 C C . PRO A 1 661 ? 5.632 -18.124 25.407 1.00 86.25 661 PRO A C 1
ATOM 5274 O O . PRO A 1 661 ? 5.432 -19.334 25.395 1.00 86.25 661 PRO A O 1
ATOM 5277 N N . SER A 1 662 ? 5.791 -17.449 26.550 1.00 88.69 662 SER A N 1
ATOM 5278 C CA . SER A 1 662 ? 5.745 -18.087 27.871 1.00 88.69 662 SER A CA 1
ATOM 5279 C C . SER A 1 662 ? 4.359 -18.650 28.203 1.00 88.69 662 SER A C 1
ATOM 5281 O O . SER A 1 662 ? 4.263 -19.767 28.710 1.00 88.69 662 SER A O 1
ATOM 5283 N N . CYS A 1 663 ? 3.282 -17.925 27.882 1.00 91.50 663 CYS A N 1
ATOM 5284 C CA . CYS A 1 663 ? 1.911 -18.403 28.076 1.00 91.50 663 CYS A CA 1
ATOM 5285 C C . CYS A 1 663 ? 1.569 -19.562 27.124 1.00 91.50 663 CYS A C 1
ATOM 5287 O O . CYS A 1 663 ? 0.972 -20.554 27.546 1.00 91.50 663 CYS A O 1
ATOM 5289 N N . ARG A 1 664 ? 2.015 -19.498 25.864 1.00 92.44 664 ARG A N 1
ATOM 5290 C CA . ARG A 1 664 ? 1.943 -20.620 24.913 1.00 92.44 664 ARG A CA 1
ATOM 5291 C C . ARG A 1 664 ? 2.635 -21.868 25.463 1.00 92.44 664 ARG A C 1
ATOM 5293 O O . ARG A 1 664 ? 2.048 -22.950 25.452 1.00 92.44 664 ARG A O 1
ATOM 5300 N N . ASP A 1 665 ? 3.862 -21.725 25.957 1.00 89.50 665 ASP A N 1
ATOM 5301 C CA . ASP A 1 665 ? 4.648 -22.846 26.478 1.00 89.50 665 ASP A CA 1
ATOM 5302 C C . ASP A 1 665 ? 4.029 -23.426 27.757 1.00 89.50 665 ASP A C 1
ATOM 5304 O O . ASP A 1 665 ? 4.044 -24.641 27.949 1.00 89.50 665 ASP A O 1
ATOM 5308 N N . LEU A 1 666 ? 3.408 -22.588 28.595 1.00 91.88 666 LEU A N 1
ATOM 5309 C CA . LEU A 1 666 ? 2.615 -23.028 29.744 1.00 91.88 666 LEU A CA 1
ATOM 5310 C C . LEU A 1 666 ? 1.417 -23.884 29.306 1.00 91.88 666 LEU A C 1
ATOM 5312 O O . LEU A 1 666 ? 1.196 -24.963 29.860 1.00 91.88 666 LEU A O 1
ATOM 5316 N N . VAL A 1 667 ? 0.651 -23.431 28.309 1.00 94.38 667 VAL A N 1
ATOM 5317 C CA . VAL A 1 667 ? -0.513 -24.161 27.779 1.00 94.38 667 VAL A CA 1
ATOM 5318 C C . VAL A 1 667 ? -0.094 -25.505 27.184 1.00 94.38 667 VAL A C 1
ATOM 5320 O O . VAL A 1 667 ? -0.662 -26.545 27.527 1.00 94.38 667 VAL A O 1
ATOM 5323 N N . LEU A 1 668 ? 0.944 -25.511 26.345 1.00 91.62 668 LEU A N 1
ATOM 5324 C CA . LEU A 1 668 ? 1.490 -26.736 25.765 1.00 91.62 668 LEU A CA 1
ATOM 5325 C C . LEU A 1 668 ? 2.050 -27.669 26.842 1.00 91.62 668 LEU A C 1
ATOM 5327 O O . LEU A 1 668 ? 1.707 -28.848 26.849 1.00 91.62 668 LEU A O 1
ATOM 5331 N N . GLY A 1 669 ? 2.821 -27.143 27.798 1.00 89.75 669 GLY A N 1
ATOM 5332 C CA . GLY A 1 669 ? 3.401 -27.895 28.912 1.00 89.75 669 GLY A CA 1
ATOM 5333 C C . GLY A 1 669 ? 2.367 -28.598 29.798 1.00 89.75 669 GLY A C 1
ATOM 5334 O O . GLY A 1 669 ? 2.674 -29.641 30.372 1.00 89.75 669 GLY A O 1
ATOM 5335 N N . ASN A 1 670 ? 1.128 -28.095 29.842 1.00 92.75 670 ASN A N 1
ATOM 5336 C CA . ASN A 1 670 ? -0.013 -28.743 30.500 1.00 92.75 670 ASN A CA 1
ATOM 5337 C C . ASN A 1 670 ? -0.711 -29.813 29.633 1.00 92.75 670 ASN A C 1
ATOM 5339 O O . ASN A 1 670 ? -1.713 -30.386 30.050 1.00 92.75 670 ASN A O 1
ATOM 5343 N N . GLY A 1 671 ? -0.196 -30.117 28.438 1.00 92.25 671 GLY A N 1
ATOM 5344 C CA . GLY A 1 671 ? -0.697 -31.184 27.569 1.00 92.25 671 GLY A CA 1
ATOM 5345 C C . GLY A 1 671 ? -1.896 -30.802 26.697 1.00 92.25 671 GLY A C 1
ATOM 5346 O O . GLY A 1 671 ? -2.603 -31.693 26.231 1.00 92.25 671 GLY A O 1
ATOM 5347 N N . ALA A 1 672 ? -2.127 -29.509 26.445 1.00 95.19 672 ALA A N 1
ATOM 5348 C CA . ALA A 1 672 ? -3.322 -29.016 25.751 1.00 95.19 672 ALA A CA 1
ATOM 5349 C C . ALA A 1 672 ? -3.472 -29.476 24.289 1.00 95.19 672 ALA A C 1
ATOM 5351 O O . ALA A 1 672 ? -4.589 -29.515 23.774 1.00 95.19 672 ALA A O 1
ATOM 5352 N N . LEU A 1 673 ? -2.374 -29.817 23.600 1.00 94.06 673 LEU A N 1
ATOM 5353 C CA . LEU A 1 673 ? -2.414 -30.054 22.154 1.00 94.06 673 LEU A CA 1
ATOM 5354 C C . LEU A 1 673 ? -3.293 -31.246 21.765 1.00 94.06 673 LEU A C 1
ATOM 5356 O O . LEU A 1 673 ? -4.155 -31.103 20.908 1.00 94.06 673 LEU A O 1
ATOM 5360 N N . MET A 1 674 ? -3.075 -32.426 22.350 1.00 94.06 674 MET A N 1
ATOM 5361 C CA . MET A 1 674 ? -3.797 -33.630 21.916 1.00 94.06 674 MET A CA 1
ATOM 5362 C C . MET A 1 674 ? -5.314 -33.521 22.156 1.00 94.06 674 MET A C 1
ATOM 5364 O O . MET A 1 674 ? -6.067 -33.830 21.231 1.00 94.06 674 MET A O 1
ATOM 5368 N N . PRO A 1 675 ? -5.788 -33.028 23.319 1.00 95.69 675 PRO A N 1
ATOM 5369 C CA . PRO A 1 675 ? -7.212 -32.765 23.516 1.00 95.69 675 PRO A CA 1
ATOM 5370 C C . PRO A 1 675 ? -7.779 -31.698 22.567 1.00 95.69 675 PRO A C 1
ATOM 5372 O O . PRO A 1 675 ? -8.924 -31.829 22.137 1.00 95.69 675 PRO A O 1
ATOM 5375 N N . LEU A 1 676 ? -6.992 -30.676 22.195 1.00 96.94 676 LEU A N 1
ATOM 5376 C CA . LEU A 1 676 ? -7.400 -29.674 21.202 1.00 96.94 676 LEU A CA 1
ATOM 5377 C C . LEU A 1 676 ? -7.548 -30.294 19.806 1.00 96.94 676 LEU A C 1
ATOM 5379 O O . LEU A 1 676 ? -8.560 -30.077 19.146 1.00 96.94 676 LEU A O 1
ATOM 5383 N N . LEU A 1 677 ? -6.574 -31.098 19.366 1.00 95.50 677 LEU A N 1
ATOM 5384 C CA . LEU A 1 677 ? -6.632 -31.791 18.074 1.00 95.50 677 LEU A CA 1
ATOM 5385 C C . LEU A 1 677 ? -7.827 -32.750 17.997 1.00 95.50 677 LEU A C 1
ATOM 5387 O O . LEU A 1 677 ? -8.430 -32.880 16.938 1.00 95.50 677 LEU A O 1
ATOM 5391 N N . ALA A 1 678 ? -8.228 -33.361 19.116 1.00 94.81 678 ALA A N 1
ATOM 5392 C CA . ALA A 1 678 ? -9.434 -34.184 19.172 1.00 94.81 678 ALA A CA 1
ATOM 5393 C C . ALA A 1 678 ? -10.726 -33.389 18.882 1.00 94.81 678 ALA A C 1
ATOM 5395 O O . ALA A 1 678 ? -11.702 -33.983 18.426 1.00 94.81 678 ALA A O 1
ATOM 5396 N N . GLN A 1 679 ? -10.738 -32.061 19.079 1.00 95.69 679 GLN A N 1
ATOM 5397 C CA . GLN A 1 679 ? -11.867 -31.195 18.699 1.00 95.69 679 GLN A CA 1
ATOM 5398 C C . GLN A 1 679 ? -11.892 -30.854 17.197 1.00 95.69 679 GLN A C 1
ATOM 5400 O O . GLN A 1 679 ? -12.891 -30.328 16.712 1.00 95.69 679 GLN A O 1
ATOM 5405 N N . LEU A 1 680 ? -10.825 -31.140 16.445 1.00 94.19 680 LEU A N 1
ATOM 5406 C CA . LEU A 1 680 ? -10.697 -30.852 15.011 1.00 94.19 680 LEU A CA 1
ATOM 5407 C C . LEU A 1 680 ? -10.958 -32.119 14.186 1.00 94.19 680 LEU A C 1
ATOM 5409 O O . LEU A 1 680 ? -10.061 -32.653 13.538 1.00 94.19 680 LEU A O 1
ATOM 5413 N N . ASN A 1 681 ? -12.192 -32.621 14.246 1.00 89.50 681 ASN A N 1
ATOM 5414 C CA . ASN A 1 681 ? -12.627 -33.823 13.535 1.00 89.50 681 ASN A CA 1
ATOM 5415 C C . ASN A 1 681 ? -13.845 -33.542 12.634 1.00 89.50 681 ASN A C 1
ATOM 5417 O O . ASN A 1 681 ? -14.478 -32.492 12.737 1.00 89.50 681 ASN A O 1
ATOM 5421 N N . GLU A 1 682 ? -14.185 -34.490 11.759 1.00 81.38 682 GLU A N 1
ATOM 5422 C CA . GLU A 1 682 ? -15.254 -34.347 10.754 1.00 81.38 682 GLU A CA 1
ATOM 5423 C C . GLU A 1 682 ? -16.666 -34.186 11.349 1.00 81.38 682 GLU A C 1
ATOM 5425 O O . GLU A 1 682 ? -17.572 -33.716 10.664 1.00 81.38 682 GLU A O 1
ATOM 5430 N N . HIS A 1 683 ? -16.869 -34.547 12.620 1.00 85.56 683 HIS A N 1
ATOM 5431 C CA . HIS A 1 683 ? -18.150 -34.411 13.318 1.00 85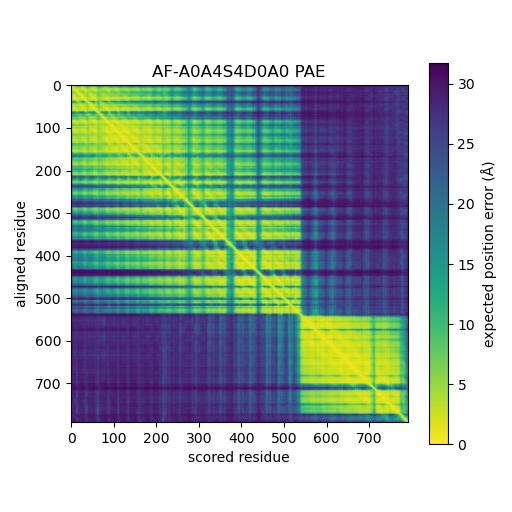.56 683 HIS A CA 1
ATOM 5432 C C . HIS A 1 683 ? -18.278 -33.093 14.095 1.00 85.56 683 HIS A C 1
ATOM 5434 O O . HIS A 1 683 ? -19.348 -32.796 14.633 1.00 85.56 683 HIS A O 1
ATOM 5440 N N . SER A 1 684 ? -17.214 -32.290 14.169 1.00 89.38 684 SER A N 1
ATOM 5441 C CA . SER A 1 684 ? -17.234 -31.018 14.885 1.00 89.38 684 SER A CA 1
ATOM 5442 C C . SER A 1 684 ? -18.065 -29.966 14.152 1.00 89.38 684 SER A C 1
ATOM 5444 O O . SER A 1 684 ? -17.938 -29.756 12.946 1.00 89.38 684 SER A O 1
ATOM 5446 N N . LYS A 1 685 ? -18.900 -29.245 14.908 1.00 89.19 685 LYS A N 1
ATOM 5447 C CA . LYS A 1 685 ? -19.662 -28.094 14.399 1.00 89.19 685 LYS A CA 1
ATOM 5448 C C . LYS A 1 685 ? -18.704 -27.012 13.886 1.00 89.19 685 LYS A C 1
ATOM 5450 O O . LYS A 1 685 ? -17.631 -26.808 14.454 1.00 89.19 685 LYS A O 1
ATOM 5455 N N . LEU A 1 686 ? -19.127 -26.254 12.872 1.00 87.75 686 LEU A N 1
ATOM 5456 C CA . LEU A 1 686 ? -18.297 -25.224 12.230 1.00 87.75 686 LEU A CA 1
ATOM 5457 C C . LEU A 1 686 ? -17.699 -24.213 13.224 1.00 87.75 686 LEU A C 1
ATOM 5459 O O . LEU A 1 686 ? -16.529 -23.861 13.121 1.00 87.75 686 LEU A O 1
ATOM 5463 N N . PHE A 1 687 ? -18.474 -23.782 14.219 1.00 84.56 687 PHE A N 1
ATOM 5464 C CA . PHE A 1 687 ? -18.004 -22.822 15.220 1.00 84.56 687 PHE A CA 1
ATOM 5465 C C . PHE A 1 687 ? -16.883 -23.376 16.115 1.00 84.56 687 PHE A C 1
ATOM 5467 O O . PHE A 1 687 ? -15.913 -22.672 16.397 1.00 84.56 687 PHE A O 1
ATOM 5474 N N . MET A 1 688 ? -16.955 -24.663 16.479 1.00 92.31 688 MET A N 1
ATOM 5475 C CA . MET A 1 688 ? -15.863 -25.360 17.165 1.00 92.31 688 MET A CA 1
ATOM 5476 C C . MET A 1 688 ? -14.624 -25.434 16.269 1.00 92.31 688 MET A C 1
ATOM 5478 O O . MET A 1 688 ? -13.526 -25.147 16.735 1.00 92.31 688 MET A O 1
ATOM 5482 N N . LEU A 1 689 ? -14.786 -25.760 14.979 1.00 93.06 689 LEU A N 1
ATOM 5483 C CA . LEU A 1 689 ? -13.668 -25.810 14.030 1.00 93.06 689 LEU A CA 1
ATOM 5484 C C . LEU A 1 689 ? -12.963 -24.453 13.910 1.00 93.06 689 LEU A C 1
ATOM 5486 O O . LEU A 1 689 ? -11.735 -24.410 13.977 1.00 93.06 689 LEU A O 1
ATOM 5490 N N . ARG A 1 690 ? -13.713 -23.349 13.797 1.00 91.19 690 ARG A N 1
ATOM 5491 C CA . ARG A 1 690 ? -13.156 -21.984 13.756 1.00 91.19 690 ARG A CA 1
ATOM 5492 C C . ARG A 1 690 ? -12.333 -21.678 15.008 1.00 91.19 690 ARG A C 1
ATOM 5494 O O . ARG A 1 690 ? -11.151 -21.353 14.903 1.00 91.19 690 ARG A O 1
ATOM 5501 N N . LYS A 1 691 ? -12.918 -21.878 16.195 1.00 91.81 691 LYS A N 1
ATOM 5502 C CA . LYS A 1 691 ? -12.259 -21.618 17.487 1.00 91.81 691 LYS A CA 1
ATOM 5503 C C . LYS A 1 691 ? -11.043 -22.507 17.731 1.00 91.81 691 LYS A C 1
ATOM 5505 O O . LYS A 1 691 ? -9.995 -22.012 18.142 1.00 91.81 691 LYS A O 1
ATOM 5510 N N . ALA A 1 692 ? -11.158 -23.804 17.462 1.00 95.62 692 ALA A N 1
ATOM 5511 C CA . ALA A 1 692 ? -10.075 -24.755 17.680 1.00 95.62 692 ALA A CA 1
ATOM 5512 C C . ALA A 1 692 ? -8.918 -24.542 16.697 1.00 95.62 692 ALA A C 1
ATOM 5514 O O . ALA A 1 692 ? -7.760 -24.635 17.098 1.00 95.62 692 ALA A O 1
ATOM 5515 N N . THR A 1 693 ? -9.205 -24.180 15.442 1.00 95.00 693 THR A N 1
ATOM 5516 C CA . THR A 1 693 ? -8.160 -23.859 14.456 1.00 95.00 693 THR A CA 1
ATOM 5517 C C . THR A 1 693 ? -7.448 -22.556 14.817 1.00 95.00 693 THR A C 1
ATOM 5519 O O . THR A 1 693 ? -6.223 -22.478 14.729 1.00 95.00 693 THR A O 1
ATOM 5522 N N . TRP A 1 694 ? -8.190 -21.547 15.286 1.00 94.56 694 TRP A N 1
ATOM 5523 C CA . TRP A 1 694 ? -7.612 -20.310 15.810 1.00 94.56 694 TRP A CA 1
ATOM 5524 C C . TRP A 1 694 ? -6.701 -20.570 17.019 1.00 94.56 694 TRP A C 1
ATOM 5526 O O . TRP A 1 694 ? -5.541 -20.156 17.015 1.00 94.56 694 TRP A O 1
ATOM 5536 N N . ALA A 1 695 ? -7.169 -21.333 18.012 1.00 95.62 695 ALA A N 1
ATOM 5537 C CA . ALA A 1 695 ? -6.365 -21.710 19.175 1.00 95.62 695 ALA A CA 1
ATOM 5538 C C . ALA A 1 695 ? -5.107 -22.500 18.770 1.00 95.62 695 ALA A C 1
ATOM 5540 O O . ALA A 1 695 ? -4.014 -22.214 19.259 1.00 95.62 695 ALA A O 1
ATOM 5541 N N . LEU A 1 696 ? -5.232 -23.431 17.817 1.00 96.00 696 LEU A N 1
ATOM 5542 C CA . LEU A 1 696 ? -4.105 -24.189 17.272 1.00 96.00 696 LEU A CA 1
ATOM 5543 C C . LEU A 1 696 ? -3.064 -23.272 16.613 1.00 96.00 696 LEU A C 1
ATOM 5545 O O . LEU A 1 696 ? -1.866 -23.473 16.802 1.00 96.00 696 LEU A O 1
ATOM 5549 N N . SER A 1 697 ? -3.500 -22.234 15.894 1.00 92.12 697 SER A N 1
ATOM 5550 C CA . SER A 1 697 ? -2.592 -21.243 15.305 1.00 92.12 697 SER A CA 1
ATOM 5551 C C . SER A 1 697 ? -1.791 -20.486 16.371 1.00 92.12 697 SER A C 1
ATOM 5553 O O . SER A 1 697 ? -0.580 -20.318 16.219 1.00 92.12 697 SER A O 1
ATOM 5555 N N . ASN A 1 698 ? -2.417 -20.137 17.502 1.00 92.88 698 ASN A N 1
ATOM 5556 C CA . ASN A 1 698 ? -1.736 -19.503 18.633 1.00 92.88 698 ASN A CA 1
ATOM 5557 C C . ASN A 1 698 ? -0.763 -20.466 19.330 1.00 92.88 698 ASN A C 1
ATOM 5559 O O . ASN A 1 698 ? 0.307 -20.041 19.758 1.00 92.88 698 ASN A O 1
ATOM 5563 N N . PHE A 1 699 ? -1.065 -21.768 19.378 1.00 93.12 699 PHE A N 1
ATOM 5564 C CA . PHE A 1 699 ? -0.143 -22.776 19.922 1.00 93.12 699 PHE A CA 1
ATOM 5565 C C . PHE A 1 699 ? 1.144 -22.889 19.090 1.00 93.12 699 PHE A C 1
ATOM 5567 O O . PHE A 1 699 ? 2.189 -23.274 19.615 1.00 93.12 699 PHE A O 1
ATOM 5574 N N . CYS A 1 700 ? 1.086 -22.545 17.801 1.00 87.88 700 CYS A N 1
ATOM 5575 C CA . CYS A 1 700 ? 2.237 -22.552 16.901 1.00 87.88 700 CYS A CA 1
ATOM 5576 C C . CYS A 1 700 ? 2.997 -21.211 16.864 1.00 87.88 700 CYS A C 1
ATOM 5578 O O . CYS A 1 700 ? 4.126 -21.178 16.386 1.00 87.88 700 CYS A O 1
ATOM 5580 N N . ARG A 1 701 ? 2.415 -20.114 17.361 1.00 84.12 701 ARG A N 1
ATOM 5581 C CA . ARG A 1 701 ? 2.900 -18.734 17.170 1.00 84.12 701 ARG A CA 1
ATOM 5582 C C . ARG A 1 701 ? 4.070 -18.351 18.091 1.00 84.12 701 ARG A C 1
ATOM 5584 O O . ARG A 1 701 ? 4.143 -18.795 19.230 1.00 84.12 701 ARG A O 1
ATOM 5591 N N . GLY A 1 702 ? 4.940 -17.437 17.643 1.00 74.50 702 GLY A N 1
ATOM 5592 C CA . GLY A 1 702 ? 5.896 -16.694 18.489 1.00 74.50 702 GLY A CA 1
ATOM 5593 C C . GLY A 1 702 ? 7.336 -17.235 18.525 1.00 74.50 702 GLY A C 1
ATOM 5594 O O . GLY A 1 702 ? 7.575 -18.417 18.282 1.00 74.50 702 GLY A O 1
ATOM 5595 N N . LYS A 1 703 ? 8.304 -16.362 18.857 1.00 67.75 703 LYS A N 1
ATOM 5596 C CA . LYS A 1 703 ? 9.741 -16.687 18.998 1.00 67.75 703 LYS A CA 1
ATOM 5597 C C . LYS A 1 703 ? 10.172 -16.660 20.481 1.00 67.75 703 LYS A C 1
ATOM 5599 O O . LYS A 1 703 ? 9.730 -15.758 21.187 1.00 67.75 703 LYS A O 1
ATOM 5604 N N . PRO A 1 704 ? 11.030 -17.586 20.959 1.00 69.62 704 PRO A N 1
ATOM 5605 C CA . PRO A 1 704 ? 11.614 -18.705 20.217 1.00 69.62 704 PRO A CA 1
ATOM 5606 C C . PRO A 1 704 ? 10.545 -19.738 19.811 1.00 69.62 704 PRO A C 1
ATOM 5608 O O . PRO A 1 704 ? 9.545 -19.902 20.522 1.00 69.62 704 PRO A O 1
ATOM 5611 N N . PRO A 1 705 ? 10.709 -20.390 18.644 1.00 63.81 705 PRO A N 1
ATOM 5612 C CA . PRO A 1 705 ? 9.727 -21.344 18.153 1.00 63.81 705 PRO A CA 1
ATOM 5613 C C . PRO A 1 705 ? 9.686 -22.568 19.071 1.00 63.81 705 PRO A C 1
ATOM 5615 O O . PRO A 1 705 ? 10.707 -22.961 19.641 1.00 63.81 705 PRO A O 1
ATOM 5618 N N . THR A 1 706 ? 8.515 -23.191 19.199 1.00 62.47 706 THR A N 1
ATOM 5619 C CA . THR A 1 706 ? 8.358 -24.392 20.027 1.00 62.47 706 THR A CA 1
ATOM 5620 C C . THR A 1 706 ? 9.315 -25.502 19.557 1.00 62.47 706 THR A C 1
ATOM 5622 O O . THR A 1 706 ? 9.550 -25.647 18.343 1.00 62.47 706 THR A O 1
ATOM 5625 N N . PRO A 1 707 ? 9.919 -26.276 20.483 1.00 59.59 707 PRO A N 1
ATOM 5626 C CA . PRO A 1 707 ? 10.796 -27.386 20.121 1.00 59.59 707 PRO A CA 1
ATOM 5627 C C . PRO A 1 707 ? 10.064 -28.386 19.214 1.00 59.59 707 PRO A C 1
ATOM 5629 O O . PRO A 1 707 ? 9.051 -28.969 19.599 1.00 59.59 707 PRO A O 1
ATOM 5632 N N . PHE A 1 708 ? 10.570 -28.559 17.991 1.00 58.09 708 PHE A N 1
ATOM 5633 C CA . PHE A 1 708 ? 9.896 -29.322 16.936 1.00 58.09 708 PHE A CA 1
ATOM 5634 C C . PHE A 1 708 ? 10.033 -30.833 17.149 1.00 58.09 708 PHE A C 1
ATOM 5636 O O . PHE A 1 708 ? 9.030 -31.546 17.116 1.00 58.09 708 PHE A O 1
ATOM 5643 N N . GLU A 1 709 ? 11.239 -31.302 17.500 1.00 56.12 709 GLU A N 1
ATOM 5644 C CA . GLU A 1 709 ? 11.513 -32.666 17.958 1.00 56.12 709 GLU A CA 1
ATOM 5645 C C . GLU A 1 709 ? 12.623 -32.693 19.042 1.00 56.12 709 GLU A C 1
ATOM 5647 O O . GLU A 1 709 ? 13.735 -32.243 18.812 1.00 56.12 709 GLU A O 1
ATOM 5652 N N . GLN A 1 710 ? 12.303 -33.288 20.206 1.00 44.78 710 GLN A N 1
ATOM 5653 C CA . GLN A 1 710 ? 13.169 -33.721 21.337 1.00 44.78 710 GLN A CA 1
ATOM 5654 C C . GLN A 1 710 ? 13.612 -32.707 22.425 1.00 44.78 710 GLN A C 1
ATOM 5656 O O . GLN A 1 710 ? 14.401 -31.802 22.201 1.00 44.78 710 GLN A O 1
ATOM 5661 N N . VAL A 1 711 ? 13.106 -32.889 23.660 1.00 39.59 711 VAL A N 1
ATOM 5662 C CA . VAL A 1 711 ? 13.697 -33.650 24.808 1.00 39.59 711 VAL A CA 1
ATOM 5663 C C . VAL A 1 711 ? 12.722 -33.585 26.004 1.00 39.59 711 VAL A C 1
ATOM 5665 O O . VAL A 1 711 ? 12.634 -34.522 26.793 1.00 39.59 711 VAL A O 1
ATOM 5668 N N . VAL A 1 712 ? 11.871 -32.556 26.087 1.00 41.84 712 VAL A N 1
ATOM 5669 C CA . VAL A 1 712 ? 10.812 -32.463 27.109 1.00 41.84 712 VAL A CA 1
ATOM 5670 C C . VAL A 1 712 ? 9.492 -32.995 26.543 1.00 41.84 712 VAL A C 1
ATOM 5672 O O . VAL A 1 712 ? 9.007 -32.536 25.510 1.00 41.84 712 VAL A O 1
ATOM 5675 N N . ARG A 1 713 ? 8.904 -34.000 27.200 1.00 45.88 713 ARG A N 1
ATOM 5676 C CA . ARG A 1 713 ? 7.770 -34.813 26.710 1.00 45.88 713 ARG A CA 1
ATOM 5677 C C . ARG A 1 713 ? 6.449 -34.059 26.440 1.00 45.88 713 ARG A C 1
ATOM 5679 O O . ARG A 1 713 ? 5.523 -34.697 25.952 1.00 45.88 713 ARG A O 1
ATOM 5686 N N . HIS A 1 714 ? 6.358 -32.745 26.669 1.00 48.84 714 HIS A N 1
ATOM 5687 C CA . HIS A 1 714 ? 5.078 -32.020 26.722 1.00 48.84 714 HIS A CA 1
ATOM 5688 C C . HIS A 1 714 ? 4.921 -30.814 25.767 1.00 48.84 714 HIS A C 1
ATOM 5690 O O . HIS A 1 714 ? 3.861 -30.215 25.761 1.00 48.84 714 HIS A O 1
ATOM 5696 N N . LEU A 1 715 ? 5.892 -30.470 24.907 1.00 51.16 715 LEU A N 1
ATOM 5697 C CA . LEU A 1 715 ? 5.843 -29.246 24.061 1.00 51.16 715 LEU A CA 1
ATOM 5698 C C . LEU A 1 715 ? 5.772 -29.495 22.535 1.00 51.16 715 LEU A C 1
ATOM 5700 O O . LEU A 1 715 ? 6.090 -28.618 21.738 1.00 51.16 715 LEU A O 1
ATOM 5704 N N . LYS A 1 716 ? 5.388 -30.700 22.101 1.00 68.50 716 LYS A N 1
ATOM 5705 C CA . LYS A 1 716 ? 5.457 -31.113 20.685 1.00 68.50 716 LYS A CA 1
ATOM 5706 C C . LYS A 1 716 ? 4.275 -30.575 19.884 1.00 68.50 716 LYS A C 1
ATOM 5708 O O . LYS A 1 716 ? 3.160 -30.921 20.237 1.00 68.50 716 LYS A O 1
ATOM 5713 N N . VAL A 1 717 ? 4.506 -29.872 18.770 1.00 75.25 717 VAL A N 1
ATOM 5714 C CA . VAL A 1 717 ? 3.440 -29.401 17.848 1.00 75.25 717 VAL A CA 1
ATOM 5715 C C . VAL A 1 717 ? 3.360 -30.152 16.512 1.00 75.25 717 VAL A C 1
ATOM 5717 O O . VAL A 1 717 ? 2.366 -30.025 15.804 1.00 75.25 717 VAL A O 1
ATOM 5720 N N . LYS A 1 718 ? 4.332 -31.021 16.190 1.00 81.56 718 LYS A N 1
ATOM 5721 C CA . LYS A 1 718 ? 4.318 -31.884 14.987 1.00 81.56 718 LYS A CA 1
ATOM 5722 C C . LYS A 1 718 ? 3.009 -32.676 14.772 1.00 81.56 718 LYS A C 1
ATOM 5724 O O . LYS A 1 718 ? 2.576 -32.764 13.623 1.00 81.56 718 LYS A O 1
ATOM 5729 N N . PRO A 1 719 ? 2.325 -33.204 15.814 1.00 89.06 719 PRO A N 1
ATOM 5730 C CA . PRO A 1 719 ? 1.037 -33.886 15.642 1.00 89.06 719 PRO A CA 1
ATOM 5731 C C . PRO A 1 719 ? -0.077 -33.030 15.018 1.00 89.06 719 PRO A C 1
ATOM 5733 O O . PRO A 1 719 ? -1.081 -33.587 14.586 1.00 89.06 719 PRO A O 1
ATOM 5736 N N . ALA A 1 720 ? 0.084 -31.705 14.942 1.00 91.00 720 ALA A N 1
ATOM 5737 C CA . ALA A 1 720 ? -0.873 -30.816 14.290 1.00 91.00 720 ALA A CA 1
ATOM 5738 C C . ALA A 1 720 ? -0.871 -30.932 12.755 1.00 91.00 720 ALA A C 1
ATOM 5740 O O . ALA A 1 720 ? -1.885 -30.635 12.128 1.00 91.00 720 ALA A O 1
ATOM 5741 N N . LEU A 1 721 ? 0.233 -31.369 12.132 1.00 90.88 721 LEU A N 1
ATOM 5742 C CA . LEU A 1 721 ? 0.394 -31.345 10.670 1.00 90.88 721 LEU A CA 1
ATOM 5743 C C . LEU A 1 721 ? -0.668 -32.157 9.901 1.00 90.88 721 LEU A C 1
ATOM 5745 O O . LEU A 1 721 ? -1.220 -31.616 8.940 1.00 90.88 721 LEU A O 1
ATOM 5749 N N . PRO A 1 722 ? -1.026 -33.399 10.296 1.00 92.44 722 PRO A N 1
ATOM 5750 C CA . PRO A 1 722 ? -2.082 -34.148 9.613 1.00 92.44 722 PRO A CA 1
ATOM 5751 C C . PRO A 1 722 ? -3.449 -33.457 9.688 1.00 92.44 722 PRO A C 1
ATOM 5753 O O . PRO A 1 722 ? -4.199 -33.477 8.716 1.00 92.44 722 PRO A O 1
ATOM 5756 N N . VAL A 1 723 ? -3.752 -32.808 10.816 1.00 93.88 723 VAL A N 1
ATOM 5757 C CA . VAL A 1 723 ? -5.006 -32.069 11.013 1.00 93.88 723 VAL A CA 1
ATOM 5758 C C . VAL A 1 723 ? -5.007 -30.795 10.169 1.00 93.88 723 VAL A C 1
ATOM 5760 O O . VAL A 1 723 ? -5.953 -30.547 9.431 1.00 93.88 723 VAL A O 1
ATOM 5763 N N . LEU A 1 724 ? -3.916 -30.022 10.178 1.00 93.38 724 LEU A N 1
ATOM 5764 C CA . LEU A 1 724 ? -3.775 -28.822 9.344 1.00 93.38 724 LEU A CA 1
ATOM 5765 C C . LEU A 1 724 ? -3.903 -29.138 7.852 1.00 93.38 724 LEU A C 1
ATOM 5767 O O . LEU A 1 724 ? -4.565 -28.398 7.126 1.00 93.38 724 LEU A O 1
ATOM 5771 N N . ARG A 1 725 ? -3.346 -30.272 7.404 1.00 93.19 725 ARG A N 1
ATOM 5772 C CA . ARG A 1 725 ? -3.539 -30.775 6.040 1.00 93.19 725 ARG A CA 1
ATOM 5773 C C . ARG A 1 725 ? -5.017 -30.973 5.711 1.00 93.19 725 ARG A C 1
ATOM 5775 O O . ARG A 1 725 ? -5.418 -30.650 4.602 1.00 93.19 725 ARG A O 1
ATOM 5782 N N . GLN A 1 726 ? -5.829 -31.487 6.630 1.00 93.19 726 GLN A N 1
ATOM 5783 C CA . GLN A 1 726 ? -7.270 -31.638 6.403 1.00 93.19 726 GLN A CA 1
ATOM 5784 C C . GLN A 1 726 ? -7.981 -30.276 6.382 1.00 93.19 726 GLN A C 1
ATOM 5786 O O . GLN A 1 726 ? -8.778 -30.010 5.482 1.00 93.19 726 GLN A O 1
ATOM 5791 N N . LEU A 1 727 ? -7.647 -29.381 7.317 1.00 92.44 727 LEU A N 1
ATOM 5792 C CA . LEU A 1 727 ? -8.308 -28.080 7.466 1.00 92.44 727 LEU A CA 1
ATOM 5793 C C . LEU A 1 727 ? -8.130 -27.164 6.245 1.00 92.44 727 LEU A C 1
ATOM 5795 O O . LEU A 1 727 ? -9.072 -26.467 5.874 1.00 92.44 727 LEU A O 1
ATOM 5799 N N . ILE A 1 728 ? -6.985 -27.212 5.550 1.00 92.31 728 ILE A N 1
ATOM 5800 C CA . ILE A 1 728 ? -6.755 -26.408 4.329 1.00 92.31 728 ILE A CA 1
ATOM 5801 C C . ILE A 1 728 ? -7.614 -26.830 3.117 1.00 92.31 728 ILE A C 1
ATOM 5803 O O . ILE A 1 728 ? -7.606 -26.173 2.067 1.00 92.31 728 ILE A O 1
ATOM 5807 N N . HIS A 1 729 ? -8.348 -27.940 3.225 1.00 91.12 729 HIS A N 1
ATOM 5808 C CA . HIS A 1 729 ? -9.315 -28.375 2.218 1.00 91.12 729 HIS A CA 1
ATOM 5809 C C . HIS A 1 729 ? -10.749 -27.921 2.509 1.00 91.12 729 HIS A C 1
ATOM 5811 O O . HIS A 1 729 ? -11.593 -28.043 1.621 1.00 91.12 729 HIS A O 1
ATOM 5817 N N . LEU A 1 730 ? -11.025 -27.366 3.692 1.00 88.62 730 LEU A N 1
ATOM 5818 C CA . LEU A 1 730 ? -12.335 -26.803 4.009 1.00 88.62 730 LEU A CA 1
ATOM 5819 C C . LEU A 1 730 ? -12.574 -25.502 3.228 1.00 88.62 730 LEU A C 1
ATOM 5821 O O . LEU A 1 730 ? -11.634 -24.841 2.798 1.00 88.62 730 LEU A O 1
ATOM 5825 N N . ASN A 1 731 ? -13.844 -25.154 3.011 1.00 85.25 731 ASN A N 1
ATOM 5826 C CA . ASN A 1 731 ? -14.235 -23.943 2.274 1.00 85.25 731 ASN A CA 1
ATOM 5827 C C . ASN A 1 731 ? -14.497 -22.737 3.190 1.00 85.25 731 ASN A C 1
ATOM 5829 O O . ASN A 1 731 ? -14.790 -21.655 2.691 1.00 85.25 731 ASN A O 1
ATOM 5833 N N . ASP A 1 732 ? -14.424 -22.923 4.508 1.00 89.31 732 ASP A N 1
ATOM 5834 C CA . ASP A 1 732 ? -14.630 -21.848 5.473 1.00 89.31 732 ASP A CA 1
ATOM 5835 C C . ASP A 1 732 ? -13.393 -20.948 5.557 1.00 89.31 732 ASP A C 1
ATOM 5837 O O . ASP A 1 732 ? -12.286 -21.418 5.825 1.00 89.31 732 ASP A O 1
ATOM 5841 N N . GLU A 1 733 ? -13.590 -19.654 5.322 1.00 83.12 733 GLU A N 1
ATOM 5842 C CA . GLU A 1 733 ? -12.511 -18.672 5.212 1.00 83.12 733 GLU A CA 1
ATOM 5843 C C . GLU A 1 733 ? -11.716 -18.517 6.516 1.00 83.12 733 GLU A C 1
ATOM 5845 O O . GLU A 1 733 ? -10.483 -18.472 6.493 1.00 83.12 733 GLU A O 1
ATOM 5850 N N . GLU A 1 734 ? -12.393 -18.495 7.666 1.00 80.88 734 GLU A N 1
ATOM 5851 C CA . GLU A 1 734 ? -11.738 -18.356 8.969 1.00 80.88 734 GLU A CA 1
ATOM 5852 C C . GLU A 1 734 ? -10.878 -19.582 9.290 1.00 80.88 734 GLU A C 1
ATOM 5854 O O . GLU A 1 734 ? -9.728 -19.448 9.723 1.00 80.88 734 GLU A O 1
ATOM 5859 N N . VAL A 1 735 ? -11.401 -20.788 9.049 1.00 90.00 735 VAL A N 1
ATOM 5860 C CA . VAL A 1 735 ? -10.639 -22.029 9.249 1.00 90.00 735 VAL A CA 1
ATOM 5861 C C . VAL A 1 735 ? -9.429 -22.080 8.315 1.00 90.00 735 VAL A C 1
ATOM 5863 O O . VAL A 1 735 ? -8.318 -22.351 8.775 1.00 90.00 735 VAL A O 1
ATOM 5866 N N . LEU A 1 736 ? -9.611 -21.757 7.030 1.00 89.88 736 LEU A N 1
ATOM 5867 C CA . LEU A 1 736 ? -8.525 -21.703 6.047 1.00 89.88 736 LEU A CA 1
ATOM 5868 C C . LEU A 1 736 ? -7.419 -20.733 6.468 1.00 89.88 736 LEU A C 1
ATOM 5870 O O . LEU A 1 736 ? -6.239 -21.093 6.452 1.00 89.88 736 LEU A O 1
ATOM 5874 N N . THR A 1 737 ? -7.798 -19.522 6.878 1.00 82.06 737 THR A N 1
ATOM 5875 C CA . THR A 1 737 ? -6.864 -18.467 7.288 1.00 82.06 737 THR A CA 1
ATOM 5876 C C . THR A 1 737 ? -6.014 -18.914 8.472 1.00 82.06 737 THR A C 1
ATOM 5878 O O . THR A 1 737 ? -4.785 -18.848 8.422 1.00 82.06 737 THR A O 1
ATOM 5881 N N . ASN A 1 738 ? -6.660 -19.405 9.532 1.00 86.69 738 ASN A N 1
ATOM 5882 C CA . ASN A 1 738 ? -5.976 -19.815 10.756 1.00 86.69 738 ASN A CA 1
ATOM 5883 C C . ASN A 1 738 ? -5.116 -21.074 10.544 1.00 86.69 738 ASN A C 1
ATOM 5885 O O . ASN A 1 738 ? -4.018 -21.167 11.096 1.00 86.69 738 ASN A O 1
ATOM 5889 N N . ALA A 1 739 ? -5.556 -22.009 9.693 1.00 91.56 739 ALA A N 1
ATOM 5890 C CA . ALA A 1 739 ? -4.756 -23.172 9.317 1.00 91.56 739 ALA A CA 1
ATOM 5891 C C . ALA A 1 739 ? -3.489 -22.768 8.541 1.00 91.56 739 ALA A C 1
ATOM 5893 O O . ALA A 1 739 ? -2.408 -23.291 8.816 1.00 91.56 739 ALA A O 1
ATOM 5894 N N . CYS A 1 740 ? -3.590 -21.801 7.621 1.00 88.44 740 CYS A N 1
ATOM 5895 C CA . CYS A 1 740 ? -2.429 -21.277 6.896 1.00 88.44 740 CYS A CA 1
ATOM 5896 C C . CYS A 1 740 ? -1.452 -20.545 7.829 1.00 88.44 740 CYS A C 1
ATOM 5898 O O . CYS A 1 740 ? -0.246 -20.762 7.728 1.00 88.44 740 CYS A O 1
ATOM 5900 N N . TRP A 1 741 ? -1.947 -19.746 8.783 1.00 83.12 741 TRP A N 1
ATOM 5901 C CA . TRP A 1 741 ? -1.098 -19.125 9.809 1.00 83.12 741 TRP A CA 1
ATOM 5902 C C . TRP A 1 741 ? -0.338 -20.160 10.638 1.00 83.12 741 TRP A C 1
ATOM 5904 O O . TRP A 1 741 ? 0.874 -20.037 10.806 1.00 83.12 741 TRP A O 1
ATOM 5914 N N . ALA A 1 742 ? -1.023 -21.207 11.105 1.00 87.06 742 ALA A N 1
ATOM 5915 C CA . ALA A 1 742 ? -0.388 -22.288 11.852 1.00 87.06 742 ALA A CA 1
ATOM 5916 C C . ALA A 1 742 ? 0.725 -22.965 11.032 1.00 87.06 742 ALA A C 1
ATOM 5918 O O . ALA A 1 742 ? 1.834 -23.142 11.534 1.00 87.06 742 ALA A O 1
ATOM 5919 N N . LEU A 1 743 ? 0.463 -23.279 9.756 1.00 87.62 743 LEU A N 1
ATOM 5920 C CA . LEU A 1 743 ? 1.467 -23.836 8.843 1.00 87.62 743 LEU A CA 1
ATOM 5921 C C . LEU A 1 743 ? 2.649 -22.880 8.637 1.00 87.62 743 LEU A C 1
ATOM 5923 O O . LEU A 1 743 ? 3.785 -23.337 8.639 1.00 87.62 743 LEU A O 1
ATOM 5927 N N . SER A 1 744 ? 2.404 -21.570 8.517 1.00 83.44 744 SER A N 1
ATOM 5928 C CA . SER A 1 744 ? 3.451 -20.538 8.424 1.00 83.44 744 SER A CA 1
ATOM 5929 C C . SER A 1 744 ? 4.358 -20.503 9.641 1.00 83.44 744 SER A C 1
ATOM 5931 O O . SER A 1 744 ? 5.565 -20.342 9.486 1.00 83.44 744 SER A O 1
ATOM 5933 N N . TYR A 1 745 ? 3.803 -20.646 10.842 1.00 84.38 745 TYR A N 1
ATOM 5934 C CA . TYR A 1 745 ? 4.612 -20.677 12.055 1.00 84.38 745 TYR A CA 1
ATOM 5935 C C . TYR A 1 745 ? 5.373 -21.997 12.211 1.00 84.38 745 TYR A C 1
ATOM 5937 O O . TYR A 1 745 ? 6.502 -22.002 12.693 1.00 84.38 745 TYR A O 1
ATOM 5945 N N . LEU A 1 746 ? 4.788 -23.118 11.778 1.00 82.19 746 LEU A N 1
ATOM 5946 C CA . LEU A 1 746 ? 5.457 -24.421 11.808 1.00 82.19 746 LEU A CA 1
ATOM 5947 C C . LEU A 1 746 ? 6.608 -24.522 10.801 1.00 82.19 746 LEU A C 1
ATOM 5949 O O . LEU A 1 746 ? 7.553 -25.260 11.064 1.00 82.19 746 LEU A O 1
ATOM 5953 N N . SER A 1 747 ? 6.551 -23.779 9.693 1.00 77.62 747 SER A N 1
ATOM 5954 C CA . SER A 1 747 ? 7.639 -23.672 8.716 1.00 77.62 747 SER A CA 1
ATOM 5955 C C . SER A 1 747 ? 8.673 -22.586 9.050 1.00 77.62 747 SER A C 1
ATOM 5957 O O . SER A 1 747 ? 9.665 -22.478 8.338 1.00 77.62 747 SER A O 1
ATOM 5959 N N . ASP A 1 748 ? 8.477 -21.784 10.105 1.00 72.31 748 ASP A N 1
ATOM 5960 C CA . ASP A 1 748 ? 9.458 -20.785 10.562 1.00 72.31 748 ASP A CA 1
ATOM 5961 C C . ASP A 1 748 ? 10.539 -21.479 11.415 1.00 72.31 748 ASP A C 1
ATOM 5963 O O . ASP A 1 748 ? 10.351 -21.775 12.604 1.00 72.31 748 ASP A O 1
ATOM 5967 N N . GLY A 1 749 ? 11.676 -21.813 10.796 1.00 67.31 749 GLY A N 1
ATOM 5968 C CA . GLY A 1 749 ? 12.792 -22.460 11.482 1.00 67.31 749 GLY A CA 1
ATOM 5969 C C . GLY A 1 749 ? 13.723 -23.280 10.578 1.00 67.31 749 GLY A C 1
ATOM 5970 O O . GLY A 1 749 ? 13.698 -23.119 9.363 1.00 67.31 749 GLY A O 1
ATOM 5971 N N . PRO A 1 750 ? 14.576 -24.136 11.173 1.00 68.56 750 PRO A N 1
ATOM 5972 C CA . PRO A 1 750 ? 15.542 -24.959 10.443 1.00 68.56 750 PRO A CA 1
ATOM 5973 C C . PRO A 1 750 ? 14.889 -25.942 9.454 1.00 68.56 750 PRO A C 1
ATOM 5975 O O . PRO A 1 750 ? 13.703 -26.267 9.553 1.00 68.56 750 PRO A O 1
ATOM 5978 N N . ASN A 1 751 ? 15.694 -26.421 8.497 1.00 72.62 751 ASN A N 1
ATOM 5979 C CA . ASN A 1 751 ? 15.254 -27.217 7.343 1.00 72.62 751 ASN A CA 1
ATOM 5980 C C . ASN A 1 751 ? 14.453 -28.478 7.706 1.00 72.62 751 ASN A C 1
ATOM 5982 O O . ASN A 1 751 ? 13.613 -28.904 6.923 1.00 72.62 751 ASN A O 1
ATOM 5986 N N . ASP A 1 752 ? 14.666 -29.068 8.881 1.00 71.31 752 ASP A N 1
ATOM 5987 C CA . ASP A 1 752 ? 13.900 -30.215 9.382 1.00 71.31 752 ASP A CA 1
ATOM 5988 C C . ASP A 1 752 ? 12.416 -29.879 9.611 1.00 71.31 752 ASP A C 1
ATOM 5990 O O . ASP A 1 752 ? 11.542 -30.703 9.326 1.00 71.31 752 ASP A O 1
ATOM 5994 N N . LYS A 1 753 ? 12.109 -28.653 10.059 1.00 73.50 753 LYS A N 1
ATOM 5995 C CA . LYS A 1 753 ? 10.726 -28.184 10.218 1.00 73.50 753 LYS A CA 1
ATOM 5996 C C . LYS A 1 753 ? 10.037 -27.992 8.876 1.00 73.50 753 LYS A C 1
ATOM 5998 O O . LYS A 1 753 ? 8.919 -28.470 8.678 1.00 73.50 753 LYS A O 1
ATOM 6003 N N . ILE A 1 754 ? 10.734 -27.329 7.953 1.00 75.00 754 ILE A N 1
ATOM 6004 C CA . ILE A 1 754 ? 10.270 -27.089 6.582 1.00 75.00 754 ILE A CA 1
ATOM 6005 C C . ILE A 1 754 ? 10.008 -28.432 5.893 1.00 75.00 754 ILE A C 1
ATOM 6007 O O . ILE A 1 754 ? 8.922 -28.652 5.358 1.00 75.00 754 ILE A O 1
ATOM 6011 N N . GLN A 1 755 ? 10.954 -29.367 5.993 1.00 74.88 755 GLN A N 1
ATOM 6012 C CA . GLN A 1 755 ? 10.847 -30.698 5.407 1.00 74.88 755 GLN A CA 1
ATOM 6013 C C . GLN A 1 755 ? 9.630 -31.465 5.938 1.00 74.88 755 GLN A C 1
ATOM 6015 O O . GLN A 1 755 ? 8.869 -32.026 5.156 1.00 74.88 755 GLN A O 1
ATOM 6020 N N . ALA A 1 756 ? 9.373 -31.433 7.246 1.00 76.12 756 ALA A N 1
ATOM 6021 C CA . ALA A 1 756 ? 8.202 -32.091 7.822 1.00 76.12 756 ALA A CA 1
ATOM 6022 C C . ALA A 1 756 ? 6.867 -31.468 7.365 1.00 76.12 756 ALA A C 1
ATOM 6024 O O . ALA A 1 756 ? 5.877 -32.184 7.202 1.00 76.12 756 ALA A O 1
ATOM 6025 N N . VAL A 1 757 ? 6.822 -30.152 7.128 1.00 82.44 757 VAL A N 1
ATOM 6026 C CA . VAL A 1 757 ? 5.655 -29.485 6.527 1.00 82.44 757 VAL A CA 1
ATOM 6027 C C . VAL A 1 757 ? 5.474 -29.917 5.065 1.00 82.44 757 VAL A C 1
ATOM 6029 O O . VAL A 1 757 ? 4.351 -30.219 4.656 1.00 82.44 757 VAL A O 1
ATOM 6032 N N . ILE A 1 758 ? 6.558 -30.020 4.291 1.00 77.00 758 ILE A N 1
ATOM 6033 C CA . ILE A 1 758 ? 6.530 -30.526 2.908 1.00 77.00 758 ILE A CA 1
ATOM 6034 C C . ILE A 1 758 ? 6.013 -31.972 2.875 1.00 77.00 758 ILE A C 1
ATOM 6036 O O . ILE A 1 758 ? 5.085 -32.285 2.126 1.00 77.00 758 ILE A O 1
ATOM 6040 N N . GLU A 1 759 ? 6.547 -32.838 3.736 1.00 83.31 759 GLU A N 1
ATOM 6041 C CA . GLU A 1 759 ? 6.161 -34.249 3.860 1.00 83.31 759 GLU A CA 1
ATOM 6042 C C . GLU A 1 759 ? 4.711 -34.439 4.319 1.00 83.31 759 GLU A C 1
ATOM 6044 O O . GLU A 1 759 ? 4.076 -35.437 3.971 1.00 83.31 759 GLU A O 1
ATOM 6049 N N . ALA A 1 760 ? 4.136 -33.465 5.033 1.00 85.31 760 ALA A N 1
ATOM 6050 C CA . ALA A 1 760 ? 2.714 -33.478 5.371 1.00 85.31 760 ALA A CA 1
ATOM 6051 C C . ALA A 1 760 ? 1.807 -33.375 4.126 1.00 85.31 760 ALA A C 1
ATOM 6053 O O . ALA A 1 760 ? 0.626 -33.728 4.196 1.00 85.31 760 ALA A O 1
ATOM 6054 N N . GLY A 1 761 ? 2.342 -32.948 2.975 1.00 86.69 761 GLY A N 1
ATOM 6055 C CA . GLY A 1 761 ? 1.630 -32.897 1.697 1.00 86.69 761 GLY A CA 1
ATOM 6056 C C . GLY A 1 761 ? 0.713 -31.682 1.543 1.00 86.69 761 GLY A C 1
ATOM 6057 O O . GLY A 1 761 ? -0.275 -31.754 0.814 1.00 86.69 761 GLY A O 1
ATOM 6058 N N . VAL A 1 762 ? 1.008 -30.576 2.235 1.00 88.62 762 VAL A N 1
ATOM 6059 C CA . VAL A 1 762 ? 0.180 -29.353 2.211 1.00 88.62 762 VAL A CA 1
ATOM 6060 C C . VAL A 1 762 ? 0.471 -28.438 1.013 1.00 88.62 762 VAL A C 1
ATOM 6062 O O . VAL A 1 762 ? -0.423 -27.724 0.555 1.00 88.62 762 VAL A O 1
ATOM 6065 N N . CYS A 1 763 ? 1.689 -28.488 0.457 1.00 85.44 763 CYS A N 1
ATOM 6066 C CA . CYS A 1 763 ? 2.167 -27.546 -0.563 1.00 85.44 763 CYS A CA 1
ATOM 6067 C C . CYS A 1 763 ? 1.271 -27.444 -1.815 1.00 85.44 763 CYS A C 1
ATOM 6069 O O . CYS A 1 763 ? 0.940 -26.319 -2.191 1.00 85.44 763 CYS A O 1
ATOM 6071 N N . PRO A 1 764 ? 0.792 -28.543 -2.443 1.00 87.56 764 PRO A N 1
ATOM 6072 C CA . PRO A 1 764 ? -0.034 -28.443 -3.653 1.00 87.56 764 PRO A CA 1
ATOM 6073 C C . PRO A 1 764 ? -1.315 -27.625 -3.445 1.00 87.56 764 PRO A C 1
ATOM 6075 O O . PRO A 1 764 ? -1.746 -26.873 -4.321 1.00 87.56 764 PRO A O 1
ATOM 6078 N N . ARG A 1 765 ? -1.931 -27.753 -2.263 1.00 88.12 765 ARG A N 1
ATOM 6079 C CA . ARG A 1 765 ? -3.143 -27.009 -1.918 1.00 88.12 765 ARG A CA 1
ATOM 6080 C C . ARG A 1 765 ? -2.833 -25.543 -1.628 1.00 88.12 765 ARG A C 1
ATOM 6082 O O . ARG A 1 765 ? -3.585 -24.695 -2.097 1.00 88.12 765 ARG A O 1
ATOM 6089 N N . LEU A 1 766 ? -1.739 -25.242 -0.927 1.00 82.56 766 LEU A N 1
ATOM 6090 C CA . LEU A 1 766 ? -1.323 -23.863 -0.646 1.00 82.56 766 LEU A CA 1
ATOM 6091 C C . LEU A 1 766 ? -0.998 -23.092 -1.934 1.00 82.56 766 LEU A C 1
ATOM 6093 O O . LEU A 1 766 ? -1.484 -21.978 -2.107 1.00 82.56 766 LEU A O 1
ATOM 6097 N N . VAL A 1 767 ? -0.299 -23.716 -2.890 1.00 80.06 767 VAL A N 1
ATOM 6098 C CA . VAL A 1 767 ? -0.053 -23.134 -4.226 1.00 80.06 767 VAL A CA 1
ATOM 6099 C C . VAL A 1 767 ? -1.373 -22.833 -4.942 1.00 80.06 767 VAL A C 1
ATOM 6101 O O . VAL A 1 767 ? -1.565 -21.742 -5.470 1.00 80.06 767 VAL A O 1
ATOM 6104 N N . LYS A 1 768 ? -2.339 -23.759 -4.905 1.00 81.94 768 LYS A N 1
ATOM 6105 C CA . LYS A 1 768 ? -3.667 -23.532 -5.496 1.00 81.94 768 LYS A CA 1
ATOM 6106 C C . LYS A 1 768 ? -4.435 -22.385 -4.825 1.00 81.94 768 LYS A C 1
ATOM 6108 O O . LYS A 1 768 ? -5.220 -21.724 -5.499 1.00 81.94 768 LYS A O 1
ATOM 6113 N N . LEU A 1 769 ? -4.262 -22.180 -3.518 1.00 77.12 769 LEU A N 1
ATOM 6114 C CA . LEU A 1 769 ? -4.878 -21.064 -2.795 1.00 77.12 769 LEU A CA 1
ATOM 6115 C C . LEU A 1 769 ? -4.227 -19.722 -3.167 1.00 77.12 769 LEU A C 1
ATOM 6117 O O . LEU A 1 769 ? -4.945 -18.740 -3.302 1.00 77.12 769 LEU A O 1
ATOM 6121 N N . LEU A 1 770 ? -2.912 -19.699 -3.411 1.00 68.00 770 LEU A N 1
ATOM 6122 C CA . LEU A 1 770 ? -2.174 -18.514 -3.870 1.00 68.00 770 LEU A CA 1
ATOM 6123 C C . LEU A 1 770 ? -2.550 -18.071 -5.295 1.00 68.00 770 LEU A C 1
ATOM 6125 O O . LEU A 1 770 ? -2.552 -16.880 -5.578 1.00 68.00 770 LEU A O 1
ATOM 6129 N N . LEU A 1 771 ? -2.890 -19.014 -6.181 1.00 67.38 771 LEU A N 1
ATOM 6130 C CA . LEU A 1 771 ? -3.216 -18.742 -7.591 1.00 67.38 771 LEU A CA 1
ATOM 6131 C C . LEU A 1 771 ? -4.666 -18.274 -7.838 1.00 67.38 771 LEU A C 1
ATOM 6133 O O . LEU A 1 771 ? -5.033 -17.998 -8.978 1.00 67.38 771 LEU A O 1
ATOM 6137 N N . LYS A 1 772 ? -5.530 -18.213 -6.815 1.00 63.38 772 LYS A N 1
ATOM 6138 C CA . LYS A 1 772 ? -6.899 -17.690 -6.972 1.00 63.38 772 LYS A CA 1
ATOM 6139 C C . LYS A 1 772 ? -6.894 -16.152 -6.916 1.00 63.38 772 LYS A C 1
ATOM 6141 O O . LYS A 1 772 ? -6.968 -15.568 -5.845 1.00 63.38 772 LYS A O 1
ATOM 6146 N N . GLU A 1 773 ? -6.891 -15.507 -8.082 1.00 40.50 773 GLU A N 1
ATOM 6147 C CA . GLU A 1 773 ? -6.912 -14.042 -8.301 1.00 40.50 773 GLU A CA 1
ATOM 6148 C C . GLU A 1 773 ? -8.244 -13.317 -7.971 1.00 40.50 773 GLU A C 1
ATOM 6150 O O . GLU A 1 773 ? -8.551 -12.272 -8.533 1.00 40.50 773 GLU A O 1
ATOM 6155 N N . THR A 1 774 ? -9.066 -13.816 -7.044 1.00 37.97 774 THR A N 1
ATOM 6156 C CA . THR A 1 774 ? -10.351 -13.164 -6.697 1.00 37.97 774 THR A CA 1
ATOM 6157 C C . THR A 1 774 ? -10.421 -12.801 -5.212 1.00 37.97 774 THR A C 1
ATOM 6159 O O . THR A 1 774 ? -10.545 -13.670 -4.357 1.00 37.97 774 THR A O 1
ATOM 6162 N N . GLU A 1 775 ? -10.295 -11.497 -4.936 1.00 36.88 775 GLU A N 1
ATOM 6163 C CA . GLU A 1 775 ? -10.677 -10.721 -3.732 1.00 36.88 775 GLU A CA 1
ATOM 6164 C C . GLU A 1 775 ? -10.265 -11.170 -2.311 1.00 36.88 775 GLU A C 1
ATOM 6166 O O . GLU A 1 775 ? -10.426 -10.382 -1.382 1.00 36.88 775 GLU A O 1
ATOM 6171 N N . MET A 1 776 ? -9.650 -12.332 -2.090 1.00 38.75 776 MET A N 1
ATOM 6172 C CA . MET A 1 776 ? -9.248 -12.772 -0.742 1.00 38.75 776 MET A CA 1
ATOM 6173 C C . MET A 1 776 ? -7.727 -12.775 -0.561 1.00 38.75 776 MET A C 1
ATOM 6175 O O . MET A 1 776 ? -7.039 -13.763 -0.817 1.00 38.75 776 MET A O 1
ATOM 6179 N N . ARG A 1 777 ? -7.178 -11.659 -0.066 1.00 44.81 777 ARG A N 1
ATOM 6180 C CA . ARG A 1 777 ? -5.797 -11.606 0.443 1.00 44.81 777 ARG A CA 1
ATOM 6181 C C . ARG A 1 777 ? -5.724 -12.294 1.811 1.00 44.81 777 ARG A C 1
ATOM 6183 O O . ARG A 1 777 ? -5.834 -11.644 2.847 1.00 44.81 777 ARG A O 1
ATOM 6190 N N . PHE A 1 778 ? -5.495 -13.603 1.829 1.00 47.12 778 PHE A N 1
ATOM 6191 C CA . PHE A 1 778 ? -5.138 -14.317 3.057 1.00 47.12 778 PHE A CA 1
ATOM 6192 C C . PHE A 1 778 ? -3.746 -13.864 3.536 1.00 47.12 778 PHE A C 1
ATOM 6194 O O . PHE A 1 778 ? -2.725 -14.292 3.000 1.00 47.12 778 PHE A O 1
ATOM 6201 N N . VAL A 1 779 ? -3.690 -13.011 4.563 1.00 42.28 779 VAL A N 1
ATOM 6202 C CA . VAL A 1 779 ? -2.439 -12.442 5.118 1.00 42.28 779 VAL A CA 1
ATOM 6203 C C . VAL A 1 779 ? -1.429 -13.527 5.558 1.00 42.28 779 VAL A C 1
ATOM 6205 O O . VAL A 1 779 ? -0.220 -13.312 5.499 1.00 42.28 779 VAL A O 1
ATOM 6208 N N . GLY A 1 780 ? -1.898 -14.726 5.927 1.00 38.00 780 GLY A N 1
ATOM 6209 C CA . GLY A 1 780 ? -1.036 -15.859 6.297 1.00 38.00 780 GLY A CA 1
ATOM 6210 C C . GLY A 1 780 ? -0.363 -16.588 5.122 1.00 38.00 780 GLY A C 1
ATOM 6211 O O . GLY A 1 780 ? 0.598 -17.321 5.334 1.00 38.00 780 GLY A O 1
ATOM 6212 N N . LEU A 1 781 ? -0.832 -16.401 3.881 1.00 41.41 781 LEU A N 1
ATOM 6213 C CA . LEU A 1 781 ? -0.214 -16.990 2.682 1.00 41.41 781 LEU A CA 1
ATOM 6214 C C . LEU A 1 781 ? 0.907 -16.100 2.115 1.00 41.41 781 LEU A C 1
ATOM 6216 O O . LEU A 1 781 ? 1.883 -16.614 1.570 1.00 41.41 781 LEU A O 1
ATOM 6220 N N . THR A 1 782 ? 0.831 -14.779 2.315 1.00 40.19 782 THR A N 1
ATOM 6221 C CA . THR A 1 782 ? 1.898 -13.835 1.931 1.00 40.19 782 THR A CA 1
ATOM 6222 C C . THR A 1 782 ? 3.170 -13.974 2.776 1.00 40.19 782 THR A C 1
ATOM 6224 O O . THR A 1 782 ? 4.255 -13.671 2.291 1.00 40.19 782 THR A O 1
ATOM 6227 N N . SER A 1 783 ? 3.076 -14.473 4.016 1.00 38.38 783 SER A N 1
ATOM 6228 C CA . SER A 1 783 ? 4.260 -14.806 4.827 1.00 38.38 783 SER A CA 1
ATOM 6229 C C . SER A 1 783 ? 4.935 -16.112 4.386 1.00 38.38 783 SER A C 1
ATOM 6231 O O . SER A 1 783 ? 6.142 -16.268 4.568 1.00 38.38 783 SER A O 1
ATOM 6233 N N . TRP A 1 784 ? 4.186 -17.026 3.756 1.00 36.84 784 TRP A N 1
ATOM 6234 C CA . TRP A 1 784 ? 4.719 -18.261 3.170 1.00 36.84 784 TRP A CA 1
ATOM 6235 C C . TRP A 1 784 ? 5.585 -17.991 1.936 1.00 36.84 784 TRP A C 1
ATOM 6237 O O . TRP A 1 784 ? 6.655 -18.583 1.805 1.00 36.84 784 TRP A O 1
ATOM 6247 N N . SER A 1 785 ? 5.185 -17.055 1.063 1.00 39.38 785 SER A N 1
ATOM 6248 C CA . SER A 1 785 ? 5.997 -16.682 -0.108 1.00 39.38 785 SER A CA 1
ATOM 6249 C C . SER A 1 785 ? 7.358 -16.086 0.264 1.00 39.38 785 SER A C 1
ATOM 6251 O O . SER A 1 785 ? 8.307 -16.251 -0.489 1.00 39.38 785 SER A O 1
ATOM 6253 N N . SER A 1 786 ? 7.479 -15.441 1.429 1.00 35.44 786 SER A N 1
ATOM 6254 C CA . SER A 1 786 ? 8.755 -14.906 1.930 1.00 35.44 786 SER A CA 1
ATOM 6255 C C . SER A 1 786 ? 9.676 -15.948 2.577 1.00 35.44 786 SER A C 1
ATOM 6257 O O . SER A 1 786 ? 10.859 -15.674 2.734 1.00 35.44 786 SER A O 1
ATOM 6259 N N . ALA A 1 787 ? 9.163 -17.122 2.963 1.00 35.56 787 ALA A N 1
ATOM 6260 C CA . ALA A 1 787 ? 9.960 -18.180 3.596 1.00 35.56 787 ALA A CA 1
ATOM 6261 C C . ALA A 1 787 ? 10.453 -19.251 2.601 1.00 35.56 787 ALA A C 1
ATOM 6263 O O . ALA A 1 787 ? 11.405 -19.964 2.896 1.00 35.56 787 ALA A O 1
ATOM 6264 N N . GLY A 1 788 ? 9.821 -19.370 1.427 1.00 34.38 788 GLY A N 1
ATOM 6265 C CA . GLY A 1 788 ? 10.136 -20.394 0.421 1.00 34.38 788 GLY A CA 1
ATOM 6266 C C . GLY A 1 788 ? 11.153 -19.994 -0.654 1.00 34.38 788 GLY A C 1
ATOM 6267 O O . GLY A 1 788 ? 11.365 -20.765 -1.582 1.00 34.38 788 GLY A O 1
ATOM 6268 N N . THR A 1 789 ? 11.756 -18.803 -0.587 1.00 29.52 789 THR A N 1
ATOM 6269 C CA . THR A 1 789 ? 12.672 -18.301 -1.633 1.00 29.52 789 THR A CA 1
ATOM 6270 C C . THR A 1 789 ? 14.149 -18.661 -1.434 1.00 29.52 789 THR A C 1
ATOM 6272 O O . THR A 1 789 ? 14.969 -18.245 -2.246 1.00 29.52 789 THR A O 1
ATOM 6275 N N . GLU A 1 790 ? 14.510 -19.443 -0.410 1.00 29.50 790 GLU A N 1
ATOM 6276 C CA . GLU A 1 790 ? 15.909 -19.843 -0.142 1.00 29.50 790 GLU A CA 1
ATOM 6277 C C . GLU A 1 790 ? 16.154 -21.365 -0.026 1.00 29.50 790 GLU A C 1
ATOM 6279 O O . GLU A 1 790 ? 17.207 -21.776 0.462 1.00 29.50 790 GLU A O 1
ATOM 6284 N N . SER A 1 791 ? 15.254 -22.224 -0.520 1.00 26.08 791 SER A N 1
ATOM 6285 C CA . SER A 1 791 ? 15.513 -23.677 -0.608 1.00 26.08 791 SER A CA 1
ATOM 6286 C C . SER A 1 791 ? 15.118 -24.284 -1.943 1.00 26.08 791 SER A C 1
ATOM 6288 O O . SER A 1 791 ? 13.904 -24.220 -2.250 1.00 26.08 791 SER A O 1
#

Secondary structure (DSSP, 8-state):
---GGG-SEEE-TT-------S----TT--EEE-TT--TT--B-TTTTTT-TT--EEE----TTS-PPPSBS-GGGGTT--S--EEE-TT-EES--GGGGG-TT--EEE-TT-EESS--GGGGG-TT--EEE-TT-EESS---HHHHTT-TT--EEEETT-B-SS-S-TTHHHHHHGGG-TT--EEEEEES-GGGS-TT------SEEEEEES--SS---GGGS-SSEEEEES--S-GGGGTTHHHHHHHH-SEEEEES-TT--BS--TTTTT--TT--TTTSTTS---SEEEEES-TT--BSS-GGGTTS------TT--EEEEES-TT--SEEE-HHHHTT-TT--EEEEES-TT--EEE---STTHHHHHHHHTT--SS----GGG--EEEEES-TT---SB-HHHHHH-TT--EEEEES-TT--BSB------S-----------EE-TT--EEEEES-TT--BSBS--TTS-EE-TT--EEEEES-TT---SBS-B-S--TT--EEE-STT--EEE-TT--HHHHHIIIIISPPTTGGGHHHHHHHHT-S-HHHHHHHHHHHHHHHT-SSS--HHHHHHTT-HHHHHHHTT-TT-HHHHHHHHHHHHHHHTS-HHHHHHHHHTTHHHHHHHHTT-S-HHHHHHHHHHHHHHHHH-HHHHHHHHHTT-HHHHHHTSSTTS-HHHHHHHHHHHHHHH-SSSPPPSSSSSTT---GGGHHHHHHHTTS--HHHHHHHHHHHHHHTSSSHHHHHHHHHTT-HHHHHHHHT--SS---HHHHHHHHHSTT-

Nearest PDB structures (foldseek):
  4bqk-assembly1_A  TM=9.673E-01  e=2.037E-24  Oryza sativa
  6d7n-assembly1_B  TM=9.276E-01  e=2.259E-18  Panicum virgatum
  6d7m-assembly1_B  TM=9.309E-01  e=4.181E-18  Mus musculus
  6wx8-assembly1_A  TM=9.248E-01  e=8.506E-18  Homo sapiens
  7n8j-assembly1_A  TM=9.147E-01  e=2.913E-17  Homo sapiens

Solvent-accessible surface area (backbone atoms only — not comparable to full-atom values): 40790 Å² total; per-residue (Å²): 130,82,78,57,53,78,40,45,62,48,78,49,60,60,64,62,47,60,74,66,65,60,60,48,74,21,50,53,19,26,36,43,35,48,26,52,35,39,68,79,28,50,54,41,51,46,26,52,67,40,30,64,47,29,29,36,40,33,61,26,38,70,74,86,60,98,52,61,44,38,71,74,42,66,60,28,50,76,75,48,75,48,34,28,35,41,36,40,23,32,34,42,40,77,75,50,63,52,56,30,67,36,51,53,22,29,35,42,37,30,32,42,15,34,36,76,56,77,61,56,28,52,28,52,24,46,52,22,29,34,44,35,35,33,45,16,39,36,78,61,64,47,55,30,76,33,55,55,54,27,49,50,23,29,33,43,31,48,25,52,52,45,37,95,82,42,94,55,36,53,51,48,34,58,73,34,47,62,66,29,84,49,33,28,36,40,28,38,56,37,56,45,68,87,64,54,58,82,86,46,53,76,51,82,56,79,36,30,37,41,36,37,20,59,71,96,63,94,64,65,72,89,82,56,64,74,19,28,38,38,42,22,57,42,86,65,57,65,82,74,44,56,66,34,48,55,60,52,43,42,62,18,26,32,41,37,40,31,46,25,62,55,44,37,51,80,46,55,53,76,78,72,63,56,50,100,79,61,62,79,75,76,47,72,57,45,30,54,24,31,35,42,38,40,31,46,19,55,42,20,47,32,56,50,58,75,82,62,66,81,76,58,94,70,54,64,32,73,48,24,27,35,41,37,41,32,38,24,52,43,23,34,60,49,63,39,46,42,74,54,43,71,39,32,49,47,25,29,36,42,36,42,30,41,23,39,42,24,42,27,58,60,37,63,72,62,98,56,59,48,58,53,54,46,60,73,64,74,64,84,73,99,75,89,52,36,42,44,44,26,29,36,41,36,40,30,36,24,41,46,22,34,37,66,31,50,58,77,56,58,66,32,34,39,43,25,27,36,43,38,41,30,49,20,51,47,19,38,25,44,31,40,43,82,79,82,81,83,73,97,65,93,66,79,88,65,86,46,70,46,62,35,57,42,25,29,35,41,37,42,31,45,21,51,43,22,32,20,47,23,70,51,35,88,72,36,36,38,44,37,67,37,23,46,43,42,35,54,24,64,46,74,46,34,77,36,38,45,54,35,69,74,65,73,47,80,53,40,55,36,40,23,57,56,98,79,71,68,47,49,68,42,88,86,53,45,65,42,56,45,33,42,64,60,68,48,45,71,71,94,58,74,85,49,46,70,61,32,49,52,21,56,71,44,91,48,68,68,45,25,36,52,22,36,43,52,52,23,55,51,42,63,39,87,55,74,39,59,48,70,60,49,54,72,65,62,46,58,60,59,40,44,55,40,58,69,37,79,92,38,60,68,43,23,34,35,32,36,44,30,52,26,44,40,28,64,56,51,74,68,45,33,46,54,47,53,77,58,53,34,59,60,52,33,43,58,30,44,71,46,92,46,68,68,40,21,48,28,22,39,44,27,53,20,36,41,17,58,72,40,49,69,42,20,50,51,45,29,57,60,52,34,55,65,48,47,53,67,52,63,48,97,85,47,54,69,68,49,37,39,43,43,31,45,21,49,20,22,66,37,46,58,76,79,60,69,62,67,78,91,86,68,98,38,50,68,60,63,83,48,44,70,51,42,46,54,41,62,71,52,88,50,66,67,33,30,44,26,29,38,37,22,52,40,37,53,42,58,67,60,69,71,41,37,48,53,49,53,73,53,64,40,56,73,57,54,54,55,60,72,69,54,91,67,98,68,85,53,71,36,55,62,58,41,65,72,69,59,78,83,119

InterPro domains:
  IPR000225 Armadillo [PF00514] (576-616)
  IPR000225 Armadillo [PF00514] (619-657)
  IPR000225 Armadillo [PF00514] (720-748)
  IPR000225 Armadillo [PS50176] (586-629)
  IPR000225 Armadillo [PS50176] (629-671)
  IPR000225 Armadillo [SM00185] (575-616)
  IPR000225 Armadillo [SM00185] (618-658)
  IPR000225 Armadillo [SM00185] (660-701)
  IPR000225 Armadillo [SM00185] (705-748)
  IPR000225 Armadillo [SM00185] (750-789)
  IPR011989 Armadillo-like helical [G3DSA:1.25.10.10] (543-782)
  IPR016024 Armadillo-type fold [SSF48371] (540-773)
  IPR032675 Leucine-rich repeat domain superfamily [G3DSA:3.80.10.10] (3-96)
  IPR032675 Leucine-rich repeat domain superfamily [G3DSA:3.80.10.10] (97-369)
  IPR032675 Leucine-rich repeat domain superfamily [G3DSA:3.80.10.10] (370-511)
  IPR057135 Disease resistance protein At4g27190-like, leucine-rich repeats [PF23247] (315-367)
  IPR057135 Disease resistance protein At4g27190-like, leucine-rich repeats [PF23247] (384-501)

pLDDT: mean 79.75, std 16.71, range [26.08, 98.25]

Sequence (791 aa):
MDSLDQYIGISLIRNQISNLPEVLECPKLQILLLQDNETAWSCSNEFFSRMNELTVLDLSKQPFYNIRNPIRSPDAFNNQTSLQTLVLDGIKFGDTKFLGQLKTLEVLSLRHAFFSEAPNAIRELTNLRLLDMTESRHEFLIPATMVLPLFHLEELYLFGITSSSIGCPAVEVVAALRSLPHLKMLTISIPDITYIPKDFVFPELESFIIFIGKLSYQVVAENYSPNYLSLANLVGTMVNWSKWLKMVLKRATHLRIEYCSEFEYLITTEEWGILSQAQLRDLQLLFNLEELVLRNLDCFKGICPASALTTSRWLCFPKLRSLTVNNCSSLSTVLLPFNFLLRLQHLEMLRVIKCEKLEQVFDFGSEGEGMKLLSSLNCSSRQHVQLSNLRYLHVESCGKLKYVFQPSIAQALHQLEYLWVTDCEEMEEIVAAKQNEGQQQEEERVDYKMVFESLKEIRLIRLPNLSGFCTGGDDFPFEWPSLERLELFKCRKMKTFAATTSGSTPKLKEVGLGWFGSGIPLQGMDLNQFVQIHVISKPPKLESIPLMVQGVWSEDPAAQIEATTQFRKLLSIECSPPIDEVIKAGVVPRFVEFLGRQDLPQLQFEVAWALTNVASGTSEHIRVVNEHGAVPKFVLLLSSASDDVREQAVWALGNVAGDSPSCRDLVLGNGALMPLLAQLNEHSKLFMLRKATWALSNFCRGKPPTPFEQVVRHLKVKPALPVLRQLIHLNDEEVLTNACWALSYLSDGPNDKIQAVIEAGVCPRLVKLLLKETEMRFVGLTSWSSAGTES